Protein 3D9S (pdb70)

Radius of gyration: 27.12 Å; Cα contacts (8 Å, |Δi|>4): 2027; chains: 4; bounding box: 67×68×55 Å

InterPro domains:
  IPR000425 Major intrinsic protein [PF00230] (5-221)
  IPR000425 Major intrinsic protein [PR00783] (12-31)
  IPR000425 Major intrinsic protein [PR00783] (49-73)
  IPR000425 Major intrinsic protein [PR00783] (86-105)
  IPR000425 Major intrinsic protein [PR00783] (134-152)
  IPR000425 Major intrinsic protein [PR00783] (166-188)
  IPR000425 Major intrinsic protein [PR00783] (204-224)
  IPR000425 Major intrinsic protein [TIGR00861] (16-221)
  IPR000425 Major intrinsic protein [cd00333] (12-224)
  IPR022357 Major intrinsic protein, conserved site [PS00221] (67-75)
  IPR023271 Aquaporin-like [G3DSA:1.20.1080.10] (1-245)
  IPR023271 Aquaporin-like [SSF81338] (3-228)
  IPR023276 Aquaporin 5 [PR02017] (1-12)
  IPR023276 Aquaporin 5 [PR02017] (108-123)
  IPR023276 Aquaporin 5 [PR02017] (193-202)
  IPR023276 Aquaporin 5 [PR02017] (252-262)
  IPR034294 Aquaporin transporter [PTHR19139] (3-255)

Foldseek 3Di:
DCVPCVDVLLVQQLQLLLVLLLQLLLFLLVQQFCPVVDGQDQLSSLLRSLVSQLVSCVVCCVSHVSPLFLLQLVLCCLLFPAAPVSSVSSVVSSLNSLLVNLVVNCVVDDPVGPPPSQAWAFDPVADLVRLLLLLLQLLLVLLLLLCQLPPPPDDPDSDRSSNSSSVSSSVSSSVNCNGGNHQLGLSSNNNNCVVVVDDPPSNVSSPNSNNNSNNVNSCCVDVPPPDDPDDDCVSVVSHVVNHDD/DVCQCVDPLLVQLLVLLLQLLLVLLLQQLVQCWCPVVDGQDLLSNLLSNLVSQLVSCVVCCVSHVRPLFLLQLLQCLLLLNAAPVSNVSSVVSNLVSLQVSLVVNCVPDDPVGPPLSLAWAFDPPDDLVRLLQLLLVLLLQLLLLLCQLPDPPDDDDSDRSSNSSSVSSSVSSVVNCNGINHQLGLNSNSRSCVNRVNSDPSSVSSVCSNNNSNNVNSCCVDPNPPDDPQDPVLSVCRHHVNRDD/DAPPDPLLVQQLVLLLQLLLQLLLQLQLLCWQDPVDGRDLLSNLLSNLVSQLVSCVVSCVSHVHPLFLLLLVLCVLLLNAAPVSSVSNNVSSLVSNLNNLVVNCVPDDPVGPPPRLAWAFLVPADLVNLLQLLLQLLQQLLLLSVQLPDPPDPPDSPRSSNSNSVSSSVSSSVNCNGTNHQLGLSSNNNNCVVVVDDDPSSVSNVNSSNNSNNVNSCCPCPVNPHDPQDDVSSVCRHVVNRDD/DCVQCPDVLLVQLLLLLLQLLLQLLLQLLVQQFQDVVDGHDLLSSLLRNLVSQLVSCVVRCVRHVSQLFLLLLVQCLLLLNAAQVSSVSSVVSSQNSLQVNLVVNCVPDDPNGPPLSLAWAFLVVADLVNLLQLLLQLLLVLLLLQCQLPPPVHDPDSDRSSNSNSNSSSVSSSPNCNGINGQLGLNSNNRSCPSRVNDDPSNVSSVNSNNNSSNVNSCCVCPPPNDDDDDVVCSVCRHNVNNDD

Nearest PDB structures (foldseek):
  7stc-assembly1_C  TM=1.001E+00  e=9.402E-33  Homo sapiens
  5c5x-assembly1_A  TM=9.999E-01  e=8.974E-33  Homo sapiens
  3d9s-assembly1_D  TM=9.977E-01  e=2.178E-32  Homo sapiens
  8gcl-assembly1_A  TM=9.830E-01  e=1.676E-24  Homo sapiens
  4nef-assembly1_D  TM=9.475E-01  e=9.726E-23  Homo sapiens

Structure (mmCIF, N/CA/C/O backbone):
data_3D9S
#
_entry.id   3D9S
#
_cell.length_a   90.477
_cell.length_b   90.644
_cell.length_c   184.395
_cell.angle_alpha   90.00
_cell.angle_beta   90.00
_cell.angle_gamma   90.00
#
_symmetry.space_group_name_H-M   'P 21 21 21'
#
loop_
_entity.id
_entity.type
_entity.pdbx_description
1 polymer Aquaporin-5
2 non-polymer O-[(S)-{[(2S)-2-(hexanoyloxy)-3-(tetradecanoyloxy)propyl]oxy}(hydroxy)phosphoryl]-D-serine
3 water water
#
loop_
_atom_site.group_PDB
_atom_site.id
_atom_site.type_symbol
_atom_site.label_atom_id
_atom_site.label_alt_id
_atom_site.label_comp_id
_atom_site.label_asym_id
_atom_site.label_entity_id
_atom_site.label_seq_id
_atom_site.pdbx_PDB_ins_code
_atom_site.Cartn_x
_atom_site.Cartn_y
_atom_site.Cartn_z
_atom_site.occupancy
_atom_site.B_iso_or_equiv
_atom_site.auth_seq_id
_atom_site.auth_comp_id
_atom_site.auth_asym_id
_atom_site.auth_atom_id
_atom_site.pdbx_PDB_model_num
ATOM 1 N N . SER A 1 2 ? -8.880 -20.923 7.115 1.00 79.60 1 SER A N 1
ATOM 2 C CA . SER A 1 2 ? -8.340 -21.408 5.850 1.00 71.04 1 SER A CA 1
ATOM 3 C C . SER A 1 2 ? -7.471 -22.645 6.024 1.00 72.78 1 SER A C 1
ATOM 4 O O . SER A 1 2 ? -6.499 -22.624 6.780 0.75 31.51 1 SER A O 1
ATOM 7 N N . LYS A 1 3 ? -7.807 -23.722 5.306 1.00 80.78 2 LYS A N 1
ATOM 8 C CA . LYS A 1 3 ? -6.954 -24.906 5.269 1.00 82.59 2 LYS A CA 1
ATOM 9 C C . LYS A 1 3 ? -5.668 -24.574 4.515 1.00 76.54 2 LYS A C 1
ATOM 10 O O . LYS A 1 3 ? -4.642 -25.229 4.616 1.00 68.05 2 LYS A O 1
ATOM 16 N N . LYS A 1 4 ? -5.765 -23.513 3.723 1.00 76.11 3 LYS A N 1
ATOM 17 C CA . LYS A 1 4 ? -4.594 -23.028 3.007 1.00 79.93 3 LYS A CA 1
ATOM 18 C C . LYS A 1 4 ? -3.484 -22.766 4.012 1.00 68.05 3 LYS A C 1
ATOM 19 O O . LYS A 1 4 ? -2.341 -23.206 3.847 0.29 64.94 3 LYS A O 1
ATOM 25 N N . GLU A 1 5 ? -3.810 -22.038 5.092 1.00 59.75 4 GLU A N 1
ATOM 26 C CA . GLU A 1 5 ? -2.688 -21.719 5.970 1.00 47.87 4 GLU A CA 1
ATOM 27 C C . GLU A 1 5 ? -2.715 -22.551 7.232 1.00 43.57 4 GLU A C 1
ATOM 28 O O . GLU A 1 5 ? -1.636 -22.839 7.762 1.00 55.19 4 GLU A O 1
ATOM 34 N N . VAL A 1 6 ? -3.882 -22.932 7.751 1.00 42.36 5 VAL A N 1
ATOM 35 C CA . VAL A 1 6 ? -3.787 -23.556 9.077 1.00 51.59 5 VAL A CA 1
ATOM 36 C C . VAL A 1 6 ? -3.076 -24.902 8.984 1.00 60.35 5 VAL A C 1
ATOM 37 O O . VAL A 1 6 ? -2.511 -25.391 9.963 1.00 85.68 5 VAL A O 1
ATOM 41 N N . CYS A 1 7 ? -3.117 -25.468 7.781 1.00 61.36 6 CYS A N 1
ATOM 42 C CA . CYS A 1 7 ? -2.481 -26.767 7.573 1.00 62.24 6 CYS A CA 1
ATOM 43 C C . CYS A 1 7 ? -1.055 -26.599 7.078 1.00 61.65 6 CYS A C 1
ATOM 44 O O . CYS A 1 7 ? -0.365 -27.576 6.773 1.00 72.25 6 CYS A O 1
ATOM 47 N N . SER A 1 8 ? -0.572 -25.356 6.989 1.00 63.50 7 SER A N 1
ATOM 48 C CA . SER A 1 8 ? 0.804 -25.188 6.520 1.00 60.86 7 SER A CA 1
ATOM 49 C C . SER A 1 8 ? 1.769 -25.586 7.645 1.00 55.13 7 SER A C 1
ATOM 50 O O . SER A 1 8 ? 1.357 -25.552 8.810 1.00 42.54 7 SER A O 1
ATOM 53 N N . VAL A 1 9 ? 2.981 -25.927 7.223 1.00 40.67 8 VAL A N 1
ATOM 54 C CA . VAL A 1 9 ? 4.081 -26.259 8.103 1.00 41.24 8 VAL A CA 1
ATOM 55 C C . VAL A 1 9 ? 4.632 -25.007 8.781 1.00 42.68 8 VAL A C 1
ATOM 56 O O . VAL A 1 9 ? 5.245 -25.056 9.842 1.00 67.56 8 VAL A O 1
ATOM 60 N N . ALA A 1 10 ? 4.407 -23.867 8.131 1.00 46.16 9 ALA A N 1
ATOM 61 C CA . ALA A 1 10 ? 4.820 -22.607 8.742 1.00 47.30 9 ALA A CA 1
ATOM 62 C C . ALA A 1 10 ? 3.803 -22.176 9.800 1.00 42.30 9 ALA A C 1
ATOM 63 O O . ALA A 1 10 ? 4.226 -21.826 10.906 1.00 38.79 9 ALA A O 1
ATOM 65 N N . PHE A 1 11 ? 2.511 -22.210 9.500 1.00 32.40 10 PHE A N 1
ATOM 66 C CA . PHE A 1 11 ? 1.477 -21.934 10.491 1.00 32.74 10 PHE A CA 1
ATOM 67 C C . PHE A 1 11 ? 1.731 -22.746 11.755 1.00 37.98 10 PHE A C 1
ATOM 68 O O . PHE A 1 11 ? 1.749 -22.288 12.892 1.00 36.10 10 PHE A O 1
ATOM 76 N N . LEU A 1 12 ? 1.954 -24.028 11.487 1.00 40.02 11 LEU A N 1
ATOM 77 C CA . LEU A 1 12 ? 2.441 -24.958 12.487 1.00 39.50 11 LEU A CA 1
ATOM 78 C C . LEU A 1 12 ? 3.597 -24.355 13.276 1.00 35.90 11 LEU A C 1
ATOM 79 O O . LEU A 1 12 ? 3.544 -24.265 14.492 1.00 29.20 11 LEU A O 1
ATOM 84 N N . LYS A 1 13 ? 4.667 -23.945 12.591 1.00 31.02 12 LYS A N 1
ATOM 85 C CA . LYS A 1 13 ? 5.831 -23.421 13.282 1.00 31.30 12 LYS A CA 1
ATOM 86 C C . LYS A 1 13 ? 5.499 -22.157 14.066 1.00 37.12 12 LYS A C 1
ATOM 87 O O . LYS A 1 13 ? 6.109 -21.825 15.077 1.00 39.41 12 LYS A O 1
ATOM 93 N N . ALA A 1 14 ? 4.517 -21.410 13.576 1.00 36.36 13 ALA A N 1
ATOM 94 C CA . ALA A 1 14 ? 4.269 -20.092 14.132 1.00 28.88 13 ALA A CA 1
ATOM 95 C C . ALA A 1 14 ? 3.391 -20.251 15.360 1.00 32.08 13 ALA A C 1
ATOM 96 O O . ALA A 1 14 ? 3.581 -19.612 16.383 1.00 31.23 13 ALA A O 1
ATOM 98 N N . VAL A 1 15 ? 2.431 -21.151 15.158 1.00 23.16 14 VAL A N 1
ATOM 99 C CA . VAL A 1 15 ? 1.531 -21.397 16.289 1.00 31.04 14 VAL A CA 1
ATOM 100 C C . VAL A 1 15 ? 2.362 -21.891 17.457 1.00 42.75 14 VAL A C 1
ATOM 101 O O . VAL A 1 15 ? 2.154 -21.534 18.620 1.00 31.92 14 VAL A O 1
ATOM 105 N N . PHE A 1 16 ? 3.358 -22.703 17.118 1.00 37.48 15 PHE A N 1
ATOM 106 C CA . PHE A 1 16 ? 4.252 -23.303 18.091 1.00 30.96 15 PHE A CA 1
ATOM 107 C C . PHE A 1 16 ? 5.221 -22.297 18.704 1.00 25.05 15 PHE A C 1
ATOM 108 O O . PHE A 1 16 ? 5.458 -22.356 19.917 1.00 38.11 15 PHE A O 1
ATOM 116 N N . ALA A 1 17 ? 5.808 -21.408 17.915 1.00 25.17 16 ALA A N 1
ATOM 117 C CA . ALA A 1 17 ? 6.703 -20.378 18.451 1.00 30.45 16 ALA A CA 1
ATOM 118 C C . ALA A 1 17 ? 5.975 -19.505 19.474 1.00 33.48 16 ALA A C 1
ATOM 119 O O . ALA A 1 17 ? 6.428 -19.170 20.560 1.00 31.77 16 ALA A O 1
ATOM 121 N N . GLU A 1 18 ? 4.761 -19.105 19.127 1.00 36.79 17 GLU A N 1
ATOM 122 C CA . GLU A 1 18 ? 3.890 -18.332 20.005 1.00 37.90 17 GLU A CA 1
ATOM 123 C C . GLU A 1 18 ? 3.741 -19.014 21.359 1.00 35.66 17 GLU A C 1
ATOM 124 O O . GLU A 1 18 ? 3.692 -18.363 22.400 1.00 29.66 17 GLU A O 1
ATOM 130 N N . PHE A 1 19 ? 3.651 -20.336 21.339 1.00 31.08 18 PHE A N 1
ATOM 131 C CA . PHE A 1 19 ? 3.566 -21.161 22.531 1.00 30.92 18 PHE A CA 1
ATOM 132 C C . PHE A 1 19 ? 4.897 -21.083 23.269 1.00 24.85 18 PHE A C 1
ATOM 133 O O . PHE A 1 19 ? 5.002 -20.921 24.475 1.00 25.59 18 PHE A O 1
ATOM 141 N N . LEU A 1 20 ? 5.965 -21.232 22.486 1.00 24.08 19 LEU A N 1
ATOM 142 C CA . LEU A 1 20 ? 7.281 -21.319 23.114 1.00 17.80 19 LEU A CA 1
ATOM 143 C C . LEU A 1 20 ? 7.644 -19.972 23.710 1.00 25.62 19 LEU A C 1
ATOM 144 O O . LEU A 1 20 ? 8.141 -19.837 24.822 1.00 28.59 19 LEU A O 1
ATOM 149 N N . ALA A 1 21 ? 7.372 -18.913 22.952 1.00 21.47 20 ALA A N 1
ATOM 150 C CA . ALA A 1 21 ? 7.701 -17.569 23.392 1.00 16.98 20 ALA A CA 1
ATOM 151 C C . ALA A 1 21 ? 6.923 -17.172 24.641 1.00 20.47 20 ALA A C 1
ATOM 152 O O . ALA A 1 21 ? 7.521 -16.646 25.582 1.00 20.96 20 ALA A O 1
ATOM 154 N N . THR A 1 22 ? 5.604 -17.395 24.659 1.00 25.61 21 THR A N 1
ATOM 155 C CA . THR A 1 22 ? 4.776 -17.051 25.823 1.00 19.68 21 THR A CA 1
ATOM 156 C C . THR A 1 22 ? 5.280 -17.812 27.047 1.00 17.62 21 THR A C 1
ATOM 157 O O . THR A 1 22 ? 5.480 -17.231 28.111 1.00 21.07 21 THR A O 1
ATOM 161 N N . LEU A 1 23 ? 5.506 -19.114 26.881 1.00 16.79 22 LEU A N 1
ATOM 162 C CA . LEU A 1 23 ? 6.105 -19.945 27.927 1.00 24.79 22 LEU A CA 1
ATOM 163 C C . LEU A 1 23 ? 7.337 -19.284 28.520 1.00 26.17 22 LEU A C 1
ATOM 164 O O . LEU A 1 23 ? 7.475 -19.009 29.709 1.00 26.02 22 LEU A O 1
ATOM 169 N N . ILE A 1 24 ? 8.325 -19.039 27.649 1.00 24.11 23 ILE A N 1
ATOM 170 C CA . ILE A 1 24 ? 9.556 -18.470 28.171 1.00 14.40 23 ILE A CA 1
ATOM 171 C C . ILE A 1 24 ? 9.301 -17.108 28.784 1.00 15.90 23 ILE A C 1
ATOM 172 O O . ILE A 1 24 ? 9.936 -16.778 29.779 1.00 17.39 23 ILE A O 1
ATOM 177 N N . PHE A 1 25 ? 8.384 -16.362 28.161 1.00 17.05 24 PHE A N 1
ATOM 178 C CA . PHE A 1 25 ? 8.151 -15.011 28.687 1.00 21.00 24 PHE A CA 1
ATOM 179 C C . PHE A 1 25 ? 7.501 -15.019 30.070 1.00 37.71 24 PHE A C 1
ATOM 180 O O . PHE A 1 25 ? 7.750 -14.138 30.903 1.00 32.51 24 PHE A O 1
ATOM 188 N N . VAL A 1 26 ? 6.638 -15.994 30.359 1.00 31.10 25 VAL A N 1
ATOM 189 C CA . VAL A 1 26 ? 5.949 -16.062 31.646 1.00 26.15 25 VAL A CA 1
ATOM 190 C C . VAL A 1 26 ? 6.889 -16.599 32.714 1.00 23.37 25 VAL A C 1
ATOM 191 O O . VAL A 1 26 ? 6.933 -16.090 33.837 1.00 26.48 25 VAL A O 1
ATOM 195 N N . PHE A 1 27 ? 7.652 -17.624 32.322 1.00 30.49 26 PHE A N 1
ATOM 196 C CA . PHE A 1 27 ? 8.727 -18.136 33.164 1.00 22.72 26 PHE A CA 1
ATOM 197 C C . PHE A 1 27 ? 9.578 -16.992 33.714 1.00 28.54 26 PHE A C 1
ATOM 198 O O . PHE A 1 27 ? 9.823 -16.884 34.915 1.00 20.73 26 PHE A O 1
ATOM 206 N N . PHE A 1 28 ? 10.043 -16.148 32.788 1.00 29.67 27 PHE A N 1
ATOM 207 C CA . PHE A 1 28 ? 10.956 -15.059 33.131 1.00 28.88 27 PHE A CA 1
ATOM 208 C C . PHE A 1 28 ? 10.260 -13.913 33.858 1.00 24.66 27 PHE A C 1
ATOM 209 O O . PHE A 1 28 ? 10.797 -13.438 34.858 1.00 26.58 27 PHE A O 1
ATOM 217 N N . GLY A 1 29 ? 9.104 -13.426 33.402 1.00 16.84 28 GLY A N 1
ATOM 218 C CA . GLY A 1 29 ? 8.460 -12.307 34.099 1.00 20.70 28 GLY A CA 1
ATOM 219 C C . GLY A 1 29 ? 8.079 -12.714 35.512 1.00 23.90 2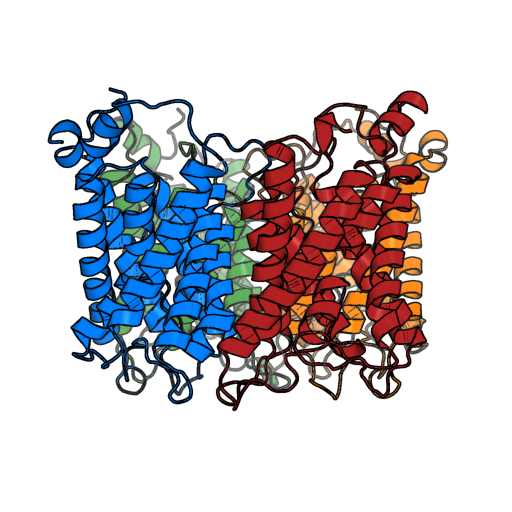8 GLY A C 1
ATOM 220 O O . GLY A 1 29 ? 8.459 -12.054 36.476 1.00 18.72 28 GLY A O 1
ATOM 221 N N . LEU A 1 30 ? 7.320 -13.797 35.627 1.00 24.11 29 LEU A N 1
ATOM 222 C CA . LEU A 1 30 ? 6.970 -14.306 36.956 1.00 28.61 29 LEU A CA 1
ATOM 223 C C . LEU A 1 30 ? 8.220 -14.548 37.778 1.00 19.44 29 LEU A C 1
ATOM 224 O O . LEU A 1 30 ? 8.413 -14.117 38.911 1.00 18.65 29 LEU A O 1
ATOM 229 N N . GLY A 1 31 ? 9.184 -15.266 37.197 1.00 24.40 30 GLY A N 1
ATOM 230 C CA . GLY A 1 31 ? 10.396 -15.582 37.910 1.00 21.92 30 GLY A CA 1
ATOM 231 C C . GLY A 1 31 ? 11.164 -14.424 38.488 1.00 24.95 30 GLY A C 1
ATOM 232 O O . GLY A 1 31 ? 11.770 -14.571 39.560 1.00 27.49 30 GLY A O 1
ATOM 233 N N . SER A 1 32 ? 11.166 -13.297 37.782 1.00 20.44 31 SER A N 1
ATOM 234 C CA . SER A 1 32 ? 11.906 -12.113 38.168 1.00 23.34 31 SER A CA 1
ATOM 235 C C . SER A 1 32 ? 11.258 -11.387 39.351 1.00 13.78 31 SER A C 1
ATOM 236 O O . SER A 1 32 ? 11.969 -10.749 40.125 1.00 19.07 31 SER A O 1
ATOM 239 N N . ALA A 1 33 ? 9.946 -11.484 39.460 1.00 15.92 32 ALA A N 1
ATOM 240 C CA . ALA A 1 33 ? 9.078 -10.742 40.343 1.00 21.12 32 ALA A CA 1
ATOM 241 C C . ALA A 1 33 ? 8.731 -11.468 41.644 1.00 34.38 32 ALA A C 1
ATOM 242 O O . ALA A 1 33 ? 8.099 -10.840 42.500 1.00 24.78 32 ALA A O 1
ATOM 244 N N . LEU A 1 34 ? 9.108 -12.730 41.807 1.00 37.43 33 LEU A N 1
ATOM 245 C CA . LEU A 1 34 ? 8.982 -13.406 43.089 1.00 36.67 33 LEU A CA 1
ATOM 246 C C . LEU A 1 34 ? 9.555 -12.518 44.193 1.00 31.74 33 LEU A C 1
ATOM 247 O O . LEU A 1 34 ? 10.449 -11.714 43.940 1.00 24.36 33 LEU A O 1
ATOM 252 N N . LYS A 1 35 ? 9.046 -12.676 45.412 1.00 37.10 34 LYS A N 1
ATOM 253 C CA . LYS A 1 35 ? 9.633 -11.837 46.474 1.00 47.31 34 LYS A CA 1
ATOM 254 C C . LYS A 1 35 ? 11.108 -12.188 46.658 1.00 48.44 34 LYS A C 1
ATOM 255 O O . LYS A 1 35 ? 11.926 -11.262 46.684 1.00 73.30 34 LYS A O 1
ATOM 261 N N . TRP A 1 36 ? 11.501 -13.453 46.754 1.00 38.74 35 TRP A N 1
ATOM 262 C CA . TRP A 1 36 ? 12.911 -13.788 46.927 1.00 36.86 35 TRP A CA 1
ATOM 263 C C . TRP A 1 36 ? 13.417 -13.083 48.188 1.00 41.57 35 TRP A C 1
ATOM 264 O O . TRP A 1 36 ? 13.629 -11.864 48.153 1.00 38.46 35 TRP A O 1
ATOM 275 N N . PRO A 1 37 ? 13.601 -13.780 49.296 1.00 36.20 36 PRO A N 1
ATOM 276 C CA . PRO A 1 37 ? 13.958 -13.047 50.528 1.00 31.55 36 PRO A CA 1
ATOM 277 C C . PRO A 1 37 ? 15.440 -12.695 50.473 1.00 25.95 36 PRO A C 1
ATOM 278 O O . PRO A 1 37 ? 15.966 -11.774 51.077 1.00 42.92 36 PRO A O 1
ATOM 282 N N . SER A 1 38 ? 16.095 -13.522 49.681 1.00 20.68 37 SER A N 1
ATOM 283 C CA . SER A 1 38 ? 17.513 -13.386 49.380 1.00 29.00 37 SER A CA 1
ATOM 284 C C . SER A 1 38 ? 17.771 -11.943 48.954 1.00 36.67 37 SER A C 1
ATOM 285 O O . SER A 1 38 ? 18.704 -11.289 49.425 1.00 63.76 37 SER A O 1
ATOM 288 N N . ALA A 1 39 ? 16.948 -11.373 48.085 1.00 33.11 38 ALA A N 1
ATOM 289 C CA . ALA A 1 39 ? 17.030 -10.004 47.596 1.00 42.92 38 ALA A CA 1
ATOM 290 C C . ALA A 1 39 ? 15.715 -9.568 46.962 1.00 48.37 38 ALA A C 1
ATOM 291 O O . ALA A 1 39 ? 15.429 -9.919 45.813 1.00 52.95 38 ALA A O 1
ATOM 293 N N . LEU A 1 40 ? 14.869 -8.808 47.664 1.00 45.91 39 LEU A N 1
ATOM 294 C CA . LEU A 1 40 ? 13.599 -8.473 47.029 1.00 39.07 39 LEU A CA 1
ATOM 295 C C . LEU A 1 40 ? 13.834 -7.602 45.786 1.00 29.82 39 LEU A C 1
ATOM 296 O O . LEU A 1 40 ? 14.416 -6.535 45.959 1.00 23.85 39 LEU A O 1
ATOM 301 N N . PRO A 1 41 ? 13.312 -8.166 44.704 1.00 25.23 40 PRO A N 1
ATOM 302 C CA . PRO A 1 41 ? 13.244 -7.484 43.417 1.00 24.69 40 PRO A CA 1
ATOM 303 C C . PRO A 1 41 ? 12.509 -6.152 43.579 1.00 19.44 40 PRO A C 1
ATOM 304 O O . PRO A 1 41 ? 11.391 -6.173 44.104 1.00 28.64 40 PRO A O 1
ATOM 308 N N . THR A 1 42 ? 13.146 -5.089 43.130 1.00 26.40 41 THR A N 1
ATOM 309 C CA . THR A 1 42 ? 12.649 -3.717 43.052 1.00 19.49 41 THR A CA 1
ATOM 310 C C . THR A 1 42 ? 11.781 -3.458 41.838 1.00 16.51 41 THR A C 1
ATOM 311 O O . THR A 1 42 ? 11.659 -4.324 40.955 1.00 32.05 41 THR A O 1
ATOM 315 N N . ILE A 1 43 ? 11.140 -2.287 41.740 1.00 17.86 42 ILE A N 1
ATOM 316 C CA . ILE A 1 43 ? 10.204 -2.053 40.633 1.00 23.46 42 ILE A CA 1
ATOM 317 C C . ILE A 1 43 ? 10.896 -2.037 39.266 1.00 27.94 42 ILE A C 1
ATOM 318 O O . ILE A 1 43 ? 10.444 -2.669 38.302 1.00 17.57 42 ILE A O 1
ATOM 323 N N . LEU A 1 44 ? 12.002 -1.322 39.148 1.00 24.07 43 LEU A N 1
ATOM 324 C CA . LEU A 1 44 ? 12.693 -1.198 37.864 1.00 29.21 43 LEU A CA 1
ATOM 325 C C . LEU A 1 44 ? 13.291 -2.547 37.471 1.00 28.50 43 LEU A C 1
ATOM 326 O O . LEU A 1 44 ? 13.263 -2.917 36.292 1.00 25.25 43 LEU A O 1
ATOM 331 N N . GLN A 1 45 ? 13.804 -3.220 38.494 1.00 24.83 44 GLN A N 1
ATOM 332 C CA . GLN A 1 45 ? 14.335 -4.565 38.313 1.00 20.99 44 GLN A CA 1
ATOM 333 C C . GLN A 1 45 ? 13.342 -5.421 37.527 1.00 33.89 44 GLN A C 1
ATOM 334 O O . GLN A 1 45 ? 13.643 -6.035 36.514 1.00 26.63 44 GLN A O 1
ATOM 340 N N . ILE A 1 46 ? 12.121 -5.427 38.053 1.00 31.06 45 ILE A N 1
ATOM 341 C CA . ILE A 1 46 ? 10.996 -6.112 37.465 1.00 21.84 45 ILE A CA 1
ATOM 342 C C . ILE A 1 46 ? 10.556 -5.482 36.147 1.00 27.84 45 ILE A C 1
ATOM 343 O O . ILE A 1 46 ? 10.284 -6.212 35.182 1.00 19.85 45 ILE A O 1
ATOM 348 N N . ALA A 1 47 ? 10.483 -4.148 36.115 1.00 18.78 46 ALA A N 1
ATOM 349 C CA . ALA A 1 47 ? 10.109 -3.534 34.833 1.00 17.14 46 ALA A CA 1
ATOM 350 C C . ALA A 1 47 ? 11.091 -3.965 33.752 1.00 24.86 46 ALA A C 1
ATOM 351 O O . ALA A 1 47 ? 10.758 -4.336 32.628 1.00 23.29 46 ALA A O 1
ATOM 353 N N . LEU A 1 48 ? 12.380 -3.949 34.118 1.00 22.16 47 LEU A N 1
ATOM 354 C CA . LEU A 1 48 ? 13.304 -4.335 33.058 1.00 18.77 47 LEU A CA 1
ATOM 355 C C . LEU A 1 48 ? 13.166 -5.807 32.719 1.00 22.06 47 LEU A C 1
ATOM 356 O O . LEU A 1 48 ? 13.275 -6.192 31.553 1.00 21.99 47 LEU A O 1
ATOM 361 N N . ALA A 1 49 ? 12.932 -6.677 33.703 1.00 12.54 48 ALA A N 1
ATOM 362 C CA . ALA A 1 49 ? 12.901 -8.099 33.373 1.00 10.20 48 ALA A CA 1
ATOM 363 C C . ALA A 1 49 ? 11.803 -8.425 32.366 1.00 22.30 48 ALA A C 1
ATOM 364 O O . ALA A 1 49 ? 12.098 -9.024 31.330 1.00 41.51 48 ALA A O 1
ATOM 366 N N . PHE A 1 50 ? 10.583 -8.023 32.697 1.00 13.87 49 PHE A N 1
ATOM 367 C CA . PHE A 1 50 ? 9.450 -8.211 31.803 1.00 23.53 49 PHE A CA 1
ATOM 368 C C . PHE A 1 50 ? 9.698 -7.604 30.423 1.00 25.38 49 PHE A C 1
ATOM 369 O O . PHE A 1 50 ? 9.323 -8.158 29.391 1.00 19.59 49 PHE A O 1
ATOM 377 N N . GLY A 1 51 ? 10.359 -6.455 30.368 1.00 25.34 50 GLY A N 1
ATOM 378 C CA . GLY A 1 51 ? 10.654 -5.798 29.114 1.00 24.90 50 GLY A CA 1
ATOM 379 C C . GLY A 1 51 ? 11.710 -6.488 28.277 1.00 31.46 50 GLY A C 1
ATOM 380 O O . GLY A 1 51 ? 11.534 -6.676 27.055 1.00 24.72 50 GLY A O 1
ATOM 381 N N . LEU A 1 52 ? 12.831 -6.860 28.911 1.00 17.08 51 LEU A N 1
ATOM 382 C CA . LEU A 1 52 ? 13.891 -7.480 28.118 1.00 14.06 51 LEU A CA 1
ATOM 383 C C . LEU A 1 52 ? 13.471 -8.864 27.633 1.00 28.23 51 LEU A C 1
ATOM 384 O O . LEU A 1 52 ? 14.095 -9.440 26.741 1.00 19.12 51 LEU A O 1
ATOM 389 N N . ALA A 1 53 ? 12.423 -9.401 28.260 1.00 30.04 52 ALA A N 1
ATOM 390 C CA . ALA A 1 53 ? 11.959 -10.740 27.931 1.00 24.54 52 ALA A CA 1
ATOM 391 C C . ALA A 1 53 ? 11.235 -10.711 26.586 1.00 28.50 52 ALA A C 1
ATOM 392 O O . ALA A 1 53 ? 11.485 -11.597 25.766 1.00 21.50 52 ALA A O 1
ATOM 394 N N . ILE A 1 54 ? 10.400 -9.694 26.451 1.00 28.52 53 ILE A N 1
ATOM 395 C CA . ILE A 1 54 ? 9.617 -9.436 25.247 1.00 30.10 53 ILE A CA 1
ATOM 396 C C . ILE A 1 54 ? 10.552 -8.975 24.136 1.00 23.09 53 ILE A C 1
ATOM 397 O O . ILE A 1 54 ? 10.500 -9.508 23.029 1.00 21.18 53 ILE A O 1
ATOM 402 N N . GLY A 1 55 ? 11.417 -8.010 24.452 1.00 18.36 54 GLY A N 1
ATOM 403 C CA . GLY A 1 55 ? 12.342 -7.528 23.430 1.00 21.19 54 GLY A CA 1
ATOM 404 C C . GLY A 1 55 ? 13.227 -8.649 22.941 1.00 18.60 54 GLY A C 1
ATOM 405 O O . GLY A 1 55 ? 13.646 -8.724 21.796 1.00 22.82 54 GLY A O 1
ATOM 406 N N . THR A 1 56 ? 13.553 -9.583 23.824 1.00 26.00 55 THR A N 1
ATOM 407 C CA . THR A 1 56 ? 14.400 -10.711 23.456 1.00 23.17 55 THR A CA 1
ATOM 408 C C . THR A 1 56 ? 13.650 -11.695 22.562 1.00 28.99 55 THR A C 1
ATOM 409 O O . THR A 1 56 ? 14.096 -12.054 21.474 1.00 42.42 55 THR A O 1
ATOM 413 N N . LEU A 1 57 ? 12.497 -12.131 23.037 1.00 25.34 56 LEU A N 1
ATOM 414 C CA . LEU A 1 57 ? 11.674 -13.123 22.371 1.00 30.16 56 LEU A CA 1
ATOM 415 C C . LEU A 1 57 ? 11.155 -12.575 21.045 1.00 26.56 56 LEU A C 1
ATOM 416 O O . LEU A 1 57 ? 11.007 -13.371 20.122 1.00 18.00 56 LEU A O 1
ATOM 421 N N . ALA A 1 58 ? 10.913 -11.271 21.025 1.00 17.10 57 ALA A N 1
ATOM 422 C CA . ALA A 1 58 ? 10.490 -10.601 19.793 1.00 23.30 57 ALA A CA 1
ATOM 423 C C . ALA A 1 58 ? 11.565 -10.777 18.726 1.00 23.94 57 ALA A C 1
ATOM 424 O O . ALA A 1 58 ? 11.315 -11.246 17.619 1.00 23.52 57 ALA A O 1
ATOM 426 N N . GLN A 1 59 ? 12.783 -10.403 19.105 1.00 24.54 58 GLN A N 1
ATOM 427 C CA . GLN A 1 59 ? 13.961 -10.577 18.266 1.00 20.45 58 GLN A CA 1
ATOM 428 C C . GLN A 1 59 ? 14.071 -12.023 17.784 1.00 30.13 58 GLN A C 1
ATOM 429 O O . GLN A 1 59 ? 14.130 -12.287 16.579 1.00 35.53 58 GLN A O 1
ATOM 435 N N . ALA A 1 60 ? 14.097 -12.951 18.735 1.00 20.51 59 ALA A N 1
ATOM 436 C CA . ALA A 1 60 ? 14.348 -14.351 18.458 1.00 14.80 59 ALA A CA 1
ATOM 437 C C . ALA A 1 60 ? 13.275 -14.984 17.593 1.00 26.59 59 ALA A C 1
ATOM 438 O O . ALA A 1 60 ? 13.597 -15.571 16.562 1.00 40.87 59 ALA A O 1
ATOM 440 N N . LEU A 1 61 ? 12.025 -14.863 18.030 1.00 26.24 60 LEU A N 1
ATOM 441 C CA . LEU A 1 61 ? 10.949 -15.670 17.484 1.00 23.93 60 LEU A CA 1
ATOM 442 C C . LEU A 1 61 ? 9.962 -14.917 16.621 1.00 32.62 60 LEU A C 1
ATOM 443 O O . LEU A 1 61 ? 9.136 -15.551 15.948 1.00 34.58 60 LEU A O 1
ATOM 448 N N . GLY A 1 62 ? 10.003 -13.589 16.584 1.00 30.84 61 GLY A N 1
ATOM 449 C CA . GLY A 1 62 ? 9.155 -12.799 15.717 1.00 29.64 61 GLY A CA 1
ATOM 450 C C . GLY A 1 62 ? 9.174 -13.142 14.246 1.00 36.04 61 GLY A C 1
ATOM 451 O O . GLY A 1 62 ? 8.120 -13.093 13.586 1.00 33.14 61 GLY A O 1
ATOM 452 N N . PRO A 1 63 ? 10.287 -13.465 13.598 1.00 33.15 62 PRO A N 1
ATOM 453 C CA . PRO A 1 63 ? 10.241 -13.837 12.175 1.00 28.54 62 PRO A CA 1
ATOM 454 C C . PRO A 1 63 ? 9.536 -15.158 11.905 1.00 34.13 62 PRO A C 1
ATOM 455 O O . PRO A 1 63 ? 9.142 -15.464 10.775 1.00 36.23 62 PRO A O 1
ATOM 459 N N . VAL A 1 64 ? 9.398 -15.950 12.963 1.00 31.75 63 VAL A N 1
ATOM 460 C CA . VAL A 1 64 ? 8.675 -17.201 12.863 1.00 27.68 63 VAL A CA 1
ATOM 461 C C . VAL A 1 64 ? 7.166 -16.972 12.838 1.00 35.67 63 VAL A C 1
ATOM 462 O O . VAL A 1 64 ? 6.491 -17.581 12.001 1.00 28.82 63 VAL A O 1
ATOM 466 N N . SER A 1 65 ? 6.689 -16.121 13.753 1.00 21.96 64 SER A N 1
ATOM 467 C CA . SER A 1 65 ? 5.260 -15.952 13.967 1.00 25.30 64 SER A CA 1
ATOM 468 C C . SER A 1 65 ? 4.757 -14.527 13.859 1.00 25.93 64 SER A C 1
ATOM 469 O O . SER A 1 65 ? 3.583 -14.275 13.560 1.00 28.88 64 SER A O 1
ATOM 472 N N . GLY A 1 66 ? 5.588 -13.532 14.114 1.00 21.46 65 GLY A N 1
ATOM 473 C CA . GLY A 1 66 ? 5.029 -12.189 14.303 1.00 32.16 65 GLY A CA 1
ATOM 474 C C . GLY A 1 66 ? 5.191 -11.808 15.775 1.00 29.09 65 GLY A C 1
ATOM 475 O O . GLY A 1 66 ? 5.157 -10.646 16.144 1.00 36.43 65 GLY A O 1
ATOM 476 N N . GLY A 1 67 ? 5.390 -12.851 16.573 1.00 22.16 66 GLY A N 1
ATOM 477 C CA . GLY A 1 67 ? 5.812 -12.720 17.940 1.00 16.52 66 GLY A CA 1
ATOM 478 C C . GLY A 1 67 ? 4.866 -11.806 18.686 1.00 21.55 66 GLY A C 1
ATOM 479 O O . GLY A 1 67 ? 5.264 -10.792 19.254 1.00 28.86 66 GLY A O 1
ATOM 480 N N . HIS A 1 68 ? 3.599 -12.206 18.669 1.00 25.49 67 HIS A N 1
ATOM 481 C CA . HIS A 1 68 ? 2.613 -11.413 19.399 1.00 19.95 67 HIS A CA 1
ATOM 482 C C . HIS A 1 68 ? 2.789 -11.635 20.902 1.00 36.34 67 HIS A C 1
ATOM 483 O O . HIS A 1 68 ? 2.809 -10.685 21.694 1.00 30.72 67 HIS A O 1
ATOM 490 N N . ILE A 1 69 ? 2.926 -12.897 21.306 1.00 29.15 68 ILE A N 1
ATOM 491 C CA . ILE A 1 69 ? 3.092 -13.327 22.683 1.00 29.68 68 ILE A CA 1
ATOM 492 C C . ILE A 1 69 ? 2.076 -12.715 23.642 1.00 40.05 68 ILE A C 1
ATOM 493 O O . ILE A 1 69 ? 2.345 -12.624 24.846 1.00 36.58 68 ILE A O 1
ATOM 498 N N . ASN A 1 70 ? 0.919 -12.294 23.149 1.00 31.07 69 ASN A N 1
ATOM 499 C CA . ASN A 1 70 ? -0.067 -11.561 23.936 1.00 26.63 69 ASN A CA 1
ATOM 500 C C . ASN A 1 70 ? -1.425 -11.564 23.234 1.00 32.44 69 ASN A C 1
ATOM 501 O O . ASN A 1 70 ? -1.611 -10.954 22.175 1.00 21.42 69 ASN A O 1
ATOM 506 N N . PRO A 1 71 ? -2.393 -12.276 23.815 1.00 34.70 70 PRO A N 1
ATOM 507 C CA . PRO A 1 71 ? -3.729 -12.386 23.210 1.00 26.22 70 PRO A CA 1
ATOM 508 C C . PRO A 1 71 ? -4.357 -11.029 22.949 1.00 25.41 70 PRO A C 1
ATOM 509 O O . PRO A 1 71 ? -5.131 -10.886 21.998 1.00 26.21 70 PRO A O 1
ATOM 513 N N . ALA A 1 72 ? -4.030 -10.023 23.770 1.00 24.38 71 ALA A N 1
ATOM 514 C CA . ALA A 1 72 ? -4.657 -8.730 23.475 1.00 19.70 71 ALA A CA 1
ATOM 515 C C . ALA A 1 72 ? -4.160 -8.203 22.133 1.00 16.90 71 ALA A C 1
ATOM 516 O O . ALA A 1 72 ? -4.972 -7.674 21.363 1.00 25.12 71 ALA A O 1
ATOM 518 N N . ILE A 1 73 ? -2.861 -8.352 21.853 1.00 20.28 72 ILE A N 1
ATOM 519 C CA . ILE A 1 73 ? -2.343 -7.775 20.595 1.00 32.30 72 ILE A CA 1
ATOM 520 C C . ILE A 1 73 ? -2.694 -8.677 19.415 1.00 36.94 72 ILE A C 1
ATOM 521 O O . ILE A 1 73 ? -2.985 -8.209 18.303 1.00 25.34 72 ILE A O 1
ATOM 526 N N . THR A 1 74 ? -2.725 -9.989 19.643 1.00 23.81 73 THR A N 1
ATOM 527 C CA . THR A 1 74 ? -3.277 -10.863 18.607 1.00 27.07 73 THR A CA 1
ATOM 528 C C . THR A 1 74 ? -4.687 -10.419 18.235 1.00 28.37 73 THR A C 1
ATOM 529 O O . THR A 1 74 ? -4.948 -10.050 17.085 1.00 29.93 73 THR A O 1
ATOM 533 N N . LEU A 1 75 ? -5.625 -10.396 19.176 1.00 24.47 74 LEU A N 1
ATOM 534 C CA . LEU A 1 75 ? -6.980 -9.951 18.830 1.00 26.11 74 LEU A CA 1
ATOM 535 C C . LEU A 1 75 ? -7.053 -8.582 18.185 1.00 29.46 74 LEU A C 1
ATOM 536 O O . LEU A 1 75 ? -7.769 -8.416 17.186 1.00 34.01 74 LEU A O 1
ATOM 541 N N . ALA A 1 76 ? -6.314 -7.600 18.700 1.00 34.66 75 ALA A N 1
ATOM 542 C CA . ALA A 1 76 ? -6.215 -6.310 18.007 1.00 36.29 75 ALA A CA 1
ATOM 543 C C . ALA A 1 76 ? -5.710 -6.500 16.580 1.00 38.48 75 ALA A C 1
ATOM 544 O O . ALA A 1 76 ? -6.205 -5.891 15.635 1.00 28.70 75 ALA A O 1
ATOM 546 N N . LEU A 1 77 ? -4.706 -7.347 16.335 1.00 41.20 76 LEU A N 1
ATOM 547 C CA . LEU A 1 77 ? -4.284 -7.480 14.939 1.00 37.48 76 LEU A CA 1
ATOM 548 C C . LEU A 1 77 ? -5.390 -8.074 14.075 1.00 40.67 76 LEU A C 1
ATOM 549 O O . LEU A 1 77 ? -5.401 -7.854 12.864 1.00 28.53 76 LEU A O 1
ATOM 554 N N . LEU A 1 78 ? -6.278 -8.801 14.742 1.00 30.81 77 LEU A N 1
ATOM 555 C CA . LEU A 1 78 ? -7.430 -9.370 14.058 1.00 34.23 77 LEU A CA 1
ATOM 556 C C . LEU A 1 78 ? -8.379 -8.212 13.773 1.00 35.74 77 LEU A C 1
ATOM 557 O O . LEU A 1 78 ? -8.824 -8.030 12.650 1.00 38.22 77 LEU A O 1
ATOM 562 N N . VAL A 1 79 ? -8.631 -7.451 14.839 1.00 32.51 78 VAL A N 1
ATOM 563 C CA . VAL A 1 79 ? -9.472 -6.270 14.615 1.00 32.77 78 VAL A CA 1
ATOM 564 C C . VAL A 1 79 ? -8.894 -5.384 13.532 1.00 39.06 78 VAL A C 1
ATOM 565 O O . VAL A 1 79 ? -9.555 -5.049 12.532 1.00 37.20 78 VAL A O 1
ATOM 569 N N . GLY A 1 80 ? -7.633 -4.953 13.587 1.00 35.89 79 GLY A N 1
ATOM 570 C CA . GLY A 1 80 ? -7.214 -4.050 12.517 1.00 33.50 79 GLY A CA 1
ATOM 571 C C . GLY A 1 80 ? -6.947 -4.735 11.195 1.00 42.26 79 GLY A C 1
ATOM 572 O O . GLY A 1 80 ? -6.324 -4.128 10.308 1.00 30.73 79 GLY A O 1
ATOM 573 N N . ASN A 1 81 ? -7.359 -5.987 10.996 1.00 47.76 80 ASN A N 1
ATOM 574 C CA . ASN A 1 81 ? -6.964 -6.765 9.815 1.00 44.68 80 ASN A CA 1
ATOM 575 C C . ASN A 1 81 ? -5.443 -6.971 9.808 1.00 61.60 80 ASN A C 1
ATOM 576 O O . ASN A 1 81 ? -4.735 -6.327 10.595 1.00 94.73 80 ASN A O 1
ATOM 581 N N . GLN A 1 82 ? -4.944 -7.848 8.961 1.00 66.34 81 GLN A N 1
ATOM 582 C CA . GLN A 1 82 ? -3.573 -8.234 8.680 1.00 64.72 81 GLN A CA 1
ATOM 583 C C . GLN A 1 82 ? -3.195 -9.577 9.323 1.00 40.28 81 GLN A C 1
ATOM 584 O O . GLN A 1 82 ? -2.031 -9.978 9.227 1.00 30.22 81 GLN A O 1
ATOM 590 N N . ILE A 1 83 ? -4.131 -10.263 9.947 1.00 32.09 82 ILE A N 1
ATOM 591 C CA . ILE A 1 83 ? -4.083 -11.670 10.273 1.00 35.57 82 ILE A CA 1
ATOM 592 C C . ILE A 1 83 ? -5.480 -12.274 10.085 1.00 38.42 82 ILE A C 1
ATOM 593 O O . ILE A 1 83 ? -6.483 -11.562 10.081 1.00 38.26 82 ILE A O 1
ATOM 598 N N . SER A 1 84 ? -5.544 -13.592 9.943 1.00 38.90 83 SER A N 1
ATOM 599 C CA . SER A 1 84 ? -6.845 -14.227 9.795 1.00 41.10 83 SER A CA 1
ATOM 600 C C . SER A 1 84 ? -7.468 -14.606 11.136 1.00 39.80 83 SER A C 1
ATOM 601 O O . SER A 1 84 ? -6.794 -14.708 12.163 1.00 25.18 83 SER A O 1
ATOM 604 N N . LEU A 1 85 ? -8.784 -14.815 11.068 1.00 29.40 84 LEU A N 1
ATOM 605 C CA . LEU A 1 85 ? -9.547 -15.264 12.225 1.00 33.57 84 LEU A CA 1
ATOM 606 C C . LEU A 1 85 ? -8.855 -16.486 12.811 1.00 37.63 84 LEU A C 1
ATOM 607 O O . LEU A 1 85 ? -8.511 -16.539 13.981 1.00 43.02 84 LEU A O 1
ATOM 612 N N . LEU A 1 86 ? -8.656 -17.494 11.961 1.00 34.76 85 LEU A N 1
ATOM 613 C CA . LEU A 1 86 ? -8.094 -18.741 12.472 1.00 36.89 85 LEU A CA 1
ATOM 614 C C . LEU A 1 86 ? -6.695 -18.537 13.042 1.00 33.36 85 LEU A C 1
ATOM 615 O O . LEU A 1 86 ? -6.351 -19.156 14.053 1.00 33.59 85 LEU A O 1
ATOM 620 N N . ARG A 1 87 ? -5.863 -17.706 12.423 1.00 35.47 86 ARG A N 1
ATOM 621 C CA . ARG A 1 87 ? -4.514 -17.537 12.963 1.00 33.43 86 ARG A CA 1
ATOM 622 C C . ARG A 1 87 ? -4.607 -16.996 14.389 1.00 35.58 86 ARG A C 1
ATOM 623 O O . ARG A 1 87 ? -3.836 -17.348 15.271 1.00 38.23 86 ARG A O 1
ATOM 631 N N . ALA A 1 88 ? -5.624 -16.148 14.528 1.00 28.58 87 ALA A N 1
ATOM 632 C CA . ALA A 1 88 ? -5.942 -15.543 15.804 1.00 32.18 87 ALA A CA 1
ATOM 633 C C . ALA A 1 88 ? -6.343 -16.614 16.824 1.00 32.96 87 ALA A C 1
ATOM 634 O O . ALA A 1 88 ? -5.822 -16.567 17.942 1.00 37.78 87 ALA A O 1
ATOM 636 N N . PHE A 1 89 ? -7.218 -17.545 16.460 1.00 32.43 88 PHE A N 1
ATOM 637 C CA . PHE A 1 89 ? -7.687 -18.598 17.357 1.00 35.49 88 PHE A CA 1
ATOM 638 C C . PHE A 1 89 ? -6.550 -19.433 17.937 1.00 31.56 88 PHE A C 1
ATOM 639 O O . PHE A 1 89 ? -6.404 -19.589 19.154 1.00 31.49 88 PHE A O 1
ATOM 647 N N . PHE A 1 90 ? -5.732 -20.006 17.052 1.00 36.20 89 PHE A N 1
ATOM 648 C CA . PHE A 1 90 ? -4.621 -20.820 17.536 1.00 43.49 89 PHE A CA 1
ATOM 649 C C . PHE A 1 90 ? -3.570 -19.965 18.223 1.00 37.01 89 PHE A C 1
ATOM 650 O O . PHE A 1 90 ? -2.896 -20.431 19.137 1.00 46.19 89 PHE A O 1
ATOM 658 N N . TYR A 1 91 ? -3.399 -18.710 17.797 1.00 38.75 90 TYR A N 1
ATOM 659 C CA . TYR A 1 91 ? -2.377 -17.929 18.496 1.00 35.65 90 TYR A CA 1
ATOM 660 C C . TYR A 1 91 ? -2.782 -17.703 19.952 1.00 24.19 90 TYR A C 1
ATOM 661 O O . TYR A 1 91 ? -1.970 -17.918 20.846 1.00 33.60 90 TYR A O 1
ATOM 670 N N . VAL A 1 92 ? -4.016 -17.263 20.149 1.00 24.91 91 VAL A N 1
ATOM 671 C CA . VAL A 1 92 ? -4.516 -17.001 21.487 1.00 25.23 91 VAL A CA 1
ATOM 672 C C . VAL A 1 92 ? -4.599 -18.281 22.301 1.00 37.52 91 VAL A C 1
ATOM 673 O O . VAL A 1 92 ? -4.497 -18.292 23.527 1.00 50.03 91 VAL A O 1
ATOM 677 N N . ALA A 1 93 ? -4.797 -19.391 21.582 1.00 30.00 92 ALA A N 1
ATOM 678 C CA . ALA A 1 93 ? -4.879 -20.666 22.301 1.00 33.71 92 ALA A CA 1
ATOM 679 C C . ALA A 1 93 ? -3.496 -21.076 22.797 1.00 42.53 92 ALA A C 1
ATOM 680 O O . ALA A 1 93 ? -3.337 -21.664 23.865 1.00 37.62 92 ALA A O 1
ATOM 682 N N . ALA A 1 94 ? -2.509 -20.742 21.960 1.00 32.82 93 ALA A N 1
ATOM 683 C CA . ALA A 1 94 ? -1.135 -21.170 22.162 1.00 29.79 93 ALA A CA 1
ATOM 684 C C . ALA A 1 94 ? -0.478 -20.327 23.251 1.00 24.17 93 ALA A C 1
ATOM 685 O O . ALA A 1 94 ? 0.374 -20.869 23.944 1.00 27.29 93 ALA A O 1
ATOM 687 N N . GLN A 1 95 ? -0.911 -19.074 23.302 1.00 20.77 94 GLN A N 1
ATOM 688 C CA . GLN A 1 95 ? -0.418 -18.114 24.296 1.00 26.54 94 GLN A CA 1
ATOM 689 C C . GLN A 1 95 ? -0.897 -18.499 25.693 1.00 22.53 94 GLN A C 1
ATOM 690 O O . GLN A 1 95 ? -0.174 -18.574 26.688 1.00 25.26 94 GLN A O 1
ATOM 696 N N . LEU A 1 96 ? -2.195 -18.796 25.779 1.00 21.98 95 LEU A N 1
ATOM 697 C CA . LEU A 1 96 ? -2.755 -19.247 27.049 1.00 34.25 95 LEU A CA 1
ATOM 698 C C . LEU A 1 96 ? -2.129 -20.569 27.446 1.00 34.90 95 LEU A C 1
ATOM 699 O O . LEU A 1 96 ? -1.815 -20.749 28.627 1.00 30.37 95 LEU A O 1
ATOM 704 N N . VAL A 1 97 ? -1.891 -21.503 26.516 1.00 28.40 96 VAL A N 1
ATOM 705 C CA . VAL A 1 97 ? -1.263 -22.738 26.981 1.00 30.10 96 VAL A CA 1
ATOM 706 C C . VAL A 1 97 ? 0.193 -22.550 27.368 1.00 32.46 96 VAL A C 1
ATOM 707 O O . VAL A 1 97 ? 0.716 -23.191 28.289 1.00 34.06 96 VAL A O 1
ATOM 711 N N . GLY A 1 98 ? 0.907 -21.681 26.656 1.00 24.52 97 GLY A N 1
ATOM 712 C CA . GLY A 1 98 ? 2.326 -21.608 27.051 1.00 24.33 97 GLY A CA 1
ATOM 713 C C . GLY A 1 98 ? 2.417 -20.855 28.367 1.00 17.42 97 GLY A C 1
ATOM 714 O O . GLY A 1 98 ? 3.283 -21.132 29.196 1.00 28.18 97 GLY A O 1
ATOM 715 N N . ALA A 1 99 ? 1.499 -19.898 28.523 1.00 21.89 98 ALA A N 1
ATOM 716 C CA . ALA A 1 99 ? 1.524 -19.125 29.775 1.00 22.16 98 ALA A CA 1
ATOM 717 C C . ALA A 1 99 ? 1.380 -20.079 30.951 1.00 19.78 98 ALA A C 1
ATOM 718 O O . ALA A 1 99 ? 2.139 -20.044 31.922 1.00 21.01 98 ALA A O 1
ATOM 720 N N . ILE A 1 100 ? 0.386 -20.958 30.832 1.00 28.96 99 ILE A N 1
ATOM 721 C CA . ILE A 1 100 ? 0.194 -21.987 31.855 1.00 30.29 99 ILE A CA 1
ATOM 722 C C . ILE A 1 100 ? 1.430 -22.874 31.902 1.00 31.90 99 ILE A C 1
ATOM 723 O O . ILE A 1 100 ? 1.971 -23.212 32.958 1.00 29.47 99 ILE A O 1
ATOM 728 N N . ALA A 1 101 ? 1.892 -23.259 30.700 1.00 23.56 100 ALA A N 1
ATOM 729 C CA . ALA A 1 101 ? 3.090 -24.071 30.620 1.00 23.29 100 ALA A CA 1
ATOM 730 C C . ALA A 1 101 ? 4.260 -23.427 31.362 1.00 27.74 100 ALA A C 1
ATOM 731 O O . ALA A 1 101 ? 4.912 -24.154 32.121 1.00 23.22 100 ALA A O 1
ATOM 733 N N . GLY A 1 102 ? 4.542 -22.145 31.159 1.00 27.93 101 GLY A N 1
ATOM 734 C CA . GLY A 1 102 ? 5.650 -21.449 31.788 1.00 32.08 101 GLY A CA 1
ATOM 735 C C . GLY A 1 102 ? 5.552 -21.177 33.282 1.00 22.93 101 GLY A C 1
ATOM 736 O O . GLY A 1 102 ? 6.536 -21.234 34.032 1.00 13.21 101 GLY A O 1
ATOM 737 N N . ALA A 1 103 ? 4.358 -20.851 33.743 1.00 15.86 102 ALA A N 1
ATOM 738 C CA . ALA A 1 103 ? 4.022 -20.685 35.159 1.00 20.60 102 ALA A CA 1
ATOM 739 C C . ALA A 1 103 ? 4.235 -21.994 35.910 1.00 19.79 102 ALA A C 1
ATOM 740 O O . ALA A 1 103 ? 4.789 -22.004 37.003 1.00 28.29 102 ALA A O 1
ATOM 742 N N . GLY A 1 104 ? 3.822 -23.104 35.300 1.00 20.21 103 GLY A N 1
ATOM 743 C CA . GLY A 1 104 ? 4.033 -24.430 35.860 1.00 15.32 103 GLY A CA 1
ATOM 744 C C . GLY A 1 104 ? 5.493 -24.759 36.024 1.00 23.54 103 GLY A C 1
ATOM 745 O O . GLY A 1 104 ? 5.905 -25.269 37.055 1.00 28.57 103 GLY A O 1
ATOM 746 N N . ILE A 1 105 ? 6.317 -24.484 35.008 1.00 23.97 104 ILE A N 1
ATOM 747 C CA . ILE A 1 105 ? 7.722 -24.845 35.107 1.00 17.07 104 ILE A CA 1
ATOM 748 C C . ILE A 1 105 ? 8.429 -24.012 36.155 1.00 20.53 104 ILE A C 1
ATOM 749 O O . ILE A 1 105 ? 9.365 -24.422 36.849 1.00 29.77 104 ILE A O 1
ATOM 754 N N . LEU A 1 106 ? 7.990 -22.759 36.308 1.00 26.60 105 LEU A N 1
ATOM 755 C CA . LEU A 1 106 ? 8.592 -22.012 37.426 1.00 15.95 105 LEU A CA 1
ATOM 756 C C . LEU A 1 106 ? 8.182 -22.653 38.753 1.00 20.08 105 LEU A C 1
ATOM 757 O O . LEU A 1 106 ? 9.049 -22.803 39.618 1.00 31.68 105 LEU A O 1
ATOM 762 N N . TYR A 1 107 ? 6.913 -23.018 38.899 1.00 29.59 106 TYR A N 1
ATOM 763 C CA . TYR A 1 107 ? 6.410 -23.597 40.148 1.00 28.27 106 TYR A CA 1
ATOM 764 C C . TYR A 1 107 ? 7.296 -24.778 40.538 1.00 30.41 106 TYR A C 1
ATOM 765 O O . TYR A 1 107 ? 7.792 -24.897 41.655 1.00 30.27 106 TYR A O 1
ATOM 774 N N . GLY A 1 108 ? 7.458 -25.642 39.534 1.00 26.02 107 GLY A N 1
ATOM 775 C CA . GLY A 1 108 ? 8.321 -26.797 39.644 1.00 27.73 107 GLY A CA 1
ATOM 776 C C . GLY A 1 108 ? 9.721 -26.441 40.096 1.00 41.08 107 GLY A C 1
ATOM 777 O O . GLY A 1 108 ? 10.414 -27.205 40.769 1.00 57.34 107 GLY A O 1
ATOM 778 N N . VAL A 1 109 ? 10.179 -25.247 39.726 1.00 35.30 108 VAL A N 1
ATOM 779 C CA . VAL A 1 109 ? 11.607 -24.937 39.880 1.00 25.87 108 VAL A CA 1
ATOM 780 C C . VAL A 1 109 ? 11.841 -24.012 41.051 1.00 23.51 108 VAL A C 1
ATOM 781 O O . VAL A 1 109 ? 12.869 -24.083 41.736 1.00 28.15 108 VAL A O 1
ATOM 785 N N . ALA A 1 110 ? 10.888 -23.137 41.359 1.00 17.01 109 ALA A N 1
ATOM 786 C CA . ALA A 1 110 ? 11.015 -22.153 42.420 1.00 26.13 109 ALA A CA 1
ATOM 787 C C . ALA A 1 110 ? 11.055 -22.749 43.827 1.00 30.27 109 ALA A C 1
ATOM 788 O O . ALA A 1 110 ? 10.200 -23.558 44.202 1.00 37.67 109 ALA A O 1
ATOM 790 N N . PRO A 1 111 ? 12.037 -22.340 44.617 1.00 27.27 110 PRO A N 1
ATOM 791 C CA . PRO A 1 111 ? 12.098 -22.723 46.030 1.00 41.92 110 PRO A CA 1
ATOM 792 C C . PRO A 1 111 ? 10.943 -22.143 46.859 1.00 46.79 110 PRO A C 1
ATOM 793 O O . PRO A 1 111 ? 10.447 -21.035 46.650 1.00 32.41 110 PRO A O 1
ATOM 797 N N . LEU A 1 112 ? 10.535 -22.961 47.830 1.00 33.86 111 LEU A N 1
ATOM 798 C CA . LEU A 1 112 ? 9.416 -22.703 48.718 1.00 36.96 111 LEU A CA 1
ATOM 799 C C . LEU A 1 112 ? 9.418 -21.276 49.239 1.00 22.97 111 LEU A C 1
ATOM 800 O O . LEU A 1 112 ? 8.425 -20.554 49.188 1.00 24.29 111 LEU A O 1
ATOM 805 N N . ASN A 1 113 ? 10.553 -20.833 49.757 1.00 18.67 112 ASN A N 1
ATOM 806 C CA . ASN A 1 113 ? 10.551 -19.538 50.437 1.00 25.27 112 ASN A CA 1
ATOM 807 C C . ASN A 1 113 ? 10.410 -18.354 49.494 1.00 34.08 112 ASN A C 1
ATOM 808 O O . ASN A 1 113 ? 10.403 -17.186 49.906 1.00 25.18 112 ASN A O 1
ATOM 813 N N . ALA A 1 114 ? 10.274 -18.606 48.192 1.00 29.52 113 ALA A N 1
ATOM 814 C CA . ALA A 1 114 ? 10.162 -17.510 47.238 1.00 21.83 113 ALA A CA 1
ATOM 815 C C . ALA A 1 114 ? 8.967 -17.679 46.312 1.00 37.35 113 ALA A C 1
ATOM 816 O O . ALA A 1 114 ? 8.483 -16.710 45.723 1.00 43.56 113 ALA A O 1
ATOM 818 N N . ARG A 1 115 ? 8.492 -18.911 46.172 1.00 38.30 114 ARG A N 1
ATOM 819 C CA . ARG A 1 115 ? 7.358 -19.253 45.326 1.00 38.50 114 ARG A CA 1
ATOM 820 C C . ARG A 1 115 ? 6.160 -18.338 45.552 1.00 36.80 114 ARG A C 1
ATOM 821 O O . ARG A 1 115 ? 5.632 -17.702 44.634 1.00 26.51 114 ARG A O 1
ATOM 829 N N . GLY A 1 116 ? 5.688 -18.271 46.801 1.00 33.96 115 GLY A N 1
ATOM 830 C CA . GLY A 1 116 ? 4.475 -17.496 47.098 1.00 25.85 115 GLY A CA 1
ATOM 831 C C . GLY A 1 116 ? 3.307 -18.219 46.443 1.00 37.28 115 GLY A C 1
ATOM 832 O O . GLY A 1 116 ? 3.216 -19.447 46.680 1.00 58.95 115 GLY A O 1
ATOM 833 N N . ASN A 1 117 ? 2.453 -17.652 45.674 1.00 42.51 116 ASN A N 1
ATOM 834 C CA . ASN A 1 117 ? 2.011 -16.495 44.976 1.00 51.27 116 ASN A CA 1
ATOM 835 C C . ASN A 1 117 ? 2.277 -16.635 43.467 1.00 36.76 116 ASN A C 1
ATOM 836 O O . ASN A 1 117 ? 1.393 -16.399 42.636 1.00 26.60 116 ASN A O 1
ATOM 841 N N . LEU A 1 118 ? 3.502 -17.011 43.120 1.00 28.21 117 LEU A N 1
ATOM 842 C CA . LEU A 1 118 ? 3.900 -17.101 41.710 1.00 27.53 117 LEU A CA 1
ATOM 843 C C . LEU A 1 118 ? 3.609 -15.839 40.911 1.00 22.53 117 LEU A C 1
ATOM 844 O O . LEU A 1 118 ? 3.409 -15.866 39.690 1.00 25.54 117 LEU A O 1
ATOM 849 N N . ALA A 1 119 ? 3.596 -14.673 41.545 1.00 22.76 118 ALA A N 1
ATOM 850 C CA . ALA A 1 119 ? 3.528 -13.385 40.854 1.00 24.38 118 ALA A CA 1
ATOM 851 C C . ALA A 1 119 ? 2.263 -13.193 40.032 1.00 24.39 118 ALA A C 1
ATOM 852 O O . ALA A 1 119 ? 2.220 -12.605 38.956 1.00 24.07 118 ALA A O 1
ATOM 854 N N . VAL A 1 120 ? 1.142 -13.649 40.574 1.00 26.22 119 VAL A N 1
ATOM 855 C CA . VAL A 1 120 ? -0.166 -13.327 40.017 1.00 27.79 119 VAL A CA 1
ATOM 856 C C . VAL A 1 120 ? -0.418 -11.833 39.941 1.00 24.05 119 VAL A C 1
ATOM 857 O O . VAL A 1 120 ? 0.102 -11.005 40.700 1.00 26.62 119 VAL A O 1
ATOM 861 N N . ASN A 1 121 ? -1.251 -11.376 39.007 1.00 22.27 120 ASN A N 1
ATOM 862 C CA . ASN A 1 121 ? -1.692 -9.988 39.059 1.00 25.63 120 ASN A CA 1
ATOM 863 C C . ASN A 1 121 ? -2.672 -9.784 40.212 1.00 33.99 120 ASN A C 1
ATOM 864 O O . ASN A 1 121 ? -3.340 -10.755 40.594 1.00 40.26 120 ASN A O 1
ATOM 869 N N . ALA A 1 122 ? -2.788 -8.589 40.768 1.00 25.58 121 ALA A N 1
ATOM 870 C CA . ALA A 1 122 ? -3.641 -8.346 41.937 1.00 31.90 121 ALA A CA 1
ATOM 871 C C . ALA A 1 122 ? -3.855 -6.851 42.119 1.00 25.72 121 ALA A C 1
ATOM 872 O O . ALA A 1 122 ? -2.875 -6.112 42.174 1.00 43.41 121 ALA A O 1
ATOM 874 N N . LEU A 1 123 ? -5.088 -6.386 42.200 1.00 28.85 122 LEU A N 1
ATOM 875 C CA . LEU A 1 123 ? -5.359 -4.972 42.396 1.00 33.50 122 LEU A CA 1
ATOM 876 C C . LEU A 1 123 ? -4.702 -4.392 43.644 1.00 33.18 122 LEU A C 1
ATOM 877 O O . LEU A 1 123 ? -4.617 -5.029 44.682 1.00 33.21 122 LEU A O 1
ATOM 882 N N . ASN A 1 124 ? -4.248 -3.147 43.527 1.00 46.05 123 ASN A N 1
ATOM 883 C CA . ASN A 1 124 ? -3.909 -2.358 44.696 1.00 46.08 123 ASN A CA 1
ATOM 884 C C . ASN A 1 124 ? -5.145 -2.305 45.588 1.00 48.82 123 ASN A C 1
ATOM 885 O O . ASN A 1 124 ? -6.253 -2.042 45.089 1.00 31.67 123 ASN A O 1
ATOM 890 N N . ASN A 1 125 ? -5.011 -2.546 46.901 1.00 45.73 124 ASN A N 1
ATOM 891 C CA . ASN A 1 125 ? -6.294 -2.515 47.617 1.00 56.83 124 ASN A CA 1
ATOM 892 C C . ASN A 1 125 ? -6.860 -1.099 47.650 1.00 57.47 124 ASN A C 1
ATOM 893 O O . ASN A 1 125 ? -8.057 -0.912 47.898 1.00 35.66 124 ASN A O 1
ATOM 898 N N . ASN A 1 126 ? -6.036 -0.089 47.390 1.00 60.45 125 ASN A N 1
ATOM 899 C CA . ASN A 1 126 ? -6.509 1.292 47.347 1.00 57.54 125 ASN A CA 1
ATOM 900 C C . ASN A 1 126 ? -7.025 1.651 45.959 1.00 45.25 125 ASN A C 1
ATOM 901 O O . ASN A 1 126 ? -7.402 2.792 45.712 1.00 34.19 125 ASN A O 1
ATOM 906 N N . THR A 1 127 ? -7.034 0.677 45.062 1.00 47.88 126 THR A N 1
ATOM 907 C CA . THR A 1 127 ? -7.371 0.868 43.663 1.00 43.29 126 THR A CA 1
ATOM 908 C C . THR A 1 127 ? -8.697 0.182 43.316 1.00 39.04 126 THR A C 1
ATOM 909 O O . THR A 1 127 ? -8.878 -0.979 43.667 1.00 35.06 126 THR A O 1
ATOM 913 N N . THR A 1 128 ? -9.533 0.924 42.642 1.00 35.13 127 THR A N 1
ATOM 914 C CA . THR A 1 128 ? -10.849 0.616 42.121 1.00 37.92 127 THR A CA 1
ATOM 915 C C . THR A 1 128 ? -10.743 -0.202 40.843 1.00 45.37 127 THR A C 1
ATOM 916 O O . THR A 1 128 ? -9.933 0.080 39.953 1.00 51.42 127 THR A O 1
ATOM 920 N N . GLN A 1 129 ? -11.544 -1.265 40.727 1.00 38.86 128 GLN A N 1
ATOM 921 C CA . GLN A 1 129 ? -11.486 -2.141 39.561 1.00 38.86 128 GLN A CA 1
ATOM 922 C C . GLN A 1 129 ? -11.654 -1.353 38.275 1.00 36.71 128 GLN A C 1
ATOM 923 O O . GLN A 1 129 ? -11.144 -1.673 37.213 1.00 46.43 128 GLN A O 1
ATOM 929 N N . GLY A 1 130 ? -12.417 -0.261 38.357 1.00 38.71 129 GLY A N 1
ATOM 930 C CA . GLY A 1 130 ? -12.606 0.544 37.153 1.00 37.34 129 GLY A CA 1
ATOM 931 C C . GLY A 1 130 ? -11.327 1.318 36.865 1.00 37.66 129 GLY A C 1
ATOM 932 O O . GLY A 1 130 ? -10.820 1.309 35.751 1.00 30.73 129 GLY A O 1
ATOM 933 N N . GLN A 1 131 ? -10.850 1.962 37.925 1.00 39.20 130 GLN A N 1
ATOM 934 C CA . GLN A 1 131 ? -9.596 2.682 37.938 1.00 38.81 130 GLN A CA 1
ATOM 935 C C . GLN A 1 131 ? -8.490 1.807 37.344 1.00 45.20 130 GLN A C 1
ATOM 936 O O . GLN A 1 131 ? -7.725 2.232 36.482 1.00 26.49 130 GLN A O 1
ATOM 942 N N . ALA A 1 132 ? -8.416 0.567 37.831 1.00 50.70 131 ALA A N 1
ATOM 943 C CA . ALA A 1 132 ? -7.346 -0.336 37.401 1.00 47.56 131 ALA A CA 1
ATOM 944 C C . ALA A 1 132 ? -7.497 -0.689 35.926 1.00 34.68 131 ALA A C 1
ATOM 945 O O . ALA A 1 132 ? -6.532 -0.904 35.193 1.00 37.12 131 ALA A O 1
ATOM 947 N N . MET A 1 133 ? -8.751 -0.735 35.494 1.00 35.20 132 MET A N 1
ATOM 948 C CA . MET A 1 133 ? -9.066 -1.097 34.114 1.00 41.30 132 MET A CA 1
ATOM 949 C C . MET A 1 133 ? -8.656 0.003 33.146 1.00 46.06 132 MET A C 1
ATOM 950 O O . MET A 1 133 ? -8.028 -0.224 32.105 1.00 37.76 132 MET A O 1
ATOM 955 N N . VAL A 1 134 ? -8.992 1.246 33.489 1.00 35.83 133 VAL A N 1
ATOM 956 C CA . VAL A 1 134 ? -8.583 2.381 32.672 1.00 29.60 133 VAL A CA 1
ATOM 957 C C . VAL A 1 134 ? -7.068 2.388 32.494 1.00 35.01 133 VAL A C 1
ATOM 958 O O . VAL A 1 134 ? -6.570 2.630 31.393 1.00 30.04 133 VAL A O 1
ATOM 962 N N . VAL A 1 135 ? -6.379 2.133 33.604 1.00 25.07 134 VAL A N 1
ATOM 963 C CA . VAL A 1 135 ? -4.918 2.116 33.637 1.00 23.59 134 VAL A CA 1
ATOM 964 C C . VAL A 1 135 ? -4.411 1.030 32.696 1.00 26.96 134 VAL A C 1
ATOM 965 O O . VAL A 1 135 ? -3.594 1.300 31.825 1.00 23.55 134 VAL A O 1
ATOM 969 N N . GLU A 1 136 ? -4.908 -0.197 32.874 1.00 30.40 135 GLU A N 1
ATOM 970 C CA . GLU A 1 136 ? -4.502 -1.304 32.006 1.00 31.33 135 GLU A CA 1
ATOM 971 C C . GLU A 1 136 ? -4.838 -1.004 30.543 1.00 38.24 135 GLU A C 1
ATOM 972 O O . GLU A 1 136 ? -4.083 -1.306 29.622 1.00 27.88 135 GLU A O 1
ATOM 978 N N . LEU A 1 137 ? -5.997 -0.393 30.327 1.00 37.02 136 LEU A N 1
ATOM 979 C CA . LEU A 1 137 ? -6.384 0.055 28.993 1.00 32.29 136 LEU A CA 1
ATOM 980 C C . LEU A 1 137 ? -5.276 0.882 28.360 1.00 27.09 136 LEU A C 1
ATOM 981 O O . LEU A 1 137 ? -4.747 0.629 27.282 1.00 33.57 136 LEU A O 1
ATOM 986 N N . ILE A 1 138 ? -4.926 1.933 29.097 1.00 20.32 137 ILE A N 1
ATOM 987 C CA . ILE A 1 138 ? -3.932 2.887 28.637 1.00 18.51 137 ILE A CA 1
ATOM 988 C C . ILE A 1 138 ? -2.556 2.267 28.505 1.00 24.29 137 ILE A C 1
ATOM 989 O O . ILE A 1 138 ? -1.782 2.639 27.623 1.00 21.39 137 ILE A O 1
ATOM 994 N N . LEU A 1 139 ? -2.205 1.310 29.367 1.00 17.23 138 LEU A N 1
ATOM 995 C CA . LEU A 1 139 ? -0.886 0.703 29.340 1.00 20.86 138 LEU A CA 1
ATOM 996 C C . LEU A 1 139 ? -0.700 -0.144 28.081 1.00 21.16 138 LEU A C 1
ATOM 997 O O . LEU A 1 139 ? 0.350 -0.241 27.455 1.00 18.88 138 LEU A O 1
ATOM 1002 N N . THR A 1 140 ? -1.772 -0.837 27.697 1.00 19.29 139 THR A N 1
ATOM 1003 C CA . THR A 1 140 ? -1.599 -1.777 26.575 1.00 22.55 139 THR A CA 1
ATOM 1004 C C . THR A 1 140 ? -1.743 -1.001 25.277 1.00 19.10 139 THR A C 1
ATOM 1005 O O . THR A 1 140 ? -1.112 -1.313 24.265 1.00 38.33 139 THR A O 1
ATOM 1009 N N . PHE A 1 141 ? -2.558 0.052 25.333 1.00 26.03 140 PHE A N 1
ATOM 1010 C CA . PHE A 1 141 ? -2.758 1.002 24.243 1.00 23.16 140 PHE A CA 1
ATOM 1011 C C . PHE A 1 141 ? -1.420 1.557 23.786 1.00 20.47 140 PHE A C 1
ATOM 1012 O O . PHE A 1 141 ? -1.067 1.574 22.605 1.00 22.19 140 PHE A O 1
ATOM 1020 N N . GLN A 1 142 ? -0.626 2.092 24.727 1.00 17.64 141 GLN A N 1
ATOM 1021 C CA . GLN A 1 142 ? 0.655 2.606 24.204 1.00 25.77 141 GLN A CA 1
ATOM 1022 C C . GLN A 1 142 ? 1.529 1.488 23.637 1.00 31.54 141 GLN A C 1
ATOM 1023 O O . GLN A 1 142 ? 2.311 1.673 22.693 1.00 26.59 141 GLN A O 1
ATOM 1029 N N . LEU A 1 143 ? 1.426 0.291 24.225 1.00 31.42 142 LEU A N 1
ATOM 1030 C CA . LEU A 1 143 ? 2.303 -0.789 23.785 1.00 28.42 142 LEU A CA 1
ATOM 1031 C C . LEU A 1 143 ? 1.868 -1.238 22.387 1.00 18.82 142 LEU A C 1
ATOM 1032 O O . LEU A 1 143 ? 2.730 -1.380 21.520 1.00 19.54 142 LEU A O 1
ATOM 1037 N N . ALA A 1 144 ? 0.568 -1.429 22.224 1.00 18.71 143 ALA A N 1
ATOM 1038 C CA . ALA A 1 144 ? 0.020 -1.860 20.938 1.00 22.59 143 ALA A CA 1
ATOM 1039 C C . ALA A 1 144 ? 0.277 -0.843 19.835 1.00 19.91 143 ALA A C 1
ATOM 1040 O O . ALA A 1 144 ? 0.545 -1.235 18.705 1.00 23.53 143 ALA A O 1
ATOM 1042 N N . LEU A 1 145 ? 0.183 0.446 20.163 1.00 14.28 144 LEU A N 1
ATOM 1043 C CA . LEU A 1 145 ? 0.488 1.504 19.200 1.00 22.58 144 LEU A CA 1
ATOM 1044 C C . LEU A 1 145 ? 1.925 1.442 18.702 1.00 33.44 144 LEU A C 1
ATOM 1045 O O . LEU A 1 145 ? 2.252 1.539 17.522 1.00 29.65 144 LEU A O 1
ATOM 1050 N N . CYS A 1 146 ? 2.849 1.255 19.636 1.00 32.79 145 CYS A N 1
ATOM 1051 C CA . CYS A 1 146 ? 4.274 1.179 19.325 1.00 22.10 145 CYS A CA 1
ATOM 1052 C C . CYS A 1 146 ? 4.619 -0.063 18.529 1.00 22.56 145 CYS A C 1
ATOM 1053 O O . CYS A 1 146 ? 5.531 -0.105 17.700 1.00 23.82 145 CYS A O 1
ATOM 1056 N N . ILE A 1 147 ? 3.872 -1.139 18.789 1.00 19.28 146 ILE A N 1
ATOM 1057 C CA . ILE A 1 147 ? 4.087 -2.376 18.069 1.00 17.38 146 ILE A CA 1
ATOM 1058 C C . ILE A 1 147 ? 3.684 -2.193 16.614 1.00 26.07 146 ILE A C 1
ATOM 1059 O O . ILE A 1 147 ? 4.337 -2.584 15.657 1.00 19.58 146 ILE A O 1
ATOM 1064 N N . PHE A 1 148 ? 2.516 -1.560 16.461 1.00 29.53 147 PHE A N 1
ATOM 1065 C CA . PHE A 1 148 ? 2.048 -1.443 15.083 1.00 30.07 147 PHE A CA 1
ATOM 1066 C C . PHE A 1 148 ? 2.997 -0.526 14.317 1.00 34.19 147 PHE A C 1
ATOM 1067 O O . PHE A 1 148 ? 3.333 -0.823 13.168 1.00 40.57 147 PHE A O 1
ATOM 1075 N N . ALA A 1 149 ? 3.435 0.565 14.942 1.00 26.85 148 ALA A N 1
ATOM 1076 C CA . ALA A 1 149 ? 4.279 1.562 14.289 1.00 23.08 148 ALA A CA 1
ATOM 1077 C C . ALA A 1 149 ? 5.633 0.984 13.888 1.00 36.51 148 ALA A C 1
ATOM 1078 O O . ALA A 1 149 ? 6.208 1.379 12.870 1.00 25.38 148 ALA A O 1
ATOM 1080 N N . SER A 1 150 ? 6.132 0.047 14.681 1.00 40.83 149 SER A N 1
ATOM 1081 C CA . SER A 1 150 ? 7.438 -0.569 14.524 1.00 30.59 149 SER A CA 1
ATOM 1082 C C . SER A 1 150 ? 7.455 -1.753 13.568 1.00 29.66 149 SER A C 1
ATOM 1083 O O . SER A 1 150 ? 8.501 -2.311 13.259 1.00 24.81 149 SER A O 1
ATOM 1086 N N . THR A 1 151 ? 6.301 -2.190 13.089 1.00 28.95 150 THR A N 1
ATOM 1087 C CA . THR A 1 151 ? 6.226 -3.391 12.267 1.00 26.47 150 THR A CA 1
ATOM 1088 C C . THR A 1 151 ? 5.482 -3.139 10.953 1.00 27.73 150 THR A C 1
ATOM 1089 O O . THR A 1 151 ? 5.270 -4.067 10.167 1.00 27.03 150 THR A O 1
ATOM 1093 N N . ASP A 1 152 ? 5.102 -1.879 10.761 1.00 25.09 151 ASP A N 1
ATOM 1094 C CA . ASP A 1 152 ? 4.449 -1.433 9.557 1.00 21.77 151 ASP A CA 1
ATOM 1095 C C . ASP A 1 152 ? 5.469 -1.498 8.415 1.00 34.94 151 ASP A C 1
ATOM 1096 O O . ASP A 1 152 ? 6.511 -0.860 8.555 1.00 22.46 151 ASP A O 1
ATOM 1101 N N . SER A 1 153 ? 5.146 -2.242 7.369 1.00 24.49 152 SER A N 1
ATOM 1102 C CA . SER A 1 153 ? 6.049 -2.321 6.226 1.00 34.00 152 SER A CA 1
ATOM 1103 C C . SER A 1 153 ? 6.143 -0.999 5.480 1.00 36.20 152 SER A C 1
ATOM 1104 O O . SER A 1 153 ? 7.087 -0.745 4.723 1.00 58.37 152 SER A O 1
ATOM 1107 N N . ARG A 1 154 ? 5.137 -0.144 5.667 1.00 25.79 153 ARG A N 1
ATOM 1108 C CA . ARG A 1 154 ? 5.156 1.103 4.905 1.00 34.49 153 ARG A CA 1
ATOM 1109 C C . ARG A 1 154 ? 5.969 2.175 5.609 1.00 39.83 153 ARG A C 1
ATOM 1110 O O . ARG A 1 154 ? 6.158 3.282 5.098 1.00 50.26 153 ARG A O 1
ATOM 1118 N N . ARG A 1 155 ? 6.459 1.867 6.811 1.00 37.74 154 ARG A N 1
ATOM 1119 C CA . ARG A 1 155 ? 7.192 2.934 7.496 1.00 36.54 154 ARG A CA 1
ATOM 1120 C C . ARG A 1 155 ? 8.487 3.284 6.760 1.00 22.94 154 ARG A C 1
ATOM 1121 O O . ARG A 1 155 ? 9.264 2.399 6.405 1.00 33.34 154 ARG A O 1
ATOM 1129 N N . THR A 1 156 ? 8.695 4.577 6.553 1.00 27.78 155 THR A N 1
ATOM 1130 C CA . THR A 1 156 ? 9.784 5.261 5.895 1.00 39.93 155 THR A CA 1
ATOM 1131 C C . THR A 1 156 ? 10.900 5.729 6.815 1.00 39.26 155 THR A C 1
ATOM 1132 O O . THR A 1 156 ? 12.089 5.527 6.583 1.00 33.32 155 THR A O 1
ATOM 1136 N N . SER A 1 157 ? 10.548 6.430 7.900 1.00 41.25 156 SER A N 1
ATOM 1137 C CA . SER A 1 157 ? 11.596 6.865 8.823 1.00 31.14 156 SER A CA 1
ATOM 1138 C C . SER A 1 157 ? 12.210 5.659 9.526 1.00 29.52 156 SER A C 1
ATOM 1139 O O . SER A 1 157 ? 11.613 4.602 9.743 1.00 20.82 156 SER A O 1
ATOM 1142 N N . PRO A 1 158 ? 13.468 5.831 9.910 1.00 24.87 157 PRO A N 1
ATOM 1143 C CA . PRO A 1 158 ? 14.222 4.763 10.570 1.00 20.73 157 PRO A CA 1
ATOM 1144 C C . PRO A 1 158 ? 13.489 4.161 11.767 1.00 20.83 157 PRO A C 1
ATOM 1145 O O . PRO A 1 158 ? 13.064 4.879 12.676 1.00 33.80 157 PRO A O 1
ATOM 1149 N N . VAL A 1 159 ? 13.315 2.840 11.793 1.00 14.72 158 VAL A N 1
ATOM 1150 C CA . VAL A 1 159 ? 12.590 2.141 12.849 1.00 18.03 158 VAL A CA 1
ATOM 1151 C C . VAL A 1 159 ? 13.440 1.821 14.076 1.00 19.59 158 VAL A C 1
ATOM 1152 O O . VAL A 1 159 ? 12.929 1.488 15.147 1.00 32.46 158 VAL A O 1
ATOM 1156 N N . GLY A 1 160 ? 14.751 1.922 13.918 1.00 19.18 159 GLY A N 1
ATOM 1157 C CA . GLY A 1 160 ? 15.724 1.553 14.932 1.00 27.50 159 GLY A CA 1
ATOM 1158 C C . GLY A 1 160 ? 15.625 0.066 15.220 1.00 31.78 159 GLY A C 1
ATOM 1159 O O . GLY A 1 160 ? 15.763 -0.758 14.311 1.00 26.05 159 GLY A O 1
ATOM 1160 N N . SER A 1 161 ? 15.370 -0.269 16.485 1.00 27.44 160 SER A N 1
ATOM 1161 C CA . SER A 1 161 ? 15.196 -1.683 16.827 1.00 18.64 160 SER A CA 1
ATOM 1162 C C . SER A 1 161 ? 13.718 -1.862 17.141 1.00 24.24 160 SER A C 1
ATOM 1163 O O . SER A 1 161 ? 13.267 -1.333 18.163 1.00 30.69 160 SER A O 1
ATOM 1166 N N . PRO A 1 162 ? 12.925 -2.529 16.317 1.00 17.80 161 PRO A N 1
ATOM 1167 C CA . PRO A 1 162 ? 11.524 -2.692 16.710 1.00 17.47 161 PRO A CA 1
ATOM 1168 C C . PRO A 1 162 ? 11.492 -3.561 17.972 1.00 22.27 161 PRO A C 1
ATOM 1169 O O . PRO A 1 162 ? 10.658 -3.332 18.832 1.00 19.97 161 PRO A O 1
ATOM 1173 N N . ALA A 1 163 ? 12.387 -4.538 18.079 1.00 20.67 162 ALA A N 1
ATOM 1174 C CA . ALA A 1 163 ? 12.335 -5.453 19.215 1.00 24.27 162 ALA A CA 1
ATOM 1175 C C . ALA A 1 163 ? 12.637 -4.753 20.537 1.00 22.78 162 ALA A C 1
ATOM 1176 O O . ALA A 1 163 ? 12.025 -5.036 21.573 1.00 22.66 162 ALA A O 1
ATOM 1178 N N . LEU A 1 164 ? 13.593 -3.834 20.524 1.00 21.86 163 LEU A N 1
ATOM 1179 C CA . LEU A 1 164 ? 14.037 -3.214 21.780 1.00 20.77 163 LEU A CA 1
ATOM 1180 C C . LEU A 1 164 ? 13.112 -2.069 22.170 1.00 29.27 163 LEU A C 1
ATOM 1181 O O . LEU A 1 164 ? 12.934 -1.821 23.365 1.00 30.82 163 LEU A O 1
ATOM 1186 N N . SER A 1 165 ? 12.508 -1.399 21.189 1.00 24.54 164 SER A N 1
ATOM 1187 C CA . SER A 1 165 ? 11.445 -0.437 21.424 1.00 28.52 164 SER A CA 1
ATOM 1188 C C . SER A 1 165 ? 10.221 -1.119 22.051 1.00 32.55 164 SER A C 1
ATOM 1189 O O . SER A 1 165 ? 9.720 -0.657 23.075 1.00 26.26 164 SER A O 1
ATOM 1192 N N . ILE A 1 166 ? 9.771 -2.182 21.377 1.00 27.05 165 ILE A N 1
ATOM 1193 C CA . ILE A 1 166 ? 8.624 -2.936 21.878 1.00 30.88 165 ILE A CA 1
ATOM 1194 C C . ILE A 1 166 ? 8.934 -3.370 23.320 1.00 21.44 165 ILE A C 1
ATOM 1195 O O . ILE A 1 166 ? 8.090 -3.234 24.199 1.00 19.17 165 ILE A O 1
ATOM 1200 N N . GLY A 1 167 ? 10.149 -3.876 23.508 1.00 22.19 166 GLY A N 1
ATOM 1201 C CA . GLY A 1 167 ? 10.599 -4.379 24.792 1.00 21.55 166 GLY A CA 1
ATOM 1202 C C . GLY A 1 167 ? 10.554 -3.286 25.840 1.00 20.37 166 GLY A C 1
ATOM 1203 O O . GLY A 1 167 ? 10.013 -3.442 26.925 1.00 21.09 166 GLY A O 1
ATOM 1204 N N . LEU A 1 168 ? 11.129 -2.137 25.507 1.00 18.65 167 LEU A N 1
ATOM 1205 C CA . LEU A 1 168 ? 11.216 -1.014 26.440 1.00 17.72 167 LEU A CA 1
ATOM 1206 C C . LEU A 1 168 ? 9.862 -0.380 26.709 1.00 22.36 167 LEU A C 1
ATOM 1207 O O . LEU A 1 168 ? 9.616 0.239 27.750 1.00 17.46 167 LEU A O 1
ATOM 1212 N N . SER A 1 169 ? 8.952 -0.570 25.765 1.00 23.05 168 SER A N 1
ATOM 1213 C CA . SER A 1 169 ? 7.557 -0.195 25.909 1.00 17.40 168 SER A CA 1
ATOM 1214 C C . SER A 1 169 ? 6.855 -1.035 26.968 1.00 21.45 168 SER A C 1
ATOM 1215 O O . SER A 1 169 ? 6.070 -0.555 27.791 1.00 27.71 168 SER A O 1
ATOM 1218 N N . VAL A 1 170 ? 7.133 -2.348 26.983 1.00 16.11 169 VAL A N 1
ATOM 1219 C CA . VAL A 1 170 ? 6.473 -3.083 28.067 1.00 19.02 169 VAL A CA 1
ATOM 1220 C C . VAL A 1 170 ? 7.095 -2.667 29.406 1.00 25.90 169 VAL A C 1
ATOM 1221 O O . VAL A 1 170 ? 6.363 -2.666 30.401 1.00 17.88 169 VAL A O 1
ATOM 1225 N N . THR A 1 171 ? 8.380 -2.344 29.411 1.00 14.86 170 THR A N 1
ATOM 1226 C CA . THR A 1 171 ? 9.115 -1.897 30.584 1.00 22.96 170 THR A CA 1
ATOM 1227 C C . THR A 1 171 ? 8.508 -0.584 31.099 1.00 28.13 170 THR A C 1
ATOM 1228 O O . THR A 1 171 ? 8.287 -0.496 32.308 1.00 32.11 170 THR A O 1
ATOM 1232 N N . LEU A 1 172 ? 8.247 0.344 30.188 1.00 19.85 171 LEU A N 1
ATOM 1233 C CA . LEU A 1 172 ? 7.527 1.581 30.424 1.00 14.77 171 LEU A CA 1
ATOM 1234 C C . LEU A 1 172 ? 6.189 1.318 31.109 1.00 23.50 171 LEU A C 1
ATOM 1235 O O . LEU A 1 172 ? 5.759 1.893 32.098 1.00 18.31 171 LEU A O 1
ATOM 1240 N N . GLY A 1 173 ? 5.415 0.383 30.554 1.00 21.36 172 GLY A N 1
ATOM 1241 C CA . GLY A 1 173 ? 4.101 0.187 31.123 1.00 21.05 172 GLY A CA 1
ATOM 1242 C C . GLY A 1 173 ? 4.143 -0.435 32.507 1.00 24.50 172 GLY A C 1
ATOM 1243 O O . GLY A 1 173 ? 3.135 -0.330 33.214 1.00 23.86 172 GLY A O 1
ATOM 1244 N N . HIS A 1 174 ? 5.254 -1.054 32.887 1.00 17.64 173 HIS A N 1
ATOM 1245 C CA . HIS A 1 174 ? 5.385 -1.708 34.182 1.00 14.87 173 HIS A CA 1
ATOM 1246 C C . HIS A 1 174 ? 5.735 -0.686 35.265 1.00 27.35 173 HIS A C 1
ATOM 1247 O O . HIS A 1 174 ? 5.413 -0.923 36.431 1.00 26.93 173 HIS A O 1
ATOM 1254 N N . LEU A 1 175 ? 6.387 0.405 34.872 1.00 23.36 174 LEU A N 1
ATOM 1255 C CA . LEU A 1 175 ? 6.886 1.378 35.836 1.00 22.51 174 LEU A CA 1
ATOM 1256 C C . LEU A 1 175 ? 5.723 2.207 36.382 1.00 19.33 174 LEU A C 1
ATOM 1257 O O . LEU A 1 175 ? 5.896 2.890 37.394 1.00 18.41 174 LEU A O 1
ATOM 1262 N N . VAL A 1 176 ? 4.570 2.114 35.719 1.00 19.68 175 VAL A N 1
ATOM 1263 C CA . VAL A 1 176 ? 3.374 2.746 36.271 1.00 21.44 175 VAL A CA 1
ATOM 1264 C C . VAL A 1 176 ? 2.381 1.667 36.715 1.00 26.52 175 VAL A C 1
ATOM 1265 O O . VAL A 1 176 ? 1.871 1.743 37.837 1.00 20.13 175 VAL A O 1
ATOM 1269 N N . GLY A 1 177 ? 2.130 0.695 35.858 1.00 22.18 176 GLY A N 1
ATOM 1270 C CA . GLY A 1 177 ? 1.175 -0.382 36.002 1.00 9.66 176 GLY A CA 1
ATOM 1271 C C . GLY A 1 177 ? 1.391 -1.253 37.209 1.00 19.46 176 GLY A C 1
ATOM 1272 O O . GLY A 1 177 ? 0.439 -1.741 37.819 1.00 21.65 176 GLY A O 1
ATOM 1273 N N . ILE A 1 178 ? 2.648 -1.486 37.595 1.00 22.44 177 ILE A N 1
ATOM 1274 C CA . ILE A 1 178 ? 2.837 -2.362 38.753 1.00 24.13 177 ILE A CA 1
ATOM 1275 C C . ILE A 1 178 ? 2.168 -1.831 40.017 1.00 37.04 177 ILE A C 1
ATOM 1276 O O . ILE A 1 178 ? 1.486 -2.614 40.696 1.00 31.07 177 ILE A O 1
ATOM 1281 N N . TYR A 1 179 ? 2.291 -0.562 40.364 1.00 33.63 178 TYR A N 1
ATOM 1282 C CA . TYR A 1 179 ? 1.643 0.077 41.491 1.00 17.44 178 TYR A CA 1
ATOM 1283 C C . TYR A 1 179 ? 0.124 -0.011 41.498 1.00 24.69 178 TYR A C 1
ATOM 1284 O O . TYR A 1 179 ? -0.478 0.309 42.524 1.00 26.15 178 TYR A O 1
ATOM 1293 N N . PHE A 1 180 ? -0.481 -0.378 40.377 1.00 24.57 179 PHE A N 1
ATOM 1294 C CA . PHE A 1 180 ? -1.911 -0.330 40.164 1.00 25.19 179 PHE A CA 1
ATOM 1295 C C . PHE A 1 180 ? -2.508 -1.736 40.159 1.00 37.83 179 PHE A C 1
ATOM 1296 O O . PHE A 1 180 ? -3.339 -2.090 41.000 1.00 43.37 179 PHE A O 1
ATOM 1304 N N . THR A 1 181 ? -2.071 -2.539 39.189 1.00 36.90 180 THR A N 1
ATOM 1305 C CA . THR A 1 181 ? -2.546 -3.918 39.107 1.00 29.60 180 THR A CA 1
ATOM 1306 C C . THR A 1 181 ? -1.408 -4.923 39.195 1.00 36.91 180 THR A C 1
ATOM 1307 O O . THR A 1 181 ? -1.611 -6.129 39.032 1.00 44.70 180 THR A O 1
ATOM 1311 N N . GLY A 1 182 ? -0.179 -4.459 39.434 1.00 36.87 181 GLY A N 1
ATOM 1312 C CA . GLY A 1 182 ? 0.964 -5.356 39.367 1.00 27.76 181 GLY A CA 1
ATOM 1313 C C . GLY A 1 182 ? 1.386 -5.524 37.899 1.00 36.25 181 GLY A C 1
ATOM 1314 O O . GLY A 1 182 ? 2.340 -6.266 37.673 1.00 32.06 181 GLY A O 1
ATOM 1315 N N . CYS A 1 183 ? 0.700 -4.857 36.993 1.00 34.11 182 CYS A N 1
ATOM 1316 C CA . CYS A 1 183 ? 0.868 -4.708 35.563 1.00 21.54 182 CYS A CA 1
ATOM 1317 C C . CYS A 1 183 ? 0.598 -6.002 34.804 1.00 15.53 182 CYS A C 1
ATOM 1318 O O . CYS A 1 183 ? 1.342 -6.972 34.786 1.00 22.31 182 CYS A O 1
ATOM 1321 N N . SER A 1 184 ? -0.530 -6.028 34.134 1.00 21.76 183 SER A N 1
ATOM 1322 C CA . SER A 1 184 ? -0.927 -7.104 33.242 1.00 34.40 183 SER A CA 1
ATOM 1323 C C . SER A 1 184 ? -0.458 -6.820 31.815 1.00 22.28 183 SER A C 1
ATOM 1324 O O . SER A 1 184 ? 0.622 -7.231 31.389 1.00 24.97 183 SER A O 1
ATOM 1327 N N . MET A 1 185 ? -1.272 -6.086 31.072 1.00 23.24 184 MET A N 1
ATOM 1328 C CA . MET A 1 185 ? -1.016 -5.702 29.690 1.00 35.25 184 MET A CA 1
ATOM 1329 C C . MET A 1 185 ? -1.066 -6.919 28.757 1.00 31.48 184 MET A C 1
ATOM 1330 O O . MET A 1 185 ? -0.671 -6.791 27.601 1.00 26.78 184 MET A O 1
ATOM 1335 N N . ASN A 1 186 ? -1.534 -8.031 29.297 1.00 28.94 185 ASN A N 1
ATOM 1336 C CA . ASN A 1 186 ? -1.453 -9.341 28.657 1.00 24.36 185 ASN A CA 1
ATOM 1337 C C . ASN A 1 186 ? -2.300 -10.373 29.388 1.00 20.47 185 ASN A C 1
ATOM 1338 O O . ASN A 1 186 ? -1.858 -10.928 30.387 1.00 22.15 185 ASN A O 1
ATOM 1343 N N . PRO A 1 187 ? -3.501 -10.656 28.913 1.00 24.47 186 PRO A N 1
ATOM 1344 C CA . PRO A 1 187 ? -4.382 -11.670 29.511 1.00 23.84 186 PRO A CA 1
ATOM 1345 C C . PRO A 1 187 ? -3.681 -12.979 29.852 1.00 27.86 186 PRO A C 1
ATOM 1346 O O . PRO A 1 187 ? -3.934 -13.546 30.919 1.00 25.35 186 PRO A O 1
ATOM 1350 N N . ALA A 1 188 ? -2.805 -13.442 28.966 1.00 29.37 187 ALA A N 1
ATOM 1351 C CA . ALA A 1 188 ? -2.007 -14.648 29.080 1.00 19.58 187 ALA A CA 1
ATOM 1352 C C . ALA A 1 188 ? -1.012 -14.604 30.232 1.00 24.26 187 ALA A C 1
ATOM 1353 O O . ALA A 1 188 ? -0.800 -15.603 30.934 1.00 33.37 187 ALA A O 1
ATOM 1355 N N . ARG A 1 189 ? -0.370 -13.467 30.482 1.00 35.21 188 ARG A N 1
ATOM 1356 C CA . ARG A 1 189 ? 0.495 -13.375 31.667 1.00 33.04 188 ARG A CA 1
ATOM 1357 C C . ARG A 1 189 ? -0.330 -13.482 32.944 1.00 32.65 188 ARG A C 1
ATOM 1358 O O . ARG A 1 189 ? 0.023 -14.049 33.981 1.00 22.52 188 ARG A O 1
ATOM 1366 N N . SER A 1 190 ? -1.537 -12.911 32.903 1.00 35.66 189 SER A N 1
ATOM 1367 C CA . SER A 1 190 ? -2.360 -12.951 34.115 1.00 35.36 189 SER A CA 1
ATOM 1368 C C . SER A 1 190 ? -2.993 -14.323 34.309 1.00 35.83 189 SER A C 1
ATOM 1369 O O . SER A 1 190 ? -3.203 -14.747 35.443 1.00 24.85 189 SER A O 1
ATOM 1372 N N . PHE A 1 191 ? -3.272 -14.990 33.199 1.00 26.46 190 PHE A N 1
ATOM 1373 C CA . PHE A 1 191 ? -3.995 -16.240 33.145 1.00 22.62 190 PHE A CA 1
ATOM 1374 C C . PHE A 1 191 ? -3.178 -17.451 33.552 1.00 24.84 190 PHE A C 1
ATOM 1375 O O . PHE A 1 191 ? -3.718 -18.296 34.278 1.00 36.32 190 PHE A O 1
ATOM 1383 N N . GLY A 1 192 ? -1.940 -17.520 33.089 1.00 28.41 191 GLY A N 1
ATOM 1384 C CA . GLY A 1 192 ? -0.943 -18.521 33.395 1.00 21.96 191 GLY A CA 1
ATOM 1385 C C . GLY A 1 192 ? -0.777 -18.820 34.877 1.00 31.02 191 GLY A C 1
ATOM 1386 O O . GLY A 1 192 ? -1.123 -19.923 35.333 1.00 37.42 191 GLY A O 1
ATOM 1387 N N . PRO A 1 193 ? -0.285 -17.883 35.683 1.00 23.04 192 PRO A N 1
ATOM 1388 C CA . PRO A 1 193 ? -0.111 -18.081 37.124 1.00 28.36 192 PRO A CA 1
ATOM 1389 C C . PRO A 1 193 ? -1.421 -18.437 37.841 1.00 33.54 192 PRO A C 1
ATOM 1390 O O . PRO A 1 193 ? -1.454 -19.257 38.758 1.00 28.20 192 PRO A O 1
ATOM 1394 N N . ALA A 1 194 ? -2.508 -17.801 37.417 1.00 29.64 193 ALA A N 1
ATOM 1395 C CA . ALA A 1 194 ? -3.838 -18.018 37.958 1.00 27.98 193 ALA A CA 1
ATOM 1396 C C . ALA A 1 194 ? -4.263 -19.479 37.882 1.00 36.22 193 ALA A C 1
ATOM 1397 O O . ALA A 1 194 ? -4.720 -20.078 38.854 1.00 36.37 193 ALA A O 1
ATOM 1399 N N . VAL A 1 195 ? -4.103 -20.014 36.676 1.00 32.26 194 VAL A N 1
ATOM 1400 C CA . VAL A 1 195 ? -4.449 -21.411 36.435 1.00 32.38 194 VAL A CA 1
ATOM 1401 C C . VAL A 1 195 ? -3.635 -22.289 37.379 1.00 39.17 194 VAL A C 1
ATOM 1402 O O . VAL A 1 195 ? -4.168 -23.145 38.079 1.00 35.85 194 VAL A O 1
ATOM 1406 N N . VAL A 1 196 ? -2.327 -22.020 37.363 1.00 38.09 195 VAL A N 1
ATOM 1407 C CA . VAL A 1 196 ? -1.429 -22.813 38.198 1.00 30.91 195 VAL A CA 1
ATOM 1408 C C . VAL A 1 196 ? -1.716 -22.577 39.664 1.00 37.35 195 VAL A C 1
ATOM 1409 O O . VAL A 1 196 ? -1.579 -23.507 40.468 1.00 30.98 195 VAL A O 1
ATOM 1413 N N . MET A 1 197 ? -2.126 -21.380 40.102 1.00 43.41 196 MET A N 1
ATOM 1414 C CA . MET A 1 197 ? -2.318 -21.291 41.558 1.00 42.33 196 MET A CA 1
ATOM 1415 C C . MET A 1 197 ? -3.772 -21.392 41.993 1.00 44.96 196 MET A C 1
ATOM 1416 O O . MET A 1 197 ? -4.042 -21.348 43.192 1.00 46.55 196 MET A O 1
ATOM 1421 N N . ASN A 1 198 ? -4.706 -21.505 41.057 1.00 49.68 197 ASN A N 1
ATOM 1422 C CA . ASN A 1 198 ? -6.114 -21.476 41.433 1.00 51.20 197 ASN A CA 1
ATOM 1423 C C . ASN A 1 198 ? -6.411 -20.210 42.235 1.00 46.04 197 ASN A C 1
ATOM 1424 O O . ASN A 1 198 ? -6.953 -20.280 43.335 1.00 42.68 197 ASN A O 1
ATOM 1429 N N . ARG A 1 199 ? -6.028 -19.089 41.647 1.00 36.36 198 ARG A N 1
ATOM 1430 C CA . ARG A 1 199 ? -6.331 -17.769 42.153 1.00 28.72 198 ARG A CA 1
ATOM 1431 C C . ARG A 1 199 ? -6.984 -16.937 41.054 1.00 26.37 198 ARG A C 1
ATOM 1432 O O . ARG A 1 199 ? -6.319 -16.381 40.193 1.00 42.73 198 ARG A O 1
ATOM 1440 N N . PHE A 1 200 ? -8.302 -16.852 41.094 1.00 33.55 199 PHE A N 1
ATOM 1441 C CA . PHE A 1 200 ? -8.993 -15.896 40.239 1.00 38.73 199 PHE A CA 1
ATOM 1442 C C . PHE A 1 200 ? -9.656 -14.846 41.127 1.00 44.74 199 PHE A C 1
ATOM 1443 O O . PHE A 1 200 ? -10.837 -14.934 41.451 1.00 71.91 199 PHE A O 1
ATOM 1451 N N . SER A 1 201 ? -8.842 -13.879 41.512 1.00 47.65 200 SER A N 1
ATOM 1452 C CA . SER A 1 201 ? -9.268 -12.661 42.186 1.00 57.72 200 SER A CA 1
ATOM 1453 C C . SER A 1 201 ? -10.576 -12.152 41.592 1.00 64.19 200 SER A C 1
ATOM 1454 O O . SER A 1 201 ? -10.793 -12.240 40.375 1.00 97.89 200 SER A O 1
ATOM 1457 N N . PRO A 1 202 ? -11.462 -11.617 42.418 1.00 59.43 201 PRO A N 1
ATOM 1458 C CA . PRO A 1 202 ? -12.713 -11.041 41.905 1.00 54.49 201 PRO A CA 1
ATOM 1459 C C . PRO A 1 202 ? -12.529 -10.077 40.729 1.00 45.87 201 PRO A C 1
ATOM 1460 O O . PRO A 1 202 ? -13.462 -9.901 39.939 1.00 36.28 201 PRO A O 1
ATOM 1464 N N . ALA A 1 203 ? -11.371 -9.445 40.582 1.00 34.90 202 ALA A N 1
ATOM 1465 C CA . ALA A 1 203 ? -11.092 -8.467 39.551 1.00 33.19 202 ALA A CA 1
ATOM 1466 C C . ALA A 1 203 ? -10.327 -9.047 38.364 1.00 30.76 202 ALA A C 1
ATOM 1467 O O . ALA A 1 203 ? -9.805 -8.280 37.554 1.00 31.89 202 ALA A O 1
ATOM 1469 N N . HIS A 1 204 ? -10.279 -10.366 38.269 1.00 30.96 203 HIS A N 1
ATOM 1470 C CA . HIS A 1 204 ? -9.621 -11.007 37.134 1.00 37.83 203 HIS A CA 1
ATOM 1471 C C . HIS A 1 204 ? -10.020 -10.428 35.786 1.00 36.76 203 HIS A C 1
ATOM 1472 O O . HIS A 1 204 ? -9.185 -10.255 34.891 1.00 35.75 203 HIS A O 1
ATOM 1479 N N . TRP A 1 205 ? -11.296 -10.098 35.629 1.00 34.60 204 TRP A N 1
ATOM 1480 C CA . TRP A 1 205 ? -11.824 -9.585 34.375 1.00 39.16 204 TRP A CA 1
ATOM 1481 C C . TRP A 1 205 ? -11.004 -8.401 33.851 1.00 43.42 204 TRP A C 1
ATOM 1482 O O . TRP A 1 205 ? -10.942 -8.213 32.632 1.00 32.51 204 TRP A O 1
ATOM 1493 N N . VAL A 1 206 ? -10.438 -7.641 34.790 1.00 34.61 205 VAL A N 1
ATOM 1494 C CA . VAL A 1 206 ? -9.717 -6.425 34.470 1.00 35.06 205 VAL A CA 1
ATOM 1495 C C . VAL A 1 206 ? -8.542 -6.797 33.567 1.00 40.52 205 VAL A C 1
ATOM 1496 O O . VAL A 1 206 ? -8.304 -6.173 32.533 1.00 66.72 205 VAL A O 1
ATOM 1500 N N . PHE A 1 207 ? -7.831 -7.834 33.998 1.00 33.76 206 PHE A N 1
ATOM 1501 C CA . PHE A 1 207 ? -6.593 -8.209 33.325 1.00 27.96 206 PHE A CA 1
ATOM 1502 C C . PHE A 1 207 ? -6.845 -8.673 31.902 1.00 28.24 206 PHE A C 1
ATOM 1503 O O . PHE A 1 207 ? -5.906 -8.757 31.107 1.00 51.39 206 PHE A O 1
ATOM 1511 N N . TRP A 1 208 ? -8.093 -8.963 31.548 1.00 33.66 207 TRP A N 1
ATOM 1512 C CA . TRP A 1 208 ? -8.389 -9.305 30.153 1.00 35.54 207 TRP A CA 1
ATOM 1513 C C . TRP A 1 208 ? -8.940 -8.115 29.369 1.00 23.91 207 TRP A C 1
ATOM 1514 O O . TRP A 1 208 ? -8.365 -7.682 28.370 1.00 32.37 207 TRP A O 1
ATOM 1525 N N . VAL A 1 209 ? -10.058 -7.578 29.813 1.00 23.43 208 VAL A N 1
ATOM 1526 C CA . VAL A 1 209 ? -10.828 -6.536 29.171 1.00 28.55 208 VAL A CA 1
ATOM 1527 C C . VAL A 1 209 ? -10.064 -5.226 29.059 1.00 17.63 208 VAL A C 1
ATOM 1528 O O . VAL A 1 209 ? -10.113 -4.560 28.030 1.00 37.55 208 VAL A O 1
ATOM 1532 N N . GLY A 1 210 ? -9.359 -4.839 30.112 1.00 22.31 209 GLY A N 1
ATOM 1533 C CA . GLY A 1 210 ? -8.555 -3.623 30.040 1.00 21.84 209 GLY A CA 1
ATOM 1534 C C . GLY A 1 210 ? -7.525 -3.763 28.932 1.00 26.70 209 GLY A C 1
ATOM 1535 O O . GLY A 1 210 ? -7.521 -3.001 27.953 1.00 33.33 209 GLY A O 1
ATOM 1536 N N . PRO A 1 211 ? -6.642 -4.744 29.065 1.00 29.97 210 PRO A N 1
ATOM 1537 C CA . PRO A 1 211 ? -5.651 -4.997 28.009 1.00 35.66 210 PRO A CA 1
ATOM 1538 C C . PRO A 1 211 ? -6.276 -5.181 26.636 1.00 35.12 210 PRO A C 1
ATOM 1539 O O . PRO A 1 211 ? -5.822 -4.598 25.639 1.00 27.96 210 PRO A O 1
ATOM 1543 N N . ILE A 1 212 ? -7.339 -5.978 26.493 1.00 27.53 211 ILE A N 1
ATOM 1544 C CA . ILE A 1 212 ? -7.869 -6.163 25.138 1.00 29.61 211 ILE A CA 1
ATOM 1545 C C . ILE A 1 212 ? -8.537 -4.919 24.581 1.00 40.01 211 ILE A C 1
ATOM 1546 O O . ILE A 1 212 ? -8.501 -4.659 23.368 1.00 31.08 211 ILE A O 1
ATOM 1551 N N . VAL A 1 213 ? -9.166 -4.108 25.439 1.00 35.20 212 VAL A N 1
ATOM 1552 C CA . VAL A 1 213 ? -9.793 -2.906 24.889 1.00 36.70 212 VAL A CA 1
ATOM 1553 C C . VAL A 1 213 ? -8.744 -1.961 24.304 1.00 28.83 212 VAL A C 1
ATOM 1554 O O . VAL A 1 213 ? -8.797 -1.611 23.124 1.00 35.05 212 VAL A O 1
ATOM 1558 N N . GLY A 1 214 ? -7.811 -1.559 25.153 1.00 29.19 213 GLY A N 1
ATOM 1559 C CA . GLY A 1 214 ? -6.730 -0.629 24.882 1.00 29.18 213 GLY A CA 1
ATOM 1560 C C . GLY A 1 214 ? -5.991 -0.953 23.595 1.00 25.04 213 GLY A C 1
ATOM 1561 O O . GLY A 1 214 ? -5.592 -0.024 22.884 1.00 36.47 213 GLY A O 1
ATOM 1562 N N . ALA A 1 215 ? -5.848 -2.244 23.346 1.00 25.91 214 ALA A N 1
ATOM 1563 C CA . ALA A 1 215 ? -5.194 -2.849 22.198 1.00 42.01 214 ALA A CA 1
ATOM 1564 C C . ALA A 1 215 ? -5.988 -2.636 20.906 1.00 45.78 214 ALA A C 1
ATOM 1565 O O . ALA A 1 215 ? -5.522 -1.987 19.974 1.00 26.09 214 ALA A O 1
ATOM 1567 N N . VAL A 1 216 ? -7.195 -3.180 20.878 1.00 44.67 215 VAL A N 1
ATOM 1568 C CA . VAL A 1 216 ? -8.183 -2.974 19.831 1.00 31.43 215 VAL A CA 1
ATOM 1569 C C . VAL A 1 216 ? -8.353 -1.498 19.516 1.0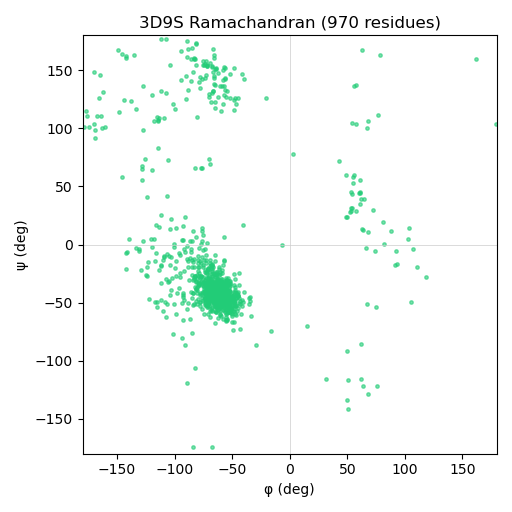0 27.52 215 VAL A C 1
ATOM 1570 O O . VAL A 1 216 ? -8.410 -1.028 18.378 1.00 26.21 215 VAL A O 1
ATOM 1574 N N . LEU A 1 217 ? -8.427 -0.714 20.595 1.00 32.34 216 LEU A N 1
ATOM 1575 C CA . LEU A 1 217 ? -8.520 0.731 20.427 1.00 27.49 216 LEU A CA 1
ATOM 1576 C C . LEU A 1 217 ? -7.303 1.266 19.694 1.00 27.59 216 LEU A C 1
ATOM 1577 O O . LEU A 1 217 ? -7.417 2.123 18.816 1.00 37.30 216 LEU A O 1
ATOM 1582 N N . ALA A 1 218 ? -6.118 0.761 20.052 1.00 28.60 217 ALA A N 1
ATOM 1583 C CA . ALA A 1 218 ? -4.920 1.256 19.370 1.00 26.99 217 ALA A CA 1
ATOM 1584 C C . ALA A 1 218 ? -4.875 0.823 17.905 1.00 37.81 217 ALA A C 1
ATOM 1585 O O . ALA A 1 218 ? -4.423 1.566 17.033 1.00 38.80 217 ALA A O 1
ATOM 1587 N N . ALA A 1 219 ? -5.336 -0.402 17.660 1.00 35.93 218 ALA A N 1
ATOM 1588 C CA . ALA A 1 219 ? -5.435 -0.976 16.332 1.00 38.06 218 ALA A CA 1
ATOM 1589 C C . ALA A 1 219 ? -6.491 -0.226 15.532 1.00 37.03 218 ALA A C 1
ATOM 1590 O O . ALA A 1 219 ? -6.252 0.039 14.357 1.00 29.81 218 ALA A O 1
ATOM 1592 N N . ILE A 1 220 ? -7.640 0.136 16.123 1.00 26.90 219 ILE A N 1
ATOM 1593 C CA . ILE A 1 220 ? -8.565 0.875 15.263 1.00 25.86 219 ILE A CA 1
ATOM 1594 C C . ILE A 1 220 ? -7.956 2.202 14.825 1.00 26.97 219 ILE A C 1
ATOM 1595 O O . ILE A 1 220 ? -7.923 2.487 13.632 1.00 41.81 219 ILE A O 1
ATOM 1600 N N . LEU A 1 221 ? -7.489 2.988 15.793 1.00 26.65 220 LEU A N 1
ATOM 1601 C CA . LEU A 1 221 ? -6.909 4.279 15.458 1.00 25.07 220 LEU A CA 1
ATOM 1602 C C . LEU A 1 221 ? -5.818 4.155 14.391 1.00 29.63 220 LEU A C 1
ATOM 1603 O O . LEU A 1 221 ? -5.866 4.810 13.346 1.00 41.06 220 LEU A O 1
ATOM 1608 N N . TYR A 1 222 ? -4.828 3.309 14.612 1.00 24.54 221 TYR A N 1
ATOM 1609 C CA . TYR A 1 222 ? -3.655 3.195 13.789 1.00 22.11 221 TYR A CA 1
ATOM 1610 C C . TYR A 1 222 ? -3.980 2.758 12.364 1.00 31.20 221 TYR A C 1
ATOM 1611 O O . TYR A 1 222 ? -3.435 3.297 11.403 1.00 23.00 221 TYR A O 1
ATOM 1620 N N . PHE A 1 223 ? -4.802 1.723 12.279 1.00 32.99 222 PHE A N 1
ATOM 1621 C CA . PHE A 1 223 ? -5.010 1.055 11.000 1.00 43.04 222 PHE A CA 1
ATOM 1622 C C . PHE A 1 223 ? -6.057 1.780 10.165 1.00 35.86 222 PHE A C 1
ATOM 1623 O O . PHE A 1 223 ? -5.811 2.100 9.005 1.00 41.44 222 PHE A O 1
ATOM 1631 N N . TYR A 1 224 ? -7.182 2.022 10.816 1.00 37.41 223 TYR A N 1
ATOM 1632 C CA . TYR A 1 224 ? -8.373 2.591 10.213 1.00 34.95 223 TYR A CA 1
ATOM 1633 C C . TYR A 1 224 ? -8.430 4.104 10.212 1.00 46.46 223 TYR A C 1
ATOM 1634 O O . TYR A 1 224 ? -9.188 4.692 9.432 1.00 55.90 223 TYR A O 1
ATOM 1643 N N . LEU A 1 225 ? -7.666 4.807 11.050 1.00 51.75 224 LEU A N 1
ATOM 1644 C CA . LEU A 1 225 ? -7.747 6.269 11.019 1.00 41.88 224 LEU A CA 1
ATOM 1645 C C . LEU A 1 225 ? -6.438 6.908 10.572 1.00 40.59 224 LEU A C 1
ATOM 1646 O O . LEU A 1 225 ? -6.450 7.713 9.638 1.00 54.48 224 LEU A O 1
ATOM 1651 N N . LEU A 1 226 ? -5.337 6.563 11.232 1.00 39.03 225 LEU A N 1
ATOM 1652 C CA . LEU A 1 226 ? -4.027 7.145 10.938 1.00 33.84 225 LEU A CA 1
ATOM 1653 C C . LEU A 1 226 ? -3.446 6.593 9.636 1.00 37.17 225 LEU A C 1
ATOM 1654 O O . LEU A 1 226 ? -3.147 7.328 8.687 1.00 37.15 225 LEU A O 1
ATOM 1659 N N . PHE A 1 227 ? -3.258 5.273 9.581 1.00 29.63 226 PHE A N 1
ATOM 1660 C CA . PHE A 1 227 ? -2.523 4.693 8.457 1.00 37.29 226 PHE A CA 1
ATOM 1661 C C . PHE A 1 227 ? -3.340 3.607 7.781 1.00 39.43 226 PHE A C 1
ATOM 1662 O O . PHE A 1 227 ? -3.109 2.406 7.873 1.00 41.45 226 PHE A O 1
ATOM 1670 N N . PRO A 1 228 ? -4.339 4.097 7.060 1.00 40.10 227 PRO A N 1
ATOM 1671 C CA . PRO A 1 228 ? -5.306 3.198 6.436 1.00 43.49 227 PRO A CA 1
ATOM 1672 C C . PRO A 1 228 ? -4.671 2.607 5.181 1.00 45.39 227 PRO A C 1
ATOM 1673 O O . PRO A 1 228 ? -3.900 3.278 4.496 1.00 37.83 227 PRO A O 1
ATOM 1677 N N . ASN A 1 229 ? -4.978 1.348 4.894 1.00 60.53 228 ASN A N 1
ATOM 1678 C CA . ASN A 1 229 ? -4.415 0.693 3.712 1.00 75.16 228 ASN A CA 1
ATOM 1679 C C . ASN A 1 229 ? -5.374 0.820 2.535 1.00 76.54 228 ASN A C 1
ATOM 1680 O O . ASN A 1 229 ? -6.592 0.749 2.698 1.00 56.56 228 ASN A O 1
ATOM 1685 N N . SER A 1 230 ? -4.821 1.026 1.345 1.00 81.59 229 SER A N 1
ATOM 1686 C CA . SER A 1 230 ? -5.662 1.269 0.174 1.00 87.68 229 SER A CA 1
ATOM 1687 C C . SER A 1 230 ? -6.700 0.177 -0.015 1.00 85.90 229 SER A C 1
ATOM 1688 O O . SER A 1 230 ? -7.782 0.391 -0.563 1.00 108.32 229 SER A O 1
ATOM 1691 N N . LEU A 1 231 ? -6.400 -1.048 0.427 1.00 75.39 230 LEU A N 1
ATOM 1692 C CA . LEU A 1 231 ? -7.290 -2.118 -0.003 1.00 72.04 230 LEU A CA 1
ATOM 1693 C C . LEU A 1 231 ? -7.662 -3.146 1.044 1.00 63.13 230 LEU A C 1
ATOM 1694 O O . LEU A 1 231 ? -6.814 -3.812 1.653 1.00 60.16 230 LEU A O 1
ATOM 1699 N N . SER A 1 232 ? -8.939 -3.332 1.278 1.00 61.44 231 SER A N 1
ATOM 1700 C CA . SER A 1 232 ? -10.168 -2.866 0.697 1.00 67.78 231 SER A CA 1
ATOM 1701 C C . SER A 1 232 ? -10.301 -3.189 -0.792 1.00 77.80 231 SER A C 1
ATOM 1702 O O . SER A 1 232 ? -9.377 -3.053 -1.593 1.00 73.55 231 SER A O 1
ATOM 1705 N N . LEU A 1 233 ? -11.502 -3.629 -1.182 1.00 83.02 232 LEU A N 1
ATOM 1706 C CA . LEU A 1 233 ? -12.565 -3.843 -0.191 1.00 78.01 232 LEU A CA 1
ATOM 1707 C C . LEU A 1 233 ? -12.435 -5.278 0.301 1.00 73.84 232 LEU A C 1
ATOM 1708 O O . LEU A 1 233 ? -11.347 -5.581 0.816 1.00 47.52 232 LEU A O 1
ATOM 1713 N N . SER A 1 234 ? -13.414 -6.130 0.131 1.00 78.97 233 SER A N 1
ATOM 1714 C CA . SER A 1 234 ? -13.510 -7.536 0.461 1.00 85.36 233 SER A CA 1
ATOM 1715 C C . SER A 1 234 ? -12.302 -8.424 0.212 1.00 78.59 233 SER A C 1
ATOM 1716 O O . SER A 1 234 ? -12.439 -9.656 0.192 1.00 42.87 233 SER A O 1
ATOM 1719 N N . GLU A 1 235 ? -11.095 -7.929 0.016 1.00 84.44 234 GLU A N 1
ATOM 1720 C CA . GLU A 1 235 ? -9.871 -8.704 0.137 1.00 79.29 234 GLU A CA 1
ATOM 1721 C C . GLU A 1 235 ? -9.437 -8.599 1.610 1.00 66.32 234 GLU A C 1
ATOM 1722 O O . GLU A 1 235 ? -8.451 -9.182 2.038 1.00 66.74 234 GLU A O 1
ATOM 1728 N N . ARG A 1 236 ? -10.256 -7.831 2.316 1.00 52.35 235 ARG A N 1
ATOM 1729 C CA . ARG A 1 236 ? -10.299 -7.779 3.766 1.00 49.11 235 ARG A CA 1
ATOM 1730 C C . ARG A 1 236 ? -10.969 -9.049 4.269 1.00 41.18 235 ARG A C 1
ATOM 1731 O O . ARG A 1 236 ? -10.540 -9.688 5.221 1.00 38.39 235 ARG A O 1
ATOM 1739 N N . VAL A 1 237 ? -12.048 -9.488 3.608 1.00 42.68 236 VAL A N 1
ATOM 1740 C CA . VAL A 1 237 ? -12.617 -10.752 4.091 1.00 42.83 236 VAL A CA 1
ATOM 1741 C C . VAL A 1 237 ? -11.710 -11.928 3.737 1.00 32.40 236 VAL A C 1
ATOM 1742 O O . VAL A 1 237 ? -11.750 -12.942 4.441 1.00 42.83 236 VAL A O 1
ATOM 1746 N N . ALA A 1 238 ? -10.891 -11.794 2.704 1.00 29.32 237 ALA A N 1
ATOM 1747 C CA . ALA A 1 238 ? -9.848 -12.763 2.358 1.00 45.68 237 ALA A CA 1
ATOM 1748 C C . ALA A 1 238 ? -8.667 -12.770 3.335 1.00 44.64 237 ALA A C 1
ATOM 1749 O O . ALA A 1 238 ? -7.910 -13.745 3.432 1.00 25.20 237 ALA A O 1
ATOM 1751 N N . ILE A 1 239 ? -8.509 -11.677 4.066 1.00 48.68 238 ILE A N 1
ATOM 1752 C CA . ILE A 1 239 ? -7.638 -11.540 5.214 1.00 44.39 238 ILE A CA 1
ATOM 1753 C C . ILE A 1 239 ? -8.173 -12.387 6.380 1.00 34.62 238 ILE A C 1
ATOM 1754 O O . ILE A 1 239 ? -7.460 -13.241 6.896 1.00 35.96 238 ILE A O 1
ATOM 1759 N N . ILE A 1 240 ? -9.422 -12.093 6.728 1.00 24.88 239 ILE A N 1
ATOM 1760 C CA . ILE A 1 240 ? -10.218 -12.796 7.718 1.00 32.39 239 ILE A CA 1
ATOM 1761 C C . ILE A 1 240 ? -10.228 -14.299 7.445 1.00 42.03 239 ILE A C 1
ATOM 1762 O O . ILE A 1 240 ? -9.896 -15.095 8.325 1.00 33.16 239 ILE A O 1
ATOM 1767 N N . LYS A 1 241 ? -10.609 -14.625 6.211 1.00 38.50 240 LYS A N 1
ATOM 1768 C CA . LYS A 1 241 ? -10.705 -16.000 5.742 1.00 38.43 240 LYS A CA 1
ATOM 1769 C C . LYS A 1 241 ? -9.342 -16.640 5.558 1.00 34.45 240 LYS A C 1
ATOM 1770 O O . LYS A 1 241 ? -9.239 -17.866 5.528 1.00 40.67 240 LYS A O 1
ATOM 1776 N N . GLY A 1 242 ? -8.280 -15.855 5.432 1.00 40.29 241 GLY A N 1
ATOM 1777 C CA . GLY A 1 242 ? -6.945 -16.429 5.358 1.00 43.62 241 GLY A CA 1
ATOM 1778 C C . GLY A 1 242 ? -6.505 -16.800 3.961 1.00 51.94 241 GLY A C 1
ATOM 1779 O O . GLY A 1 242 ? -5.499 -17.471 3.731 1.00 45.95 241 GLY A O 1
ATOM 1780 N N . THR A 1 243 ? -7.259 -16.361 2.953 1.00 54.02 242 THR A N 1
ATOM 1781 C CA . THR A 1 243 ? -6.938 -16.760 1.591 1.00 49.13 242 THR A CA 1
ATOM 1782 C C . THR A 1 243 ? -6.267 -15.653 0.803 1.00 55.98 242 THR A C 1
ATOM 1783 O O . THR A 1 243 ? -6.191 -15.783 -0.420 1.00 44.25 242 THR A O 1
ATOM 1787 N N . TYR A 1 244 ? -5.808 -14.590 1.452 1.00 64.28 243 TYR A N 1
ATOM 1788 C CA . TYR A 1 244 ? -5.316 -13.419 0.729 1.00 71.13 243 TYR A CA 1
ATOM 1789 C C . TYR A 1 244 ? -3.853 -13.538 0.283 1.00 76.96 243 TYR A C 1
ATOM 1790 O O . TYR A 1 244 ? -3.050 -14.181 0.964 1.00 57.72 243 TYR A O 1
ATOM 1799 N N . GLU A 1 245 ? -3.577 -12.907 -0.850 1.00 78.32 244 GLU A N 1
ATOM 1800 C CA . GLU A 1 245 ? -2.357 -12.691 -1.590 1.00 75.13 244 GLU A CA 1
ATOM 1801 C C . GLU A 1 245 ? -1.630 -13.993 -1.939 1.00 84.98 244 GLU A C 1
ATOM 1802 O O . GLU A 1 245 ? -0.478 -14.149 -1.529 1.00 95.32 244 GLU A O 1
ATOM 1808 N N . PRO A 1 246 ? -2.265 -14.899 -2.673 1.00 92.42 245 PRO A N 1
ATOM 1809 C CA . PRO A 1 246 ? -1.664 -16.203 -2.995 1.00 92.80 245 PRO A CA 1
ATOM 1810 C C . PRO A 1 246 ? -0.665 -16.118 -4.137 1.00 94.84 245 PRO A C 1
ATOM 1811 O O . PRO A 1 246 ? -0.920 -16.654 -5.250 0.11 94.38 245 PRO A O 1
ATOM 1815 N N . SER B 1 2 ? 48.375 21.465 9.044 1.00 56.50 1 SER B N 1
ATOM 1816 C CA . SER B 1 2 ? 48.021 21.855 7.688 1.00 68.76 1 SER B CA 1
ATOM 1817 C C . SER B 1 2 ? 47.287 23.195 7.684 1.00 75.53 1 SER B C 1
ATOM 1818 O O . SER B 1 2 ? 46.208 23.308 8.266 1.00 84.78 1 SER B O 1
ATOM 1821 N N . LYS B 1 3 ? 47.883 24.184 7.027 1.00 75.36 2 LYS B N 1
ATOM 1822 C CA . LYS B 1 3 ? 47.273 25.498 6.895 1.00 75.10 2 LYS B CA 1
ATOM 1823 C C . LYS B 1 3 ? 45.842 25.374 6.414 1.00 69.64 2 LYS B C 1
ATOM 1824 O O . LYS B 1 3 ? 44.857 25.866 6.957 1.00 52.21 2 LYS B O 1
ATOM 1830 N N . LYS B 1 4 ? 45.644 24.668 5.299 1.00 75.52 3 LYS B N 1
ATOM 1831 C CA . LYS B 1 4 ? 44.260 24.680 4.797 1.00 79.59 3 LYS B CA 1
ATOM 1832 C C . LYS B 1 4 ? 43.344 23.871 5.702 1.00 66.04 3 LYS B C 1
ATOM 1833 O O . LYS B 1 4 ? 42.128 24.064 5.690 1.00 45.68 3 LYS B O 1
ATOM 1839 N N . GLU B 1 5 ? 43.907 22.968 6.497 1.00 55.62 4 GLU B N 1
ATOM 1840 C CA . GLU B 1 5 ? 43.120 22.100 7.362 1.00 53.24 4 GLU B CA 1
ATOM 1841 C C . GLU B 1 5 ? 42.631 22.799 8.625 1.00 45.28 4 GLU B C 1
ATOM 1842 O O . GLU B 1 5 ? 41.458 22.742 8.992 1.00 38.97 4 GLU B O 1
ATOM 1848 N N . VAL B 1 6 ? 43.560 23.455 9.296 1.00 39.89 5 VAL B N 1
ATOM 1849 C CA . VAL B 1 6 ? 43.359 24.038 10.609 1.00 42.34 5 VAL B CA 1
ATOM 1850 C C . VAL B 1 6 ? 42.573 25.340 10.551 1.00 59.32 5 VAL B C 1
ATOM 1851 O O . VAL B 1 6 ? 41.894 25.728 11.504 1.00 43.32 5 VAL B O 1
ATOM 1855 N N . CYS B 1 7 ? 42.715 25.990 9.398 1.00 63.64 6 CYS B N 1
ATOM 1856 C CA . CYS B 1 7 ? 42.107 27.299 9.181 1.00 70.76 6 CYS B CA 1
ATOM 1857 C C . CYS B 1 7 ? 40.695 27.163 8.634 1.00 73.45 6 CYS B C 1
ATOM 1858 O O . CYS B 1 7 ? 39.908 28.112 8.629 1.00 91.87 6 CYS B O 1
ATOM 1861 N N . SER B 1 8 ? 40.347 25.963 8.177 1.00 67.63 7 SER B N 1
ATOM 1862 C CA . SER B 1 8 ? 39.031 25.687 7.616 1.00 61.49 7 SER B CA 1
ATOM 1863 C C . SER B 1 8 ? 37.906 25.834 8.638 1.00 54.68 7 SER B C 1
ATOM 1864 O O . SER B 1 8 ? 38.004 25.664 9.852 1.00 38.71 7 SER B O 1
ATOM 1867 N N . VAL B 1 9 ? 36.754 26.183 8.076 1.00 49.40 8 VAL B N 1
ATOM 1868 C CA . VAL B 1 9 ? 35.561 26.486 8.860 1.00 38.59 8 VAL B CA 1
ATOM 1869 C C . VAL B 1 9 ? 35.074 25.228 9.556 1.00 37.64 8 VAL B C 1
ATOM 1870 O O . VAL B 1 9 ? 34.602 25.260 10.695 1.00 37.74 8 VAL B O 1
ATOM 1874 N N . ALA B 1 10 ? 35.210 24.093 8.870 1.00 28.52 9 ALA B N 1
ATOM 1875 C CA . ALA B 1 10 ? 34.739 22.831 9.436 1.00 34.63 9 ALA B CA 1
ATOM 1876 C C . ALA B 1 10 ? 35.517 22.448 10.690 1.00 36.52 9 ALA B C 1
ATOM 1877 O O . ALA B 1 10 ? 34.925 21.987 11.669 1.00 41.20 9 ALA B O 1
ATOM 1879 N N . PHE B 1 11 ? 36.827 22.644 10.637 1.00 36.93 10 PHE B N 1
ATOM 1880 C CA . PHE B 1 11 ? 37.732 22.427 11.759 1.00 31.39 10 PHE B CA 1
ATOM 1881 C C . PHE B 1 11 ? 37.337 23.343 12.902 1.00 22.54 10 PHE B C 1
ATOM 1882 O O . PHE B 1 11 ? 37.276 22.970 14.065 1.00 42.14 10 PHE B O 1
ATOM 1890 N N . LEU B 1 12 ? 37.062 24.603 12.549 1.00 21.00 11 LEU B N 1
ATOM 1891 C CA . LEU B 1 12 ? 36.720 25.517 13.636 1.00 29.07 11 LEU B CA 1
ATOM 1892 C C . LEU B 1 12 ? 35.425 25.053 14.301 1.00 41.54 11 LEU B C 1
ATOM 1893 O O . LEU B 1 12 ? 35.185 25.304 15.484 1.00 41.70 11 LEU B O 1
ATOM 1898 N N . LYS B 1 13 ? 34.587 24.350 13.542 1.00 39.91 12 LYS B N 1
ATOM 1899 C CA . LYS B 1 13 ? 33.380 23.771 14.120 1.00 42.50 12 LYS B CA 1
ATOM 1900 C C . LYS B 1 13 ? 33.745 22.572 14.997 1.00 43.14 12 LYS B C 1
ATOM 1901 O O . LYS B 1 13 ? 33.350 22.515 16.160 1.00 48.18 12 LYS B O 1
ATOM 1907 N N . ALA B 1 14 ? 34.504 21.657 14.407 1.00 28.52 13 ALA B N 1
ATOM 1908 C CA . ALA B 1 14 ? 34.969 20.468 15.105 1.00 31.92 13 ALA B CA 1
ATOM 1909 C C . ALA B 1 14 ? 35.565 20.826 16.464 1.00 40.71 13 ALA B C 1
ATOM 1910 O O . ALA B 1 14 ? 35.224 20.254 17.507 1.00 28.72 13 ALA B O 1
ATOM 1912 N N . VAL B 1 15 ? 36.486 21.792 16.483 1.00 33.04 14 VAL B N 1
ATOM 1913 C CA . VAL B 1 15 ? 37.057 22.172 17.782 1.00 38.68 14 VAL B CA 1
ATOM 1914 C C . VAL B 1 15 ? 35.984 22.767 18.686 1.00 33.98 14 VAL B C 1
ATOM 1915 O O . VAL B 1 15 ? 36.006 22.593 19.908 1.00 29.26 14 VAL B O 1
ATOM 1919 N N . PHE B 1 16 ? 35.005 23.483 18.122 1.00 30.69 15 PHE B N 1
ATOM 1920 C CA . PHE B 1 16 ? 33.956 24.010 18.989 1.00 40.81 15 PHE B CA 1
ATOM 1921 C C . PHE B 1 16 ? 33.145 22.881 19.641 1.00 33.54 15 PHE B C 1
ATOM 1922 O O . PHE B 1 16 ? 32.901 22.921 20.845 1.00 27.57 15 PHE B O 1
ATOM 1930 N N . ALA B 1 17 ? 32.749 21.927 18.813 1.00 24.86 16 ALA B N 1
ATOM 1931 C CA . ALA B 1 17 ? 32.012 20.742 19.221 1.00 31.40 16 ALA B CA 1
ATOM 1932 C C . ALA B 1 17 ? 32.798 19.908 20.234 1.00 31.63 16 ALA B C 1
ATOM 1933 O O . ALA B 1 17 ? 32.212 19.428 21.214 1.00 30.92 16 ALA B O 1
ATOM 1935 N N . GLU B 1 18 ? 34.104 19.709 20.042 1.00 26.76 17 GLU B N 1
ATOM 1936 C CA . GLU B 1 18 ? 34.844 18.908 21.023 1.00 28.55 17 GLU B CA 1
ATOM 1937 C C . GLU B 1 18 ? 34.875 19.650 22.351 1.00 30.24 17 GLU B C 1
ATOM 1938 O O . GLU B 1 18 ? 34.974 19.062 23.421 1.00 40.20 17 GLU B O 1
ATOM 1944 N N . PHE B 1 19 ? 34.755 20.972 22.271 1.00 40.79 18 PHE B N 1
ATOM 1945 C CA . PHE B 1 19 ? 34.709 21.795 23.480 1.00 42.24 18 PHE B CA 1
ATOM 1946 C C . PHE B 1 19 ? 33.324 21.728 24.117 1.00 36.71 18 PHE B C 1
ATOM 1947 O O . PHE B 1 19 ? 33.189 21.498 25.312 1.00 28.95 18 PHE B O 1
ATOM 1955 N N . LEU B 1 20 ? 32.308 21.937 23.285 1.00 24.62 19 LEU B N 1
ATOM 1956 C CA . LEU B 1 20 ? 30.930 21.979 23.732 1.00 25.48 19 LEU B CA 1
ATOM 1957 C C . LEU B 1 20 ? 30.504 20.702 24.441 1.00 36.70 19 LEU B C 1
ATOM 1958 O O . LEU B 1 20 ? 29.877 20.701 25.500 1.00 29.38 19 LEU B O 1
ATOM 1963 N N . ALA B 1 21 ? 30.873 19.595 23.802 1.00 39.32 20 ALA B N 1
ATOM 1964 C CA . ALA B 1 21 ? 30.499 18.279 24.310 1.00 47.16 20 ALA B CA 1
ATOM 1965 C C . ALA B 1 21 ? 31.109 18.020 25.690 1.00 41.61 20 ALA B C 1
ATOM 1966 O O . ALA B 1 21 ? 30.353 17.862 26.659 1.00 43.93 20 ALA B O 1
ATOM 1968 N N . THR B 1 22 ? 32.435 17.981 25.760 1.00 29.69 21 THR B N 1
ATOM 1969 C CA . THR B 1 22 ? 33.167 17.664 26.982 1.00 27.73 21 THR B CA 1
ATOM 1970 C C . THR B 1 22 ? 32.627 18.500 28.153 1.00 26.71 21 THR B C 1
ATOM 1971 O O . THR B 1 22 ? 32.441 17.992 29.261 1.00 31.19 21 THR B O 1
ATOM 1975 N N . LEU B 1 23 ? 32.367 19.777 27.904 1.00 33.02 22 LEU B N 1
ATOM 1976 C CA . LEU B 1 23 ? 31.724 20.655 28.894 1.00 38.77 22 LEU B CA 1
ATOM 1977 C C . LEU B 1 23 ? 30.394 20.044 29.322 1.00 32.60 22 LEU B C 1
ATOM 1978 O O . LEU B 1 23 ? 3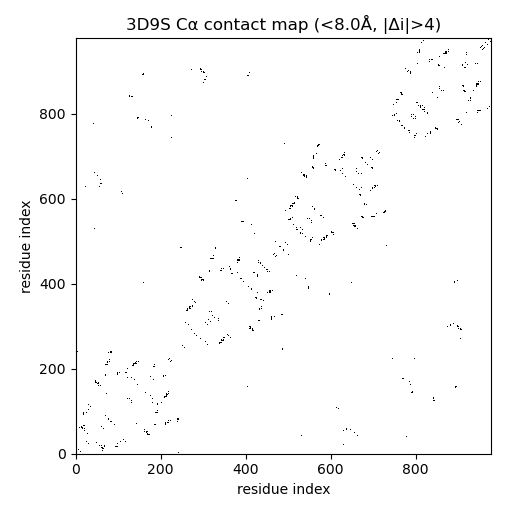0.014 20.089 30.488 1.00 28.87 22 LEU B O 1
ATOM 1983 N N . ILE B 1 24 ? 29.630 19.542 28.355 1.00 31.39 23 ILE B N 1
ATOM 1984 C CA . ILE B 1 24 ? 28.243 19.232 28.696 1.00 25.53 23 ILE B CA 1
ATOM 1985 C C . ILE B 1 24 ? 28.266 17.918 29.466 1.00 26.98 23 ILE B C 1
ATOM 1986 O O . ILE B 1 24 ? 27.586 17.840 30.494 1.00 24.53 23 ILE B O 1
ATOM 1991 N N . PHE B 1 25 ? 29.070 17.016 28.929 1.00 24.90 24 PHE B N 1
ATOM 1992 C CA . PHE B 1 25 ? 29.439 15.728 29.491 1.00 33.87 24 PHE B CA 1
ATOM 1993 C C . PHE B 1 25 ? 30.014 15.817 30.906 1.00 40.52 24 PHE B C 1
ATOM 1994 O O . PHE B 1 25 ? 29.789 14.936 31.741 1.00 32.18 24 PHE B O 1
ATOM 2002 N N . VAL B 1 26 ? 30.776 16.868 31.205 1.00 42.10 25 VAL B N 1
ATOM 2003 C CA . VAL B 1 26 ? 31.344 16.948 32.562 1.00 39.13 25 VAL B CA 1
ATOM 2004 C C . VAL B 1 26 ? 30.262 17.486 33.492 1.00 30.74 25 VAL B C 1
ATOM 2005 O O . VAL B 1 26 ? 30.112 17.060 34.638 1.00 44.13 25 VAL B O 1
ATOM 2009 N N . PHE B 1 27 ? 29.455 18.408 32.989 1.00 28.68 26 PHE B N 1
ATOM 2010 C CA . PHE B 1 27 ? 28.302 18.915 33.692 1.00 33.52 26 PHE B CA 1
ATOM 2011 C C . PHE B 1 27 ? 27.352 17.826 34.187 1.00 41.96 26 PHE B C 1
ATOM 2012 O O . PHE B 1 27 ? 26.974 17.816 35.358 1.00 38.58 26 PHE B O 1
ATOM 2020 N N . PHE B 1 28 ? 26.935 16.987 33.240 1.00 39.52 27 PHE B N 1
ATOM 2021 C CA . PHE B 1 28 ? 26.022 15.902 33.576 1.00 27.95 27 PHE B CA 1
ATOM 2022 C C . PHE B 1 28 ? 26.734 14.840 34.411 1.00 22.53 27 PHE B C 1
ATOM 2023 O O . PHE B 1 28 ? 26.154 14.246 35.318 1.00 31.20 27 PHE B O 1
ATOM 2031 N N . GLY B 1 29 ? 27.991 14.613 34.058 1.00 26.27 28 GLY B N 1
ATOM 2032 C CA . GLY B 1 29 ? 28.801 13.596 34.683 1.00 23.74 28 GLY B CA 1
ATOM 2033 C C . GLY B 1 29 ? 28.944 13.868 36.168 1.00 30.56 28 GLY B C 1
ATOM 2034 O O . GLY B 1 29 ? 28.564 13.060 37.017 1.00 27.95 28 GLY B O 1
ATOM 2035 N N . LEU B 1 30 ? 29.519 15.017 36.487 1.00 23.01 29 LEU B N 1
ATOM 2036 C CA . LEU B 1 30 ? 29.752 15.314 37.897 1.00 26.39 29 LEU B CA 1
ATOM 2037 C C . LEU B 1 30 ? 28.427 15.512 38.617 1.00 35.07 29 LEU B C 1
ATOM 2038 O O . LEU B 1 30 ? 28.219 15.017 39.726 1.00 39.03 29 LEU B O 1
ATOM 2043 N N . GLY B 1 31 ? 27.545 16.247 37.944 1.00 28.23 30 GLY B N 1
ATOM 2044 C CA . GLY B 1 31 ? 26.250 16.635 38.463 1.00 22.16 30 GLY B CA 1
ATOM 2045 C C . GLY B 1 31 ? 25.415 15.456 38.914 1.00 31.03 30 GLY B C 1
ATOM 2046 O O . GLY B 1 31 ? 24.712 15.548 39.923 1.00 31.33 30 GLY B O 1
ATOM 2047 N N . SER B 1 32 ? 25.467 14.339 38.188 1.00 23.47 31 SER B N 1
ATOM 2048 C CA . SER B 1 32 ? 24.683 13.173 38.568 1.00 25.48 31 SER B CA 1
ATOM 2049 C C . SER B 1 32 ? 25.313 12.353 39.696 1.00 34.53 31 SER B C 1
ATOM 2050 O O . SER B 1 32 ? 24.640 11.455 40.205 1.00 25.61 31 SER B O 1
ATOM 2053 N N . ALA B 1 33 ? 26.550 12.670 40.035 1.00 32.34 32 ALA B N 1
ATOM 2054 C CA . ALA B 1 33 ? 27.427 11.981 40.960 1.00 28.95 32 ALA B CA 1
ATOM 2055 C C . ALA B 1 33 ? 27.543 12.665 42.321 1.00 40.87 32 ALA B C 1
ATOM 2056 O O . ALA B 1 33 ? 28.102 12.086 43.260 1.00 39.28 32 ALA B O 1
ATOM 2058 N N . LEU B 1 34 ? 27.013 13.882 42.396 1.00 39.51 33 LEU B N 1
ATOM 2059 C CA . LEU B 1 34 ? 27.016 14.690 43.609 1.00 34.17 33 LEU B CA 1
ATOM 2060 C C . LEU B 1 34 ? 26.271 13.995 44.734 1.00 33.81 33 LEU B C 1
ATOM 2061 O O . LEU B 1 34 ? 25.194 13.443 44.523 1.00 31.85 33 LEU B O 1
ATOM 2066 N N . LYS B 1 35 ? 26.854 14.030 45.931 1.00 23.86 34 LYS B N 1
ATOM 2067 C CA . LYS B 1 35 ? 26.173 13.438 47.075 1.00 29.18 34 LYS B CA 1
ATOM 2068 C C . LYS B 1 35 ? 24.949 14.268 47.432 1.00 30.62 34 LYS B C 1
ATOM 2069 O O . LYS B 1 35 ? 24.932 14.919 48.475 1.00 56.57 34 LYS B O 1
ATOM 2075 N N . TRP B 1 36 ? 23.936 14.250 46.584 1.00 28.02 35 TRP B N 1
ATOM 2076 C CA . TRP B 1 36 ? 22.663 14.895 46.855 1.00 26.92 35 TRP B CA 1
ATOM 2077 C C . TRP B 1 36 ? 22.045 14.287 48.111 1.00 39.45 35 TRP B C 1
ATOM 2078 O O . TRP B 1 36 ? 21.699 13.102 48.094 1.00 39.58 35 TRP B O 1
ATOM 2089 N N . PRO B 1 37 ? 21.931 15.115 49.145 1.00 37.75 36 PRO B N 1
ATOM 2090 C CA . PRO B 1 37 ? 21.512 14.641 50.472 1.00 38.45 36 PRO B CA 1
ATOM 2091 C C . PRO B 1 37 ? 20.080 14.117 50.359 1.00 40.05 36 PRO B C 1
ATOM 2092 O O . PRO B 1 37 ? 19.605 13.180 50.980 1.00 33.85 36 PRO B O 1
ATOM 2096 N N . SER B 1 38 ? 19.407 14.825 49.470 1.00 40.15 37 SER B N 1
ATOM 2097 C CA . SER B 1 38 ? 18.063 14.580 48.978 1.00 52.72 37 SER B CA 1
ATOM 2098 C C . SER B 1 38 ? 17.855 13.115 48.630 1.00 54.24 37 SER B C 1
ATOM 2099 O O . SER B 1 38 ? 16.846 12.461 48.918 1.00 42.40 37 SER B O 1
ATOM 2102 N N . ALA B 1 39 ? 18.839 12.498 47.986 1.00 48.52 38 ALA B N 1
ATOM 2103 C CA . ALA B 1 39 ? 18.815 11.105 47.586 1.00 46.58 38 ALA B CA 1
ATOM 2104 C C . ALA B 1 39 ? 20.188 10.765 47.015 1.00 38.50 38 ALA B C 1
ATOM 2105 O O . ALA B 1 39 ? 20.459 11.130 45.868 1.00 48.05 38 ALA B O 1
ATOM 2107 N N . LEU B 1 40 ? 21.021 10.110 47.802 1.00 27.77 39 LEU B N 1
ATOM 2108 C CA . LEU B 1 40 ? 22.351 9.831 47.260 1.00 39.97 39 LEU B CA 1
ATOM 2109 C C . LEU B 1 40 ? 22.319 9.045 45.959 1.00 35.79 39 LEU B C 1
ATOM 2110 O O . LEU B 1 40 ? 21.682 7.998 45.857 1.00 37.24 39 LEU B O 1
ATOM 2115 N N . PRO B 1 41 ? 23.007 9.517 44.928 1.00 26.95 40 PRO B N 1
ATOM 2116 C CA . PRO B 1 41 ? 23.078 8.727 43.692 1.00 30.52 40 PRO B CA 1
ATOM 2117 C C . PRO B 1 41 ? 23.594 7.317 43.941 1.00 31.97 40 PRO B C 1
ATOM 2118 O O . PRO B 1 41 ? 24.598 7.074 44.619 1.00 33.01 40 PRO B O 1
ATOM 2122 N N . THR B 1 42 ? 22.914 6.295 43.398 1.00 30.38 41 THR B N 1
ATOM 2123 C CA . THR B 1 42 ? 23.512 4.970 43.575 1.00 27.16 41 THR B CA 1
ATOM 2124 C C . THR B 1 42 ? 24.556 4.755 42.478 1.00 35.32 41 THR B C 1
ATOM 2125 O O . THR B 1 42 ? 24.854 5.661 41.695 1.00 30.46 41 THR B O 1
ATOM 2129 N N . ILE B 1 43 ? 25.096 3.536 42.441 1.00 22.97 42 ILE B N 1
ATOM 2130 C CA . ILE B 1 43 ? 26.156 3.328 41.437 1.00 31.36 42 ILE B CA 1
ATOM 2131 C C . ILE B 1 43 ? 25.579 3.120 40.045 1.00 29.14 42 ILE B C 1
ATOM 2132 O O . ILE B 1 43 ? 26.204 3.544 39.053 1.00 26.46 42 ILE B O 1
ATOM 2137 N N . LEU B 1 44 ? 24.416 2.495 39.899 1.00 21.55 43 LEU B N 1
ATOM 2138 C CA . LEU B 1 44 ? 23.872 2.278 38.548 1.00 26.60 43 LEU B CA 1
ATOM 2139 C C . LEU B 1 44 ? 23.404 3.626 38.003 1.00 24.90 43 LEU B C 1
ATOM 2140 O O . LEU B 1 44 ? 23.481 3.918 36.811 1.00 19.71 43 LEU B O 1
ATOM 2145 N N . GLN B 1 45 ? 22.943 4.427 38.951 1.00 19.12 44 GLN B N 1
ATOM 2146 C CA . GLN B 1 45 ? 22.453 5.780 38.716 1.00 31.39 44 GLN B CA 1
ATOM 2147 C C . GLN B 1 45 ? 23.501 6.640 38.022 1.00 32.29 44 GLN B C 1
ATOM 2148 O O . GLN B 1 45 ? 23.361 7.309 37.002 1.00 21.93 44 GLN B O 1
ATOM 2154 N N . ILE B 1 46 ? 24.675 6.610 38.638 1.00 25.37 45 ILE B N 1
ATOM 2155 C CA . ILE B 1 46 ? 25.797 7.397 38.172 1.00 23.15 45 ILE B CA 1
ATOM 2156 C C . ILE B 1 46 ? 26.349 6.840 36.877 1.00 30.15 45 ILE B C 1
ATOM 2157 O O . ILE B 1 46 ? 26.627 7.573 35.925 1.00 28.48 45 ILE B O 1
ATOM 2162 N N . ALA B 1 47 ? 26.502 5.508 36.857 1.00 21.51 46 ALA B N 1
ATOM 2163 C CA . ALA B 1 47 ? 27.049 4.925 35.630 1.00 29.14 46 ALA B CA 1
ATOM 2164 C C . ALA B 1 47 ? 26.127 5.247 34.450 1.00 42.80 46 ALA B C 1
ATOM 2165 O O . ALA B 1 47 ? 26.627 5.675 33.401 1.00 46.95 46 ALA B O 1
ATOM 2167 N N . LEU B 1 48 ? 24.814 5.070 34.581 1.00 30.66 47 LEU B N 1
ATOM 2168 C CA . LEU B 1 48 ? 23.909 5.326 33.462 1.00 20.83 47 LEU B CA 1
ATOM 2169 C C . LEU B 1 48 ? 23.976 6.787 33.039 1.00 25.37 47 LEU B C 1
ATOM 2170 O O . LEU B 1 48 ? 23.854 7.139 31.863 1.00 29.66 47 LEU B O 1
ATOM 2175 N N . ALA B 1 49 ? 24.156 7.684 34.014 1.00 23.65 48 ALA B N 1
ATOM 2176 C CA . ALA B 1 49 ? 24.218 9.101 33.649 1.00 27.61 48 ALA B CA 1
ATOM 2177 C C . ALA B 1 49 ? 25.488 9.366 32.857 1.00 29.47 48 ALA B C 1
ATOM 2178 O O . ALA B 1 49 ? 25.555 10.151 31.910 1.00 31.46 48 ALA B O 1
ATOM 2180 N N . PHE B 1 50 ? 26.584 8.706 33.240 1.00 23.39 49 PHE B N 1
ATOM 2181 C CA . PHE B 1 50 ? 27.782 9.020 32.464 1.00 23.75 49 PHE B CA 1
ATOM 2182 C C . PHE B 1 50 ? 27.708 8.472 31.043 1.00 26.48 49 PHE B C 1
ATOM 2183 O O . PHE B 1 50 ? 28.105 9.171 30.108 1.00 28.40 49 PHE B O 1
ATOM 2191 N N . GLY B 1 51 ? 27.236 7.244 30.902 1.00 21.03 50 GLY B N 1
ATOM 2192 C CA . GLY B 1 51 ? 27.080 6.532 29.651 1.00 19.71 50 GLY B CA 1
ATOM 2193 C C . GLY B 1 51 ? 26.125 7.240 28.705 1.00 19.58 50 GLY B C 1
ATOM 2194 O O . GLY B 1 51 ? 26.418 7.399 27.517 1.00 23.01 50 GLY B O 1
ATOM 2195 N N . LEU B 1 52 ? 24.970 7.673 29.214 1.00 17.99 51 LEU B N 1
ATOM 2196 C CA . LEU B 1 52 ? 23.982 8.294 28.336 1.00 17.52 51 LEU B CA 1
ATOM 2197 C C . LEU B 1 52 ? 24.344 9.713 27.918 1.00 22.51 51 LEU B C 1
ATOM 2198 O O . LEU B 1 52 ? 23.818 10.257 26.943 1.00 18.26 51 LEU B O 1
ATOM 2203 N N . ALA B 1 53 ? 25.237 10.355 28.646 1.00 22.47 52 ALA B N 1
ATOM 2204 C CA . ALA B 1 53 ? 25.769 11.666 28.299 1.00 25.03 52 ALA B CA 1
ATOM 2205 C C . ALA B 1 53 ? 26.659 11.543 27.067 1.00 24.43 52 ALA B C 1
ATOM 2206 O O . ALA B 1 53 ? 26.539 12.284 26.097 1.00 31.04 52 ALA B O 1
ATOM 2208 N N . ILE B 1 54 ? 27.569 10.570 27.105 1.00 21.43 53 ILE B N 1
ATOM 2209 C CA . ILE B 1 54 ? 28.452 10.337 25.962 1.00 26.74 53 ILE B CA 1
ATOM 2210 C C . ILE B 1 54 ? 27.653 9.813 24.775 1.00 34.59 53 ILE B C 1
ATOM 2211 O O . ILE B 1 54 ? 27.807 10.276 23.651 1.00 33.66 53 ILE B O 1
ATOM 2216 N N . GLY B 1 55 ? 26.782 8.834 25.035 1.00 37.82 54 GLY B N 1
ATOM 2217 C CA . GLY B 1 55 ? 25.919 8.337 23.973 1.00 24.31 54 GLY B CA 1
ATOM 2218 C C . GLY B 1 55 ? 25.147 9.493 23.352 1.00 22.78 54 GLY B C 1
ATOM 2219 O O . GLY B 1 55 ? 25.109 9.643 22.137 1.00 27.53 54 GLY B O 1
ATOM 2220 N N . THR B 1 56 ? 24.539 10.325 24.195 1.00 21.49 55 THR B N 1
ATOM 2221 C CA . THR B 1 56 ? 23.721 11.422 23.697 1.00 25.71 55 THR B CA 1
ATOM 2222 C C . THR B 1 56 ? 24.604 12.330 22.840 1.00 33.72 55 THR B C 1
ATOM 2223 O O . THR B 1 56 ? 24.290 12.672 21.699 1.00 31.69 55 THR B O 1
ATOM 2227 N N . LEU B 1 57 ? 25.728 12.677 23.450 1.00 30.85 56 LEU B N 1
ATOM 2228 C CA . LEU B 1 57 ? 26.677 13.626 22.885 1.00 23.88 56 LEU B CA 1
ATOM 2229 C C . LEU B 1 57 ? 27.245 13.139 21.556 1.00 33.10 56 LEU B C 1
ATOM 2230 O O . LEU B 1 57 ? 27.457 13.892 20.597 1.00 18.68 56 LEU B O 1
ATOM 2235 N N . ALA B 1 58 ? 27.473 11.826 21.526 1.00 31.13 57 ALA B N 1
ATOM 2236 C CA . ALA B 1 58 ? 27.991 11.163 20.339 1.00 34.10 57 ALA B CA 1
ATOM 2237 C C . ALA B 1 58 ? 26.978 11.275 19.197 1.00 37.25 57 ALA B C 1
ATOM 2238 O O . ALA B 1 58 ? 27.414 11.610 18.093 1.00 27.97 57 ALA B O 1
ATOM 2240 N N . GLN B 1 59 ? 25.702 11.024 19.477 1.00 31.92 58 GLN B N 1
ATOM 2241 C CA . GLN B 1 59 ? 24.638 11.177 18.501 1.00 42.74 58 GLN B CA 1
ATOM 2242 C C . GLN B 1 59 ? 24.601 12.626 17.975 1.00 33.63 58 GLN B C 1
ATOM 2243 O O . GLN B 1 59 ? 24.553 12.796 16.766 1.00 30.57 58 GLN B O 1
ATOM 2249 N N . ALA B 1 60 ? 24.606 13.555 18.921 1.00 27.57 59 ALA B N 1
ATOM 2250 C CA . ALA B 1 60 ? 24.393 14.975 18.681 1.00 29.25 59 ALA B CA 1
ATOM 2251 C C . ALA B 1 60 ? 25.588 15.658 18.041 1.00 32.95 59 ALA B C 1
ATOM 2252 O O . ALA B 1 60 ? 25.401 16.534 17.191 1.00 25.88 59 ALA B O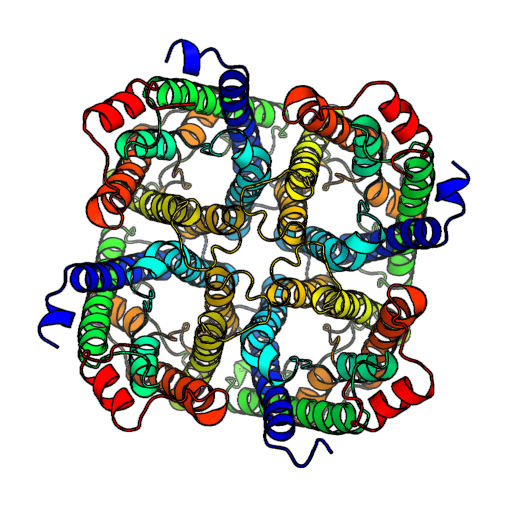 1
ATOM 2254 N N . LEU B 1 61 ? 26.854 15.355 18.368 1.00 23.87 60 LEU B N 1
ATOM 2255 C CA . LEU B 1 61 ? 27.864 16.272 17.816 1.00 20.25 60 LEU B CA 1
ATOM 2256 C C . LEU B 1 61 ? 28.964 15.474 17.150 1.00 24.99 60 LEU B C 1
ATOM 2257 O O . LEU B 1 61 ? 29.883 16.004 16.547 1.00 25.34 60 LEU B O 1
ATOM 2262 N N . GLY B 1 62 ? 28.808 14.160 17.281 1.00 22.83 61 GLY B N 1
ATOM 2263 C CA . GLY B 1 62 ? 29.664 13.272 16.525 1.00 29.14 61 GLY B CA 1
ATOM 2264 C C . GLY B 1 62 ? 29.722 13.640 15.059 1.00 35.97 61 GLY B C 1
ATOM 2265 O O . GLY B 1 62 ? 30.817 13.644 14.474 1.00 31.02 61 GLY B O 1
ATOM 2266 N N . PRO B 1 63 ? 28.633 13.947 14.370 1.00 34.05 62 PRO B N 1
ATOM 2267 C CA . PRO B 1 63 ? 28.797 14.239 12.931 1.00 33.44 62 PRO B CA 1
ATOM 2268 C C . PRO B 1 63 ? 29.536 15.553 12.713 1.00 35.66 62 PRO B C 1
ATOM 2269 O O . PRO B 1 63 ? 29.998 15.873 11.611 1.00 29.20 62 PRO B O 1
ATOM 2273 N N . VAL B 1 64 ? 29.676 16.349 13.772 1.00 32.01 63 VAL B N 1
ATOM 2274 C CA . VAL B 1 64 ? 30.426 17.591 13.624 1.00 26.15 63 VAL B CA 1
ATOM 2275 C C . VAL B 1 64 ? 31.916 17.317 13.788 1.00 31.93 63 VAL B C 1
ATOM 2276 O O . VAL B 1 64 ? 32.725 17.694 12.934 1.00 40.48 63 VAL B O 1
ATOM 2280 N N . SER B 1 65 ? 32.355 16.657 14.853 1.00 32.68 64 SER B N 1
ATOM 2281 C CA . SER B 1 65 ? 33.785 16.464 15.071 1.00 34.98 64 SER B CA 1
ATOM 2282 C C . SER B 1 65 ? 34.286 15.034 15.138 1.00 36.62 64 SER B C 1
ATOM 2283 O O . SER B 1 65 ? 35.491 14.785 15.300 1.00 40.60 64 SER B O 1
ATOM 2286 N N . GLY B 1 66 ? 33.421 14.029 15.046 1.00 33.04 65 GLY B N 1
ATOM 2287 C CA . GLY B 1 66 ? 33.894 12.673 15.337 1.00 30.94 65 GLY B CA 1
ATOM 2288 C C . GLY B 1 66 ? 33.611 12.397 16.820 1.00 33.93 65 GLY B C 1
ATOM 2289 O O . GLY B 1 66 ? 33.625 11.240 17.243 1.00 24.00 65 GLY B O 1
ATOM 2290 N N . GLY B 1 67 ? 33.362 13.482 17.549 1.00 32.19 66 GLY B N 1
ATOM 2291 C CA . GLY B 1 67 ? 32.980 13.499 18.942 1.00 34.90 66 GLY B CA 1
ATOM 2292 C C . GLY B 1 67 ? 33.828 12.668 19.874 1.00 33.32 66 GLY B C 1
ATOM 2293 O O . GLY B 1 67 ? 33.382 11.746 20.568 1.00 36.41 66 GLY B O 1
ATOM 2294 N N . HIS B 1 68 ? 35.116 13.005 19.905 1.00 27.07 67 HIS B N 1
ATOM 2295 C CA . HIS B 1 68 ? 36.037 12.303 20.786 1.00 24.85 67 HIS B CA 1
ATOM 2296 C C . HIS B 1 68 ? 35.603 12.471 22.235 1.00 35.32 67 HIS B C 1
ATOM 2297 O O . HIS B 1 68 ? 35.365 11.506 22.959 1.00 26.17 67 HIS B O 1
ATOM 2304 N N . ILE B 1 69 ? 35.507 13.737 22.647 1.00 28.90 68 ILE B N 1
ATOM 2305 C CA . ILE B 1 69 ? 35.144 14.036 24.023 1.00 30.83 68 ILE B CA 1
ATOM 2306 C C . ILE B 1 69 ? 36.054 13.293 25.000 1.00 41.64 68 ILE B C 1
ATOM 2307 O O . ILE B 1 69 ? 35.627 12.931 26.102 1.00 44.12 68 ILE B O 1
ATOM 2312 N N . ASN B 1 70 ? 37.312 13.065 24.621 1.00 35.88 69 ASN B N 1
ATOM 2313 C CA . ASN B 1 70 ? 38.220 12.366 25.537 1.00 36.64 69 ASN B CA 1
ATOM 2314 C C . ASN B 1 70 ? 39.620 12.272 24.937 1.00 36.23 69 ASN B C 1
ATOM 2315 O O . ASN B 1 70 ? 39.867 11.638 23.917 1.00 28.62 69 ASN B O 1
ATOM 2320 N N . PRO B 1 71 ? 40.550 12.952 25.606 1.00 42.76 70 PRO B N 1
ATOM 2321 C CA . PRO B 1 71 ? 41.971 12.964 25.253 1.00 39.79 70 PRO B CA 1
ATOM 2322 C C . PRO B 1 71 ? 42.554 11.603 24.891 1.00 41.44 70 PRO B C 1
ATOM 2323 O O . PRO B 1 71 ? 43.193 11.456 23.843 1.00 42.42 70 PRO B O 1
ATOM 2327 N N . ALA B 1 72 ? 42.335 10.628 25.763 1.00 36.59 71 ALA B N 1
ATOM 2328 C CA . ALA B 1 72 ? 42.858 9.278 25.581 1.00 34.78 71 ALA B CA 1
ATOM 2329 C C . ALA B 1 72 ? 42.563 8.752 24.178 1.00 34.35 71 ALA B C 1
ATOM 2330 O O . ALA B 1 72 ? 43.426 8.191 23.504 1.00 59.06 71 ALA B O 1
ATOM 2332 N N . ILE B 1 73 ? 41.320 8.952 23.762 1.00 40.93 72 ILE B N 1
ATOM 2333 C CA . ILE B 1 73 ? 40.795 8.443 22.502 1.00 44.59 72 ILE B CA 1
ATOM 2334 C C . ILE B 1 73 ? 41.315 9.270 21.335 1.00 46.78 72 ILE B C 1
ATOM 2335 O O . ILE B 1 73 ? 41.680 8.741 20.289 1.00 45.04 72 ILE B O 1
ATOM 2340 N N . THR B 1 74 ? 41.350 10.586 21.535 1.00 48.04 73 THR B N 1
ATOM 2341 C CA . THR B 1 74 ? 41.889 11.441 20.479 1.00 43.73 73 THR B CA 1
ATOM 2342 C C . THR B 1 74 ? 43.328 10.998 20.236 1.00 41.83 73 THR B C 1
ATOM 2343 O O . THR B 1 74 ? 43.719 10.676 19.117 1.00 41.88 73 THR B O 1
ATOM 2347 N N . LEU B 1 75 ? 44.078 10.977 21.333 1.00 28.63 74 LEU B N 1
ATOM 2348 C CA . LEU B 1 75 ? 45.480 10.592 21.282 1.00 30.67 74 LEU B CA 1
ATOM 2349 C C . LEU B 1 75 ? 45.623 9.246 20.575 1.00 41.52 74 LEU B C 1
ATOM 2350 O O . LEU B 1 75 ? 46.532 9.006 19.778 1.00 55.98 74 LEU B O 1
ATOM 2355 N N . ALA B 1 76 ? 44.682 8.354 20.887 1.00 31.77 75 ALA B N 1
ATOM 2356 C CA . ALA B 1 76 ? 44.768 7.008 20.337 1.00 29.75 75 ALA B CA 1
ATOM 2357 C C . ALA B 1 76 ? 44.408 6.981 18.860 1.00 31.93 75 ALA B C 1
ATOM 2358 O O . ALA B 1 76 ? 44.918 6.151 18.096 1.00 28.31 75 ALA B O 1
ATOM 2360 N N . LEU B 1 77 ? 43.519 7.886 18.435 1.00 33.15 76 LEU B N 1
ATOM 2361 C CA . LEU B 1 77 ? 43.220 7.896 17.000 1.00 39.95 76 LEU B CA 1
ATOM 2362 C C . LEU B 1 77 ? 44.386 8.447 16.183 1.00 30.53 76 LEU B C 1
ATOM 2363 O O . LEU B 1 77 ? 44.486 8.146 15.006 1.00 40.06 76 LEU B O 1
ATOM 2368 N N . LEU B 1 78 ? 45.228 9.234 16.829 1.00 37.16 77 LEU B N 1
ATOM 2369 C CA . LEU B 1 78 ? 46.445 9.807 16.274 1.00 36.73 77 LEU B CA 1
ATOM 2370 C C . LEU B 1 78 ? 47.433 8.693 15.939 1.00 33.48 77 LEU B C 1
ATOM 2371 O O . LEU B 1 78 ? 47.721 8.413 14.788 1.00 31.08 77 LEU B O 1
ATOM 2376 N N . VAL B 1 79 ? 47.893 8.088 17.019 1.00 43.87 78 VAL B N 1
ATOM 2377 C CA . VAL B 1 79 ? 48.730 6.902 17.028 1.00 48.13 78 VAL B CA 1
ATOM 2378 C C . VAL B 1 79 ? 48.214 5.853 16.058 1.00 39.04 78 VAL B C 1
ATOM 2379 O O . VAL B 1 79 ? 48.972 5.211 15.336 1.00 29.35 78 VAL B O 1
ATOM 2383 N N . GLY B 1 80 ? 46.896 5.669 16.001 1.00 34.23 79 GLY B N 1
ATOM 2384 C CA . GLY B 1 80 ? 46.354 4.739 15.022 1.00 30.43 79 GLY B CA 1
ATOM 2385 C C . GLY B 1 80 ? 46.355 5.306 13.614 1.00 40.67 79 GLY B C 1
ATOM 2386 O O . GLY B 1 80 ? 45.798 4.705 12.688 1.00 36.98 79 GLY B O 1
ATOM 2387 N N . ASN B 1 81 ? 46.976 6.469 13.406 1.00 38.47 80 ASN B N 1
ATOM 2388 C CA . ASN B 1 81 ? 47.050 7.052 12.081 1.00 40.12 80 ASN B CA 1
ATOM 2389 C C . ASN B 1 81 ? 45.658 7.349 11.537 1.00 45.13 80 ASN B C 1
ATOM 2390 O O . ASN B 1 81 ? 45.391 7.218 10.339 1.00 49.73 80 ASN B O 1
ATOM 2395 N N . GLN B 1 82 ? 44.777 7.740 12.453 1.00 32.61 81 GLN B N 1
ATOM 2396 C CA . GLN B 1 82 ? 43.420 8.055 12.055 1.00 23.94 81 GLN B CA 1
ATOM 2397 C C . GLN B 1 82 ? 43.210 9.553 11.913 1.00 24.23 81 GLN B C 1
ATOM 2398 O O . GLN B 1 82 ? 42.242 9.926 11.252 1.00 35.55 81 GLN B O 1
ATOM 2404 N N . ILE B 1 83 ? 44.058 10.368 12.529 1.00 31.80 82 ILE B N 1
ATOM 2405 C CA . ILE B 1 83 ? 43.871 11.816 12.465 1.00 39.54 82 ILE B CA 1
ATOM 2406 C C . ILE B 1 83 ? 45.217 12.545 12.440 1.00 39.66 82 ILE B C 1
ATOM 2407 O O . ILE B 1 83 ? 46.248 11.975 12.778 1.00 43.53 82 ILE B O 1
ATOM 2412 N N . SER B 1 84 ? 45.143 13.806 12.052 1.00 42.11 83 SER B N 1
ATOM 2413 C CA . SER B 1 84 ? 46.264 14.718 11.974 1.00 37.09 83 SER B CA 1
ATOM 2414 C C . SER B 1 84 ? 46.732 15.167 13.355 1.00 34.75 83 SER B C 1
ATOM 2415 O O . SER B 1 84 ? 45.923 15.379 14.250 1.00 43.37 83 SER B O 1
ATOM 2418 N N . LEU B 1 85 ? 48.037 15.331 13.510 1.00 29.07 84 LEU B N 1
ATOM 2419 C CA . LEU B 1 85 ? 48.615 15.868 14.733 1.00 38.27 84 LEU B CA 1
ATOM 2420 C C . LEU B 1 85 ? 47.956 17.176 15.122 1.00 41.71 84 LEU B C 1
ATOM 2421 O O . LEU B 1 85 ? 47.808 17.495 16.305 1.00 42.23 84 LEU B O 1
ATOM 2426 N N . LEU B 1 86 ? 47.542 17.995 14.147 1.00 46.02 85 LEU B N 1
ATOM 2427 C CA . LEU B 1 86 ? 47.000 19.283 14.600 1.00 52.13 85 LEU B CA 1
ATOM 2428 C C . LEU B 1 86 ? 45.533 19.187 14.975 1.00 52.97 85 LEU B C 1
ATOM 2429 O O . LEU B 1 86 ? 44.995 20.035 15.689 1.00 64.63 85 LEU B O 1
ATOM 2434 N N . ARG B 1 87 ? 44.842 18.149 14.504 1.00 49.44 86 ARG B N 1
ATOM 2435 C CA . ARG B 1 87 ? 43.468 18.025 15.001 1.00 43.58 86 ARG B CA 1
ATOM 2436 C C . ARG B 1 87 ? 43.488 17.455 16.427 1.00 34.63 86 ARG B C 1
ATOM 2437 O O . ARG B 1 87 ? 42.586 17.769 17.202 1.00 46.36 86 ARG B O 1
ATOM 2445 N N . ALA B 1 88 ? 44.503 16.685 16.737 1.00 21.38 87 ALA B N 1
ATOM 2446 C CA . ALA B 1 88 ? 44.852 16.036 17.975 1.00 34.23 87 ALA B CA 1
ATOM 2447 C C . ALA B 1 88 ? 45.224 16.984 19.113 1.00 48.57 87 ALA B C 1
ATOM 2448 O O . ALA B 1 88 ? 44.827 16.752 20.265 1.00 35.73 87 ALA B O 1
ATOM 2450 N N . PHE B 1 89 ? 45.989 18.028 18.815 1.00 52.63 88 PHE B N 1
ATOM 2451 C CA . PHE B 1 89 ? 46.408 19.024 19.806 1.00 45.03 88 PHE B CA 1
ATOM 2452 C C . PHE B 1 89 ? 45.246 19.960 20.136 1.00 39.00 88 PHE B C 1
ATOM 2453 O O . PHE B 1 89 ? 44.950 20.244 21.295 1.00 35.11 88 PHE B O 1
ATOM 2461 N N . PHE B 1 90 ? 44.608 20.431 19.060 1.00 39.14 89 PHE B N 1
ATOM 2462 C CA . PHE B 1 90 ? 43.414 21.257 19.185 1.00 33.89 89 PHE B CA 1
ATOM 2463 C C . PHE B 1 90 ? 42.324 20.471 19.904 1.00 41.82 89 PHE B C 1
ATOM 2464 O O . PHE B 1 90 ? 41.796 20.967 20.904 1.00 47.12 89 PHE B O 1
ATOM 2472 N N . TYR B 1 91 ? 41.995 19.270 19.437 1.00 45.62 90 TYR B N 1
ATOM 2473 C CA . TYR B 1 91 ? 40.977 18.467 20.118 1.00 38.54 90 TYR B CA 1
ATOM 2474 C C . TYR B 1 91 ? 41.285 18.309 21.602 1.00 34.75 90 TYR B C 1
ATOM 2475 O O . TYR B 1 91 ? 40.427 18.522 22.468 1.00 28.91 90 TYR B O 1
ATOM 2484 N N . VAL B 1 92 ? 42.524 17.940 21.925 1.00 35.26 91 VAL B N 1
ATOM 2485 C CA . VAL B 1 92 ? 42.817 17.783 23.355 1.00 42.32 91 VAL B CA 1
ATOM 2486 C C . VAL B 1 92 ? 42.623 19.098 24.106 1.00 51.22 91 VAL B C 1
ATOM 2487 O O . VAL B 1 92 ? 41.918 19.144 25.127 1.00 43.78 91 VAL B O 1
ATOM 2491 N N . ALA B 1 93 ? 43.232 20.178 23.612 1.00 44.49 92 ALA B N 1
ATOM 2492 C CA . ALA B 1 93 ? 43.090 21.471 24.287 1.00 32.48 92 ALA B CA 1
ATOM 2493 C C . ALA B 1 93 ? 41.627 21.850 24.478 1.00 22.22 92 ALA B C 1
ATOM 2494 O O . ALA B 1 93 ? 41.218 22.239 25.576 1.00 40.07 92 ALA B O 1
ATOM 2496 N N . ALA B 1 94 ? 40.810 21.747 23.434 1.00 25.30 93 ALA B N 1
ATOM 2497 C CA . ALA B 1 94 ? 39.410 22.138 23.535 1.00 26.93 93 ALA B CA 1
ATOM 2498 C C . ALA B 1 94 ? 38.676 21.327 24.601 1.00 32.65 93 ALA B C 1
ATOM 2499 O O . ALA B 1 94 ? 37.736 21.819 25.201 1.00 40.29 93 ALA B O 1
ATOM 2501 N N . GLN B 1 95 ? 39.122 20.091 24.764 1.00 38.34 94 GLN B N 1
ATOM 2502 C CA . GLN B 1 95 ? 38.499 19.131 25.656 1.00 35.91 94 GLN B CA 1
ATOM 2503 C C . GLN B 1 95 ? 38.786 19.517 27.101 1.00 31.07 94 GLN B C 1
ATOM 2504 O O . GLN B 1 95 ? 37.865 19.623 27.904 1.00 32.05 94 GLN B O 1
ATOM 2510 N N . LEU B 1 96 ? 40.076 19.712 27.358 1.00 28.52 95 LEU B N 1
ATOM 2511 C CA . LEU B 1 96 ? 40.495 20.101 28.708 1.00 34.32 95 LEU B CA 1
ATOM 2512 C C . LEU B 1 96 ? 39.819 21.390 29.159 1.00 29.45 95 LEU B C 1
ATOM 2513 O O . LEU B 1 96 ? 39.414 21.582 30.312 1.00 45.02 95 LEU B O 1
ATOM 2518 N N . VAL B 1 97 ? 39.643 22.349 28.261 1.00 24.64 96 VAL B N 1
ATOM 2519 C CA . VAL B 1 97 ? 39.005 23.614 28.608 1.00 30.95 96 VAL B CA 1
ATOM 2520 C C . VAL B 1 97 ? 37.501 23.468 28.805 1.00 47.03 96 VAL B C 1
ATOM 2521 O O . VAL B 1 97 ? 36.892 24.049 29.709 1.00 39.77 96 VAL B O 1
ATOM 2525 N N . GLY B 1 98 ? 36.920 22.660 27.908 1.00 40.39 97 GLY B N 1
ATOM 2526 C CA . GLY B 1 98 ? 35.511 22.311 28.019 1.00 36.89 97 GLY B CA 1
ATOM 2527 C C . GLY B 1 98 ? 35.237 21.684 29.382 1.00 31.18 97 GLY B C 1
ATOM 2528 O O . GLY B 1 98 ? 34.314 22.094 30.089 1.00 30.35 97 GLY B O 1
ATOM 2529 N N . ALA B 1 99 ? 36.054 20.684 29.734 1.00 32.93 98 ALA B N 1
ATOM 2530 C CA . ALA B 1 99 ? 35.848 20.019 31.021 1.00 32.60 98 ALA B CA 1
ATOM 2531 C C . ALA B 1 99 ? 35.896 21.055 32.146 1.00 40.06 98 ALA B C 1
ATOM 2532 O O . ALA B 1 99 ? 35.031 20.983 33.018 1.00 31.85 98 ALA B O 1
ATOM 2534 N N . ILE B 1 100 ? 36.838 21.987 32.095 1.00 49.46 99 ILE B N 1
ATOM 2535 C CA . ILE B 1 100 ? 36.958 23.049 33.083 1.00 46.16 99 ILE B CA 1
ATOM 2536 C C . ILE B 1 100 ? 35.691 23.901 33.149 1.00 43.72 99 ILE B C 1
ATOM 2537 O O . ILE B 1 100 ? 35.199 24.212 34.240 1.00 30.47 99 ILE B O 1
ATOM 2542 N N . ALA B 1 101 ? 35.151 24.284 31.991 1.00 36.78 100 ALA B N 1
ATOM 2543 C CA . ALA B 1 101 ? 33.929 25.092 32.006 1.00 39.59 100 ALA B CA 1
ATOM 2544 C C . ALA B 1 101 ? 32.727 24.307 32.520 1.00 40.35 100 ALA B C 1
ATOM 2545 O O . ALA B 1 101 ? 31.824 24.850 33.161 1.00 34.11 100 ALA B O 1
ATOM 2547 N N . GLY B 1 102 ? 32.729 23.009 32.215 1.00 34.73 101 GLY B N 1
ATOM 2548 C CA . GLY B 1 102 ? 31.655 22.148 32.664 1.00 36.49 101 GLY B CA 1
ATOM 2549 C C . GLY B 1 102 ? 31.642 22.049 34.181 1.00 31.78 101 GLY B C 1
ATOM 2550 O O . GLY B 1 102 ? 30.595 22.258 34.794 1.00 29.32 101 GLY B O 1
ATOM 2551 N N . ALA B 1 103 ? 32.783 21.734 34.777 1.00 34.25 102 ALA B N 1
ATOM 2552 C CA . ALA B 1 103 ? 32.945 21.720 36.229 1.00 33.12 102 ALA B CA 1
ATOM 2553 C C . ALA B 1 103 ? 32.619 23.097 36.808 1.00 27.91 102 ALA B C 1
ATOM 2554 O O . ALA B 1 103 ? 32.046 23.165 37.890 1.00 41.62 102 ALA B O 1
ATOM 2556 N N . GLY B 1 104 ? 32.980 24.130 36.060 1.00 29.88 103 GLY B N 1
ATOM 2557 C CA . GLY B 1 104 ? 32.732 25.525 36.335 1.00 27.24 103 GLY B CA 1
ATOM 2558 C C . GLY B 1 104 ? 31.278 25.916 36.418 1.00 34.14 103 GLY B C 1
ATOM 2559 O O . GLY B 1 104 ? 30.825 26.488 37.423 1.00 32.37 103 GLY B O 1
ATOM 2560 N N . ILE B 1 105 ? 30.497 25.624 35.373 1.00 27.73 104 ILE B N 1
ATOM 2561 C CA . ILE B 1 105 ? 29.059 25.883 35.471 1.00 21.65 104 ILE B CA 1
ATOM 2562 C C . ILE B 1 105 ? 28.409 25.098 36.609 1.00 25.49 104 ILE B C 1
ATOM 2563 O O . ILE B 1 105 ? 27.616 25.657 37.375 1.00 25.57 104 ILE B O 1
ATOM 2568 N N . LEU B 1 106 ? 28.724 23.814 36.784 1.00 39.02 105 LEU B N 1
ATOM 2569 C CA . LEU B 1 106 ? 28.143 23.023 37.872 1.00 35.18 105 LEU B CA 1
ATOM 2570 C C . LEU B 1 106 ? 28.468 23.636 39.236 1.00 25.43 105 LEU B C 1
ATOM 2571 O O . LEU B 1 106 ? 27.530 23.833 40.005 1.00 31.57 105 LEU B O 1
ATOM 2576 N N . TYR B 1 107 ? 29.734 23.903 39.490 1.00 32.66 106 TYR B N 1
ATOM 2577 C CA . TYR B 1 107 ? 30.201 24.558 40.702 1.00 36.50 106 TYR B CA 1
ATOM 2578 C C . TYR B 1 107 ? 29.299 25.733 41.051 1.00 39.88 106 TYR B C 1
ATOM 2579 O O . TYR B 1 107 ? 28.861 25.940 42.176 1.00 37.13 106 TYR B O 1
ATOM 2588 N N . GLY B 1 108 ? 29.042 26.558 40.039 1.00 45.38 107 GLY B N 1
ATOM 2589 C CA . GLY B 1 108 ? 28.252 27.757 40.278 1.00 53.59 107 GLY B CA 1
ATOM 2590 C C . GLY B 1 108 ? 26.770 27.463 40.333 1.00 57.42 107 GLY B C 1
ATOM 2591 O O . GLY B 1 108 ? 25.974 28.299 40.759 1.00 42.96 107 GLY B O 1
ATOM 2592 N N . VAL B 1 109 ? 26.388 26.261 39.902 1.00 53.89 108 VAL B N 1
ATOM 2593 C CA . VAL B 1 109 ? 24.966 25.920 39.930 1.00 36.27 108 VAL B CA 1
ATOM 2594 C C . VAL B 1 109 ? 24.627 24.990 41.068 1.00 29.67 108 VAL B C 1
ATOM 2595 O O . VAL B 1 109 ? 23.485 24.785 41.497 1.00 43.89 108 VAL B O 1
ATOM 2599 N N . ALA B 1 110 ? 25.609 24.312 41.666 1.00 18.98 109 ALA B N 1
ATOM 2600 C CA . ALA B 1 110 ? 25.082 23.318 42.622 1.00 30.21 109 ALA B CA 1
ATOM 2601 C C . ALA B 1 110 ? 24.939 23.917 44.013 1.00 48.36 109 ALA B C 1
ATOM 2602 O O . ALA B 1 110 ? 25.756 24.753 44.414 1.00 65.41 109 ALA B O 1
ATOM 2604 N N . PRO B 1 111 ? 23.913 23.503 44.753 1.00 47.86 110 PRO B N 1
ATOM 2605 C CA . PRO B 1 111 ? 23.743 24.029 46.121 1.00 44.86 110 PRO B CA 1
ATOM 2606 C C . PRO B 1 111 ? 24.948 23.637 46.972 1.00 47.35 110 PRO B C 1
ATOM 2607 O O . PRO B 1 111 ? 25.578 22.593 46.780 1.00 29.01 110 PRO B O 1
ATOM 2611 N N . LEU B 1 112 ? 25.288 24.507 47.921 1.00 45.05 111 LEU B N 1
ATOM 2612 C CA . LEU B 1 112 ? 26.469 24.256 48.740 1.00 40.62 111 LEU B CA 1
ATOM 2613 C C . LEU B 1 112 ? 26.391 22.909 49.436 1.00 37.47 111 LEU B C 1
ATOM 2614 O O . LEU B 1 112 ? 27.374 22.198 49.658 1.00 45.87 111 LEU B O 1
ATOM 2619 N N . ASN B 1 113 ? 25.160 22.539 49.798 1.00 38.40 112 ASN B N 1
ATOM 2620 C CA . ASN B 1 113 ? 25.009 21.249 50.465 1.00 52.50 112 ASN B CA 1
ATOM 2621 C C . ASN B 1 113 ? 25.412 20.110 49.540 1.00 60.95 112 ASN B C 1
ATOM 2622 O O . ASN B 1 113 ? 25.812 19.047 50.025 1.00 59.68 112 ASN B O 1
ATOM 2627 N N . ALA B 1 114 ? 25.319 20.347 48.228 1.00 50.22 113 ALA B N 1
ATOM 2628 C CA . ALA B 1 114 ? 25.561 19.287 47.258 1.00 40.25 113 ALA B CA 1
ATOM 2629 C C . ALA B 1 114 ? 26.990 19.285 46.717 1.00 36.85 113 ALA B C 1
ATOM 2630 O O . ALA B 1 114 ? 27.527 18.198 46.488 1.00 39.53 113 ALA B O 1
ATOM 2632 N N . ARG B 1 115 ? 27.518 20.475 46.527 1.00 32.89 114 ARG B N 1
ATOM 2633 C CA . ARG B 1 115 ? 28.826 20.757 45.965 1.00 43.36 114 ARG B CA 1
ATOM 2634 C C . ARG B 1 115 ? 29.872 19.701 46.317 1.00 42.39 114 ARG B C 1
ATOM 2635 O O . ARG B 1 115 ? 30.421 19.046 45.421 1.00 32.34 114 ARG B O 1
ATOM 2643 N N . GLY B 1 116 ? 30.129 19.549 47.617 1.00 24.76 115 GLY B N 1
ATOM 2644 C CA . GLY B 1 116 ? 31.135 18.609 48.097 1.00 18.73 115 GLY B CA 1
ATOM 2645 C C . GLY B 1 116 ? 32.438 18.832 47.343 1.00 31.10 115 GLY B C 1
ATOM 2646 O O . GLY B 1 116 ? 32.753 19.988 47.036 1.00 53.01 115 GLY B O 1
ATOM 2647 N N . ASN B 1 117 ? 33.174 17.777 47.006 1.00 36.71 116 ASN B N 1
ATOM 2648 C CA . ASN B 1 117 ? 34.425 17.992 46.263 1.00 43.08 116 ASN B CA 1
ATOM 2649 C C . ASN B 1 117 ? 34.197 17.938 44.753 1.00 36.55 116 ASN B C 1
ATOM 2650 O O . ASN B 1 117 ? 35.107 17.704 43.964 1.00 27.63 116 ASN B O 1
ATOM 2655 N N . LEU B 1 118 ? 32.951 18.201 44.380 1.00 36.11 117 LEU B N 1
ATOM 2656 C CA . LEU B 1 118 ? 32.494 18.348 43.014 1.00 36.04 117 LEU B CA 1
ATOM 2657 C C . LEU B 1 118 ? 32.853 17.140 42.143 1.00 43.36 117 LEU B C 1
ATOM 2658 O O . LEU B 1 118 ? 33.285 17.271 40.995 1.00 44.55 117 LEU B O 1
ATOM 2663 N N . ALA B 1 119 ? 32.645 15.973 42.729 1.00 37.42 118 ALA B N 1
ATOM 2664 C CA . ALA B 1 119 ? 32.804 14.678 42.110 1.00 39.14 118 ALA B CA 1
ATOM 2665 C C . ALA B 1 119 ? 34.173 14.487 41.476 1.00 38.45 118 ALA B C 1
ATOM 2666 O O . ALA B 1 119 ? 34.285 13.976 40.360 1.00 44.13 118 ALA B O 1
ATOM 2668 N N . VAL B 1 120 ? 35.240 14.857 42.179 1.00 31.25 119 VAL B N 1
ATOM 2669 C CA . VAL B 1 120 ? 36.560 14.532 41.629 1.00 22.25 119 VAL B CA 1
ATOM 2670 C C . VAL B 1 120 ? 36.823 13.037 41.723 1.00 29.50 119 VAL B C 1
ATOM 2671 O O . VAL B 1 120 ? 36.303 12.308 42.575 1.00 27.01 119 VAL B O 1
ATOM 2675 N N . ASN B 1 121 ? 37.668 12.558 40.807 1.00 21.99 120 ASN B N 1
ATOM 2676 C CA . ASN B 1 121 ? 38.030 11.146 40.906 1.00 36.13 120 ASN B CA 1
ATOM 2677 C C . ASN B 1 121 ? 38.843 10.965 42.182 1.00 50.82 120 ASN B C 1
ATOM 2678 O O . ASN B 1 121 ? 39.255 11.946 42.804 1.00 38.86 120 ASN B O 1
ATOM 2683 N N . ALA B 1 122 ? 39.050 9.707 42.561 1.00 51.19 121 ALA B N 1
ATOM 2684 C CA . ALA B 1 122 ? 39.608 9.454 43.880 1.00 54.80 121 ALA B CA 1
ATOM 2685 C C . ALA B 1 122 ? 39.746 7.958 44.151 1.00 57.63 121 ALA B C 1
ATOM 2686 O O . ALA B 1 122 ? 38.762 7.269 44.440 1.00 39.87 121 ALA B O 1
ATOM 2688 N N . LEU B 1 123 ? 41.000 7.525 44.046 1.00 55.91 122 LEU B N 1
ATOM 2689 C CA . LEU B 1 123 ? 41.336 6.145 44.331 1.00 63.94 122 LEU B CA 1
ATOM 2690 C C . LEU B 1 123 ? 40.914 5.779 45.758 1.00 57.61 122 LEU B C 1
ATOM 2691 O O . LEU B 1 123 ? 41.106 6.511 46.726 1.00 43.40 122 LEU B O 1
ATOM 2696 N N . ASN B 1 124 ? 40.324 4.594 45.808 1.00 49.39 123 ASN B N 1
ATOM 2697 C CA . ASN B 1 124 ? 39.910 3.968 47.049 1.00 44.61 123 ASN B CA 1
ATOM 2698 C C . ASN B 1 124 ? 41.157 3.661 47.872 1.00 47.55 123 ASN B C 1
ATOM 2699 O O . ASN B 1 124 ? 42.174 3.206 47.353 1.00 39.41 123 ASN B O 1
ATOM 2704 N N . ASN B 1 125 ? 41.045 3.945 49.163 1.00 46.83 124 ASN B N 1
ATOM 2705 C CA . ASN B 1 125 ? 42.148 3.749 50.087 1.00 49.29 124 ASN B CA 1
ATOM 2706 C C . ASN B 1 125 ? 42.673 2.320 50.059 1.00 60.29 124 ASN B C 1
ATOM 2707 O O . ASN B 1 125 ? 43.852 2.084 50.336 1.00 76.39 124 ASN B O 1
ATOM 2712 N N . ASN B 1 126 ? 41.784 1.394 49.730 1.00 68.82 125 ASN B N 1
ATOM 2713 C CA . ASN B 1 126 ? 42.010 -0.037 49.675 1.00 72.22 125 ASN B CA 1
ATOM 2714 C C . ASN B 1 126 ? 42.800 -0.455 48.443 1.00 69.48 125 ASN B C 1
ATOM 2715 O O . ASN B 1 126 ? 43.139 -1.632 48.297 1.00 48.33 125 ASN B O 1
ATOM 2720 N N . THR B 1 127 ? 43.084 0.502 47.551 1.00 72.83 126 THR B N 1
ATOM 2721 C CA . THR B 1 127 ? 43.724 0.081 46.309 1.00 64.33 126 THR B CA 1
ATOM 2722 C C . THR B 1 127 ? 45.002 0.795 45.924 1.00 48.82 126 THR B C 1
ATOM 2723 O O . THR B 1 127 ? 45.217 2.001 45.978 1.00 44.88 126 THR B O 1
ATOM 2727 N N . THR B 1 128 ? 45.943 -0.042 45.477 1.00 41.67 127 THR B N 1
ATOM 2728 C CA . THR B 1 128 ? 47.218 0.542 45.069 1.00 55.31 127 THR B CA 1
ATOM 2729 C C . THR B 1 128 ? 47.014 1.388 43.817 1.00 58.42 127 THR B C 1
ATOM 2730 O O . THR B 1 128 ? 46.091 1.164 43.032 1.00 58.77 127 THR B O 1
ATOM 2734 N N . GLN B 1 129 ? 47.894 2.374 43.657 1.00 50.61 128 GLN B N 1
ATOM 2735 C CA . GLN B 1 129 ? 47.870 3.171 42.434 1.00 49.61 128 GLN B CA 1
ATOM 2736 C C . GLN B 1 129 ? 47.964 2.216 41.242 1.00 51.67 128 GLN B C 1
ATOM 2737 O O . GLN B 1 129 ? 46.990 2.118 40.488 1.00 48.37 128 GLN B O 1
ATOM 2743 N N . GLY B 1 130 ? 49.102 1.542 41.156 1.00 40.85 129 GLY B N 1
ATOM 2744 C CA . GLY B 1 130 ? 49.346 0.447 40.244 1.00 46.08 129 GLY B CA 1
ATOM 2745 C C . GLY B 1 130 ? 48.103 -0.400 40.042 1.00 49.14 129 GLY B C 1
ATOM 2746 O O . GLY B 1 130 ? 47.718 -0.732 38.921 1.00 64.43 129 GLY B O 1
ATOM 2747 N N . GLN B 1 131 ? 47.439 -0.732 41.146 1.00 49.52 130 GLN B N 1
ATOM 2748 C CA . GLN B 1 131 ? 46.127 -1.365 41.072 1.00 47.80 130 GLN B CA 1
ATOM 2749 C C . GLN B 1 131 ? 45.183 -0.500 40.235 1.00 42.45 130 GLN B C 1
ATOM 2750 O O . GLN B 1 131 ? 44.726 -0.952 39.188 1.00 42.67 130 GLN B O 1
ATOM 2756 N N . ALA B 1 132 ? 44.933 0.715 40.704 1.00 29.56 131 ALA B N 1
ATOM 2757 C CA . ALA B 1 132 ? 44.168 1.693 39.960 1.00 29.23 131 ALA B CA 1
ATOM 2758 C C . ALA B 1 132 ? 44.604 1.757 38.497 1.00 48.93 131 ALA B C 1
ATOM 2759 O O . ALA B 1 132 ? 43.793 1.610 37.574 1.00 45.15 131 ALA B O 1
ATOM 2761 N N . MET B 1 133 ? 45.892 1.981 38.251 1.00 56.38 132 MET B N 1
ATOM 2762 C CA . MET B 1 133 ? 46.420 2.102 36.896 1.00 49.48 132 MET B CA 1
ATOM 2763 C C . MET B 1 133 ? 45.999 0.969 35.978 1.00 46.00 132 MET B C 1
ATOM 2764 O O . MET B 1 133 ? 45.603 1.178 34.827 1.00 44.55 132 MET B O 1
ATOM 2769 N N . VAL B 1 134 ? 46.062 -0.275 36.453 1.00 45.88 133 VAL B N 1
ATOM 2770 C CA . VAL B 1 134 ? 45.651 -1.386 35.598 1.00 43.94 133 VAL B CA 1
ATOM 2771 C C . VAL B 1 134 ? 44.160 -1.495 35.327 1.00 41.24 133 VAL B C 1
ATOM 2772 O O . VAL B 1 134 ? 43.797 -2.015 34.261 1.00 40.33 133 VAL B O 1
ATOM 2776 N N . VAL B 1 135 ? 43.272 -1.052 36.218 1.00 41.46 134 VAL B N 1
ATOM 2777 C CA . VAL B 1 135 ? 41.849 -1.143 35.895 1.00 48.48 134 VAL B CA 1
ATOM 2778 C C . VAL B 1 135 ? 41.427 -0.012 34.947 1.00 36.10 134 VAL B C 1
ATOM 2779 O O . VAL B 1 135 ? 40.560 -0.270 34.117 1.00 32.12 134 VAL B O 1
ATOM 2783 N N . GLU B 1 136 ? 42.000 1.175 35.075 1.00 38.83 135 GLU B N 1
ATOM 2784 C CA . GLU B 1 136 ? 41.695 2.281 34.171 1.00 38.73 135 GLU B CA 1
ATOM 2785 C C . GLU B 1 136 ? 42.282 2.000 32.788 1.00 36.72 135 GLU B C 1
ATOM 2786 O O . GLU B 1 136 ? 41.742 2.498 31.801 1.00 38.99 135 GLU B O 1
ATOM 2792 N N . LEU B 1 137 ? 43.347 1.206 32.771 1.00 30.88 136 LEU B N 1
ATOM 2793 C CA . LEU B 1 137 ? 43.892 0.644 31.548 1.00 31.62 136 LEU B CA 1
ATOM 2794 C C . LEU B 1 137 ? 42.847 -0.244 30.877 1.00 41.59 136 LEU B C 1
ATOM 2795 O O . LEU B 1 137 ? 42.594 -0.145 29.674 1.00 38.67 136 LEU B O 1
ATOM 2800 N N . ILE B 1 138 ? 42.242 -1.146 31.651 1.00 40.10 137 ILE B N 1
ATOM 2801 C CA . ILE B 1 138 ? 41.296 -2.097 31.082 1.00 35.03 137 ILE B CA 1
ATOM 2802 C C . ILE B 1 138 ? 40.035 -1.373 30.610 1.00 35.65 137 ILE B C 1
ATOM 2803 O O . ILE B 1 138 ? 39.530 -1.571 29.509 1.00 41.25 137 ILE B O 1
ATOM 2808 N N . LEU B 1 139 ? 39.569 -0.541 31.536 1.00 25.39 138 LEU B N 1
ATOM 2809 C CA . LEU B 1 139 ? 38.348 0.216 31.383 1.00 30.37 138 LEU B CA 1
ATOM 2810 C C . LEU B 1 139 ? 38.332 1.062 30.113 1.00 37.68 138 LEU B C 1
ATOM 2811 O O . LEU B 1 139 ? 37.267 1.275 29.514 1.00 34.46 138 LEU B O 1
ATOM 2816 N N . THR B 1 140 ? 39.497 1.573 29.707 1.00 21.97 139 THR B N 1
ATOM 2817 C CA . THR B 1 140 ? 39.456 2.474 28.545 1.00 29.75 139 THR B CA 1
ATOM 2818 C C . THR B 1 140 ? 39.853 1.705 27.289 1.00 22.30 139 THR B C 1
ATOM 2819 O O . THR B 1 140 ? 39.603 2.149 26.174 1.00 30.30 139 THR B O 1
ATOM 2823 N N . PHE B 1 141 ? 40.422 0.532 27.513 1.00 25.23 140 PHE B N 1
ATOM 2824 C CA . PHE B 1 141 ? 40.752 -0.427 26.471 1.00 28.61 140 PHE B CA 1
ATOM 2825 C C . PHE B 1 141 ? 39.488 -0.928 25.782 1.00 32.51 140 PHE B C 1
ATOM 2826 O O . PHE B 1 141 ? 39.381 -0.858 24.554 1.00 34.81 140 PHE B O 1
ATOM 2834 N N . GLN B 1 142 ? 38.545 -1.428 26.586 1.00 28.64 141 GLN B N 1
ATOM 2835 C CA . GLN B 1 142 ? 37.290 -1.892 25.989 1.00 28.17 141 GLN B CA 1
ATOM 2836 C C . GLN B 1 142 ? 36.490 -0.735 25.405 1.00 18.94 141 GLN B C 1
ATOM 2837 O O . GLN B 1 142 ? 35.780 -0.890 24.423 1.00 24.62 141 GLN B O 1
ATOM 2843 N N . LEU B 1 143 ? 36.528 0.446 26.033 1.00 17.46 142 LEU B N 1
ATOM 2844 C CA . LEU B 1 143 ? 35.846 1.576 25.388 1.00 21.37 142 LEU B CA 1
ATOM 2845 C C . LEU B 1 143 ? 36.464 1.864 24.020 1.00 28.93 142 LEU B C 1
ATOM 2846 O O . LEU B 1 143 ? 35.787 1.938 22.995 1.00 25.43 142 LEU B O 1
ATOM 2851 N N . ALA B 1 144 ? 37.785 2.028 23.966 1.00 28.59 143 ALA B N 1
ATOM 2852 C CA . ALA B 1 144 ? 38.486 2.271 22.720 1.00 19.42 143 ALA B CA 1
ATOM 2853 C C . ALA B 1 144 ? 38.143 1.241 21.655 1.00 22.10 143 ALA B C 1
ATOM 2854 O O . ALA B 1 144 ? 37.707 1.608 20.559 1.00 37.39 143 ALA B O 1
ATOM 2856 N N . LEU B 1 145 ? 38.320 -0.033 21.962 1.00 23.74 144 LEU B N 1
ATOM 2857 C CA . LEU B 1 145 ? 37.975 -1.098 21.025 1.00 28.05 144 LEU B CA 1
ATOM 2858 C C . LEU B 1 145 ? 36.555 -0.944 20.488 1.00 27.83 144 LEU B C 1
ATOM 2859 O O . LEU B 1 145 ? 36.294 -1.007 19.283 1.00 41.41 144 LEU B O 1
ATOM 2864 N N . CYS B 1 146 ? 35.585 -0.738 21.377 1.00 23.68 145 CYS B N 1
ATOM 2865 C CA . CYS B 1 146 ? 34.197 -0.648 20.947 1.00 23.56 145 CYS B CA 1
ATOM 2866 C C . CYS B 1 146 ? 33.982 0.520 19.986 1.00 26.72 145 CYS B C 1
ATOM 2867 O O . CYS B 1 146 ? 33.194 0.459 19.035 1.00 21.07 145 CYS B O 1
ATOM 2870 N N . ILE B 1 147 ? 34.676 1.625 20.234 1.00 23.95 146 ILE B N 1
ATOM 2871 C CA . ILE B 1 147 ? 34.551 2.848 19.457 1.00 24.24 146 ILE B CA 1
ATOM 2872 C C . ILE B 1 147 ? 35.071 2.683 18.033 1.00 33.81 146 ILE B C 1
ATOM 2873 O O . ILE B 1 147 ? 34.366 2.958 17.055 1.00 29.22 146 ILE B O 1
ATOM 2878 N N . PHE B 1 148 ? 36.312 2.222 17.937 1.00 34.44 147 PHE B N 1
ATOM 2879 C CA . PHE B 1 148 ? 36.949 1.942 16.651 1.00 33.38 147 PHE B CA 1
ATOM 2880 C C . PHE B 1 148 ? 36.115 0.952 15.851 1.00 27.11 147 PHE B C 1
ATOM 2881 O O . PHE B 1 148 ? 35.749 1.163 14.702 1.00 27.25 147 PHE B O 1
ATOM 2889 N N . ALA B 1 149 ? 35.787 -0.167 16.481 1.00 29.15 148 ALA B N 1
ATOM 2890 C CA . ALA B 1 149 ? 34.939 -1.153 15.830 1.00 31.49 148 ALA B CA 1
ATOM 2891 C C . ALA B 1 149 ? 33.609 -0.546 15.398 1.00 36.92 148 ALA B C 1
ATOM 2892 O O . ALA B 1 149 ? 33.065 -0.888 14.337 1.00 26.97 148 ALA B O 1
ATOM 2894 N N . SER B 1 150 ? 33.078 0.350 16.233 1.00 33.49 149 SER B N 1
ATOM 2895 C CA . SER B 1 150 ? 31.758 0.919 15.974 1.00 37.10 149 SER B CA 1
ATOM 2896 C C . SER B 1 150 ? 31.771 1.989 14.893 1.00 46.38 149 SER B C 1
ATOM 2897 O O . SER B 1 150 ? 30.766 2.220 14.220 1.00 36.77 149 SER B O 1
ATOM 2900 N N . THR B 1 151 ? 32.904 2.660 14.715 1.00 50.13 150 THR B N 1
ATOM 2901 C CA . THR B 1 151 ? 33.000 3.799 13.808 1.00 36.59 150 THR B CA 1
ATOM 2902 C C . THR B 1 151 ? 33.855 3.521 12.581 1.00 50.12 150 THR B C 1
ATOM 2903 O O . THR B 1 151 ? 34.418 4.430 11.966 1.00 41.80 150 THR B O 1
ATOM 2907 N N . ASP B 1 152 ? 33.992 2.259 12.170 1.00 55.35 151 ASP B N 1
ATOM 2908 C CA . ASP B 1 152 ? 34.846 1.948 11.021 1.00 45.59 151 ASP B CA 1
ATOM 2909 C C . ASP B 1 152 ? 33.989 1.728 9.767 1.00 36.68 151 ASP B C 1
ATOM 2910 O O . ASP B 1 152 ? 33.133 0.854 9.722 1.00 23.44 151 ASP B O 1
ATOM 2915 N N . SER B 1 153 ? 34.281 2.563 8.796 1.00 33.96 152 SER B N 1
ATOM 2916 C CA . SER B 1 153 ? 33.853 2.620 7.430 1.00 40.05 152 SER B CA 1
ATOM 2917 C C . SER B 1 153 ? 33.647 1.229 6.831 1.00 38.59 152 SER B C 1
ATOM 2918 O O . SER B 1 153 ? 32.621 0.957 6.207 1.00 35.97 152 SER B O 1
ATOM 2921 N N . ARG B 1 154 ? 34.672 0.417 7.062 1.00 27.14 153 ARG B N 1
ATOM 2922 C CA . ARG B 1 154 ? 34.810 -0.885 6.429 1.00 24.35 153 ARG B CA 1
ATOM 2923 C C . ARG B 1 154 ? 33.750 -1.875 6.884 1.00 30.98 153 ARG B C 1
ATOM 2924 O O . ARG B 1 154 ? 33.026 -2.381 6.015 1.00 54.48 153 ARG B O 1
ATOM 2932 N N . ARG B 1 155 ? 33.646 -2.144 8.167 1.00 49.71 154 ARG B N 1
ATOM 2933 C CA . ARG B 1 155 ? 32.725 -3.040 8.841 1.00 45.21 154 ARG B CA 1
ATOM 2934 C C . ARG B 1 155 ? 31.455 -3.393 8.086 1.00 36.92 154 ARG B C 1
ATOM 2935 O O . ARG B 1 155 ? 30.745 -2.470 7.666 1.00 32.02 154 ARG B O 1
ATOM 2943 N N . THR B 1 156 ? 31.135 -4.672 7.897 1.00 26.61 155 THR B N 1
ATOM 2944 C CA . THR B 1 156 ? 29.983 -5.035 7.062 1.00 24.25 155 THR B CA 1
ATOM 2945 C C . THR B 1 156 ? 28.795 -5.592 7.831 1.00 35.44 155 THR B C 1
ATOM 2946 O O . THR B 1 156 ? 27.690 -5.807 7.328 1.00 25.51 155 THR B O 1
ATOM 2950 N N . SER B 1 157 ? 29.105 -5.846 9.099 1.00 34.12 156 SER B N 1
ATOM 2951 C CA . SER B 1 157 ? 28.143 -6.396 10.039 1.00 36.90 156 SER B CA 1
ATOM 2952 C C . SER B 1 157 ? 27.349 -5.245 10.635 1.00 31.22 156 SER B C 1
ATOM 2953 O O . SER B 1 157 ? 27.919 -4.191 10.877 1.00 28.23 156 SER B O 1
ATOM 2956 N N . PRO B 1 158 ? 26.064 -5.478 10.803 1.00 25.57 157 PRO B N 1
ATOM 2957 C CA . PRO B 1 158 ? 25.146 -4.465 11.337 1.00 25.71 157 PRO B CA 1
ATOM 2958 C C . PRO B 1 158 ? 25.724 -3.783 12.564 1.00 30.73 157 PRO B C 1
ATOM 2959 O O . PRO B 1 158 ? 26.064 -4.440 13.550 1.00 24.97 157 PRO B O 1
ATOM 2963 N N . VAL B 1 159 ? 25.875 -2.454 12.493 1.00 25.40 158 VAL B N 1
ATOM 2964 C CA . VAL B 1 159 ? 26.520 -1.782 13.617 1.00 27.63 158 VAL B CA 1
ATOM 2965 C C . VAL B 1 159 ? 25.536 -1.342 14.711 1.00 28.85 158 VAL B C 1
ATOM 2966 O O . VAL B 1 159 ? 26.008 -0.955 15.784 1.00 22.20 158 VAL B O 1
ATOM 2970 N N . GLY B 1 160 ? 24.248 -1.381 14.410 1.00 23.71 159 GLY B N 1
ATOM 2971 C CA . GLY B 1 160 ? 23.171 -0.920 15.263 1.00 18.03 159 GLY B CA 1
ATOM 2972 C C . GLY B 1 160 ? 23.292 0.563 15.534 1.00 17.52 159 GLY B C 1
ATOM 2973 O O . GLY B 1 160 ? 23.208 1.373 14.625 1.00 21.52 159 GLY B O 1
ATOM 2974 N N . SER B 1 161 ? 23.516 0.948 16.782 1.00 28.50 160 SER B N 1
ATOM 2975 C CA . SER B 1 161 ? 23.746 2.319 17.198 1.00 15.82 160 SER B CA 1
ATOM 2976 C C . SER B 1 161 ? 25.158 2.488 17.734 1.00 25.74 160 SER B C 1
ATOM 2977 O O . SER B 1 161 ? 25.421 2.022 18.844 1.00 28.23 160 SER B O 1
ATOM 2980 N N . PRO B 1 162 ? 26.051 3.130 16.993 1.00 30.69 161 PRO B N 1
ATOM 2981 C CA . PRO B 1 162 ? 27.400 3.380 17.520 1.00 24.65 161 PRO B CA 1
ATOM 2982 C C . PRO B 1 162 ? 27.304 4.217 18.795 1.00 28.15 161 PRO B C 1
ATOM 2983 O O . PRO B 1 162 ? 27.917 3.871 19.802 1.00 21.99 161 PRO B O 1
ATOM 2987 N N . ALA B 1 163 ? 26.530 5.298 18.721 1.00 23.16 162 ALA B N 1
ATOM 2988 C CA . ALA B 1 163 ? 26.382 6.165 19.881 1.00 18.48 162 ALA B CA 1
ATOM 2989 C C . ALA B 1 163 ? 25.832 5.347 21.044 1.00 18.14 162 ALA B C 1
ATOM 2990 O O . ALA B 1 163 ? 26.383 5.380 22.139 1.00 24.01 162 ALA B O 1
ATOM 2992 N N . LEU B 1 164 ? 24.751 4.586 20.864 1.00 20.95 163 LEU B N 1
ATOM 2993 C CA . LEU B 1 164 ? 24.260 3.952 22.101 1.00 17.69 163 LEU B CA 1
ATOM 2994 C C . LEU B 1 164 ? 25.223 2.864 22.534 1.00 25.86 163 LEU B C 1
ATOM 2995 O O . LEU B 1 164 ? 25.603 2.870 23.707 1.00 29.56 163 LEU B O 1
ATOM 3000 N N . SER B 1 165 ? 25.634 1.977 21.640 1.00 20.92 164 SER B N 1
ATOM 3001 C CA . SER B 1 165 ? 26.705 1.032 21.936 1.00 26.77 164 SER B CA 1
ATOM 3002 C C . SER B 1 165 ? 27.885 1.628 22.703 1.00 28.00 164 SER B C 1
ATOM 3003 O O . SER B 1 165 ? 28.354 1.059 23.692 1.00 21.67 164 SER B O 1
ATOM 3006 N N . ILE B 1 166 ? 28.404 2.777 22.282 1.00 19.75 165 ILE B N 1
ATOM 3007 C CA . ILE B 1 166 ? 29.561 3.429 22.871 1.00 16.73 165 ILE B CA 1
ATOM 3008 C C . ILE B 1 166 ? 29.257 3.987 24.263 1.00 29.40 165 ILE B C 1
ATOM 3009 O O . ILE B 1 166 ? 30.085 3.877 25.173 1.00 22.06 165 ILE B O 1
ATOM 3014 N N . GLY B 1 167 ? 28.078 4.589 24.358 1.00 26.48 166 GLY B N 1
ATOM 3015 C CA . GLY B 1 167 ? 27.559 5.152 25.602 1.00 21.15 166 GLY B CA 1
ATOM 3016 C C . GLY B 1 167 ? 27.482 4.057 26.654 1.00 21.92 166 GLY B C 1
ATOM 3017 O O . GLY B 1 167 ? 27.901 4.216 27.801 1.00 31.14 166 GLY B O 1
ATOM 3018 N N . LEU B 1 168 ? 26.940 2.903 26.260 1.00 23.36 167 LEU B N 1
ATOM 3019 C CA . LEU B 1 168 ? 26.770 1.847 27.265 1.00 26.06 167 LEU B CA 1
ATOM 3020 C C . LEU B 1 168 ? 28.094 1.157 27.538 1.00 28.31 167 LEU B C 1
ATOM 3021 O O . LEU B 1 168 ? 28.258 0.447 28.531 1.00 20.64 167 LEU B O 1
ATOM 3026 N N . SER B 1 169 ? 29.053 1.406 26.643 1.00 21.43 168 SER B N 1
ATOM 3027 C CA . SER B 1 169 ? 30.412 0.978 26.925 1.00 20.62 168 SER B CA 1
ATOM 3028 C C . SER B 1 169 ? 30.976 1.720 28.138 1.00 17.54 168 SER B C 1
ATOM 3029 O O . SER B 1 169 ? 31.547 1.076 29.016 1.00 21.16 168 SER B O 1
ATOM 3032 N N . VAL B 1 170 ? 30.839 3.033 28.164 1.00 18.45 169 VAL B N 1
ATOM 3033 C CA . VAL B 1 170 ? 31.125 3.916 29.274 1.00 23.29 169 VAL B CA 1
ATOM 3034 C C . VAL B 1 170 ? 30.423 3.485 30.557 1.00 25.05 169 VAL B C 1
ATOM 3035 O O . VAL B 1 170 ? 30.988 3.364 31.644 1.00 21.69 169 VAL B O 1
ATOM 3039 N N . THR B 1 171 ? 29.109 3.258 30.429 1.00 23.75 170 THR B N 1
ATOM 3040 C CA . THR B 1 171 ? 28.362 2.790 31.600 1.00 30.36 170 THR B CA 1
ATOM 3041 C C . THR B 1 171 ? 28.955 1.549 32.270 1.00 31.06 170 THR B C 1
ATOM 3042 O O . THR B 1 171 ? 29.195 1.596 33.478 1.00 38.41 170 THR B O 1
ATOM 3046 N N . LEU B 1 172 ? 29.184 0.484 31.535 1.00 31.19 171 LEU B N 1
ATOM 3047 C CA . LEU B 1 172 ? 29.845 -0.746 31.878 1.00 33.21 171 LEU B CA 1
ATOM 3048 C C . LEU B 1 172 ? 31.135 -0.537 32.675 1.00 39.69 171 LEU B C 1
ATOM 3049 O O . LEU B 1 172 ? 31.422 -1.188 33.684 1.00 20.97 171 LEU B O 1
ATOM 3054 N N . GLY B 1 173 ? 31.915 0.407 32.156 1.00 40.72 172 GLY B N 1
ATOM 3055 C CA . GLY B 1 173 ? 33.171 0.831 32.747 1.00 38.73 172 GLY B CA 1
ATOM 3056 C C . GLY B 1 173 ? 32.975 1.431 34.122 1.00 36.22 172 GLY B C 1
ATOM 3057 O O . GLY B 1 173 ? 33.843 1.318 34.986 1.00 27.62 172 GLY B O 1
ATOM 3058 N N . HIS B 1 174 ? 31.846 2.084 34.381 1.00 34.10 173 HIS B N 1
ATOM 3059 C CA . HIS B 1 174 ? 31.638 2.670 35.706 1.00 36.95 173 HIS B CA 1
ATOM 3060 C C . HIS B 1 174 ? 31.184 1.607 36.702 1.00 35.63 173 HIS B C 1
ATOM 3061 O O . HIS B 1 174 ? 31.444 1.725 37.895 1.00 32.40 173 HIS B O 1
ATOM 3068 N N . LEU B 1 175 ? 30.497 0.599 36.175 1.00 37.94 174 LEU B N 1
ATOM 3069 C CA . LEU B 1 175 ? 29.953 -0.479 37.000 1.00 31.52 174 LEU B CA 1
ATOM 3070 C C . LEU B 1 175 ? 31.098 -1.189 37.710 1.00 27.32 174 LEU B C 1
ATOM 3071 O O . LEU B 1 175 ? 30.904 -1.761 38.791 1.00 34.81 174 LEU B O 1
ATOM 3076 N N . VAL B 1 176 ? 32.307 -1.139 37.135 1.00 19.98 175 VAL B N 1
ATOM 3077 C CA . VAL B 1 176 ? 33.417 -1.757 37.879 1.00 26.03 175 VAL B CA 1
ATOM 3078 C C . VAL B 1 176 ? 34.334 -0.666 38.429 1.00 40.33 175 VAL B C 1
ATOM 3079 O O . VAL B 1 176 ? 34.693 -0.591 39.613 1.00 35.98 175 VAL B O 1
ATOM 3083 N N . GLY B 1 177 ? 34.695 0.231 37.521 1.00 33.54 176 GLY B N 1
ATOM 3084 C CA . GLY B 1 177 ? 35.550 1.358 37.764 1.00 18.88 176 GLY B CA 1
ATOM 3085 C C . GLY B 1 177 ? 35.216 2.274 38.916 1.00 21.59 176 GLY B C 1
ATOM 3086 O O . GLY B 1 177 ? 36.141 2.804 39.560 1.00 19.84 176 GLY B O 1
ATOM 3087 N N . ILE B 1 178 ? 33.940 2.502 39.198 1.00 22.88 177 ILE B N 1
ATOM 3088 C CA . ILE B 1 178 ? 33.571 3.389 40.308 1.00 28.33 177 ILE B CA 1
ATOM 3089 C C . ILE B 1 178 ? 34.229 2.865 41.580 1.00 31.19 177 ILE B C 1
ATOM 3090 O O . ILE B 1 178 ? 34.709 3.627 42.413 1.00 33.12 177 ILE B O 1
ATOM 3095 N N . TYR B 1 179 ? 34.324 1.545 41.708 1.00 32.65 178 TYR B N 1
ATOM 3096 C CA . TYR B 1 179 ? 34.842 0.927 42.928 1.00 32.14 178 TYR B CA 1
ATOM 3097 C C . TYR B 1 179 ? 36.335 1.060 43.119 1.00 42.10 178 TYR B C 1
ATOM 3098 O O . TYR B 1 179 ? 36.845 0.782 44.214 1.00 43.52 178 TYR B O 1
ATOM 3107 N N . PHE B 1 180 ? 37.100 1.461 42.101 1.00 45.09 179 PHE B N 1
ATOM 3108 C CA . PHE B 1 180 ? 38.537 1.580 42.387 1.00 43.34 179 PHE B CA 1
ATOM 3109 C C . PHE B 1 180 ? 39.009 3.027 42.371 1.00 45.01 179 PHE B C 1
ATOM 3110 O O . PHE B 1 180 ? 39.925 3.478 43.070 1.00 30.71 179 PHE B O 1
ATOM 3118 N N . THR B 1 181 ? 38.372 3.825 41.510 1.00 43.85 180 THR B N 1
ATOM 3119 C CA . THR B 1 181 ? 38.881 5.168 41.275 1.00 42.72 180 THR B CA 1
ATOM 3120 C C . THR B 1 181 ? 37.794 6.216 41.110 1.00 43.08 180 THR B C 1
ATOM 3121 O O . THR B 1 181 ? 38.099 7.407 41.006 1.00 34.40 180 THR B O 1
ATOM 3125 N N . GLY B 1 182 ? 36.545 5.762 41.069 1.00 43.38 181 GLY B N 1
ATOM 3126 C CA . GLY B 1 182 ? 35.454 6.657 40.696 1.00 44.26 181 GLY B CA 1
ATOM 3127 C C . GLY B 1 182 ? 35.393 6.779 39.175 1.00 45.08 181 GLY B C 1
ATOM 3128 O O . GLY B 1 182 ? 34.819 7.722 38.636 1.00 61.44 181 GLY B O 1
ATOM 3129 N N . CYS B 1 183 ? 36.009 5.805 38.514 1.00 37.45 182 CYS B N 1
ATOM 3130 C CA . CYS B 1 183 ? 36.017 5.663 37.076 1.00 28.62 182 CYS B CA 1
ATOM 3131 C C . CYS B 1 183 ? 36.509 6.911 36.349 1.00 30.93 182 CYS B C 1
ATOM 3132 O O . CYS B 1 183 ? 35.792 7.901 36.228 1.00 30.32 182 CYS B O 1
ATOM 3135 N N . SER B 1 184 ? 37.743 6.841 35.849 1.00 26.34 183 SER B N 1
ATOM 3136 C CA . SER B 1 184 ? 38.246 7.936 35.033 1.00 31.47 183 SER B CA 1
ATOM 3137 C C . SER B 1 184 ? 37.989 7.650 33.553 1.00 26.44 183 SER B C 1
ATOM 3138 O O . SER B 1 184 ? 37.031 8.183 32.993 1.00 19.59 183 SER B O 1
ATOM 3141 N N . MET B 1 185 ? 38.821 6.830 32.918 1.00 26.16 184 MET B N 1
ATOM 3142 C CA . MET B 1 185 ? 38.624 6.493 31.509 1.00 36.83 184 MET B CA 1
ATOM 3143 C C . MET B 1 185 ? 38.730 7.714 30.592 1.00 44.92 184 MET B C 1
ATOM 3144 O O . MET B 1 185 ? 38.329 7.642 29.425 1.00 48.06 184 MET B O 1
ATOM 3149 N N . ASN B 1 186 ? 39.233 8.830 31.099 1.00 30.75 185 ASN B N 1
ATOM 3150 C CA . ASN B 1 186 ? 39.192 10.107 30.394 1.00 28.97 185 ASN B CA 1
ATOM 3151 C C . ASN B 1 186 ? 39.940 11.156 31.196 1.00 32.51 185 ASN B C 1
ATOM 3152 O O . ASN B 1 186 ? 39.544 11.572 32.277 1.00 32.88 185 ASN B O 1
ATOM 3157 N N . PRO B 1 187 ? 41.084 11.588 30.688 1.00 38.84 186 PRO B N 1
ATOM 3158 C CA . PRO B 1 187 ? 41.909 12.556 31.411 1.00 37.05 186 PRO B CA 1
ATOM 3159 C C . PRO B 1 187 ? 41.183 13.854 31.737 1.00 41.66 186 PRO B C 1
ATOM 3160 O O . PRO B 1 187 ? 41.438 14.497 32.759 1.00 48.08 186 PRO B O 1
ATOM 3164 N N . ALA B 1 188 ? 40.263 14.298 30.884 1.00 36.42 187 ALA B N 1
ATOM 3165 C CA . ALA B 1 188 ? 39.666 15.611 31.101 1.00 26.18 187 ALA B CA 1
ATOM 3166 C C . ALA B 1 188 ? 38.550 15.568 32.129 1.00 30.19 187 ALA B C 1
ATOM 3167 O O . ALA B 1 188 ? 38.310 16.522 32.870 1.00 39.98 187 ALA B O 1
ATOM 3169 N N . ARG B 1 189 ? 37.831 14.448 32.189 1.00 30.72 188 ARG B N 1
ATOM 3170 C CA . ARG B 1 189 ? 36.759 14.361 33.175 1.00 29.21 188 ARG B CA 1
ATOM 3171 C C . ARG B 1 189 ? 37.386 14.504 34.566 1.00 35.45 188 ARG B C 1
ATOM 3172 O O . ARG B 1 189 ? 36.774 15.044 35.480 1.00 49.56 188 ARG B O 1
ATOM 3180 N N . SER B 1 190 ? 38.613 14.009 34.688 1.00 35.87 189 SER B N 1
ATOM 3181 C CA . SER B 1 190 ? 39.332 14.050 35.958 1.00 36.20 189 SER B CA 1
ATOM 3182 C C . SER B 1 190 ? 39.946 15.432 36.168 1.00 40.97 189 SER B C 1
ATOM 3183 O O . SER B 1 190 ? 39.898 15.973 37.273 1.00 40.13 189 SER B O 1
ATOM 3186 N N . PHE B 1 191 ? 40.509 15.984 35.100 1.00 37.88 190 PHE B N 1
ATOM 3187 C CA . PHE B 1 191 ? 41.299 17.214 35.168 1.00 29.67 190 PHE B CA 1
ATOM 3188 C C . PHE B 1 191 ? 40.377 18.389 35.454 1.00 33.25 190 PHE B C 1
ATOM 3189 O O . PHE B 1 191 ? 40.724 19.324 36.161 1.00 38.37 190 PHE B O 1
ATOM 3197 N N . GLY B 1 192 ? 39.177 18.289 34.890 1.00 42.35 191 GLY B N 1
ATOM 3198 C CA . GLY B 1 192 ? 38.144 19.294 35.004 1.00 37.40 191 GLY B CA 1
ATOM 3199 C C . GLY B 1 192 ? 37.912 19.721 36.443 1.00 44.93 191 GLY B C 1
ATOM 3200 O O . GLY B 1 192 ? 38.311 20.831 36.804 1.00 41.54 191 GLY B O 1
ATOM 3201 N N . PRO B 1 193 ? 37.271 18.846 37.215 1.00 45.72 192 PRO B N 1
ATOM 3202 C CA . PRO B 1 193 ? 36.917 19.136 38.607 1.00 50.36 192 PRO B CA 1
ATOM 3203 C C . PRO B 1 193 ? 38.167 19.413 39.446 1.00 51.60 192 PRO B C 1
ATOM 3204 O O . PRO B 1 193 ? 38.097 20.231 40.366 1.00 37.03 192 PRO B O 1
ATOM 3208 N N . ALA B 1 194 ? 39.254 18.733 39.090 1.00 50.66 193 ALA B N 1
ATOM 3209 C CA . ALA B 1 194 ? 40.539 18.848 39.767 1.00 49.76 193 ALA B CA 1
ATOM 3210 C C . ALA B 1 194 ? 41.058 20.274 39.615 1.00 43.61 193 ALA B C 1
ATOM 3211 O O . ALA B 1 194 ? 41.837 20.753 40.426 1.00 54.92 193 ALA B O 1
ATOM 3213 N N . VAL B 1 195 ? 40.600 20.912 38.541 1.00 39.89 194 VAL B N 1
ATOM 3214 C CA . VAL B 1 195 ? 41.011 22.280 38.295 1.00 40.63 194 VAL B CA 1
ATOM 3215 C C . VAL B 1 195 ? 40.064 23.242 39.004 1.00 40.55 194 VAL B C 1
ATOM 3216 O O . VAL B 1 195 ? 40.542 24.141 39.694 1.00 37.64 194 VAL B O 1
ATOM 3220 N N . VAL B 1 196 ? 38.761 23.054 38.805 1.00 46.09 195 VAL B N 1
ATOM 3221 C CA . VAL B 1 196 ? 37.843 24.029 39.405 1.00 49.58 195 VAL B CA 1
ATOM 3222 C C . VAL B 1 196 ? 38.029 24.055 40.918 1.00 50.76 195 VAL B C 1
ATOM 3223 O O . VAL B 1 196 ? 37.908 25.086 41.573 1.00 53.06 195 VAL B O 1
ATOM 3227 N N . MET B 1 197 ? 38.350 22.875 41.439 1.00 49.62 196 MET B N 1
ATOM 3228 C CA . MET B 1 197 ? 38.793 22.762 42.822 1.00 58.30 196 MET B CA 1
ATOM 3229 C C . MET B 1 197 ? 40.305 22.668 42.809 1.00 67.86 196 MET B C 1
ATOM 3230 O O . MET B 1 197 ? 40.869 21.717 42.259 1.00 83.42 196 MET B O 1
ATOM 3235 N N . ASN B 1 198 ? 41.068 23.600 43.373 1.00 73.46 197 ASN B N 1
ATOM 3236 C CA . ASN B 1 198 ? 42.520 23.407 43.232 1.00 79.35 197 ASN B CA 1
ATOM 3237 C C . ASN B 1 198 ? 43.013 22.341 44.196 1.00 74.26 197 ASN B C 1
ATOM 3238 O O . ASN B 1 198 ? 43.764 22.602 45.133 1.00 85.67 197 ASN B O 1
ATOM 3243 N N . ARG B 1 199 ? 42.577 21.107 43.974 1.00 69.90 198 ARG B N 1
ATOM 3244 C CA . ARG B 1 199 ? 42.854 19.996 44.871 1.00 70.07 198 ARG B CA 1
ATOM 3245 C C . ARG B 1 199 ? 43.007 18.712 44.059 1.00 61.74 198 ARG B C 1
ATOM 3246 O O . ARG B 1 199 ? 42.290 17.738 44.256 1.00 70.02 198 ARG B O 1
ATOM 3254 N N . PHE B 1 200 ? 43.963 18.760 43.145 1.00 53.15 199 PHE B N 1
ATOM 3255 C CA . PHE B 1 200 ? 44.223 17.652 42.242 1.00 48.53 199 PHE B CA 1
ATOM 3256 C C . PHE B 1 200 ? 44.261 16.283 42.910 1.00 60.38 199 PHE B C 1
ATOM 3257 O O . PHE B 1 200 ? 43.640 15.361 42.362 1.00 100.26 199 PHE B O 1
ATOM 3265 N N . SER B 1 201 ? 44.936 16.140 44.035 1.00 65.16 200 SER B N 1
ATOM 3266 C CA . SER B 1 201 ? 45.101 14.873 44.744 1.00 74.40 200 SER B CA 1
ATOM 3267 C C . SER B 1 201 ? 46.171 14.024 44.065 1.00 81.51 200 SER B C 1
ATOM 3268 O O . SER B 1 201 ? 46.533 14.309 42.917 1.00 70.52 200 SER B O 1
ATOM 3271 N N . PRO B 1 202 ? 46.696 13.006 44.742 1.00 91.00 201 PRO B N 1
ATOM 3272 C CA . PRO B 1 202 ? 47.718 12.129 44.158 1.00 86.06 201 PRO B CA 1
ATOM 3273 C C . PRO B 1 202 ? 47.100 11.007 43.328 1.00 81.61 201 PRO B C 1
ATOM 3274 O O . PRO B 1 202 ? 45.882 10.796 43.350 1.00 83.69 201 PRO B O 1
ATOM 3278 N N . ALA B 1 203 ? 47.959 10.309 42.587 1.00 72.58 202 ALA B N 1
ATOM 3279 C CA . ALA B 1 203 ? 47.540 9.246 41.680 1.00 66.74 202 ALA B CA 1
ATOM 3280 C C . ALA B 1 203 ? 46.876 9.797 40.425 1.00 66.02 202 ALA B C 1
ATOM 3281 O O . ALA B 1 203 ? 46.563 9.043 39.497 1.00 78.15 202 ALA B O 1
ATOM 3283 N N . HIS B 1 204 ? 46.660 11.104 40.371 1.00 58.49 203 HIS B N 1
ATOM 3284 C CA . HIS B 1 204 ? 46.042 11.797 39.245 1.00 52.80 203 HIS B CA 1
ATOM 3285 C C . HIS B 1 204 ? 46.683 11.359 37.934 1.00 50.18 203 HIS B C 1
ATOM 3286 O O . HIS B 1 204 ? 46.048 11.232 36.887 1.00 42.58 203 HIS B O 1
ATOM 3293 N N . TRP B 1 205 ? 47.988 11.096 37.976 1.00 43.93 204 TRP B N 1
ATOM 3294 C CA . TRP B 1 205 ? 48.702 10.625 36.801 1.00 52.44 204 TRP B CA 1
ATOM 3295 C C . TRP B 1 205 ? 48.028 9.358 36.284 1.00 47.82 204 TRP B C 1
ATOM 3296 O O . TRP B 1 205 ? 47.988 9.155 35.072 1.00 50.50 204 TRP B O 1
ATOM 3307 N N . VAL B 1 206 ? 47.524 8.574 37.240 1.00 35.93 205 VAL B N 1
ATOM 3308 C CA . VAL B 1 206 ? 46.862 7.313 36.943 1.00 35.83 205 VAL B CA 1
ATOM 3309 C C . VAL B 1 206 ? 45.703 7.586 35.972 1.00 41.80 205 VAL B C 1
ATOM 3310 O O . VAL B 1 206 ? 45.517 6.783 35.059 1.00 31.81 205 VAL B O 1
ATOM 3314 N N . PHE B 1 207 ? 45.045 8.698 36.253 1.00 36.21 206 PHE B N 1
ATOM 3315 C CA . PHE B 1 207 ? 43.927 9.253 35.513 1.00 44.13 206 PHE B CA 1
ATOM 3316 C C . PHE B 1 207 ? 44.377 9.860 34.192 1.00 48.19 206 PHE B C 1
ATOM 3317 O O . PHE B 1 207 ? 43.561 10.307 33.390 1.00 53.30 206 PHE B O 1
ATOM 3325 N N . TRP B 1 208 ? 45.690 9.864 33.966 1.00 43.00 207 TRP B N 1
ATOM 3326 C CA . TRP B 1 208 ? 46.172 10.299 32.659 1.00 44.42 207 TRP B CA 1
ATOM 3327 C C . TRP B 1 208 ? 46.739 9.127 31.878 1.00 44.93 207 TRP B C 1
ATOM 3328 O O . TRP B 1 208 ? 46.302 8.843 30.764 1.00 40.60 207 TRP B O 1
ATOM 3339 N N . VAL B 1 209 ? 47.725 8.471 32.498 1.00 50.27 208 VAL B N 1
ATOM 3340 C CA . VAL B 1 209 ? 48.440 7.407 31.781 1.00 49.18 208 VAL B CA 1
ATOM 3341 C C . VAL B 1 209 ? 47.602 6.143 31.687 1.00 45.22 208 VAL B C 1
ATOM 3342 O O . VAL B 1 209 ? 47.682 5.455 30.669 1.00 33.23 208 VAL B O 1
ATOM 3346 N N . GLY B 1 210 ? 46.796 5.812 32.698 1.00 45.52 209 GLY B N 1
ATOM 3347 C CA . GLY B 1 210 ? 45.952 4.630 32.580 1.00 48.12 209 GLY B CA 1
ATOM 3348 C C . GLY B 1 210 ? 45.080 4.708 31.337 1.00 49.41 209 GLY B C 1
ATOM 3349 O O . GLY B 1 210 ? 45.244 3.915 30.404 1.00 48.55 209 GLY B O 1
ATOM 3350 N N . PRO B 1 211 ? 44.171 5.675 31.303 1.00 40.57 210 PRO B N 1
ATOM 3351 C CA . PRO B 1 211 ? 43.277 5.799 30.146 1.00 34.65 210 PRO B CA 1
ATOM 3352 C C . PRO B 1 211 ? 44.058 5.904 28.841 1.00 39.02 210 PRO B C 1
ATOM 3353 O O . PRO B 1 211 ? 43.770 5.177 27.883 1.00 39.15 210 PRO B O 1
ATOM 3357 N N . ILE B 1 212 ? 45.051 6.794 28.783 1.00 35.18 211 ILE B N 1
ATOM 3358 C CA . ILE B 1 212 ? 45.730 7.017 27.500 1.00 36.35 211 ILE B CA 1
ATOM 3359 C C . ILE B 1 212 ? 46.422 5.757 26.987 1.00 38.43 211 ILE B C 1
ATOM 3360 O O . ILE B 1 212 ? 46.373 5.465 25.784 1.00 35.89 211 ILE B O 1
ATOM 3365 N N . VAL B 1 213 ? 47.040 5.007 27.892 1.00 36.60 212 VAL B N 1
ATOM 3366 C CA . VAL B 1 213 ? 47.722 3.760 27.558 1.00 35.02 212 VAL B CA 1
ATOM 3367 C C . VAL B 1 213 ? 46.712 2.739 27.056 1.00 33.38 212 VAL B C 1
ATOM 3368 O O . VAL B 1 213 ? 46.829 2.256 25.928 1.00 44.37 212 VAL B O 1
ATOM 3372 N N . GLY B 1 214 ? 45.691 2.425 27.848 1.00 28.01 213 GLY B N 1
ATOM 3373 C CA . GLY B 1 214 ? 44.662 1.507 27.366 1.00 32.26 213 GLY B CA 1
ATOM 3374 C C . GLY B 1 214 ? 44.054 1.917 26.037 1.00 27.37 213 GLY B C 1
ATOM 3375 O O . GLY B 1 214 ? 43.907 1.092 25.127 1.00 31.84 213 GLY B O 1
ATOM 3376 N N . ALA B 1 215 ? 43.699 3.187 25.877 1.00 25.12 214 ALA B N 1
ATOM 3377 C CA . ALA B 1 215 ? 43.292 3.714 24.575 1.00 37.82 214 ALA B CA 1
ATOM 3378 C C . ALA B 1 215 ? 44.290 3.385 23.465 1.00 42.23 214 ALA B C 1
ATOM 3379 O O . ALA B 1 215 ? 43.996 2.759 22.440 1.00 33.47 214 ALA B O 1
ATOM 3381 N N . VAL B 1 216 ? 45.523 3.850 23.679 1.00 36.92 215 VAL B N 1
ATOM 3382 C CA . VAL B 1 216 ? 46.572 3.586 22.692 1.00 29.00 215 VAL B CA 1
ATOM 3383 C C . VAL B 1 216 ? 46.715 2.102 22.418 1.00 29.59 215 VAL B C 1
ATOM 3384 O O . VAL B 1 216 ? 46.765 1.704 21.249 1.00 57.49 215 VAL B O 1
ATOM 3388 N N . LEU B 1 217 ? 46.773 1.241 23.427 1.00 34.78 216 LEU B N 1
ATOM 3389 C CA . LEU B 1 217 ? 46.882 -0.198 23.180 1.00 35.32 216 LEU B CA 1
ATOM 3390 C C . LEU B 1 217 ? 45.779 -0.708 22.261 1.00 31.98 216 LEU B C 1
ATOM 3391 O O . LEU B 1 217 ? 45.971 -1.558 21.394 1.00 38.06 216 LEU B O 1
ATOM 3396 N N . ALA B 1 218 ? 44.567 -0.184 22.461 1.00 30.13 217 ALA B N 1
ATOM 3397 C CA . ALA B 1 218 ? 43.457 -0.661 21.638 1.00 39.79 217 ALA B CA 1
ATOM 3398 C C . ALA B 1 218 ? 43.580 -0.168 20.204 1.00 37.80 217 ALA B C 1
ATOM 3399 O O . ALA B 1 218 ? 43.114 -0.779 19.240 1.00 47.43 217 ALA B O 1
ATOM 3401 N N . ALA B 1 219 ? 44.233 0.980 20.041 1.00 42.12 218 ALA B N 1
ATOM 3402 C CA . ALA B 1 219 ? 44.483 1.464 18.682 1.00 32.03 218 ALA B CA 1
ATOM 3403 C C . ALA B 1 219 ? 45.439 0.525 17.957 1.00 33.90 218 ALA B C 1
ATOM 3404 O O . ALA B 1 219 ? 45.190 0.103 16.823 1.00 48.21 218 ALA B O 1
ATOM 3406 N N . ILE B 1 220 ? 46.536 0.224 18.660 1.00 28.63 219 ILE B N 1
ATOM 3407 C CA . ILE B 1 220 ? 47.571 -0.633 18.105 1.00 34.17 219 ILE B CA 1
ATOM 3408 C C . ILE B 1 220 ? 47.003 -1.919 17.495 1.00 30.33 219 ILE B C 1
ATOM 3409 O O . ILE B 1 220 ? 47.332 -2.239 16.357 1.00 31.34 219 ILE B O 1
ATOM 3414 N N . LEU B 1 221 ? 46.198 -2.611 18.286 1.00 31.92 220 LEU B N 1
ATOM 3415 C CA . LEU B 1 221 ? 45.576 -3.895 18.016 1.00 41.25 220 LEU B CA 1
ATOM 3416 C C . LEU B 1 221 ? 44.503 -3.799 16.944 1.00 35.97 220 LEU B C 1
ATOM 3417 O O . LEU B 1 221 ? 44.374 -4.596 16.019 1.00 39.07 220 LEU B O 1
ATOM 3422 N N . TYR B 1 222 ? 43.691 -2.749 17.103 1.00 32.78 221 TYR B N 1
ATOM 3423 C CA . TYR B 1 222 ? 42.631 -2.579 16.124 1.00 31.15 221 TYR B CA 1
ATOM 3424 C C . TYR B 1 222 ? 43.203 -2.140 14.784 1.00 33.16 221 TYR B C 1
ATOM 3425 O O . TYR B 1 222 ? 42.984 -2.715 13.712 1.00 26.23 221 TYR B O 1
ATOM 3434 N N . PHE B 1 223 ? 43.974 -1.052 14.823 1.00 39.73 222 PHE B N 1
ATOM 3435 C CA . PHE B 1 223 ? 44.318 -0.458 13.532 1.00 51.59 222 PHE B CA 1
ATOM 3436 C C . PHE B 1 223 ? 45.530 -1.073 12.842 1.00 51.90 222 PHE B C 1
ATOM 3437 O O . PHE B 1 223 ? 45.533 -0.977 11.608 1.00 36.03 222 PHE B O 1
ATOM 3445 N N . TYR B 1 224 ? 46.471 -1.653 13.572 1.00 46.75 223 TYR B N 1
ATOM 3446 C CA . TYR B 1 224 ? 47.688 -2.224 13.016 1.00 45.92 223 TYR B CA 1
ATOM 3447 C C . TYR B 1 224 ? 47.763 -3.737 13.171 1.00 42.50 223 TYR B C 1
ATOM 3448 O O . TYR B 1 224 ? 48.498 -4.394 12.423 1.00 36.23 223 TYR B O 1
ATOM 3457 N N . LEU B 1 225 ? 47.021 -4.304 14.119 1.00 43.43 224 LEU B N 1
ATOM 3458 C CA . LEU B 1 225 ? 47.094 -5.758 14.286 1.00 47.09 224 LEU B CA 1
ATOM 3459 C C . LEU B 1 225 ? 45.914 -6.458 13.628 1.00 56.77 224 LEU B C 1
ATOM 3460 O O . LEU B 1 225 ? 46.074 -7.408 12.849 1.00 44.59 224 LEU B O 1
ATOM 3465 N N . LEU B 1 226 ? 44.693 -6.001 13.934 1.00 51.82 225 LEU B N 1
ATOM 3466 C CA . LEU B 1 226 ? 43.559 -6.767 13.413 1.00 43.94 225 LEU B CA 1
ATOM 3467 C C . LEU B 1 226 ? 43.050 -6.255 12.075 1.00 38.91 225 LEU B C 1
ATOM 3468 O O . LEU B 1 226 ? 42.793 -7.063 11.174 1.00 34.48 225 LEU B O 1
ATOM 3473 N N . PHE B 1 227 ? 42.884 -4.942 11.918 1.00 39.48 226 PHE B N 1
ATOM 3474 C CA . PHE B 1 227 ? 42.259 -4.461 10.678 1.00 49.35 226 PHE B CA 1
ATOM 3475 C C . PHE B 1 227 ? 43.081 -3.378 9.994 1.00 48.81 226 PHE B C 1
ATOM 3476 O O . PHE B 1 227 ? 42.575 -2.279 9.733 1.00 53.26 226 PHE B O 1
ATOM 3484 N N . PRO B 1 228 ? 44.344 -3.644 9.692 1.00 45.23 227 PRO B N 1
ATOM 3485 C CA . PRO B 1 228 ? 45.185 -2.596 9.093 1.00 37.37 227 PRO B CA 1
ATOM 3486 C C . PRO B 1 228 ? 44.577 -2.072 7.790 1.00 28.39 227 PRO B C 1
ATOM 3487 O O . PRO B 1 228 ? 43.877 -2.820 7.104 1.00 42.30 227 PRO B O 1
ATOM 3491 N N . ASN B 1 229 ? 44.840 -0.813 7.486 1.00 25.39 228 ASN B N 1
ATOM 3492 C CA . ASN B 1 229 ? 44.451 -0.126 6.264 1.00 41.74 228 ASN B CA 1
ATOM 3493 C C . ASN B 1 229 ? 45.529 -0.303 5.196 1.00 60.95 228 ASN B C 1
ATOM 3494 O O . ASN B 1 229 ? 46.596 -0.879 5.440 1.00 63.55 228 ASN B O 1
ATOM 3499 N N . SER B 1 230 ? 45.309 0.169 3.964 1.00 67.54 229 SER B N 1
ATOM 3500 C CA . SER B 1 230 ? 46.363 -0.064 2.973 1.00 75.28 229 SER B CA 1
ATOM 3501 C C . SER B 1 230 ? 47.032 1.232 2.521 1.00 69.04 229 SER B C 1
ATOM 3502 O O . SER B 1 230 ? 47.725 1.221 1.503 1.00 69.49 229 SER B O 1
ATOM 3505 N N . LEU B 1 231 ? 46.808 2.290 3.274 1.00 63.75 230 LEU B N 1
ATOM 3506 C CA . LEU B 1 231 ? 47.355 3.617 3.087 1.00 59.61 230 LEU B CA 1
ATOM 3507 C C . LEU B 1 231 ? 48.836 3.495 2.692 1.00 61.90 230 LEU B C 1
ATOM 3508 O O . LEU B 1 231 ? 49.563 2.599 3.111 1.00 54.81 230 LEU B O 1
ATOM 3513 N N . SER B 1 232 ? 49.271 4.432 1.854 1.00 60.13 231 SER B N 1
ATOM 3514 C CA . SER B 1 232 ? 50.659 4.368 1.421 1.00 63.69 231 SER B CA 1
ATOM 3515 C C . SER B 1 232 ? 51.554 4.768 2.594 1.00 61.15 231 SER B C 1
ATOM 3516 O O . SER B 1 232 ? 51.100 5.500 3.467 1.00 66.84 231 SER B O 1
ATOM 3519 N N . LEU B 1 233 ? 52.769 4.262 2.530 1.00 60.98 232 LEU B N 1
ATOM 3520 C CA . LEU B 1 233 ? 53.810 4.595 3.492 1.00 66.23 232 LEU B CA 1
ATOM 3521 C C . LEU B 1 233 ? 53.815 6.102 3.728 1.00 72.26 232 LEU B C 1
ATOM 3522 O O . LEU B 1 233 ? 53.887 6.575 4.866 1.00 93.40 232 LEU B O 1
ATOM 3527 N N . SER B 1 234 ? 53.701 6.858 2.643 1.00 71.99 233 SER B N 1
ATOM 3528 C CA . SER B 1 234 ? 53.634 8.310 2.664 1.00 69.53 233 SER B CA 1
ATOM 3529 C C . SER B 1 234 ? 52.229 8.809 2.974 1.00 65.39 233 SER B C 1
ATOM 3530 O O . SER B 1 234 ? 52.041 9.865 3.582 1.00 67.48 233 SER B O 1
ATOM 3533 N N . GLU B 1 235 ? 51.227 8.039 2.550 1.00 58.09 234 GLU B N 1
ATOM 3534 C CA . GLU B 1 235 ? 49.837 8.425 2.776 1.00 57.06 234 GLU B CA 1
ATOM 3535 C C . GLU B 1 235 ? 49.616 8.655 4.272 1.00 48.88 234 GLU B C 1
ATOM 3536 O O . GLU B 1 235 ? 48.838 9.525 4.654 1.00 69.20 234 GLU B O 1
ATOM 3542 N N . ARG B 1 236 ? 50.318 7.875 5.080 1.00 42.40 235 ARG B N 1
ATOM 3543 C CA . ARG B 1 236 ? 50.324 7.940 6.527 1.00 35.06 235 ARG B CA 1
ATOM 3544 C C . ARG B 1 236 ? 50.848 9.276 7.022 1.00 44.05 235 ARG B C 1
ATOM 3545 O O . ARG B 1 236 ? 50.311 9.882 7.951 1.00 49.47 235 ARG B O 1
ATOM 3553 N N . VAL B 1 237 ? 51.931 9.750 6.405 1.00 48.98 236 VAL B N 1
ATOM 3554 C CA . VAL B 1 237 ? 52.514 11.013 6.888 1.00 46.09 236 VAL B CA 1
ATOM 3555 C C . VAL B 1 237 ? 51.521 12.148 6.646 1.00 39.78 236 VAL B C 1
ATOM 3556 O O . VAL B 1 237 ? 51.357 13.048 7.476 1.00 37.02 236 VAL B O 1
ATOM 3560 N N . ALA B 1 238 ? 50.857 12.048 5.507 1.00 37.43 237 ALA B N 1
ATOM 3561 C CA . ALA B 1 238 ? 49.827 12.923 4.994 1.00 37.75 237 ALA B CA 1
ATOM 3562 C C . ALA B 1 238 ? 48.638 13.009 5.935 1.00 40.66 237 ALA B C 1
ATOM 3563 O O . ALA B 1 238 ? 48.052 14.084 6.066 1.00 49.05 237 ALA B O 1
ATOM 3565 N N . ILE B 1 239 ? 48.273 11.902 6.587 1.00 48.88 238 ILE B N 1
ATOM 3566 C CA . ILE B 1 239 ? 47.176 12.023 7.558 1.00 54.75 238 ILE B CA 1
ATOM 3567 C C . ILE B 1 239 ? 47.711 12.614 8.863 1.00 42.70 238 ILE B C 1
ATOM 3568 O O . ILE B 1 239 ? 46.952 13.203 9.628 1.00 38.32 238 ILE B O 1
ATOM 3573 N N . ILE B 1 240 ? 49.011 12.471 9.093 1.00 35.58 239 ILE B N 1
ATOM 3574 C CA . ILE B 1 240 ? 49.696 13.074 10.218 1.00 35.60 239 ILE B CA 1
ATOM 3575 C C . ILE B 1 240 ? 49.819 14.589 10.080 1.00 54.60 239 ILE B C 1
ATOM 3576 O O . ILE B 1 240 ? 49.841 15.349 11.050 1.00 54.08 239 ILE B O 1
ATOM 3581 N N . LYS B 1 241 ? 49.941 15.017 8.826 1.00 65.73 240 LYS B N 1
ATOM 3582 C CA . LYS B 1 241 ? 50.154 16.441 8.572 1.00 80.13 240 LYS B CA 1
ATOM 3583 C C . LYS B 1 241 ? 48.841 17.141 8.270 1.00 76.67 240 LYS B C 1
ATOM 3584 O O . LYS B 1 241 ? 48.699 18.329 8.560 1.00 92.12 240 LYS B O 1
ATOM 3590 N N . GLY B 1 242 ? 47.877 16.409 7.728 1.00 72.91 241 GLY B N 1
ATOM 3591 C CA . GLY B 1 242 ? 46.557 16.974 7.490 1.00 67.98 241 GLY B CA 1
ATOM 3592 C C . GLY B 1 242 ? 46.344 17.308 6.027 1.00 63.44 241 GLY B C 1
ATOM 3593 O O . GLY B 1 242 ? 45.410 18.021 5.669 1.00 61.44 241 GLY B O 1
ATOM 3594 N N . THR B 1 243 ? 47.223 16.774 5.183 1.00 60.30 242 THR B N 1
ATOM 3595 C CA . THR B 1 243 ? 47.142 16.977 3.746 1.00 49.73 242 THR B CA 1
ATOM 3596 C C . THR B 1 243 ? 46.618 15.732 3.040 1.00 50.78 242 THR B C 1
ATOM 3597 O O . THR B 1 243 ? 46.328 15.826 1.848 1.00 57.37 242 THR B O 1
ATOM 3601 N N . TYR B 1 244 ? 46.503 14.613 3.756 1.00 54.49 243 TYR B N 1
ATOM 3602 C CA . TYR B 1 244 ? 45.989 13.388 3.151 1.00 55.30 243 TYR B CA 1
ATOM 3603 C C . TYR B 1 244 ? 44.597 13.686 2.566 1.00 58.44 243 TYR B C 1
ATOM 3604 O O . TYR B 1 244 ? 43.847 14.441 3.175 1.00 44.14 243 TYR B O 1
ATOM 3613 N N . GLU B 1 245 ? 44.382 13.052 1.436 1.00 65.28 244 GLU B N 1
ATOM 3614 C CA . GLU B 1 245 ? 43.289 13.110 0.499 1.00 68.43 244 GLU B CA 1
ATOM 3615 C C . GLU B 1 245 ? 43.089 11.748 -0.166 1.00 65.88 244 GLU B C 1
ATOM 3616 O O . GLU B 1 245 ? 43.932 11.237 -0.905 1.00 62.15 244 GLU B O 1
ATOM 3622 N N . PRO B 1 246 ? 41.945 11.164 0.127 1.00 62.05 245 PRO B N 1
ATOM 3623 C CA . PRO B 1 246 ? 41.608 9.817 -0.342 1.00 69.17 245 PRO B CA 1
ATOM 3624 C C . PRO B 1 246 ? 40.692 9.812 -1.557 1.00 74.08 245 PRO B C 1
ATOM 3625 O O . PRO B 1 246 ? 39.734 9.025 -1.622 0.21 71.91 245 PRO B O 1
ATOM 3629 N N . LYS C 1 4 ? 43.849 -25.295 5.040 1.00 63.51 3 LYS C N 1
ATOM 3630 C CA . LYS C 1 4 ? 42.693 -25.337 5.915 1.00 49.36 3 LYS C CA 1
ATOM 3631 C C . LYS C 1 4 ? 42.526 -24.053 6.714 1.00 45.49 3 LYS C C 1
ATOM 3632 O O . LYS C 1 4 ? 42.906 -22.954 6.316 1.00 54.55 3 LYS C O 1
ATOM 3638 N N . GLU C 1 5 ? 41.933 -24.188 7.900 1.00 53.00 4 GLU C N 1
ATOM 3639 C CA . GLU C 1 5 ? 41.807 -23.011 8.754 1.00 52.23 4 GLU C CA 1
ATOM 3640 C C . GLU C 1 5 ? 43.126 -22.813 9.508 1.00 48.71 4 GLU C C 1
ATOM 3641 O O . GLU C 1 5 ? 44.067 -22.397 8.838 1.00 85.68 4 GLU C O 1
ATOM 3647 N N . VAL C 1 6 ? 43.095 -23.127 10.780 1.00 43.16 5 VAL C N 1
ATOM 3648 C CA . VAL C 1 6 ? 44.131 -23.043 11.782 1.00 57.31 5 VAL C CA 1
ATOM 3649 C C . VAL C 1 6 ? 45.313 -22.185 11.33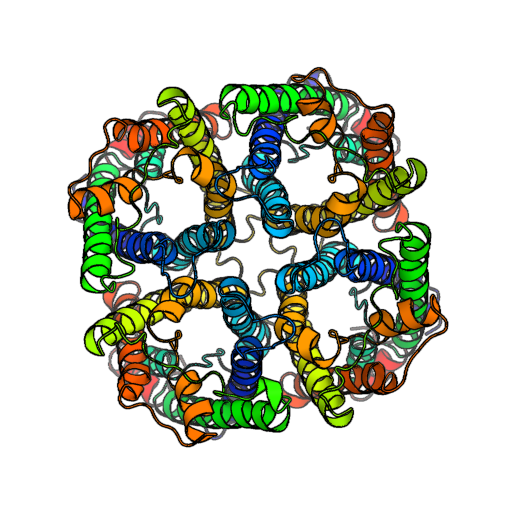3 1.00 62.26 5 VAL C C 1
ATOM 3650 O O . VAL C 1 6 ? 45.552 -21.088 11.829 1.00 50.96 5 VAL C O 1
ATOM 3654 N N . CYS C 1 7 ? 45.997 -22.786 10.374 1.00 71.63 6 CYS C N 1
ATOM 3655 C CA . CYS C 1 7 ? 47.098 -22.242 9.600 1.00 70.62 6 CYS C CA 1
ATOM 3656 C C . CYS C 1 7 ? 46.570 -21.167 8.649 1.00 62.79 6 CYS C C 1
ATOM 3657 O O . CYS C 1 7 ? 46.446 -21.373 7.443 1.00 74.80 6 CYS C O 1
ATOM 3660 N N . SER C 1 8 ? 46.258 -20.053 9.285 1.00 49.37 7 SER C N 1
ATOM 3661 C CA . SER C 1 8 ? 45.713 -18.817 8.774 1.00 50.84 7 SER C CA 1
ATOM 3662 C C . SER C 1 8 ? 45.870 -17.703 9.815 1.00 51.52 7 SER C C 1
ATOM 3663 O O . SER C 1 8 ? 45.816 -17.904 11.030 1.00 59.47 7 SER C O 1
ATOM 3666 N N . VAL C 1 9 ? 46.091 -16.496 9.300 1.00 44.44 8 VAL C N 1
ATOM 3667 C CA . VAL C 1 9 ? 46.213 -15.348 10.196 1.00 51.22 8 VAL C CA 1
ATOM 3668 C C . VAL C 1 9 ? 44.809 -14.916 10.626 1.00 46.37 8 VAL C C 1
ATOM 3669 O O . VAL C 1 9 ? 44.650 -14.231 11.627 1.00 41.42 8 VAL C O 1
ATOM 3673 N N . ALA C 1 10 ? 43.845 -15.352 9.830 1.00 39.71 9 ALA C N 1
ATOM 3674 C CA . ALA C 1 10 ? 42.422 -15.173 10.008 1.00 39.60 9 ALA C CA 1
ATOM 3675 C C . ALA C 1 10 ? 41.917 -15.990 11.197 1.00 44.50 9 ALA C C 1
ATOM 3676 O O . ALA C 1 10 ? 41.324 -15.464 12.138 1.00 35.31 9 ALA C O 1
ATOM 3678 N N . PHE C 1 11 ? 42.162 -17.294 11.121 1.00 40.92 10 PHE C N 1
ATOM 3679 C CA . PHE C 1 11 ? 41.743 -18.191 12.202 1.00 42.96 10 PHE C CA 1
ATOM 3680 C C . PHE C 1 11 ? 42.565 -17.914 13.452 1.00 50.98 10 PHE C C 1
ATOM 3681 O O . PHE C 1 11 ? 42.089 -18.009 14.585 1.00 56.53 10 PHE C O 1
ATOM 3689 N N . LEU C 1 12 ? 43.837 -17.538 13.286 1.00 44.93 11 LEU C N 1
ATOM 3690 C CA . LEU C 1 12 ? 44.614 -17.222 14.475 1.00 43.92 11 LEU C CA 1
ATOM 3691 C C . LEU C 1 12 ? 44.150 -15.927 15.135 1.00 50.41 11 LEU C C 1
ATOM 3692 O O . LEU C 1 12 ? 44.264 -15.790 16.360 1.00 30.79 11 LEU C O 1
ATOM 3697 N N . LYS C 1 13 ? 43.647 -14.972 14.352 1.00 47.83 12 LYS C N 1
ATOM 3698 C CA . LYS C 1 13 ? 43.166 -13.708 14.915 1.00 38.78 12 LYS C CA 1
ATOM 3699 C C . LYS C 1 13 ? 41.860 -13.944 15.672 1.00 28.67 12 LYS C C 1
ATOM 3700 O O . LYS C 1 13 ? 41.527 -13.349 16.682 1.00 24.21 12 LYS C O 1
ATOM 3706 N N . ALA C 1 14 ? 41.067 -14.855 15.132 1.00 30.52 13 ALA C N 1
ATOM 3707 C CA . ALA C 1 14 ? 39.751 -15.165 15.679 1.00 40.26 13 ALA C CA 1
ATOM 3708 C C . ALA C 1 14 ? 39.908 -15.669 17.105 1.00 45.29 13 ALA C C 1
ATOM 3709 O O . ALA C 1 14 ? 39.410 -15.101 18.070 1.00 52.41 13 ALA C O 1
ATOM 3711 N N . VAL C 1 15 ? 40.654 -16.772 17.177 1.00 43.57 14 VAL C N 1
ATOM 3712 C CA . VAL C 1 15 ? 40.915 -17.428 18.448 1.00 32.56 14 VAL C CA 1
ATOM 3713 C C . VAL C 1 15 ? 41.482 -16.439 19.450 1.00 33.41 14 VAL C C 1
ATOM 3714 O O . VAL C 1 15 ? 41.107 -16.488 20.625 1.00 35.92 14 VAL C O 1
ATOM 3718 N N . PHE C 1 16 ? 42.374 -15.545 19.019 1.00 25.54 15 PHE C N 1
ATOM 3719 C CA . PHE C 1 16 ? 42.877 -14.582 20.008 1.00 34.54 15 PHE C CA 1
ATOM 3720 C C . PHE C 1 16 ? 41.744 -13.626 20.377 1.00 35.47 15 PHE C C 1
ATOM 3721 O O . PHE C 1 16 ? 41.643 -13.115 21.496 1.00 38.11 15 PHE C O 1
ATOM 3729 N N . ALA C 1 17 ? 40.846 -13.403 19.413 1.00 24.43 16 ALA C N 1
ATOM 3730 C CA . ALA C 1 17 ? 39.678 -12.593 19.762 1.00 31.67 16 ALA C CA 1
ATOM 3731 C C . ALA C 1 17 ? 38.877 -13.220 20.903 1.00 28.88 16 ALA C C 1
ATOM 3732 O O . ALA C 1 17 ? 38.456 -12.537 21.841 1.00 26.52 16 ALA C O 1
ATOM 3734 N N . GLU C 1 18 ? 38.640 -14.521 20.838 1.00 35.39 17 GLU C N 1
ATOM 3735 C CA . GLU C 1 18 ? 37.822 -15.247 21.805 1.00 36.81 17 GLU C CA 1
ATOM 3736 C C . GLU C 1 18 ? 38.498 -15.316 23.162 1.00 33.98 17 GLU C C 1
ATOM 3737 O O . GLU C 1 18 ? 37.903 -15.089 24.220 1.00 35.71 17 GLU C O 1
ATOM 3743 N N . PHE C 1 19 ? 39.791 -15.629 23.132 1.00 34.59 18 PHE C N 1
ATOM 3744 C CA . PHE C 1 19 ? 40.577 -15.468 24.349 1.00 27.12 18 PHE C CA 1
ATOM 3745 C C . PHE C 1 19 ? 40.411 -14.051 24.888 1.00 33.30 18 PHE C C 1
ATOM 3746 O O . PHE C 1 19 ? 39.966 -13.865 26.021 1.00 35.88 18 PHE C O 1
ATOM 3754 N N . LEU C 1 20 ? 40.745 -13.040 24.084 1.00 37.66 19 LEU C N 1
ATOM 3755 C CA . LEU C 1 20 ? 40.745 -11.658 24.555 1.00 33.85 19 LEU C CA 1
ATOM 3756 C C . LEU C 1 20 ? 39.383 -11.220 25.085 1.00 42.14 19 LEU C C 1
ATOM 3757 O O . LEU C 1 20 ? 39.264 -10.609 26.154 1.00 28.81 19 LEU C O 1
ATOM 3762 N N . ALA C 1 21 ? 38.315 -11.514 24.351 1.00 35.59 20 ALA C N 1
ATOM 3763 C CA . ALA C 1 21 ? 36.969 -11.119 24.731 1.00 26.90 20 ALA C CA 1
ATOM 3764 C C . ALA C 1 21 ? 36.490 -11.715 26.053 1.00 31.14 20 ALA C C 1
ATOM 3765 O O . ALA C 1 21 ? 35.904 -11.028 26.891 1.00 25.27 20 ALA C O 1
ATOM 3767 N N . THR C 1 22 ? 36.724 -13.009 26.212 1.00 32.90 21 THR C N 1
ATOM 3768 C CA . THR C 1 22 ? 36.379 -13.742 27.424 1.00 29.57 21 THR C CA 1
ATOM 3769 C C . THR C 1 22 ? 37.084 -13.182 28.656 1.00 32.13 21 THR C C 1
ATOM 3770 O O . THR C 1 22 ? 36.442 -13.033 29.710 1.00 28.47 21 THR C O 1
ATOM 3774 N N . LEU C 1 23 ? 38.370 -12.886 28.524 1.00 38.82 22 LEU C N 1
ATOM 3775 C CA . LEU C 1 23 ? 39.158 -12.175 29.523 1.00 40.00 22 LEU C CA 1
ATOM 3776 C C . LEU C 1 23 ? 38.385 -10.987 30.095 1.00 32.00 22 LEU C C 1
ATOM 3777 O O . LEU C 1 23 ? 37.937 -10.931 31.236 1.00 34.77 22 LEU C O 1
ATOM 3782 N N . ILE C 1 24 ? 38.283 -9.988 29.217 1.00 29.98 23 ILE C N 1
ATOM 3783 C CA . ILE C 1 24 ? 37.598 -8.752 29.547 1.00 17.86 23 ILE C CA 1
ATOM 3784 C C . ILE C 1 24 ? 36.208 -9.068 30.069 1.00 19.19 23 ILE C C 1
ATOM 3785 O O . ILE C 1 24 ? 35.781 -8.483 31.061 1.00 29.02 23 ILE C O 1
ATOM 3790 N N . PHE C 1 25 ? 35.513 -9.992 29.396 1.00 19.06 24 PHE C N 1
ATOM 3791 C CA . PHE C 1 25 ? 34.152 -10.299 29.832 1.00 23.96 24 PHE C CA 1
ATOM 3792 C C . PHE C 1 25 ? 34.238 -10.804 31.268 1.00 36.79 24 PHE C C 1
ATOM 3793 O O . PHE C 1 25 ? 33.481 -10.363 32.142 1.00 51.82 24 PHE C O 1
ATOM 3801 N N . VAL C 1 26 ? 35.193 -11.717 31.504 1.00 40.56 25 VAL C N 1
ATOM 3802 C CA . VAL C 1 26 ? 35.196 -12.265 32.870 1.00 44.56 25 VAL C CA 1
ATOM 3803 C C . VAL C 1 26 ? 35.636 -11.215 33.881 1.00 35.43 25 VAL C C 1
ATOM 3804 O O . VAL C 1 26 ? 35.062 -11.197 34.979 1.00 25.71 25 VAL C O 1
ATOM 3808 N N . PHE C 1 27 ? 36.602 -10.380 33.511 1.00 30.77 26 PHE C N 1
ATOM 3809 C CA . PHE C 1 27 ? 37.044 -9.337 34.436 1.00 31.45 26 PHE C CA 1
ATOM 3810 C C . PHE C 1 27 ? 35.828 -8.516 34.863 1.00 30.22 26 PHE C C 1
ATOM 3811 O O . PHE C 1 27 ? 35.659 -8.225 36.040 1.00 29.30 26 PHE C O 1
ATOM 3819 N N . PHE C 1 28 ? 35.036 -8.126 33.869 1.00 25.52 27 PHE C N 1
ATOM 3820 C CA . PHE C 1 28 ? 33.970 -7.171 34.152 1.00 28.89 27 PHE C CA 1
ATOM 3821 C C . PHE C 1 28 ? 32.835 -7.812 34.928 1.00 29.62 27 PHE C C 1
ATOM 3822 O O . PHE C 1 28 ? 32.296 -7.263 35.887 1.00 39.78 27 PHE C O 1
ATOM 3830 N N . GLY C 1 29 ? 32.468 -9.012 34.495 1.00 35.66 28 GLY C N 1
ATOM 3831 C CA . GLY C 1 29 ? 31.424 -9.746 35.183 1.00 30.33 28 GLY C CA 1
ATOM 3832 C C . GLY C 1 29 ? 31.742 -9.923 36.652 1.00 23.84 28 GLY C C 1
ATOM 3833 O O . GLY C 1 29 ? 30.912 -9.604 37.493 1.00 24.61 28 GLY C O 1
ATOM 3834 N N . LEU C 1 30 ? 32.926 -10.422 36.974 1.00 29.02 29 LEU C N 1
ATOM 3835 C CA . LEU C 1 30 ? 33.246 -10.778 38.350 1.00 36.77 29 LEU C CA 1
ATOM 3836 C C . LEU C 1 30 ? 33.468 -9.579 39.257 1.00 35.91 29 LEU C C 1
ATOM 3837 O O . LEU C 1 30 ? 32.953 -9.511 40.372 1.00 28.43 29 LEU C O 1
ATOM 3842 N N . GLY C 1 31 ? 34.271 -8.620 38.786 1.00 36.25 30 GLY C N 1
ATOM 3843 C CA . GLY C 1 31 ? 34.489 -7.440 39.626 1.00 28.62 30 GLY C CA 1
ATOM 3844 C C . GLY C 1 31 ? 33.189 -6.690 39.841 1.00 31.31 30 GLY C C 1
ATOM 3845 O O . GLY C 1 31 ? 33.021 -5.957 40.816 1.00 33.18 30 GLY C O 1
ATOM 3846 N N . SER C 1 32 ? 32.212 -6.840 38.934 1.00 37.06 31 SER C N 1
ATOM 3847 C CA . SER C 1 32 ? 30.968 -6.076 39.114 1.00 29.62 31 SER C CA 1
ATOM 3848 C C . SER C 1 32 ? 30.053 -6.744 40.140 1.00 27.59 31 SER C C 1
ATOM 3849 O O . SER C 1 32 ? 29.182 -6.052 40.665 1.00 26.23 31 SER C O 1
ATOM 3852 N N . ALA C 1 33 ? 30.267 -8.022 40.399 1.00 23.42 32 ALA C N 1
ATOM 3853 C CA . ALA C 1 33 ? 29.585 -8.905 41.316 1.00 23.31 32 ALA C CA 1
ATOM 3854 C C . ALA C 1 33 ? 30.270 -9.030 42.669 1.00 28.38 32 ALA C C 1
ATOM 3855 O O . ALA C 1 33 ? 29.716 -9.612 43.611 1.00 38.64 32 ALA C O 1
ATOM 3857 N N . LEU C 1 34 ? 31.485 -8.495 42.815 1.00 32.21 33 LEU C N 1
ATOM 3858 C CA . LEU C 1 34 ? 32.085 -8.602 44.146 1.00 27.69 33 LEU C CA 1
ATOM 3859 C C . LEU C 1 34 ? 31.334 -7.710 45.131 1.00 33.65 33 LEU C C 1
ATOM 3860 O O . LEU C 1 34 ? 30.686 -6.714 44.817 1.00 27.35 33 LEU C O 1
ATOM 3865 N N . LYS C 1 35 ? 31.497 -8.154 46.371 1.00 32.41 34 LYS C N 1
ATOM 3866 C CA . LYS C 1 35 ? 30.826 -7.531 47.495 1.00 39.28 34 LYS C CA 1
ATOM 3867 C C . LYS C 1 35 ? 31.481 -6.220 47.888 1.00 39.85 34 LYS C C 1
ATOM 3868 O O . LYS C 1 35 ? 32.034 -6.062 48.981 1.00 62.22 34 LYS C O 1
ATOM 3874 N N . TRP C 1 36 ? 31.425 -5.211 47.016 1.00 27.73 35 TRP C N 1
ATOM 3875 C CA . TRP C 1 36 ? 31.958 -3.936 47.511 1.00 28.65 35 TRP C CA 1
ATOM 3876 C C . TRP C 1 36 ? 31.176 -3.412 48.711 1.00 29.89 35 TRP C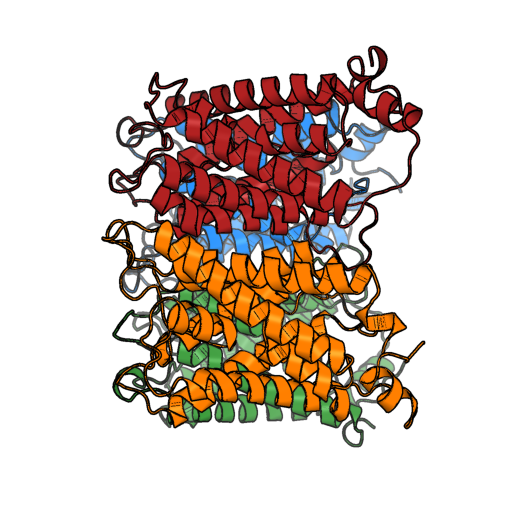 C 1
ATOM 3877 O O . TRP C 1 36 ? 29.968 -3.235 48.792 1.00 32.31 35 TRP C O 1
ATOM 3888 N N . PRO C 1 37 ? 31.957 -3.128 49.749 1.00 42.88 36 PRO C N 1
ATOM 3889 C CA . PRO C 1 37 ? 31.444 -2.801 51.074 1.00 40.02 36 PRO C CA 1
ATOM 3890 C C . PRO C 1 37 ? 30.885 -1.391 51.125 1.00 27.46 36 PRO C C 1
ATOM 3891 O O . PRO C 1 37 ? 29.933 -1.103 51.850 1.00 41.45 36 PRO C O 1
ATOM 3895 N N . SER C 1 38 ? 31.491 -0.512 50.337 1.00 27.97 37 SER C N 1
ATOM 3896 C CA . SER C 1 38 ? 30.958 0.843 50.175 1.00 33.05 37 SER C CA 1
ATOM 3897 C C . SER C 1 38 ? 29.542 0.834 49.622 1.00 35.31 37 SER C C 1
ATOM 3898 O O . SER C 1 38 ? 28.702 1.702 49.856 1.00 37.49 37 SER C O 1
ATOM 3901 N N . ALA C 1 39 ? 29.251 -0.208 48.837 1.00 37.31 38 ALA C N 1
ATOM 3902 C CA . ALA C 1 39 ? 27.980 -0.279 48.130 1.00 46.06 38 ALA C CA 1
ATOM 3903 C C . ALA C 1 39 ? 27.763 -1.660 47.532 1.00 36.95 38 ALA C C 1
ATOM 3904 O O . ALA C 1 39 ? 28.229 -1.875 46.408 1.00 35.03 38 ALA C O 1
ATOM 3906 N N . LEU C 1 40 ? 27.116 -2.577 48.243 1.00 28.00 39 LEU C N 1
ATOM 3907 C CA . LEU C 1 40 ? 26.994 -3.928 47.688 1.00 37.86 39 LEU C CA 1
ATOM 3908 C C . LEU C 1 40 ? 26.289 -3.882 46.328 1.00 39.67 39 LEU C C 1
ATOM 3909 O O . LEU C 1 40 ? 25.147 -3.422 46.268 1.00 28.16 39 LEU C O 1
ATOM 3914 N N . PRO C 1 41 ? 26.976 -4.359 45.301 1.00 34.76 40 PRO C N 1
ATOM 3915 C CA . PRO C 1 41 ? 26.380 -4.438 43.961 1.00 33.22 40 PRO C CA 1
ATOM 3916 C C . PRO C 1 41 ? 24.986 -5.060 44.019 1.00 33.38 40 PRO C C 1
ATOM 3917 O O . PRO C 1 41 ? 24.834 -6.136 44.601 1.00 29.11 40 PRO C O 1
ATOM 3921 N N . THR C 1 42 ? 23.990 -4.362 43.475 1.00 30.60 41 THR C N 1
ATOM 3922 C CA . THR C 1 42 ? 22.596 -4.801 43.519 1.00 27.61 41 THR C CA 1
ATOM 3923 C C . THR C 1 42 ? 22.353 -5.827 42.407 1.00 31.50 41 THR C C 1
ATOM 3924 O O . THR C 1 42 ? 23.233 -6.061 41.572 1.00 29.43 41 THR C O 1
ATOM 3928 N N . ILE C 1 43 ? 21.175 -6.451 42.373 1.00 28.39 42 ILE C N 1
ATOM 3929 C CA . ILE C 1 43 ? 20.882 -7.438 41.337 1.00 22.95 42 ILE C CA 1
ATOM 3930 C C . ILE C 1 43 ? 20.833 -6.814 39.946 1.00 22.98 42 ILE C C 1
ATOM 3931 O O . ILE C 1 43 ? 21.393 -7.362 38.991 1.00 19.86 42 ILE C O 1
ATOM 3936 N N . LEU C 1 44 ? 20.161 -5.675 39.798 1.00 25.22 43 LEU C N 1
ATOM 3937 C CA . LEU C 1 44 ? 19.967 -5.111 38.455 1.00 29.91 43 LEU C CA 1
ATOM 3938 C C . LEU C 1 44 ? 21.299 -4.560 37.954 1.00 28.63 43 LEU C C 1
ATOM 3939 O O . LEU C 1 44 ? 21.621 -4.670 36.776 1.00 24.09 43 LEU C O 1
ATOM 3944 N N . GLN C 1 45 ? 22.010 -3.980 38.927 1.00 24.59 44 GLN C N 1
ATOM 3945 C CA . GLN C 1 45 ? 23.338 -3.442 38.646 1.00 18.48 44 GLN C CA 1
ATOM 3946 C C . GLN C 1 45 ? 24.197 -4.556 38.067 1.00 30.30 44 GLN C C 1
ATOM 3947 O O . GLN C 1 45 ? 24.853 -4.419 37.044 1.00 21.53 44 GLN C O 1
ATOM 3953 N N . ILE C 1 46 ? 24.189 -5.691 38.764 1.00 29.38 45 ILE C N 1
ATOM 3954 C CA . ILE C 1 46 ? 25.005 -6.823 38.378 1.00 16.91 45 ILE C CA 1
ATOM 3955 C C . ILE C 1 46 ? 24.585 -7.400 37.032 1.00 26.51 45 ILE C C 1
ATOM 3956 O O . ILE C 1 46 ? 25.430 -7.752 36.216 1.00 25.51 45 ILE C O 1
ATOM 3961 N N . ALA C 1 47 ? 23.274 -7.483 36.840 1.00 24.06 46 ALA C N 1
ATOM 3962 C CA . ALA C 1 47 ? 22.754 -8.030 35.587 1.00 30.38 46 ALA C CA 1
ATOM 3963 C C . ALA C 1 47 ? 23.154 -7.164 34.401 1.00 30.09 46 ALA C C 1
ATOM 3964 O O . ALA C 1 47 ? 23.360 -7.683 33.295 1.00 27.05 46 ALA C O 1
ATOM 3966 N N . LEU C 1 48 ? 23.270 -5.853 34.623 1.00 23.63 47 LEU C N 1
ATOM 3967 C CA . LEU C 1 48 ? 23.599 -4.961 33.509 1.00 28.46 47 LEU C CA 1
ATOM 3968 C C . LEU C 1 48 ? 25.089 -4.936 33.227 1.00 33.33 47 LEU C C 1
ATOM 3969 O O . LEU C 1 48 ? 25.498 -4.685 32.092 1.00 35.23 47 LEU C O 1
ATOM 3974 N N . ALA C 1 49 ? 25.893 -5.204 34.254 1.00 33.40 48 ALA C N 1
ATOM 3975 C CA . ALA C 1 49 ? 27.331 -5.293 34.015 1.00 30.12 48 ALA C CA 1
ATOM 3976 C C . ALA C 1 49 ? 27.640 -6.521 33.166 1.00 31.59 48 ALA C C 1
ATOM 3977 O O . ALA C 1 49 ? 28.522 -6.483 32.310 1.00 27.74 48 ALA C O 1
ATOM 3979 N N . PHE C 1 50 ? 26.926 -7.628 33.410 1.00 24.43 49 PHE C N 1
ATOM 3980 C CA . PHE C 1 50 ? 27.248 -8.827 32.635 1.00 23.91 49 PHE C CA 1
ATOM 3981 C C . PHE C 1 50 ? 26.752 -8.697 31.193 1.00 25.61 49 PHE C C 1
ATOM 3982 O O . PHE C 1 50 ? 27.446 -9.118 30.264 1.00 23.97 49 PHE C O 1
ATOM 3990 N N . GLY C 1 51 ? 25.565 -8.127 31.034 1.00 19.30 50 GLY C N 1
ATOM 3991 C CA . GLY C 1 51 ? 24.817 -7.898 29.823 1.00 18.52 50 GLY C CA 1
ATOM 3992 C C . GLY C 1 51 ? 25.504 -6.927 28.868 1.00 30.96 50 GLY C C 1
ATOM 3993 O O . GLY C 1 51 ? 25.644 -7.172 27.660 1.00 18.88 50 GLY C O 1
ATOM 3994 N N . LEU C 1 52 ? 25.928 -5.825 29.475 1.00 23.37 51 LEU C N 1
ATOM 3995 C CA . LEU C 1 52 ? 26.631 -4.766 28.774 1.00 23.76 51 LEU C CA 1
ATOM 3996 C C . LEU C 1 52 ? 28.030 -5.216 28.374 1.00 26.05 51 LEU C C 1
ATOM 3997 O O . LEU C 1 52 ? 28.530 -4.821 27.308 1.00 39.16 51 LEU C O 1
ATOM 4002 N N . ALA C 1 53 ? 28.693 -6.039 29.179 1.00 25.68 52 ALA C N 1
ATOM 4003 C CA . ALA C 1 53 ? 30.021 -6.507 28.798 1.00 26.35 52 ALA C CA 1
ATOM 4004 C C . ALA C 1 53 ? 29.933 -7.307 27.506 1.00 27.63 52 ALA C C 1
ATOM 4005 O O . ALA C 1 53 ? 30.706 -7.196 26.563 1.00 24.13 52 ALA C O 1
ATOM 4007 N N . ILE C 1 54 ? 28.935 -8.181 27.452 1.00 16.83 53 ILE C N 1
ATOM 4008 C CA . ILE C 1 54 ? 28.805 -9.004 26.256 1.00 18.31 53 ILE C CA 1
ATOM 4009 C C . ILE C 1 54 ? 28.361 -8.147 25.064 1.00 24.05 53 ILE C C 1
ATOM 4010 O O . ILE C 1 54 ? 28.824 -8.364 23.935 1.00 19.87 53 ILE C O 1
ATOM 4015 N N . GLY C 1 55 ? 27.496 -7.176 25.300 1.00 29.40 54 GLY C N 1
ATOM 4016 C CA . GLY C 1 55 ? 26.996 -6.266 24.285 1.00 23.46 54 GLY C CA 1
ATOM 4017 C C . GLY C 1 55 ? 28.157 -5.550 23.606 1.00 26.14 54 GLY C C 1
ATOM 4018 O O . GLY C 1 55 ? 28.238 -5.526 22.383 1.00 35.84 54 GLY C O 1
ATOM 4019 N N . THR C 1 56 ? 29.047 -4.987 24.406 1.00 29.89 55 THR C N 1
ATOM 4020 C CA . THR C 1 56 ? 30.250 -4.296 23.983 1.00 29.93 55 THR C CA 1
ATOM 4021 C C . THR C 1 56 ? 31.269 -5.218 23.315 1.00 32.51 55 THR C C 1
ATOM 4022 O O . THR C 1 56 ? 31.778 -4.915 22.232 1.00 42.44 55 THR C O 1
ATOM 4026 N N . LEU C 1 57 ? 31.593 -6.343 23.947 1.00 23.23 56 LEU C N 1
ATOM 4027 C CA . LEU C 1 57 ? 32.627 -7.221 23.412 1.00 33.93 56 LEU C CA 1
ATOM 4028 C C . LEU C 1 57 ? 32.226 -7.806 22.067 1.00 34.65 56 LEU C C 1
ATOM 4029 O O . LEU C 1 57 ? 33.055 -8.013 21.189 1.00 30.66 56 LEU C O 1
ATOM 4034 N N . ALA C 1 58 ? 30.930 -8.073 21.928 1.00 31.25 57 ALA C N 1
ATOM 4035 C CA . ALA C 1 58 ? 30.452 -8.586 20.647 1.00 34.39 57 ALA C CA 1
ATOM 4036 C C . ALA C 1 58 ? 30.450 -7.474 19.597 1.00 32.96 57 ALA C C 1
ATOM 4037 O O . ALA C 1 58 ? 30.714 -7.744 18.417 1.00 35.56 57 ALA C O 1
ATOM 4039 N N . GLN C 1 59 ? 30.169 -6.233 19.998 1.00 26.57 58 GLN C N 1
ATOM 4040 C CA . GLN C 1 59 ? 30.174 -5.129 19.035 1.00 30.74 58 GLN C CA 1
ATOM 4041 C C . GLN C 1 59 ? 31.595 -4.925 18.493 1.00 28.48 58 GLN C C 1
ATOM 4042 O O . GLN C 1 59 ? 31.757 -4.718 17.286 1.00 26.95 58 GLN C O 1
ATOM 4048 N N . ALA C 1 60 ? 32.522 -5.007 19.434 1.00 30.48 59 ALA C N 1
ATOM 4049 C CA . ALA C 1 60 ? 33.930 -4.692 19.303 1.00 36.86 59 ALA C CA 1
ATOM 4050 C C . ALA C 1 60 ? 34.785 -5.829 18.747 1.00 35.83 59 ALA C C 1
ATOM 4051 O O . ALA C 1 60 ? 35.647 -5.509 17.926 1.00 26.43 59 ALA C O 1
ATOM 4053 N N . LEU C 1 61 ? 34.559 -7.063 19.178 1.00 29.87 60 LEU C N 1
ATOM 4054 C CA . LEU C 1 61 ? 35.356 -8.209 18.754 1.00 29.98 60 LEU C CA 1
ATOM 4055 C C . LEU C 1 61 ? 34.558 -9.176 17.881 1.00 33.45 60 LEU C C 1
ATOM 4056 O O . LEU C 1 61 ? 35.134 -10.004 17.166 1.00 39.19 60 LEU C O 1
ATOM 4061 N N . GLY C 1 62 ? 33.232 -9.062 17.919 1.00 23.29 61 GLY C N 1
ATOM 4062 C CA . GLY C 1 62 ? 32.363 -9.870 17.092 1.00 30.71 61 GLY C CA 1
ATOM 4063 C C . GLY C 1 62 ? 32.789 -10.005 15.649 1.00 40.23 61 GLY C C 1
ATOM 4064 O O . GLY C 1 62 ? 32.731 -11.114 15.096 1.00 43.03 61 GLY C O 1
ATOM 4065 N N . PRO C 1 63 ? 33.210 -8.959 14.951 1.00 35.67 62 PRO C N 1
ATOM 4066 C CA . PRO C 1 63 ? 33.655 -9.140 13.559 1.00 39.62 62 PRO C CA 1
ATOM 4067 C C . PRO C 1 63 ? 34.942 -9.936 13.394 1.00 38.10 62 PRO C C 1
ATOM 4068 O O . PRO C 1 63 ? 35.188 -10.430 12.288 1.00 43.04 62 PRO C O 1
ATOM 4072 N N . VAL C 1 64 ? 35.771 -10.089 14.425 1.00 32.84 63 VAL C N 1
ATOM 4073 C CA . VAL C 1 64 ? 36.987 -10.881 14.263 1.00 27.48 63 VAL C CA 1
ATOM 4074 C C . VAL C 1 64 ? 36.732 -12.383 14.395 1.00 38.91 63 VAL C C 1
ATOM 4075 O O . VAL C 1 64 ? 37.340 -13.187 13.675 1.00 41.42 63 VAL C O 1
ATOM 4079 N N . SER C 1 65 ? 35.852 -12.779 15.309 1.00 38.11 64 SER C N 1
ATOM 4080 C CA . SER C 1 65 ? 35.633 -14.169 15.676 1.00 39.89 64 SER C CA 1
ATOM 4081 C C . SER C 1 65 ? 34.200 -14.659 15.542 1.00 33.56 64 SER C C 1
ATOM 4082 O O . SER C 1 65 ? 33.930 -15.856 15.363 1.00 25.60 64 SER C O 1
ATOM 4085 N N . GLY C 1 66 ? 33.266 -13.725 15.659 1.00 32.25 65 GLY C N 1
ATOM 4086 C CA . GLY C 1 66 ? 31.845 -14.054 15.737 1.00 34.42 65 GLY C CA 1
ATOM 4087 C C . GLY C 1 66 ? 31.397 -13.823 17.185 1.00 29.11 65 GLY C C 1
ATOM 4088 O O . GLY C 1 66 ? 30.222 -13.959 17.507 1.00 32.11 65 GLY C O 1
ATOM 4089 N N . GLY C 1 67 ? 32.406 -13.473 17.975 1.00 19.15 66 GLY C N 1
ATOM 4090 C CA . GLY C 1 67 ? 32.317 -13.243 19.389 1.00 26.76 66 GLY C CA 1
ATOM 4091 C C . GLY C 1 67 ? 31.476 -14.276 20.107 1.00 30.64 66 GLY C C 1
ATOM 4092 O O . GLY C 1 67 ? 30.365 -13.954 20.537 1.00 38.13 66 GLY C O 1
ATOM 4093 N N . HIS C 1 68 ? 31.959 -15.510 20.264 1.00 22.56 67 HIS C N 1
ATOM 4094 C CA . HIS C 1 68 ? 31.129 -16.470 21.010 1.00 35.64 67 HIS C CA 1
ATOM 4095 C C . HIS C 1 68 ? 31.151 -16.158 22.504 1.00 35.26 67 HIS C C 1
ATOM 4096 O O . HIS C 1 68 ? 30.143 -16.007 23.192 1.00 26.28 67 HIS C O 1
ATOM 4103 N N . ILE C 1 69 ? 32.378 -16.041 23.013 1.00 31.87 68 ILE C N 1
ATOM 4104 C CA . ILE C 1 69 ? 32.639 -15.730 24.407 1.00 30.26 68 ILE C CA 1
ATOM 4105 C C . ILE C 1 69 ? 31.885 -16.711 25.320 1.00 38.93 68 ILE C C 1
ATOM 4106 O O . ILE C 1 69 ? 31.519 -16.397 26.453 1.00 29.61 68 ILE C O 1
ATOM 4111 N N . ASN C 1 70 ? 31.649 -17.939 24.862 1.00 31.59 69 ASN C N 1
ATOM 4112 C CA . ASN C 1 70 ? 30.800 -18.924 25.491 1.00 30.20 69 ASN C CA 1
ATOM 4113 C C . ASN C 1 70 ? 30.879 -20.330 24.905 1.00 39.02 69 ASN C C 1
ATOM 4114 O O . ASN C 1 70 ? 30.302 -20.570 23.827 1.00 24.66 69 ASN C O 1
ATOM 4119 N N . PRO C 1 71 ? 31.564 -21.266 25.565 1.00 36.55 70 PRO C N 1
ATOM 4120 C CA . PRO C 1 71 ? 31.696 -22.646 25.061 1.00 28.54 70 PRO C CA 1
ATOM 4121 C C . PRO C 1 71 ? 30.365 -23.303 24.741 1.00 34.55 70 PRO C C 1
ATOM 4122 O O . PRO C 1 71 ? 30.284 -24.001 23.724 1.00 66.37 70 PRO C O 1
ATOM 4126 N N . ALA C 1 72 ? 29.322 -23.114 25.533 1.00 30.43 71 ALA C N 1
ATOM 4127 C CA . ALA C 1 72 ? 27.971 -23.567 25.229 1.00 23.69 71 ALA C CA 1
ATOM 4128 C C . ALA C 1 72 ? 27.409 -23.069 23.898 1.00 17.75 71 ALA C C 1
ATOM 4129 O O . ALA C 1 72 ? 26.706 -23.793 23.179 1.00 24.24 71 ALA C O 1
ATOM 4131 N N . ILE C 1 73 ? 27.687 -21.820 23.535 1.00 19.96 72 ILE C N 1
ATOM 4132 C CA . ILE C 1 73 ? 27.244 -21.319 22.233 1.00 31.07 72 ILE C CA 1
ATOM 4133 C C . ILE C 1 73 ? 28.030 -21.960 21.091 1.00 40.28 72 ILE C C 1
ATOM 4134 O O . ILE C 1 73 ? 27.477 -22.483 20.116 1.00 33.41 72 ILE C O 1
ATOM 4139 N N . THR C 1 74 ? 29.350 -21.894 21.228 1.00 33.02 73 THR C N 1
ATOM 4140 C CA . THR C 1 74 ? 30.284 -22.438 20.249 1.00 37.72 73 THR C CA 1
ATOM 4141 C C . THR C 1 74 ? 29.943 -23.880 19.901 1.00 40.60 73 THR C C 1
ATOM 4142 O O . THR C 1 74 ? 29.890 -24.292 18.744 1.00 46.20 73 THR C O 1
ATOM 4146 N N . LEU C 1 75 ? 29.692 -24.682 20.933 1.00 31.01 74 LEU C N 1
ATOM 4147 C CA . LEU C 1 75 ? 29.372 -26.088 20.709 1.00 39.94 74 LEU C CA 1
ATOM 4148 C C . LEU C 1 75 ? 28.036 -26.231 20.001 1.00 37.85 74 LEU C C 1
ATOM 4149 O O . LEU C 1 75 ? 27.793 -27.140 19.208 1.00 41.95 74 LEU C O 1
ATOM 4154 N N . ALA C 1 76 ? 27.164 -25.282 20.347 1.00 30.98 75 ALA C N 1
ATOM 4155 C CA . ALA C 1 76 ? 25.826 -25.298 19.765 1.00 31.42 75 ALA C CA 1
ATOM 4156 C C . ALA C 1 76 ? 25.925 -25.041 18.265 1.00 29.76 75 ALA C C 1
ATOM 4157 O O . ALA C 1 76 ? 25.299 -25.683 17.427 1.00 35.82 75 ALA C O 1
ATOM 4159 N N . LEU C 1 77 ? 26.754 -24.050 17.933 1.00 28.64 76 LEU C N 1
ATOM 4160 C CA . LEU C 1 77 ? 26.938 -23.682 16.533 1.00 28.52 76 LEU C CA 1
ATOM 4161 C C . LEU C 1 77 ? 27.476 -24.863 15.739 1.00 27.86 76 LEU C C 1
ATOM 4162 O O . LEU C 1 77 ? 27.109 -25.146 14.608 1.00 37.26 76 LEU C O 1
ATOM 4167 N N . LEU C 1 78 ? 28.389 -25.550 16.408 1.00 30.31 77 LEU C N 1
ATOM 4168 C CA . LEU C 1 78 ? 28.962 -26.757 15.818 1.00 30.34 77 LEU C CA 1
ATOM 4169 C C . LEU C 1 78 ? 27.814 -27.700 15.500 1.00 35.23 77 LEU C C 1
ATOM 4170 O O . LEU C 1 78 ? 27.634 -28.113 14.359 1.00 40.57 77 LEU C O 1
ATOM 4175 N N . VAL C 1 79 ? 27.044 -27.987 16.552 1.00 27.50 78 VAL C N 1
ATOM 4176 C CA . VAL C 1 79 ? 25.956 -28.950 16.443 1.00 28.45 78 VAL C CA 1
ATOM 4177 C C . VAL C 1 79 ? 24.961 -28.508 15.385 1.00 33.70 78 VAL C C 1
ATOM 4178 O O . VAL C 1 79 ? 24.350 -29.290 14.659 1.00 30.79 78 VAL C O 1
ATOM 4182 N N . GLY C 1 80 ? 24.806 -27.186 15.311 1.00 33.32 79 GLY C N 1
ATOM 4183 C CA . GLY C 1 80 ? 23.885 -26.648 14.319 1.00 36.85 79 GLY C CA 1
ATOM 4184 C C . GLY C 1 80 ? 24.543 -26.583 12.947 1.00 33.01 79 GLY C C 1
ATOM 4185 O O . GLY C 1 80 ? 23.922 -26.019 12.049 1.00 39.57 79 GLY C O 1
ATOM 4186 N N . ASN C 1 81 ? 25.752 -27.126 12.811 1.00 31.70 80 ASN C N 1
ATOM 4187 C CA . ASN C 1 81 ? 26.488 -27.095 11.551 1.00 35.55 80 ASN C CA 1
ATOM 4188 C C . ASN C 1 81 ? 26.764 -25.676 11.060 1.00 48.74 80 ASN C C 1
ATOM 4189 O O . ASN C 1 81 ? 26.572 -25.427 9.859 1.00 62.03 80 ASN C O 1
ATOM 4194 N N . GLN C 1 82 ? 27.190 -24.776 11.942 1.00 56.23 81 GLN C N 1
ATOM 4195 C CA . GLN C 1 82 ? 27.469 -23.383 11.602 1.00 44.76 81 GLN C CA 1
ATOM 4196 C C . GLN C 1 82 ? 28.959 -23.080 11.644 1.00 41.64 81 GLN C C 1
ATOM 4197 O O . GLN C 1 82 ? 29.415 -22.038 11.170 1.00 52.51 81 GLN C O 1
ATOM 4203 N N . ILE C 1 83 ? 29.713 -23.999 12.234 1.00 30.50 82 ILE C N 1
ATOM 4204 C CA . ILE C 1 83 ? 31.151 -23.857 12.371 1.00 34.33 82 ILE C CA 1
ATOM 4205 C C . ILE C 1 83 ? 31.807 -25.245 12.345 1.00 44.08 82 ILE C C 1
ATOM 4206 O O . ILE C 1 83 ? 31.167 -26.292 12.457 1.00 43.84 82 ILE C O 1
ATOM 4211 N N . SER C 1 84 ? 33.129 -25.199 12.189 1.00 44.74 83 SER C N 1
ATOM 4212 C CA . SER C 1 84 ? 33.884 -26.435 12.090 1.00 49.38 83 SER C CA 1
ATOM 4213 C C . SER C 1 84 ? 34.312 -26.935 13.471 1.00 45.79 83 SER C C 1
ATOM 4214 O O . SER C 1 84 ? 34.198 -26.166 14.427 1.00 51.69 83 SER C O 1
ATOM 4217 N N . LEU C 1 85 ? 34.784 -28.164 13.495 1.00 45.30 84 LEU C N 1
ATOM 4218 C CA . LEU C 1 85 ? 35.183 -28.962 14.645 1.00 42.22 84 LEU C CA 1
ATOM 4219 C C . LEU C 1 85 ? 36.401 -28.398 15.370 1.00 44.21 84 LEU C C 1
ATOM 4220 O O . LEU C 1 85 ? 36.452 -28.344 16.602 1.00 38.40 84 LEU C O 1
ATOM 4225 N N . LEU C 1 86 ? 37.373 -27.989 14.565 1.00 40.62 85 LEU C N 1
ATOM 4226 C CA . LEU C 1 86 ? 38.599 -27.332 14.963 1.00 37.29 85 LEU C CA 1
ATOM 4227 C C . LEU C 1 86 ? 38.350 -25.880 15.355 1.00 38.89 85 LEU C C 1
ATOM 4228 O O . LEU C 1 86 ? 38.976 -25.302 16.245 1.00 40.03 85 LEU C O 1
ATOM 4233 N N . ARG C 1 87 ? 37.398 -25.280 14.625 1.00 30.08 86 ARG C N 1
ATOM 4234 C CA . ARG C 1 87 ? 36.971 -23.939 15.000 1.00 33.24 86 ARG C CA 1
ATOM 4235 C C . ARG C 1 87 ? 36.474 -24.003 16.444 1.00 31.52 86 ARG C C 1
ATOM 4236 O O . ARG C 1 87 ? 36.971 -23.289 17.310 1.00 63.83 86 ARG C O 1
ATOM 4244 N N . ALA C 1 88 ? 35.509 -24.889 16.664 1.00 29.21 87 ALA C N 1
ATOM 4245 C CA . ALA C 1 88 ? 34.922 -25.083 17.985 1.00 29.41 87 ALA C CA 1
ATOM 4246 C C . ALA C 1 88 ? 35.971 -25.509 19.009 1.00 36.86 87 ALA C C 1
ATOM 4247 O O . ALA C 1 88 ? 36.020 -24.922 20.098 1.00 31.88 87 ALA C O 1
ATOM 4249 N N . PHE C 1 89 ? 36.805 -26.496 18.684 1.00 44.97 88 PHE C N 1
ATOM 4250 C CA . PHE C 1 89 ? 37.845 -26.962 19.594 1.00 38.13 88 PHE C CA 1
ATOM 4251 C C . PHE C 1 89 ? 38.671 -25.795 20.137 1.00 43.66 88 PHE C C 1
ATOM 4252 O O . PHE C 1 89 ? 38.642 -25.468 21.325 1.00 42.12 88 PHE C O 1
ATOM 4260 N N . PHE C 1 90 ? 39.401 -25.157 19.230 1.00 43.63 89 PHE C N 1
ATOM 4261 C CA . PHE C 1 90 ? 40.298 -24.064 19.557 1.00 29.91 89 PHE C CA 1
ATOM 4262 C C . PHE C 1 90 ? 39.606 -22.902 20.258 1.00 24.94 89 PHE C C 1
ATOM 4263 O O . PHE C 1 90 ? 40.243 -22.317 21.143 1.00 33.58 89 PHE C O 1
ATOM 4271 N N . TYR C 1 91 ? 38.376 -22.525 19.930 1.00 33.69 90 TYR C N 1
ATOM 4272 C CA . TYR C 1 91 ? 37.691 -21.407 20.582 1.00 37.59 90 TYR C CA 1
ATOM 4273 C C . TYR C 1 91 ? 37.361 -21.694 22.054 1.00 46.33 90 TYR C C 1
ATOM 4274 O O . TYR C 1 91 ? 37.698 -20.957 22.978 1.00 41.57 90 TYR C O 1
ATOM 4283 N N . VAL C 1 92 ? 36.661 -22.810 22.264 1.00 45.22 91 VAL C N 1
ATOM 4284 C CA . VAL C 1 92 ? 36.277 -23.243 23.604 1.00 37.33 91 VAL C CA 1
ATOM 4285 C C . VAL C 1 92 ? 37.541 -23.336 24.444 1.00 23.04 91 VAL C C 1
ATOM 4286 O O . VAL C 1 92 ? 37.593 -22.983 25.616 1.00 33.06 91 VAL C O 1
ATOM 4290 N N . ALA C 1 93 ? 38.577 -23.821 23.769 1.00 26.37 92 ALA C N 1
ATOM 4291 C CA . ALA C 1 93 ? 39.919 -23.850 24.322 1.00 42.01 92 ALA C CA 1
ATOM 4292 C C . ALA C 1 93 ? 40.298 -22.477 24.887 1.00 45.91 92 ALA C C 1
ATOM 4293 O O . ALA C 1 93 ? 40.590 -22.380 26.080 1.00 39.45 92 ALA C O 1
ATOM 4295 N N . ALA C 1 94 ? 40.276 -21.502 23.993 1.00 41.22 93 ALA C N 1
ATOM 4296 C CA . ALA C 1 94 ? 40.619 -20.107 24.187 1.00 38.18 93 ALA C CA 1
ATOM 4297 C C . ALA C 1 94 ? 39.744 -19.397 25.214 1.00 34.98 93 ALA C C 1
ATOM 4298 O O . ALA C 1 94 ? 40.209 -18.688 26.116 1.00 27.68 93 ALA C O 1
ATOM 4300 N N . GLN C 1 95 ? 38.429 -19.585 25.066 1.00 35.08 94 GLN C N 1
ATOM 4301 C CA . GLN C 1 95 ? 37.485 -19.004 26.017 1.00 36.72 94 GLN C CA 1
ATOM 4302 C C . GLN C 1 95 ? 37.861 -19.416 27.444 1.00 38.56 94 GLN C C 1
ATOM 4303 O O . GLN C 1 95 ? 38.009 -18.521 28.277 1.00 38.75 94 GLN C O 1
ATOM 4309 N N . LEU C 1 96 ? 38.021 -20.717 27.674 1.00 48.91 95 LEU C N 1
ATOM 4310 C CA . LEU C 1 96 ? 38.336 -21.263 28.997 1.00 54.63 95 LEU C CA 1
ATOM 4311 C C . LEU C 1 96 ? 39.598 -20.630 29.568 1.00 49.32 95 LEU C C 1
ATOM 4312 O O . LEU C 1 96 ? 39.653 -20.117 30.678 1.00 34.87 95 LEU C O 1
ATOM 4317 N N . VAL C 1 97 ? 40.664 -20.656 28.767 1.00 42.53 96 VAL C N 1
ATOM 4318 C CA . VAL C 1 97 ? 41.887 -20.055 29.275 1.00 29.88 96 VAL C CA 1
ATOM 4319 C C . VAL C 1 97 ? 41.731 -18.552 29.399 1.00 26.09 96 VAL C C 1
ATOM 4320 O O . VAL C 1 97 ? 42.359 -17.935 30.244 1.00 30.47 96 VAL C O 1
ATOM 4324 N N . GLY C 1 98 ? 40.896 -17.979 28.527 1.00 38.78 97 GLY C N 1
ATOM 4325 C CA . GLY C 1 98 ? 40.714 -16.527 28.562 1.00 29.39 97 GLY C CA 1
ATOM 4326 C C . GLY C 1 98 ? 39.992 -16.139 29.836 1.00 23.32 97 GLY C C 1
ATOM 4327 O O . GLY C 1 98 ? 40.332 -15.142 30.461 1.00 29.55 97 GLY C O 1
ATOM 4328 N N . ALA C 1 99 ? 39.001 -16.952 30.213 1.00 26.55 98 ALA C N 1
ATOM 4329 C CA . ALA C 1 99 ? 38.269 -16.700 31.455 1.00 30.52 98 ALA C CA 1
ATOM 4330 C C . ALA C 1 99 ? 39.169 -16.823 32.684 1.00 28.16 98 ALA C C 1
ATOM 4331 O O . ALA C 1 99 ? 39.098 -15.970 33.568 1.00 32.81 98 ALA C O 1
ATOM 4333 N N . ILE C 1 100 ? 39.984 -17.874 32.722 1.00 36.45 99 ILE C N 1
ATOM 4334 C CA . ILE C 1 100 ? 40.942 -18.067 33.817 1.00 43.97 99 ILE C CA 1
ATOM 4335 C C . ILE C 1 100 ? 41.733 -16.769 33.982 1.00 38.36 99 ILE C C 1
ATOM 4336 O O . ILE C 1 100 ? 41.750 -16.160 35.051 1.00 52.30 99 ILE C O 1
ATOM 4341 N N . ALA C 1 101 ? 42.336 -16.367 32.871 1.00 33.07 100 ALA C N 1
ATOM 4342 C CA . ALA C 1 101 ? 43.091 -15.127 32.766 1.00 30.89 100 ALA C CA 1
ATOM 4343 C C . ALA C 1 101 ? 42.356 -13.934 33.364 1.00 37.32 100 ALA C C 1
ATOM 4344 O O . ALA C 1 101 ? 42.936 -13.127 34.103 1.00 39.68 100 ALA C O 1
ATOM 4346 N N . GLY C 1 102 ? 41.068 -13.800 33.038 1.00 32.40 101 GLY C N 1
ATOM 4347 C CA . GLY C 1 102 ? 40.320 -12.626 33.473 1.00 30.31 101 GLY C CA 1
ATOM 4348 C C . GLY C 1 102 ? 40.059 -12.667 34.969 1.00 34.74 101 GLY C C 1
ATOM 4349 O O . GLY C 1 102 ? 40.138 -11.656 35.678 1.00 34.91 101 GLY C O 1
ATOM 4350 N N . ALA C 1 103 ? 39.743 -13.870 35.466 1.00 25.46 102 ALA C N 1
ATOM 4351 C CA . ALA C 1 103 ? 39.557 -13.979 36.912 1.00 27.46 102 ALA C CA 1
ATOM 4352 C C . ALA C 1 103 ? 40.850 -13.626 37.643 1.00 23.46 102 ALA C C 1
ATOM 4353 O O . ALA C 1 103 ? 40.848 -12.964 38.680 1.00 35.86 102 ALA C O 1
ATOM 4355 N N . GLY C 1 104 ? 41.953 -14.089 37.071 1.00 26.24 103 GLY C N 1
ATOM 4356 C CA . GLY C 1 104 ? 43.259 -13.832 37.645 1.00 22.81 103 GLY C CA 1
ATOM 4357 C C . GLY C 1 104 ? 43.596 -12.360 37.677 1.00 29.14 103 GLY C C 1
ATOM 4358 O O . GLY C 1 104 ? 44.059 -11.846 38.696 1.00 63.55 103 GLY C O 1
ATOM 4359 N N . ILE C 1 105 ? 43.378 -11.654 36.565 1.00 36.66 104 ILE C N 1
ATOM 4360 C CA . ILE C 1 105 ? 43.733 -10.229 36.568 1.00 37.01 104 ILE C CA 1
ATOM 4361 C C . ILE C 1 105 ? 42.943 -9.510 37.644 1.00 32.59 104 ILE C C 1
ATOM 4362 O O . ILE C 1 105 ? 43.413 -8.676 38.414 1.00 34.69 104 ILE C O 1
ATOM 4367 N N . LEU C 1 106 ? 41.665 -9.881 37.727 1.00 39.61 105 LEU C N 1
ATOM 4368 C CA . LEU C 1 106 ? 40.818 -9.304 38.760 1.00 38.59 105 LEU C CA 1
ATOM 4369 C C . LEU C 1 106 ? 41.263 -9.704 40.161 1.00 48.61 105 LEU C C 1
ATOM 4370 O O . LEU C 1 106 ? 41.297 -8.884 41.082 1.00 43.58 105 LEU C O 1
ATOM 4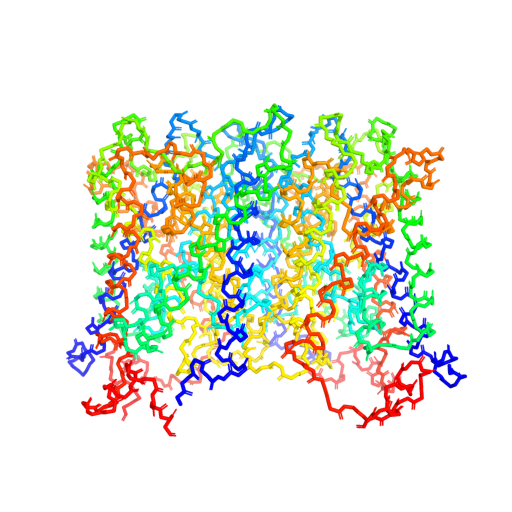375 N N . TYR C 1 107 ? 41.588 -10.984 40.334 1.00 53.08 106 TYR C N 1
ATOM 4376 C CA . TYR C 1 107 ? 42.001 -11.440 41.669 1.00 60.52 106 TYR C CA 1
ATOM 4377 C C . TYR C 1 107 ? 43.224 -10.643 42.097 1.00 54.94 106 TYR C C 1
ATOM 4378 O O . TYR C 1 107 ? 43.392 -10.194 43.231 1.00 40.24 106 TYR C O 1
ATOM 4387 N N . GLY C 1 108 ? 44.125 -10.435 41.130 1.00 52.26 107 GLY C N 1
ATOM 4388 C CA . GLY C 1 108 ? 45.331 -9.706 41.498 1.00 51.36 107 GLY C CA 1
ATOM 4389 C C . GLY C 1 108 ? 45.066 -8.228 41.622 1.00 45.31 107 GLY C C 1
ATOM 4390 O O . GLY C 1 108 ? 45.969 -7.447 41.909 1.00 35.04 107 GLY C O 1
ATOM 4391 N N . VAL C 1 109 ? 43.823 -7.797 41.394 1.00 47.59 108 VAL C N 1
ATOM 4392 C CA . VAL C 1 109 ? 43.607 -6.347 41.374 1.00 34.73 108 VAL C CA 1
ATOM 4393 C C . VAL C 1 109 ? 42.551 -5.901 42.367 1.00 34.08 108 VAL C C 1
ATOM 4394 O O . VAL C 1 109 ? 42.514 -4.717 42.732 1.00 40.75 108 VAL C O 1
ATOM 4398 N N . ALA C 1 110 ? 41.688 -6.788 42.846 1.00 29.66 109 ALA C N 1
ATOM 4399 C CA . ALA C 1 110 ? 40.624 -6.422 43.779 1.00 31.68 109 ALA C CA 1
ATOM 4400 C C . ALA C 1 110 ? 41.129 -6.255 45.208 1.00 38.01 109 ALA C C 1
ATOM 4401 O O . ALA C 1 110 ? 41.958 -7.075 45.628 1.00 33.16 109 ALA C O 1
ATOM 4403 N N . PRO C 1 111 ? 40.647 -5.249 45.930 1.00 42.57 110 PRO C N 1
ATOM 4404 C CA . PRO C 1 111 ? 41.095 -5.017 47.312 1.00 45.19 110 PRO C CA 1
ATOM 4405 C C . PRO C 1 111 ? 40.637 -6.189 48.183 1.00 47.00 110 PRO C C 1
ATOM 4406 O O . PRO C 1 111 ? 39.501 -6.615 47.971 1.00 45.55 110 PRO C O 1
ATOM 4410 N N . LEU C 1 112 ? 41.504 -6.636 49.064 1.00 45.84 111 LEU C N 1
ATOM 4411 C CA . LEU C 1 112 ? 41.313 -7.702 50.028 1.00 48.95 111 LEU C CA 1
ATOM 4412 C C . LEU C 1 112 ? 39.884 -7.743 50.569 1.00 44.22 111 LEU C C 1
ATOM 4413 O O . LEU C 1 112 ? 39.252 -8.803 50.558 1.00 41.92 111 LEU C O 1
ATOM 4418 N N . ASN C 1 113 ? 39.411 -6.591 51.037 1.00 38.98 112 ASN C N 1
ATOM 4419 C CA . ASN C 1 113 ? 38.071 -6.406 51.572 1.00 43.86 112 ASN C CA 1
ATOM 4420 C C . ASN C 1 113 ? 36.988 -6.614 50.517 1.00 50.00 112 ASN C C 1
ATOM 4421 O O . ASN C 1 113 ? 35.791 -6.656 50.814 1.00 34.88 112 ASN C O 1
ATOM 4426 N N . ALA C 1 114 ? 37.378 -6.743 49.254 1.00 53.76 113 ALA C N 1
ATOM 4427 C CA . ALA C 1 114 ? 36.421 -6.934 48.174 1.00 49.06 113 ALA C CA 1
ATOM 4428 C C . ALA C 1 114 ? 36.462 -8.366 47.649 1.00 40.54 113 ALA C C 1
ATOM 4429 O O . ALA C 1 114 ? 35.447 -8.872 47.171 1.00 42.13 113 ALA C O 1
ATOM 4431 N N . ARG C 1 115 ? 37.636 -8.977 47.748 1.00 34.44 114 ARG C N 1
ATOM 4432 C CA . ARG C 1 115 ? 37.936 -10.198 47.022 1.00 40.06 114 ARG C CA 1
ATOM 4433 C C . ARG C 1 115 ? 36.963 -11.341 47.313 1.00 46.26 114 ARG C C 1
ATOM 4434 O O . ARG C 1 115 ? 36.457 -11.923 46.343 1.00 31.01 114 ARG C O 1
ATOM 4442 N N . GLY C 1 116 ? 36.732 -11.639 48.580 1.00 39.05 115 GLY C N 1
ATOM 4443 C CA . GLY C 1 116 ? 35.956 -12.753 49.065 1.00 35.36 115 GLY C CA 1
ATOM 4444 C C . GLY C 1 116 ? 36.024 -13.985 48.161 1.00 30.21 115 GLY C C 1
ATOM 4445 O O . GLY C 1 116 ? 37.098 -14.547 47.979 1.00 28.47 115 GLY C O 1
ATOM 4446 N N . ASN C 1 117 ? 34.889 -14.313 47.620 1.00 34.80 116 ASN C N 1
ATOM 4447 C CA . ASN C 1 117 ? 34.291 -15.323 46.807 1.00 51.33 116 ASN C CA 1
ATOM 4448 C C . ASN C 1 117 ? 35.250 -16.013 45.836 1.00 54.05 116 ASN C C 1
ATOM 4449 O O . ASN C 1 117 ? 35.726 -17.092 46.247 1.00 88.64 116 ASN C O 1
ATOM 4454 N N . LEU C 1 118 ? 35.539 -15.575 44.656 1.00 33.77 117 LEU C N 1
ATOM 4455 C CA . LEU C 1 118 ? 35.603 -14.450 43.777 1.00 32.75 117 LEU C CA 1
ATOM 4456 C C . LEU C 1 118 ? 34.508 -14.397 42.713 1.00 36.42 117 LEU C C 1
ATOM 4457 O O . LEU C 1 118 ? 34.766 -14.642 41.529 1.00 31.52 117 LEU C O 1
ATOM 4462 N N . ALA C 1 119 ? 33.270 -14.092 43.079 1.00 27.43 118 ALA C N 1
ATOM 4463 C CA . ALA C 1 119 ? 32.119 -14.082 42.195 1.00 28.36 118 ALA C CA 1
ATOM 4464 C C . ALA C 1 119 ? 31.889 -15.426 41.509 1.00 34.68 118 ALA C C 1
ATOM 4465 O O . ALA C 1 119 ? 31.336 -15.458 40.403 1.00 44.58 118 ALA C O 1
ATOM 4467 N N . VAL C 1 120 ? 32.283 -16.523 42.142 1.00 34.34 119 VAL C N 1
ATOM 4468 C CA . VAL C 1 120 ? 32.062 -17.878 41.646 1.00 19.64 119 VAL C CA 1
ATOM 4469 C C . VAL C 1 120 ? 30.585 -18.207 41.593 1.00 17.58 119 VAL C C 1
ATOM 4470 O O . VAL C 1 120 ? 29.817 -17.671 42.391 1.00 34.06 119 VAL C O 1
ATOM 4474 N N . ASN C 1 121 ? 30.176 -19.075 40.673 1.00 24.13 120 ASN C N 1
ATOM 4475 C CA . ASN C 1 121 ? 28.758 -19.431 40.631 1.00 37.17 120 ASN C CA 1
ATOM 4476 C C . ASN C 1 121 ? 28.407 -20.336 41.806 1.00 50.21 120 ASN C C 1
ATOM 4477 O O . ASN C 1 121 ? 29.225 -21.153 42.245 1.00 69.93 120 ASN C O 1
ATOM 4482 N N . ALA C 1 122 ? 27.191 -20.219 42.345 1.00 44.62 121 ALA C N 1
ATOM 4483 C CA . ALA C 1 122 ? 26.877 -20.989 43.552 1.00 36.23 121 ALA C CA 1
ATOM 4484 C C . ALA C 1 122 ? 25.382 -21.115 43.803 1.00 31.07 121 ALA C C 1
ATOM 4485 O O . ALA C 1 122 ? 24.661 -20.111 43.767 1.00 46.92 121 ALA C O 1
ATOM 4487 N N . LEU C 1 123 ? 24.939 -22.337 44.067 1.00 30.76 122 LEU C N 1
ATOM 4488 C CA . LEU C 1 123 ? 23.542 -22.725 44.205 1.00 32.30 122 LEU C CA 1
ATOM 4489 C C . LEU C 1 123 ? 22.790 -22.142 45.393 1.00 35.68 122 LEU C C 1
ATOM 4490 O O . LEU C 1 123 ? 23.357 -21.997 46.474 1.00 62.12 122 LEU C O 1
ATOM 4495 N N . ASN C 1 124 ? 21.517 -21.829 45.170 1.00 37.50 123 ASN C N 1
ATOM 4496 C CA . ASN C 1 124 ? 20.587 -21.134 46.033 1.00 50.18 123 ASN C CA 1
ATOM 4497 C C . ASN C 1 124 ? 20.385 -21.773 47.395 1.00 64.40 123 ASN C C 1
ATOM 4498 O O . ASN C 1 124 ? 19.493 -21.315 48.135 1.00 67.25 123 ASN C O 1
ATOM 4503 N N . ASN C 1 125 ? 21.100 -22.806 47.803 1.00 61.23 124 ASN C N 1
ATOM 4504 C CA . ASN C 1 125 ? 20.872 -23.410 49.112 1.00 63.75 124 ASN C CA 1
ATOM 4505 C C . ASN C 1 125 ? 19.514 -24.091 49.219 1.00 57.64 124 ASN C C 1
ATOM 4506 O O . ASN C 1 125 ? 19.436 -25.254 49.632 1.00 71.00 124 ASN C O 1
ATOM 4511 N N . ASN C 1 126 ? 18.414 -23.438 48.883 1.00 51.08 125 ASN C N 1
ATOM 4512 C CA . ASN C 1 126 ? 17.099 -24.066 48.842 1.00 47.87 125 ASN C CA 1
ATOM 4513 C C . ASN C 1 126 ? 16.837 -24.564 47.428 1.00 43.80 125 ASN C C 1
ATOM 4514 O O . ASN C 1 126 ? 15.713 -24.877 47.047 1.00 44.10 125 ASN C O 1
ATOM 4519 N N . THR C 1 127 ? 17.931 -24.634 46.647 1.00 46.39 126 THR C N 1
ATOM 4520 C CA . THR C 1 127 ? 17.787 -25.128 45.284 1.00 45.48 126 THR C CA 1
ATOM 4521 C C . THR C 1 127 ? 18.622 -26.385 45.041 1.00 42.78 126 THR C C 1
ATOM 4522 O O . THR C 1 127 ? 19.816 -26.376 45.324 1.00 50.04 126 THR C O 1
ATOM 4526 N N . THR C 1 128 ? 17.950 -27.401 44.513 1.00 44.40 127 THR C N 1
ATOM 4527 C CA . THR C 1 128 ? 18.558 -28.673 44.140 1.00 34.27 127 THR C CA 1
ATOM 4528 C C . THR C 1 128 ? 19.187 -28.569 42.747 1.00 38.26 127 THR C C 1
ATOM 4529 O O . THR C 1 128 ? 18.887 -27.686 41.935 1.00 27.66 127 THR C O 1
ATOM 4533 N N . GLN C 1 129 ? 20.100 -29.492 42.481 1.00 35.69 128 GLN C N 1
ATOM 4534 C CA . GLN C 1 129 ? 20.915 -29.454 41.271 1.00 38.12 128 GLN C CA 1
ATOM 4535 C C . GLN C 1 129 ? 20.063 -29.694 40.041 1.00 42.15 128 GLN C C 1
ATOM 4536 O O . GLN C 1 129 ? 20.342 -29.284 38.914 1.00 35.66 128 GLN C O 1
ATOM 4542 N N . GLY C 1 130 ? 18.947 -30.394 40.242 1.00 41.41 129 GLY C N 1
ATOM 4543 C CA . GLY C 1 130 ? 18.130 -30.684 39.066 1.00 46.25 129 GLY C CA 1
ATOM 4544 C C . GLY C 1 130 ? 17.280 -29.472 38.719 1.00 43.31 129 GLY C C 1
ATOM 4545 O O . GLY C 1 130 ? 17.066 -29.112 37.566 1.00 39.43 129 GLY C O 1
ATOM 4546 N N . GLN C 1 131 ? 16.798 -28.849 39.789 1.00 36.54 130 GLN C N 1
ATOM 4547 C CA . GLN C 1 131 ? 16.071 -27.602 39.656 1.00 37.65 130 GLN C CA 1
ATOM 4548 C C . GLN C 1 131 ? 16.886 -26.562 38.878 1.00 38.19 130 GLN C C 1
ATOM 4549 O O . GLN C 1 131 ? 16.365 -26.010 37.907 1.00 25.35 130 GLN C O 1
ATOM 4555 N N . ALA C 1 132 ? 18.099 -26.356 39.355 1.00 31.56 131 ALA C N 1
ATOM 4556 C CA . ALA C 1 132 ? 19.175 -25.518 38.874 1.00 40.49 131 ALA C CA 1
ATOM 4557 C C . ALA C 1 132 ? 19.605 -25.835 37.440 1.00 37.90 131 ALA C C 1
ATOM 4558 O O . ALA C 1 132 ? 19.876 -24.944 36.633 1.00 34.96 131 ALA C O 1
ATOM 4560 N N . MET C 1 133 ? 19.661 -27.125 37.146 1.00 31.01 132 MET C N 1
ATOM 4561 C CA . MET C 1 133 ? 19.924 -27.645 35.820 1.00 25.84 132 MET C CA 1
ATOM 4562 C C . MET C 1 133 ? 18.891 -27.199 34.799 1.00 25.95 132 MET C C 1
ATOM 4563 O O . MET C 1 133 ? 19.226 -26.794 33.691 1.00 39.94 132 MET C O 1
ATOM 4568 N N . VAL C 1 134 ? 17.623 -27.289 35.176 1.00 27.98 133 VAL C N 1
ATOM 4569 C CA . VAL C 1 134 ? 16.555 -26.825 34.297 1.00 27.51 133 VAL C CA 1
ATOM 4570 C C . VAL C 1 134 ? 16.626 -25.316 34.097 1.00 30.15 133 VAL C C 1
ATOM 4571 O O . VAL C 1 134 ? 16.521 -24.822 32.963 1.00 37.56 133 VAL C O 1
ATOM 4575 N N . VAL C 1 135 ? 16.797 -24.533 35.159 1.00 19.70 134 VAL C N 1
ATOM 4576 C CA . VAL C 1 135 ? 16.854 -23.082 35.047 1.00 20.76 134 VAL C CA 1
ATOM 4577 C C . VAL C 1 135 ? 17.988 -22.672 34.111 1.00 26.84 134 VAL C C 1
ATOM 4578 O O . VAL C 1 135 ? 17.764 -21.898 33.184 1.00 59.34 134 VAL C O 1
ATOM 4582 N N . GLU C 1 136 ? 19.183 -23.190 34.359 1.00 27.00 135 GLU C N 1
ATOM 4583 C CA . GLU C 1 136 ? 20.365 -22.919 33.548 1.00 29.01 135 GLU C CA 1
ATOM 4584 C C . GLU C 1 136 ? 20.137 -23.284 32.085 1.00 26.16 135 GLU C C 1
ATOM 4585 O O . GLU C 1 136 ? 20.469 -22.474 31.223 1.00 27.82 135 GLU C O 1
ATOM 4591 N N . LEU C 1 137 ? 19.587 -24.466 31.863 1.00 24.95 136 LEU C N 1
ATOM 4592 C CA . LEU C 1 137 ? 19.118 -24.880 30.546 1.00 38.47 136 LEU C CA 1
ATOM 4593 C C . LEU C 1 137 ? 18.378 -23.726 29.857 1.00 38.13 136 LEU C C 1
ATOM 4594 O O . LEU C 1 137 ? 18.761 -23.280 28.778 1.00 28.12 136 LEU C O 1
ATOM 4599 N N . ILE C 1 138 ? 17.319 -23.298 30.538 1.00 29.19 137 ILE C N 1
ATOM 4600 C CA . ILE C 1 138 ? 16.372 -22.316 30.049 1.00 28.32 137 ILE C CA 1
ATOM 4601 C C . ILE C 1 138 ? 17.038 -20.963 29.814 1.00 34.54 137 ILE C C 1
ATOM 4602 O O . ILE C 1 138 ? 16.883 -20.335 28.752 1.00 33.29 137 ILE C O 1
ATOM 4607 N N . LEU C 1 139 ? 17.779 -20.540 30.832 1.00 19.99 138 LEU C N 1
ATOM 4608 C CA . LEU C 1 139 ? 18.525 -19.296 30.721 1.00 27.27 138 LEU C CA 1
ATOM 4609 C C . LEU C 1 139 ? 19.376 -19.279 29.452 1.00 35.63 138 LEU C C 1
ATOM 4610 O O . LEU C 1 139 ? 19.439 -18.277 28.737 1.00 32.58 138 LEU C O 1
ATOM 4615 N N . THR C 1 140 ? 20.048 -20.401 29.178 1.00 29.07 139 THR C N 1
ATOM 4616 C CA . THR C 1 140 ? 20.982 -20.417 28.050 1.00 25.20 139 THR C CA 1
ATOM 4617 C C . THR C 1 140 ? 20.245 -20.672 26.746 1.00 31.24 139 THR C C 1
ATOM 4618 O O . THR C 1 140 ? 20.701 -20.388 25.634 1.00 24.95 139 THR C O 1
ATOM 4622 N N . PHE C 1 141 ? 19.031 -21.215 26.852 1.00 22.77 140 PHE C N 1
ATOM 4623 C CA . PHE C 1 141 ? 18.249 -21.478 25.647 1.00 22.46 140 PHE C CA 1
ATOM 4624 C C . PHE C 1 141 ? 17.745 -20.219 24.962 1.00 25.08 140 PHE C C 1
ATOM 4625 O O . PHE C 1 141 ? 17.889 -20.091 23.744 1.00 19.83 140 PHE C O 1
ATOM 4633 N N . GLN C 1 142 ? 17.158 -19.319 25.748 1.00 26.20 141 GLN C N 1
ATOM 4634 C CA . GLN C 1 142 ? 16.642 -18.065 25.198 1.00 24.76 141 GLN C CA 1
ATOM 4635 C C . GLN C 1 142 ? 17.790 -17.237 24.623 1.00 22.28 141 GLN C C 1
ATOM 4636 O O . GLN C 1 142 ? 17.723 -16.702 23.513 1.00 31.09 141 GLN C O 1
ATOM 4642 N N . LEU C 1 143 ? 18.878 -17.119 25.388 1.00 21.18 142 LEU C N 1
ATOM 4643 C CA . LEU C 1 143 ? 20.053 -16.378 24.940 1.00 14.78 142 LEU C CA 1
ATOM 4644 C C . LEU C 1 143 ? 20.534 -16.869 23.571 1.00 23.01 142 LEU C C 1
ATOM 4645 O O . LEU C 1 143 ? 20.613 -16.091 22.633 1.00 27.93 142 LEU C O 1
ATOM 4650 N N . ALA C 1 144 ? 20.866 -18.142 23.442 1.00 23.99 143 ALA C N 1
ATOM 4651 C CA . ALA C 1 144 ? 21.326 -18.715 22.185 1.00 30.54 143 ALA C CA 1
ATOM 4652 C C . ALA C 1 144 ? 20.393 -18.457 21.008 1.00 34.82 143 ALA C C 1
ATOM 4653 O O . ALA C 1 144 ? 20.857 -18.112 19.910 1.00 25.85 143 ALA C O 1
ATOM 4655 N N . LEU C 1 145 ? 19.074 -18.629 21.194 1.00 34.19 144 LEU C N 1
ATOM 4656 C CA . LEU C 1 145 ? 18.242 -18.404 19.994 1.00 33.10 144 LEU C CA 1
ATOM 4657 C C . LEU C 1 145 ? 18.168 -16.894 19.768 1.00 36.08 144 LEU C C 1
ATOM 4658 O O . LEU C 1 145 ? 17.868 -16.427 18.666 1.00 27.36 144 LEU C O 1
ATOM 4663 N N . CYS C 1 146 ? 18.496 -16.093 20.792 1.00 25.08 145 CYS C N 1
ATOM 4664 C CA . CYS C 1 146 ? 18.599 -14.671 20.506 1.00 18.53 145 CYS C CA 1
ATOM 4665 C C . CYS C 1 146 ? 19.770 -14.428 19.542 1.00 32.64 145 CYS C C 1
ATOM 4666 O O . CYS C 1 146 ? 19.613 -13.700 18.551 1.00 31.28 145 CYS C O 1
ATOM 4669 N N . ILE C 1 147 ? 20.891 -15.061 19.879 1.00 20.16 146 ILE C N 1
ATOM 4670 C CA . ILE C 1 147 ? 22.109 -15.039 19.080 1.00 24.10 146 ILE C CA 1
ATOM 4671 C C . ILE C 1 147 ? 21.829 -15.527 17.662 1.00 21.30 146 ILE C C 1
ATOM 4672 O O . ILE C 1 147 ? 22.041 -14.810 16.690 1.00 31.26 146 ILE C O 1
ATOM 4677 N N . PHE C 1 148 ? 21.326 -16.750 17.545 1.00 23.68 147 PHE C N 1
ATOM 4678 C CA . PHE C 1 148 ? 21.125 -17.381 16.241 1.00 22.70 147 PHE C CA 1
ATOM 4679 C C . PHE C 1 148 ? 20.203 -16.581 15.335 1.00 31.43 147 PHE C C 1
ATOM 4680 O O . PHE C 1 148 ? 20.477 -16.472 14.129 1.00 30.54 147 PHE C O 1
ATOM 4688 N N . ALA C 1 149 ? 19.124 -16.022 15.890 1.00 27.80 148 ALA C N 1
ATOM 4689 C CA . ALA C 1 149 ? 18.231 -15.185 15.089 1.00 28.59 148 ALA C CA 1
ATOM 4690 C C . ALA C 1 149 ? 18.859 -13.840 14.718 1.00 31.66 148 ALA C C 1
ATOM 4691 O O . ALA C 1 149 ? 18.556 -13.306 13.642 1.00 28.74 148 ALA C O 1
ATOM 4693 N N . SER C 1 150 ? 19.708 -13.301 15.584 1.00 33.49 149 SER C N 1
ATOM 4694 C CA . SER C 1 150 ? 20.318 -11.992 15.420 1.00 32.20 149 SER C CA 1
ATOM 4695 C C . SER C 1 150 ? 21.572 -12.032 14.555 1.00 32.63 149 SER C C 1
ATOM 4696 O O . SER C 1 150 ? 22.072 -10.998 14.103 1.00 21.40 149 SER C O 1
ATOM 4699 N N . THR C 1 151 ? 22.111 -13.220 14.297 1.00 32.45 150 THR C N 1
ATOM 4700 C CA . THR C 1 151 ? 23.241 -13.307 13.374 1.00 32.58 150 THR C CA 1
ATOM 4701 C C . THR C 1 151 ? 22.913 -14.116 12.122 1.00 29.87 150 THR C C 1
ATOM 4702 O O . THR C 1 151 ? 23.810 -14.554 11.399 1.00 28.32 150 THR C O 1
ATOM 4706 N N . ASP C 1 152 ? 21.640 -14.344 11.824 1.00 22.68 151 ASP C N 1
ATOM 4707 C CA . ASP C 1 152 ? 21.265 -15.050 10.606 1.00 30.97 151 ASP C CA 1
ATOM 4708 C C . ASP C 1 152 ? 21.275 -14.156 9.371 1.00 30.97 151 ASP C C 1
ATOM 4709 O O . ASP C 1 152 ? 20.428 -13.280 9.185 1.00 30.65 151 ASP C O 1
ATOM 4714 N N . SER C 1 153 ? 22.234 -14.377 8.469 1.00 29.65 152 SER C N 1
ATOM 4715 C CA . SER C 1 153 ? 22.351 -13.524 7.293 1.00 35.58 152 SER C CA 1
ATOM 4716 C C . SER C 1 153 ? 21.101 -13.604 6.427 1.00 33.79 152 SER C C 1
ATOM 4717 O O . SER C 1 153 ? 20.897 -12.699 5.619 1.00 39.53 152 SER C O 1
ATOM 4720 N N . ARG C 1 154 ? 20.293 -14.647 6.593 1.00 30.86 153 ARG C N 1
ATOM 4721 C CA . ARG C 1 154 ? 19.071 -14.711 5.799 1.00 35.10 153 ARG C CA 1
ATOM 4722 C C . ARG C 1 154 ? 17.998 -13.813 6.390 1.00 41.78 153 ARG C C 1
ATOM 4723 O O . ARG C 1 154 ? 16.903 -13.704 5.834 1.00 53.80 153 ARG C O 1
ATOM 4731 N N . ARG C 1 155 ? 18.268 -13.164 7.524 1.00 43.35 154 ARG C N 1
ATOM 4732 C CA . ARG C 1 155 ? 17.180 -12.386 8.123 1.00 39.71 154 ARG C CA 1
ATOM 4733 C C . ARG C 1 155 ? 16.815 -11.142 7.314 1.00 28.36 154 ARG C C 1
ATOM 4734 O O . ARG C 1 155 ? 17.650 -10.299 7.005 1.00 43.18 154 ARG C O 1
ATOM 4742 N N . THR C 1 156 ? 15.530 -10.996 6.983 1.00 18.60 155 THR C N 1
ATOM 4743 C CA . THR C 1 156 ? 15.017 -9.811 6.322 1.00 31.43 155 THR C CA 1
ATOM 4744 C C . THR C 1 156 ? 14.364 -8.827 7.284 1.00 33.69 155 THR C C 1
ATOM 4745 O O . THR C 1 156 ? 14.320 -7.630 7.001 1.00 48.72 155 THR C O 1
ATOM 4749 N N . SER C 1 157 ? 13.840 -9.313 8.409 1.00 35.15 156 SER C N 1
ATOM 4750 C CA . SER C 1 157 ? 13.311 -8.381 9.410 1.00 36.13 156 SER C CA 1
ATOM 4751 C C . SER C 1 157 ? 14.455 -7.568 10.006 1.00 30.52 156 SER C C 1
ATOM 4752 O O . SER C 1 157 ? 15.466 -8.169 10.364 1.00 48.60 156 SER C O 1
ATOM 4755 N N . PRO C 1 158 ? 14.298 -6.257 10.081 1.00 39.89 157 PRO C N 1
ATOM 4756 C CA . PRO C 1 158 ? 15.311 -5.374 10.692 1.00 27.68 157 PRO C CA 1
ATOM 4757 C C . PRO C 1 158 ? 15.821 -5.935 12.008 1.00 16.52 157 PRO C C 1
ATOM 4758 O O . PRO C 1 158 ? 15.023 -6.271 12.890 1.00 27.97 157 PRO C O 1
ATOM 4762 N N . VAL C 1 159 ? 17.127 -6.093 12.162 1.00 23.02 158 VAL C N 1
ATOM 4763 C CA . VAL C 1 159 ? 17.722 -6.742 13.318 1.00 27.45 158 VAL C CA 1
ATOM 4764 C C . VAL C 1 159 ? 18.129 -5.775 14.422 1.00 28.79 158 VAL C C 1
ATOM 4765 O O . VAL C 1 159 ? 18.735 -6.232 15.400 1.00 24.36 158 VAL C O 1
ATOM 4769 N N . GLY C 1 160 ? 17.822 -4.502 14.229 1.00 30.92 159 GLY C N 1
ATOM 4770 C CA . GLY C 1 160 ? 18.233 -3.425 15.139 1.00 19.98 159 GLY C CA 1
ATOM 4771 C C . GLY C 1 160 ? 19.728 -3.546 15.382 1.00 28.62 159 GLY C C 1
ATOM 4772 O O . GLY C 1 160 ? 20.527 -3.430 14.444 1.00 19.39 159 GLY C O 1
ATOM 4773 N N . SER C 1 161 ? 20.058 -3.804 16.649 1.00 31.98 160 SER C N 1
ATOM 4774 C CA . SER C 1 161 ? 21.444 -4.018 17.052 1.00 21.54 160 SER C CA 1
ATOM 4775 C C . SER C 1 161 ? 21.666 -5.438 17.531 1.00 23.89 160 SER C C 1
ATOM 4776 O O . SER C 1 161 ? 21.218 -5.765 18.631 1.00 31.32 160 SER C O 1
ATOM 4779 N N . PRO C 1 162 ? 22.332 -6.306 16.792 1.00 20.29 161 PRO C N 1
ATOM 4780 C CA . PRO C 1 162 ? 22.456 -7.681 17.285 1.00 25.54 161 PRO C CA 1
ATOM 4781 C C . PRO C 1 162 ? 23.249 -7.686 18.596 1.00 31.15 161 PRO C C 1
ATOM 4782 O O . PRO C 1 162 ? 22.910 -8.457 19.498 1.00 34.34 161 PRO C O 1
ATOM 4786 N N . ALA C 1 163 ? 24.255 -6.823 18.681 1.00 21.35 162 ALA C N 1
ATOM 4787 C CA . ALA C 1 163 ? 25.106 -6.747 19.859 1.00 26.69 162 ALA C CA 1
ATOM 4788 C C . ALA C 1 163 ? 24.311 -6.410 21.119 1.00 23.59 162 ALA C C 1
ATOM 4789 O O . ALA C 1 163 ? 24.387 -7.125 22.127 1.00 28.11 162 ALA C O 1
ATOM 4791 N N . LEU C 1 164 ? 23.562 -5.321 21.058 1.00 19.43 163 LEU C N 1
ATOM 4792 C CA . LEU C 1 164 ? 22.792 -4.900 22.230 1.00 24.46 163 LEU C CA 1
ATOM 4793 C C . LEU C 1 164 ? 21.618 -5.825 22.501 1.00 33.98 163 LEU C C 1
ATOM 4794 O O . LEU C 1 164 ? 21.221 -6.058 23.648 1.00 31.25 163 LEU C O 1
ATOM 4799 N N . SER C 1 165 ? 21.037 -6.366 21.422 1.00 25.94 164 SER C N 1
ATOM 4800 C CA . SER C 1 165 ? 19.944 -7.298 21.677 1.00 25.91 164 SER C CA 1
ATOM 4801 C C . SER C 1 165 ? 20.489 -8.483 22.472 1.00 28.85 164 SER C C 1
ATOM 4802 O O . SER C 1 165 ? 19.832 -8.966 23.388 1.00 34.67 164 SER C O 1
ATOM 4805 N N . ILE C 1 166 ? 21.689 -8.899 22.085 1.00 25.94 165 ILE C N 1
ATOM 4806 C CA . ILE C 1 166 ? 22.303 -10.112 22.644 1.00 22.28 165 ILE C CA 1
ATOM 4807 C C . ILE C 1 166 ? 22.798 -9.806 24.045 1.00 20.58 165 ILE C C 1
ATOM 4808 O O . ILE C 1 166 ? 22.666 -10.568 24.997 1.00 14.96 165 ILE C O 1
ATOM 4813 N N . GLY C 1 167 ? 23.392 -8.629 24.247 1.00 23.51 166 GLY C N 1
ATOM 4814 C CA . GLY C 1 167 ? 23.782 -8.248 25.597 1.00 32.31 166 GLY C CA 1
ATOM 4815 C C . GLY C 1 167 ? 22.574 -8.169 26.505 1.00 27.32 166 GLY C C 1
ATOM 4816 O O . GLY C 1 167 ? 22.536 -8.678 27.627 1.00 34.47 166 GLY C O 1
ATOM 4817 N N . LEU C 1 168 ? 21.494 -7.525 26.061 1.00 19.30 167 LEU C N 1
ATOM 4818 C CA . LEU C 1 168 ? 20.365 -7.464 27.000 1.00 18.07 167 LEU C CA 1
ATOM 4819 C C . LEU C 1 168 ? 19.766 -8.830 27.256 1.00 18.86 167 LEU C C 1
ATOM 4820 O O . LEU C 1 168 ? 19.084 -9.022 28.270 1.00 22.73 167 LEU C O 1
ATOM 4825 N N . SER C 1 169 ? 20.040 -9.762 26.349 1.00 17.32 168 SER C N 1
ATOM 4826 C CA . SER C 1 169 ? 19.588 -11.134 26.500 1.00 20.16 168 SER C CA 1
ATOM 4827 C C . SER C 1 169 ? 20.267 -11.755 27.724 1.00 23.01 168 SER C C 1
ATOM 4828 O O . SER C 1 169 ? 19.590 -12.355 28.544 1.00 21.06 168 SER C O 1
ATOM 4831 N N . VAL C 1 170 ? 21.573 -11.592 27.812 1.00 18.70 169 VAL C N 1
ATOM 4832 C CA . VAL C 1 170 ? 22.375 -11.949 28.968 1.00 17.04 169 VAL C CA 1
ATOM 4833 C C . VAL C 1 170 ? 21.819 -11.343 30.256 1.00 27.52 169 VAL C C 1
ATOM 4834 O O . VAL C 1 170 ? 21.565 -12.010 31.269 1.00 20.65 169 VAL C O 1
ATOM 4838 N N . THR C 1 171 ? 21.606 -10.031 30.227 1.00 14.26 170 THR C N 1
ATOM 4839 C CA . THR C 1 171 ? 21.022 -9.295 31.340 1.00 20.87 170 THR C CA 1
ATOM 4840 C C . THR C 1 171 ? 19.744 -9.963 31.837 1.00 29.26 170 THR C C 1
ATOM 4841 O O . THR C 1 171 ? 19.628 -10.262 33.025 1.00 24.53 170 THR C O 1
ATOM 4845 N N . LEU C 1 172 ? 18.818 -10.220 30.927 1.00 22.44 171 LEU C N 1
ATOM 4846 C CA . LEU C 1 172 ? 17.589 -10.927 31.232 1.00 17.88 171 LEU C CA 1
ATOM 4847 C C . LEU C 1 172 ? 17.837 -12.233 31.978 1.00 27.10 171 LEU C C 1
ATOM 4848 O O . LEU C 1 172 ? 17.127 -12.586 32.934 1.00 17.67 171 LEU C O 1
ATOM 4853 N N . GLY C 1 173 ? 18.844 -12.987 31.531 1.00 24.29 172 GLY C N 1
ATOM 4854 C CA . GLY C 1 173 ? 19.120 -14.271 32.164 1.00 29.86 172 GLY C CA 1
ATOM 4855 C C . GLY C 1 173 ? 19.547 -14.101 33.616 1.00 28.72 172 GLY C C 1
ATOM 4856 O O . GLY C 1 173 ? 19.252 -14.902 34.505 1.00 21.06 172 GLY C O 1
ATOM 4857 N N . HIS C 1 174 ? 20.272 -13.019 33.874 1.00 24.62 173 HIS C N 1
ATOM 4858 C CA . HIS C 1 174 ? 20.774 -12.743 35.219 1.00 27.68 173 HIS C CA 1
ATOM 4859 C C . HIS C 1 174 ? 19.642 -12.362 36.158 1.00 24.66 173 HIS C C 1
ATOM 4860 O O . HIS C 1 174 ? 19.579 -12.789 37.311 1.00 27.40 173 HIS C O 1
ATOM 4867 N N . LEU C 1 175 ? 18.698 -11.565 35.678 1.00 26.73 174 LEU C N 1
ATOM 4868 C CA . LEU C 1 175 ? 17.593 -11.058 36.475 1.00 28.99 174 LEU C CA 1
ATOM 4869 C C . LEU C 1 175 ? 16.768 -12.206 37.055 1.00 36.09 174 LEU C C 1
ATOM 4870 O O . LEU C 1 175 ? 16.058 -11.984 38.040 1.00 27.47 174 LEU C O 1
ATOM 4875 N N . VAL C 1 176 ? 16.847 -13.389 36.449 1.00 29.19 175 VAL C N 1
ATOM 4876 C CA . VAL C 1 176 ? 16.141 -14.534 37.024 1.00 19.97 175 VAL C CA 1
ATOM 4877 C C . VAL C 1 176 ? 17.182 -15.468 37.655 1.00 31.46 175 VAL C C 1
ATOM 4878 O O . VAL C 1 176 ? 17.037 -15.828 38.827 1.00 28.11 175 VAL C O 1
ATOM 4882 N N . GLY C 1 177 ? 18.189 -15.797 36.864 1.00 24.51 176 GLY C N 1
ATOM 4883 C CA . GLY C 1 177 ? 19.246 -16.738 37.089 1.00 23.28 176 GLY C CA 1
ATOM 4884 C C . GLY C 1 177 ? 20.122 -16.541 38.301 1.00 33.56 176 GLY C C 1
ATOM 4885 O O . GLY C 1 177 ? 20.518 -17.490 38.992 1.00 19.23 176 GLY C O 1
ATOM 4886 N N . ILE C 1 178 ? 20.470 -15.289 38.579 1.00 24.63 177 ILE C N 1
ATOM 4887 C CA . ILE C 1 178 ? 21.285 -14.995 39.749 1.00 30.04 177 ILE C CA 1
ATOM 4888 C C . ILE C 1 178 ? 20.661 -15.572 41.020 1.00 30.57 177 ILE C C 1
ATOM 4889 O O . ILE C 1 178 ? 21.366 -16.017 41.925 1.00 28.23 177 ILE C O 1
ATOM 4894 N N . TYR C 1 179 ? 19.342 -15.611 41.126 1.00 25.04 178 TYR C N 1
ATOM 4895 C CA . TYR C 1 179 ? 18.675 -16.049 42.343 1.00 26.31 178 TYR C CA 1
ATOM 4896 C C . TYR C 1 179 ? 18.778 -17.550 42.576 1.00 35.93 178 TYR C C 1
ATOM 4897 O O . TYR C 1 179 ? 18.679 -18.012 43.725 1.00 34.43 178 TYR C O 1
ATOM 4906 N N . PHE C 1 180 ? 18.966 -18.325 41.515 1.00 26.17 179 PHE C N 1
ATOM 4907 C CA . PHE C 1 180 ? 19.077 -19.773 41.607 1.00 15.89 179 PHE C CA 1
ATOM 4908 C C . PHE C 1 180 ? 20.498 -20.291 41.737 1.00 30.34 179 PHE C C 1
ATOM 4909 O O . PHE C 1 180 ? 20.745 -21.224 42.493 1.00 52.20 179 PHE C O 1
ATOM 4917 N N . THR C 1 181 ? 21.414 -19.716 40.978 1.00 35.39 180 THR C N 1
ATOM 4918 C CA . THR C 1 181 ? 22.732 -20.287 40.711 1.00 25.41 180 THR C CA 1
ATOM 4919 C C . THR C 1 181 ? 23.813 -19.232 40.658 1.00 31.30 180 THR C C 1
ATOM 4920 O O . THR C 1 181 ? 25.026 -19.437 40.591 1.00 31.12 180 THR C O 1
ATOM 4924 N N . GLY C 1 182 ? 23.357 -17.977 40.708 1.00 34.12 181 GLY C N 1
ATOM 4925 C CA . GLY C 1 182 ? 24.280 -16.850 40.616 1.00 31.25 181 GLY C CA 1
ATOM 4926 C C . GLY C 1 182 ? 24.360 -16.477 39.128 1.00 29.95 181 GLY C C 1
ATOM 4927 O O . GLY C 1 182 ? 24.995 -15.485 38.791 1.00 25.90 181 GLY C O 1
ATOM 4928 N N . CYS C 1 183 ? 23.695 -17.310 38.344 1.00 30.54 182 CYS C N 1
ATOM 4929 C CA . CYS C 1 183 ? 23.607 -17.235 36.900 1.00 42.04 182 CYS C CA 1
ATOM 4930 C C . CYS C 1 183 ? 24.931 -17.502 36.191 1.00 39.34 182 CYS C C 1
ATOM 4931 O O . CYS C 1 183 ? 25.801 -16.641 36.059 1.00 50.78 182 CYS C O 1
ATOM 4934 N N . SER C 1 184 ? 25.105 -18.718 35.673 1.00 30.85 183 SER C N 1
ATOM 4935 C CA . SER C 1 184 ? 26.297 -18.911 34.850 1.00 31.10 183 SER C CA 1
ATOM 4936 C C . SER C 1 184 ? 26.025 -18.679 33.367 1.00 27.41 183 SER C C 1
ATOM 4937 O O . SER C 1 184 ? 26.570 -17.790 32.708 1.00 32.07 183 SER C O 1
ATOM 4940 N N . MET C 1 185 ? 25.185 -19.513 32.762 1.00 25.72 184 MET C N 1
ATOM 4941 C CA . MET C 1 185 ? 24.869 -19.451 31.345 1.00 28.55 184 MET C CA 1
ATOM 4942 C C . MET C 1 185 ? 26.037 -19.772 30.416 1.00 33.13 184 MET C C 1
ATOM 4943 O O . MET C 1 185 ? 25.856 -19.802 29.196 1.00 41.66 184 MET C O 1
ATOM 4948 N N . ASN C 1 186 ? 27.206 -20.006 30.970 1.00 25.06 185 ASN C N 1
ATOM 4949 C CA . ASN C 1 186 ? 28.538 -19.960 30.440 1.00 20.14 185 ASN C CA 1
ATOM 4950 C C . ASN C 1 186 ? 29.516 -20.747 31.300 1.00 25.62 185 ASN C C 1
ATOM 4951 O O . ASN C 1 186 ? 29.938 -20.241 32.346 1.00 30.34 185 ASN C O 1
ATOM 4956 N N . PRO C 1 187 ? 29.867 -21.956 30.877 1.00 27.60 186 PRO C N 1
ATOM 4957 C CA . PRO C 1 187 ? 30.813 -22.791 31.627 1.00 34.91 186 PRO C CA 1
ATOM 4958 C C . PRO C 1 187 ? 32.157 -22.122 31.892 1.00 42.38 186 PRO C C 1
ATOM 4959 O O . PRO C 1 187 ? 32.778 -22.286 32.948 1.00 24.52 186 PRO C O 1
ATOM 4963 N N . ALA C 1 188 ? 32.645 -21.366 30.902 1.00 44.95 187 ALA C N 1
ATOM 4964 C CA . ALA C 1 188 ? 33.901 -20.642 31.036 1.00 26.70 187 ALA C CA 1
ATOM 4965 C C . ALA C 1 188 ? 33.813 -19.621 32.169 1.00 34.25 187 ALA C C 1
ATOM 4966 O O . ALA C 1 188 ? 34.701 -19.512 33.011 1.00 45.49 187 ALA C O 1
ATOM 4968 N N . ARG C 1 189 ? 32.718 -18.867 32.178 1.00 37.21 188 ARG C N 1
ATOM 4969 C CA . ARG C 1 189 ? 32.436 -17.909 33.241 1.00 37.05 188 ARG C CA 1
ATOM 4970 C C . ARG C 1 189 ? 32.535 -18.578 34.611 1.00 37.89 188 ARG C C 1
ATOM 4971 O O . ARG C 1 189 ? 33.142 -18.070 35.555 1.00 30.54 188 ARG C O 1
ATOM 4979 N N . SER C 1 190 ? 31.911 -19.747 34.719 1.00 31.09 189 SER C N 1
ATOM 4980 C CA . SER C 1 190 ? 31.899 -20.468 35.982 1.00 32.58 189 SER C CA 1
ATOM 4981 C C . SER C 1 190 ? 33.188 -21.240 36.225 1.00 40.74 189 SER C C 1
ATOM 4982 O O . SER C 1 190 ? 33.551 -21.473 37.376 1.00 46.84 189 SER C O 1
ATOM 4985 N N . PHE C 1 191 ? 33.878 -21.624 35.163 1.00 50.15 190 PHE C N 1
ATOM 4986 C CA . PHE C 1 191 ? 35.110 -22.400 35.237 1.00 42.97 190 PHE C CA 1
ATOM 4987 C C . PHE C 1 191 ? 36.302 -21.595 35.738 1.00 29.92 190 PHE C C 1
ATOM 4988 O O . PHE C 1 191 ? 37.115 -22.049 36.549 1.00 38.82 190 PHE C O 1
ATOM 4996 N N . GLY C 1 192 ? 36.402 -20.376 35.234 1.00 29.78 191 GLY C N 1
ATOM 4997 C CA . GLY C 1 192 ? 37.444 -19.422 35.456 1.00 28.76 191 GLY C CA 1
ATOM 4998 C C . GLY C 1 192 ? 37.706 -19.092 36.910 1.00 41.16 191 GLY C C 1
ATOM 4999 O O . GLY C 1 192 ? 38.796 -19.371 37.422 1.00 44.20 191 GLY C O 1
ATOM 5000 N N . PRO C 1 193 ? 36.760 -18.472 37.608 1.00 35.61 192 PRO C N 1
ATOM 5001 C CA . PRO C 1 193 ? 36.978 -18.154 39.021 1.00 35.95 192 PRO C CA 1
ATOM 5002 C C . PRO C 1 193 ? 37.253 -19.410 39.846 1.00 43.87 192 PRO C C 1
ATOM 5003 O O . PRO C 1 193 ? 37.961 -19.301 40.851 1.00 64.73 192 PRO C O 1
ATOM 5007 N N . ALA C 1 194 ? 36.698 -20.536 39.417 1.00 38.01 193 ALA C N 1
ATOM 5008 C CA . ALA C 1 194 ? 36.793 -21.804 40.134 1.00 30.33 193 ALA C CA 1
ATOM 5009 C C . ALA C 1 194 ? 38.218 -22.329 40.065 1.00 34.05 193 ALA C C 1
ATOM 5010 O O . ALA C 1 194 ? 38.775 -22.857 41.026 1.00 33.10 193 ALA C O 1
ATOM 5012 N N . VAL C 1 195 ? 38.786 -22.155 38.875 1.00 33.10 194 VAL C N 1
ATOM 5013 C CA . VAL C 1 195 ? 40.180 -22.581 38.736 1.00 41.30 194 VAL C CA 1
ATOM 5014 C C . VAL C 1 195 ? 41.072 -21.679 39.583 1.00 32.95 194 VAL C C 1
ATOM 5015 O O . VAL C 1 195 ? 41.924 -22.122 40.346 1.00 44.33 194 VAL C O 1
ATOM 5019 N N . VAL C 1 196 ? 40.840 -20.388 39.416 1.00 28.65 195 VAL C N 1
ATOM 5020 C CA . VAL C 1 196 ? 41.583 -19.333 40.082 1.00 42.29 195 VAL C CA 1
ATOM 5021 C C . VAL C 1 196 ? 41.545 -19.474 41.587 1.00 54.57 195 VAL C C 1
ATOM 5022 O O . VAL C 1 196 ? 42.460 -19.177 42.366 1.00 57.36 195 VAL C O 1
ATOM 5026 N N . MET C 1 197 ? 40.403 -19.963 42.086 1.00 56.96 196 MET C N 1
ATOM 5027 C CA . MET C 1 197 ? 40.347 -20.042 43.551 1.00 59.55 196 MET C CA 1
ATOM 5028 C C . MET C 1 197 ? 40.039 -21.462 43.993 1.00 61.99 196 MET C C 1
ATOM 5029 O O . MET C 1 197 ? 39.265 -21.670 44.924 1.00 71.65 196 MET C O 1
ATOM 5034 N N . ASN C 1 198 ? 40.662 -22.417 43.310 1.00 63.10 197 ASN C N 1
ATOM 5035 C CA . ASN C 1 198 ? 40.468 -23.834 43.580 1.00 78.51 197 ASN C CA 1
ATOM 5036 C C . ASN C 1 198 ? 38.976 -24.185 43.635 1.00 77.92 197 ASN C C 1
ATOM 5037 O O . ASN C 1 198 ? 38.408 -24.487 42.592 1.00 88.59 197 ASN C O 1
ATOM 5042 N N . ARG C 1 199 ? 38.415 -24.133 44.818 1.00 77.36 198 ARG C N 1
ATOM 5043 C CA . ARG C 1 199 ? 37.042 -24.266 45.241 1.00 81.52 198 ARG C CA 1
ATOM 5044 C C . ARG C 1 199 ? 36.073 -24.579 44.113 1.00 65.23 198 ARG C C 1
ATOM 5045 O O . ARG C 1 199 ? 35.343 -23.734 43.602 1.00 61.40 198 ARG C O 1
ATOM 5053 N N . PHE C 1 200 ? 36.068 -25.841 43.695 1.00 58.59 199 PHE C N 1
ATOM 5054 C CA . PHE C 1 200 ? 35.073 -26.276 42.714 1.00 49.00 199 PHE C CA 1
ATOM 5055 C C . PHE C 1 200 ? 33.838 -26.738 43.484 1.00 56.08 199 PHE C C 1
ATOM 5056 O O . PHE C 1 200 ? 33.977 -27.488 44.452 1.00 75.36 199 PHE C O 1
ATOM 5064 N N . SER C 1 201 ? 32.657 -26.299 43.085 1.00 66.92 200 SER C N 1
ATOM 5065 C CA . SER C 1 201 ? 31.413 -26.632 43.790 1.00 70.16 200 SER C CA 1
ATOM 5066 C C . SER C 1 201 ? 30.974 -28.058 43.501 1.00 63.99 200 SER C C 1
ATOM 5067 O O . SER C 1 201 ? 31.310 -28.646 42.462 1.00 58.17 200 SER C O 1
ATOM 5070 N N . PRO C 1 202 ? 30.214 -28.688 44.394 1.00 59.30 201 PRO C N 1
ATOM 5071 C CA . PRO C 1 202 ? 29.689 -30.025 44.077 1.00 52.04 201 PRO C CA 1
ATOM 5072 C C . PRO C 1 202 ? 28.577 -29.944 43.037 1.00 44.22 201 PRO C C 1
ATOM 5073 O O . PRO C 1 202 ? 28.105 -30.943 42.496 1.00 50.52 201 PRO C O 1
ATOM 5077 N N . ALA C 1 203 ? 28.154 -28.721 42.741 1.00 35.37 202 ALA C N 1
ATOM 5078 C CA . ALA C 1 203 ? 27.160 -28.474 41.715 1.00 40.59 202 ALA C CA 1
ATOM 5079 C C . ALA C 1 203 ? 27.769 -28.004 40.396 1.00 38.03 202 ALA C C 1
ATOM 5080 O O . ALA C 1 203 ? 27.020 -27.750 39.445 1.00 53.54 202 ALA C O 1
ATOM 5082 N N . HIS C 1 204 ? 29.086 -27.889 40.314 1.00 31.90 203 HIS C N 1
ATOM 5083 C CA . HIS C 1 204 ? 29.761 -27.322 39.152 1.00 37.49 203 HIS C CA 1
ATOM 5084 C C . HIS C 1 204 ? 29.285 -27.873 37.814 1.00 35.24 203 HIS C C 1
ATOM 5085 O O . HIS C 1 204 ? 29.132 -27.104 36.852 1.00 40.12 203 HIS C O 1
ATOM 5092 N N . TRP C 1 205 ? 29.045 -29.177 37.717 1.00 25.34 204 TRP C N 1
ATOM 5093 C CA . TRP C 1 205 ? 28.594 -29.762 36.464 1.00 32.66 204 TRP C CA 1
ATOM 5094 C C . TRP C 1 205 ? 27.361 -29.051 35.909 1.00 37.10 204 TRP C C 1
ATOM 5095 O O . TRP C 1 205 ? 27.276 -28.925 34.690 1.00 31.87 204 TRP C O 1
ATOM 5106 N N . VAL C 1 206 ? 26.465 -28.631 36.788 1.00 20.00 205 VAL C N 1
ATOM 5107 C CA . VAL C 1 206 ? 25.297 -27.854 36.391 1.00 20.00 205 VAL C CA 1
ATOM 5108 C C . VAL C 1 206 ? 25.677 -26.751 35.409 1.00 20.00 205 VAL C C 1
ATOM 5109 O O . VAL C 1 206 ? 24.992 -26.519 34.417 1.00 40.73 205 VAL C O 1
ATOM 5113 N N . PHE C 1 207 ? 26.780 -26.112 35.779 1.00 31.62 206 PHE C N 1
ATOM 5114 C CA . PHE C 1 207 ? 27.285 -24.919 35.106 1.00 34.47 206 PHE C CA 1
ATOM 5115 C C . PHE C 1 207 ? 27.970 -25.262 33.793 1.00 38.50 206 PHE C C 1
ATOM 5116 O O . PHE C 1 207 ? 28.516 -24.429 33.065 1.00 43.30 206 PHE C O 1
ATOM 5124 N N . TRP C 1 208 ? 27.955 -26.542 33.417 1.00 33.67 207 TRP C N 1
ATOM 5125 C CA . TRP C 1 208 ? 28.452 -26.902 32.097 1.00 33.99 207 TRP C CA 1
ATOM 5126 C C . TRP C 1 208 ? 27.300 -27.469 31.269 1.00 36.48 207 TRP C C 1
ATOM 5127 O O . TRP C 1 208 ? 27.005 -27.116 30.130 1.00 32.33 207 TRP C O 1
ATOM 5138 N N . VAL C 1 209 ? 26.638 -28.407 31.940 1.00 33.46 208 VAL C N 1
ATOM 5139 C CA . VAL C 1 209 ? 25.625 -29.254 31.331 1.00 34.10 208 VAL C CA 1
ATOM 5140 C C . VAL C 1 209 ? 24.347 -28.493 31.045 1.00 33.65 208 VAL C C 1
ATOM 5141 O O . VAL C 1 209 ? 23.695 -28.686 30.018 1.00 35.29 208 VAL C O 1
ATOM 5145 N N . GLY C 1 210 ? 23.992 -27.621 31.981 1.00 33.24 209 GLY C N 1
ATOM 5146 C CA . GLY C 1 210 ? 22.799 -26.808 31.861 1.00 30.15 209 GLY C CA 1
ATOM 5147 C C . GLY C 1 210 ? 22.846 -25.832 30.707 1.00 34.54 209 GLY C C 1
ATOM 5148 O O . GLY C 1 210 ? 21.972 -25.833 29.842 1.00 23.69 209 GLY C O 1
ATOM 5149 N N . PRO C 1 211 ? 23.852 -24.967 30.701 1.00 33.64 210 PRO C N 1
ATOM 5150 C CA . PRO C 1 211 ? 24.075 -24.068 29.570 1.00 31.90 210 PRO C CA 1
ATOM 5151 C C . PRO C 1 211 ? 24.335 -24.782 28.250 1.00 29.88 210 PRO C C 1
ATOM 5152 O O . PRO C 1 211 ? 23.999 -24.263 27.178 1.00 30.31 210 PRO C O 1
ATOM 5156 N N . ILE C 1 212 ? 24.960 -25.963 28.256 1.00 33.04 211 ILE C N 1
ATOM 5157 C CA . ILE C 1 212 ? 25.288 -26.546 26.941 1.00 33.14 211 ILE C CA 1
ATOM 5158 C C . ILE C 1 212 ? 24.063 -27.185 26.296 1.00 39.86 211 ILE C C 1
ATOM 5159 O O . ILE C 1 212 ? 23.695 -26.906 25.153 1.00 61.35 211 ILE C O 1
ATOM 5164 N N . VAL C 1 213 ? 23.402 -28.059 27.033 1.00 31.53 212 VAL C N 1
ATOM 5165 C CA . VAL C 1 213 ? 22.146 -28.664 26.646 1.00 28.41 212 VAL C CA 1
ATOM 5166 C C . VAL C 1 213 ? 21.130 -27.653 26.157 1.00 25.10 212 VAL C C 1
ATOM 5167 O O . VAL C 1 213 ? 20.399 -27.883 25.192 1.00 35.56 212 VAL C O 1
ATOM 5171 N N . GLY C 1 214 ? 21.058 -26.508 26.837 1.00 18.68 213 GLY C N 1
ATOM 5172 C CA . GLY C 1 214 ? 20.027 -25.532 26.512 1.00 16.10 213 GLY C CA 1
ATOM 5173 C C . GLY C 1 214 ? 20.302 -24.806 25.208 1.00 22.71 213 GLY C C 1
ATOM 5174 O O . GLY C 1 214 ? 19.418 -24.524 24.395 1.00 33.51 213 GLY C O 1
ATOM 5175 N N . ALA C 1 215 ? 21.578 -24.509 25.010 1.00 21.68 214 ALA C N 1
ATOM 5176 C CA . ALA C 1 215 ? 22.068 -23.891 23.790 1.00 22.32 214 ALA C CA 1
ATOM 5177 C C . ALA C 1 215 ? 21.910 -24.864 22.621 1.00 36.32 214 ALA C C 1
ATOM 5178 O O . ALA C 1 215 ? 21.410 -24.538 21.538 1.00 27.62 214 ALA C O 1
ATOM 5180 N N . VAL C 1 216 ? 22.341 -26.104 22.866 1.00 22.09 215 VAL C N 1
ATOM 5181 C CA . VAL C 1 216 ? 22.286 -27.106 21.797 1.00 18.02 215 VAL C CA 1
ATOM 5182 C C . VAL C 1 216 ? 20.852 -27.345 21.373 1.00 27.24 215 VAL C C 1
ATOM 5183 O O . VAL C 1 216 ? 20.535 -27.431 20.188 1.00 39.31 215 VAL C O 1
ATOM 5187 N N . LEU C 1 217 ? 19.954 -27.431 22.348 1.00 29.58 216 LEU C N 1
ATOM 5188 C CA . LEU C 1 217 ? 18.531 -27.549 22.049 1.00 28.48 216 LEU C CA 1
ATOM 5189 C C . LEU C 1 217 ? 18.089 -26.434 21.105 1.00 29.38 216 LEU C C 1
ATOM 5190 O O . LEU C 1 217 ? 17.321 -26.656 20.171 1.00 31.41 216 LEU C O 1
ATOM 5195 N N . ALA C 1 218 ? 18.588 -25.225 21.348 1.00 33.21 217 ALA C N 1
ATOM 5196 C CA . ALA C 1 218 ? 18.202 -24.038 20.589 1.00 38.25 217 ALA C CA 1
ATOM 5197 C C . ALA C 1 218 ? 18.779 -24.079 19.171 1.00 34.91 217 ALA C C 1
ATOM 5198 O O . ALA C 1 218 ? 18.098 -23.690 18.213 1.00 29.43 217 ALA C O 1
ATOM 5200 N N . ALA C 1 219 ? 20.020 -24.551 19.114 1.00 25.84 218 ALA C N 1
ATOM 5201 C CA . ALA C 1 219 ? 20.694 -24.792 17.834 1.00 26.63 218 ALA C CA 1
ATOM 5202 C C . ALA C 1 219 ? 19.873 -25.760 17.001 1.00 26.60 218 ALA C C 1
ATOM 5203 O O . ALA C 1 219 ? 19.529 -25.567 15.835 1.00 35.93 218 ALA C O 1
ATOM 5205 N N . ILE C 1 220 ? 19.477 -26.893 17.584 1.00 24.05 219 ILE C N 1
ATOM 5206 C CA . ILE C 1 220 ? 18.732 -27.846 16.776 1.00 28.40 219 ILE C CA 1
ATOM 5207 C C . ILE C 1 220 ? 17.365 -27.282 16.425 1.00 30.71 219 ILE C C 1
ATOM 5208 O O . ILE C 1 220 ? 16.862 -27.534 15.332 1.00 36.67 219 ILE C O 1
ATOM 5213 N N . LEU C 1 221 ? 16.769 -26.534 17.358 1.00 38.71 220 LEU C N 1
ATOM 5214 C CA . LEU C 1 221 ? 15.460 -25.962 17.075 1.00 33.85 220 LEU C CA 1
ATOM 5215 C C . LEU C 1 221 ? 15.517 -25.025 15.864 1.00 34.04 220 LEU C C 1
ATOM 5216 O O . LEU C 1 221 ? 14.689 -25.112 14.957 1.00 53.46 220 LEU C O 1
ATOM 5221 N N . TYR C 1 222 ? 16.495 -24.122 15.913 1.00 26.68 221 TYR C N 1
ATOM 5222 C CA . TYR C 1 222 ? 16.542 -23.025 14.959 1.00 29.29 221 TYR C CA 1
ATOM 5223 C C . TYR C 1 222 ? 17.154 -23.441 13.628 1.00 28.66 221 TYR C C 1
ATOM 5224 O O . TYR C 1 222 ? 16.590 -23.110 12.587 1.00 27.74 221 TYR C O 1
ATOM 5233 N N . PHE C 1 223 ? 18.295 -24.109 13.656 1.00 31.10 222 PHE C N 1
ATOM 5234 C CA . PHE C 1 223 ? 18.982 -24.480 12.419 1.00 37.95 222 PHE C CA 1
ATOM 5235 C C . PHE C 1 223 ? 18.368 -25.690 11.735 1.00 43.59 222 PHE C C 1
ATOM 5236 O O . PHE C 1 223 ? 18.447 -25.851 10.516 1.00 44.57 222 PHE C O 1
ATOM 5244 N N . TYR C 1 224 ? 17.727 -26.593 12.481 1.00 37.70 223 TYR C N 1
ATOM 5245 C CA . TYR C 1 224 ? 17.222 -27.792 11.825 1.00 37.54 223 TYR C CA 1
ATOM 5246 C C . TYR C 1 224 ? 15.719 -27.776 11.605 1.00 42.49 223 TYR C C 1
ATOM 5247 O O . TYR C 1 224 ? 15.240 -28.146 10.531 1.00 44.36 223 TYR C O 1
ATOM 5256 N N . LEU C 1 225 ? 15.002 -27.346 12.625 1.00 37.74 224 LEU C N 1
ATOM 5257 C CA . LEU C 1 225 ? 13.556 -27.339 12.686 1.00 29.74 224 LEU C CA 1
ATOM 5258 C C . LEU C 1 225 ? 12.951 -26.026 12.217 1.00 26.96 224 LEU C C 1
ATOM 5259 O O . LEU C 1 225 ? 11.954 -26.053 11.497 1.00 45.35 224 LEU C O 1
ATOM 5264 N N . LEU C 1 226 ? 13.533 -24.909 12.640 1.00 27.83 225 LEU C N 1
ATOM 5265 C CA . LEU C 1 226 ? 12.998 -23.580 12.355 1.00 33.11 225 LEU C CA 1
ATOM 5266 C C . LEU C 1 226 ? 13.465 -23.001 11.028 1.00 31.29 225 LEU C C 1
ATOM 5267 O O . LEU C 1 226 ? 12.724 -22.738 10.075 1.00 27.07 225 LEU C O 1
ATOM 5272 N N . PHE C 1 227 ? 14.769 -22.773 10.924 1.00 32.68 226 PHE C N 1
ATOM 5273 C CA . PHE C 1 227 ? 15.341 -22.171 9.728 1.00 34.45 226 PHE C CA 1
ATOM 5274 C C . PHE C 1 227 ? 16.510 -22.953 9.150 1.00 37.38 226 PHE C C 1
ATOM 5275 O O . PHE C 1 227 ? 17.661 -22.506 9.152 1.00 32.22 226 PHE C O 1
ATOM 5283 N N . PRO C 1 228 ? 16.201 -24.141 8.634 1.00 42.15 227 PRO C N 1
ATOM 5284 C CA . PRO C 1 228 ? 17.212 -24.962 7.962 1.00 46.52 227 PRO C CA 1
ATOM 5285 C C . PRO C 1 228 ? 17.594 -24.396 6.587 1.00 42.95 227 PRO C C 1
ATOM 5286 O O . PRO C 1 228 ? 16.813 -23.641 6.008 1.00 29.89 227 PRO C O 1
ATOM 5290 N N . ASN C 1 229 ? 18.777 -24.788 6.147 1.00 50.24 228 ASN C N 1
ATOM 5291 C CA . ASN C 1 229 ? 19.370 -24.541 4.845 1.00 55.55 228 ASN C CA 1
ATOM 5292 C C . ASN C 1 229 ? 19.356 -25.846 4.040 1.00 58.31 228 ASN C C 1
ATOM 5293 O O . ASN C 1 229 ? 18.934 -26.861 4.605 1.00 53.73 228 ASN C O 1
ATOM 5298 N N . SER C 1 230 ? 19.808 -25.800 2.796 1.00 61.94 229 SER C N 1
ATOM 5299 C CA . SER C 1 230 ? 19.728 -26.924 1.878 1.00 58.42 229 SER C CA 1
ATOM 5300 C C . SER C 1 230 ? 20.957 -27.835 1.888 1.00 53.94 229 SER C C 1
ATOM 5301 O O . SER C 1 230 ? 20.818 -28.994 1.491 1.00 74.05 229 SER C O 1
ATOM 5304 N N . LEU C 1 231 ? 22.057 -27.295 2.324 1.00 46.07 230 LEU C N 1
ATOM 5305 C CA . LEU C 1 231 ? 23.451 -27.575 2.426 1.00 54.55 230 LEU C CA 1
ATOM 5306 C C . LEU C 1 231 ? 23.947 -28.964 2.046 1.00 64.67 230 LEU C C 1
ATOM 5307 O O . LEU C 1 231 ? 25.170 -29.165 2.123 1.00 77.66 230 LEU C O 1
ATOM 5312 N N . SER C 1 232 ? 23.134 -29.918 1.642 1.00 60.11 231 SER C N 1
ATOM 5313 C CA . SER C 1 232 ? 23.619 -31.180 1.094 1.00 57.97 231 SER C CA 1
ATOM 5314 C C . SER C 1 232 ? 24.567 -31.947 2.011 1.00 51.93 231 SER C C 1
ATOM 5315 O O . SER C 1 232 ? 25.481 -31.387 2.621 1.00 28.61 231 SER C O 1
ATOM 5318 N N . LEU C 1 233 ? 24.331 -33.256 2.084 1.00 38.82 232 LEU C N 1
ATOM 5319 C CA . LEU C 1 233 ? 25.031 -34.148 3.000 1.00 40.44 232 LEU C CA 1
ATOM 5320 C C . LEU C 1 233 ? 26.540 -33.938 3.005 1.00 49.91 232 LEU C C 1
ATOM 5321 O O . LEU C 1 233 ? 27.146 -33.581 4.018 1.00 45.94 232 LEU C O 1
ATOM 5326 N N . SER C 1 234 ? 27.153 -34.147 1.844 1.00 56.90 233 SER C N 1
ATOM 5327 C CA . SER C 1 234 ? 28.579 -33.931 1.664 1.00 47.37 233 SER C CA 1
ATOM 5328 C C . SER C 1 234 ? 28.970 -32.494 1.963 1.00 39.07 233 SER C C 1
ATOM 5329 O O . SER C 1 234 ? 30.105 -32.293 2.402 1.00 40.96 233 SER C O 1
ATOM 5332 N N . GLU C 1 235 ? 28.087 -31.520 1.718 1.00 39.53 234 GLU C N 1
ATOM 5333 C CA . GLU C 1 235 ? 28.523 -30.143 1.962 1.00 50.57 234 GLU C CA 1
ATOM 5334 C C . GLU C 1 235 ? 28.349 -29.829 3.450 1.00 46.18 234 GLU C C 1
ATOM 5335 O O . GLU C 1 235 ? 28.833 -28.832 3.970 1.00 42.49 234 GLU C O 1
ATOM 5341 N N . ARG C 1 236 ? 27.621 -30.706 4.145 1.00 48.04 235 ARG C N 1
ATOM 5342 C CA . ARG C 1 236 ? 27.475 -30.362 5.571 1.00 42.30 235 ARG C CA 1
ATOM 5343 C C . ARG C 1 236 ? 28.736 -30.829 6.272 1.00 36.62 235 ARG C C 1
ATOM 5344 O O . ARG C 1 236 ? 29.275 -30.146 7.143 1.00 40.77 235 ARG C O 1
ATOM 5352 N N . VAL C 1 237 ? 29.222 -31.983 5.844 1.00 35.60 236 VAL C N 1
ATOM 5353 C CA . VAL C 1 237 ? 30.454 -32.572 6.357 1.00 43.64 236 VAL C CA 1
ATOM 5354 C C . VAL C 1 237 ? 31.669 -31.702 6.087 1.00 45.33 236 VAL C C 1
ATOM 5355 O O . VAL C 1 237 ? 32.648 -31.692 6.839 1.00 42.88 236 VAL C O 1
ATOM 5359 N N . ALA C 1 238 ? 31.634 -30.933 5.000 1.00 43.24 237 ALA C N 1
ATOM 5360 C CA . ALA C 1 238 ? 32.732 -29.999 4.739 1.00 41.76 237 ALA C CA 1
ATOM 5361 C C . ALA C 1 238 ? 32.676 -28.805 5.688 1.00 42.22 237 ALA C C 1
ATOM 5362 O O . ALA C 1 238 ? 33.676 -28.128 5.937 1.00 36.32 237 ALA C O 1
ATOM 5364 N N . ILE C 1 239 ? 31.487 -28.551 6.230 1.00 42.40 238 ILE C N 1
ATOM 5365 C CA . ILE C 1 239 ? 31.333 -27.587 7.305 1.00 40.89 238 ILE C CA 1
ATOM 5366 C C . ILE C 1 239 ? 32.207 -27.970 8.499 1.00 32.43 238 ILE C C 1
ATOM 5367 O O . ILE C 1 239 ? 32.903 -27.127 9.064 1.00 48.56 238 ILE C O 1
ATOM 5372 N N . ILE C 1 240 ? 32.165 -29.234 8.893 1.00 39.44 239 ILE C N 1
ATOM 5373 C CA . ILE C 1 240 ? 32.865 -29.794 10.041 1.00 33.98 239 ILE C CA 1
ATOM 5374 C C . ILE C 1 240 ? 34.366 -29.971 9.861 1.00 38.34 239 ILE C C 1
ATOM 5375 O O . ILE C 1 240 ? 35.157 -29.878 10.801 1.00 33.02 239 ILE C O 1
ATOM 5380 N N . LYS C 1 241 ? 34.749 -30.248 8.617 1.00 36.79 240 LYS C N 1
ATOM 5381 C CA . LYS C 1 241 ? 36.148 -30.406 8.257 1.00 50.74 240 LYS C CA 1
ATOM 5382 C C . LYS C 1 241 ? 36.805 -29.068 7.948 1.00 42.73 240 LYS C C 1
ATOM 5383 O O . LYS C 1 241 ? 37.978 -29.015 7.581 1.00 56.72 240 LYS C O 1
ATOM 5389 N N . GLY C 1 242 ? 36.072 -27.972 8.094 1.00 35.60 241 GLY C N 1
ATOM 5390 C CA . GLY C 1 242 ? 36.657 -26.656 7.905 1.00 38.00 241 GLY C CA 1
ATOM 5391 C C . GLY C 1 242 ? 37.204 -26.426 6.507 1.00 46.20 241 GLY C C 1
ATOM 5392 O O . GLY C 1 242 ? 38.307 -25.889 6.370 1.00 43.84 241 GLY C O 1
ATOM 5393 N N . THR C 1 243 ? 36.451 -26.831 5.488 1.00 49.85 242 THR C N 1
ATOM 5394 C CA . THR C 1 243 ? 36.809 -26.683 4.088 1.00 46.12 242 THR C CA 1
ATOM 5395 C C . THR C 1 243 ? 35.602 -26.273 3.239 1.00 57.29 242 THR C C 1
ATOM 5396 O O . THR C 1 243 ? 35.711 -26.209 2.011 1.00 64.36 242 THR C O 1
ATOM 5400 N N . TYR C 1 244 ? 34.455 -26.013 3.866 1.00 50.98 243 TYR C N 1
ATOM 5401 C CA . TYR C 1 244 ? 33.295 -25.586 3.076 1.00 32.18 243 TYR C CA 1
ATOM 5402 C C . TYR C 1 244 ? 33.542 -24.189 2.544 1.00 36.68 243 TYR C C 1
ATOM 5403 O O . TYR C 1 244 ? 33.900 -23.264 3.284 1.00 45.18 243 TYR C O 1
ATOM 5412 N N . GLU C 1 245 ? 33.354 -23.952 1.240 1.00 48.37 244 GLU C N 1
ATOM 5413 C CA . GLU C 1 245 ? 33.686 -22.557 0.867 1.00 61.46 244 GLU C CA 1
ATOM 5414 C C . GLU C 1 245 ? 32.498 -21.656 1.125 1.00 64.75 244 GLU C C 1
ATOM 5415 O O . GLU C 1 245 ? 32.547 -20.947 2.164 1.00 76.07 244 GLU C O 1
ATOM 5421 N N . PRO C 1 246 ? 31.401 -21.542 0.400 1.00 64.35 245 PRO C N 1
ATOM 5422 C CA . PRO C 1 246 ? 31.012 -22.207 -0.839 1.00 79.35 245 PRO C CA 1
ATOM 5423 C C . PRO C 1 246 ? 31.374 -21.395 -2.085 1.00 89.83 245 PRO C C 1
ATOM 5424 O O . PRO C 1 246 ? 30.799 -20.314 -2.309 1.00 100.81 245 PRO C O 1
ATOM 5428 N N . SER D 1 2 ? -0.953 27.286 3.501 1.00 48.22 1 SER D N 1
ATOM 5429 C CA . SER D 1 2 ? -1.272 27.575 4.896 1.00 55.25 1 SER D CA 1
ATOM 5430 C C . SER D 1 2 ? -2.726 27.248 5.197 1.00 52.68 1 SER D C 1
ATOM 5431 O O . SER D 1 2 ? -3.023 26.475 6.111 0.35 41.65 1 SER D O 1
ATOM 5434 N N . LYS D 1 3 ? -3.642 27.836 4.423 1.00 60.30 2 LYS D N 1
ATOM 5435 C CA . LYS D 1 3 ? -5.037 27.414 4.579 1.00 56.64 2 LYS D CA 1
ATOM 5436 C C . LYS D 1 3 ? -5.098 25.961 4.113 1.00 47.31 2 LYS D C 1
ATOM 5437 O O . LYS D 1 3 ? -5.847 25.125 4.600 1.00 52.35 2 LYS D O 1
ATOM 5443 N N . LYS D 1 4 ? -4.238 25.690 3.136 1.00 40.38 3 LYS D N 1
ATOM 5444 C CA . LYS D 1 4 ? -4.139 24.324 2.648 1.00 49.59 3 LYS D CA 1
ATOM 5445 C C . LYS D 1 4 ? -3.427 23.473 3.691 1.00 51.95 3 LYS D C 1
ATOM 5446 O O . LYS D 1 4 ? -3.822 22.330 3.915 0.16 49.08 3 LYS D O 1
ATOM 5452 N N . GLU D 1 5 ? -2.380 24.039 4.311 1.00 48.96 4 GLU D N 1
ATOM 5453 C CA . GLU D 1 5 ? -1.647 23.243 5.296 1.00 35.82 4 GLU D CA 1
ATOM 5454 C C . GLU D 1 5 ? -2.619 22.803 6.393 1.00 32.54 4 GLU D C 1
ATOM 5455 O O . GLU D 1 5 ? -2.861 21.615 6.549 1.00 44.85 4 GLU D O 1
ATOM 5461 N N . VAL D 1 6 ? -3.140 23.785 7.102 1.00 38.20 5 VAL D N 1
ATOM 5462 C CA . VAL D 1 6 ? -3.932 23.644 8.309 1.00 38.06 5 VAL D CA 1
ATOM 5463 C C . VAL D 1 6 ? -5.219 22.875 8.066 1.00 38.46 5 VAL D C 1
ATOM 5464 O O . VAL D 1 6 ? -5.841 22.324 8.969 1.00 44.50 5 VAL D O 1
ATOM 5468 N N . CYS D 1 7 ? -5.591 22.869 6.793 1.00 42.51 6 CYS D N 1
ATOM 5469 C CA . CYS D 1 7 ? -6.834 22.237 6.386 1.00 55.38 6 CYS D CA 1
ATOM 5470 C C . CYS D 1 7 ? -6.557 20.931 5.653 1.00 64.03 6 CYS D C 1
ATOM 5471 O O . CYS D 1 7 ? -7.203 20.639 4.647 1.00 74.83 6 CYS D O 1
ATOM 5474 N N . SER D 1 8 ? -5.597 20.187 6.194 1.00 70.06 7 SER D N 1
ATOM 5475 C CA . SER D 1 8 ? -5.303 18.822 5.782 1.00 59.92 7 SER D CA 1
ATOM 5476 C C . SER D 1 8 ? -5.864 17.851 6.831 1.00 33.59 7 SER D C 1
ATOM 5477 O O . SER D 1 8 ? -6.016 18.211 7.994 1.00 29.12 7 SER D O 1
ATOM 5480 N N . VAL D 1 9 ? -6.161 16.639 6.395 1.00 30.31 8 VAL D N 1
ATOM 5481 C CA . VAL D 1 9 ? -6.439 15.553 7.321 1.00 32.36 8 VAL D CA 1
ATOM 5482 C C . VAL D 1 9 ? -5.090 15.187 7.931 1.00 32.39 8 VAL D C 1
ATOM 5483 O O . VAL D 1 9 ? -4.930 14.731 9.048 1.00 51.97 8 VAL D O 1
ATOM 5487 N N . ALA D 1 10 ? -4.084 15.437 7.081 1.00 31.09 9 ALA D N 1
ATOM 5488 C CA . ALA D 1 10 ? -2.734 15.127 7.525 1.00 31.29 9 ALA D CA 1
ATOM 5489 C C . ALA D 1 10 ? -2.411 15.981 8.751 1.00 28.89 9 ALA D C 1
ATOM 5490 O O . ALA D 1 10 ? -1.848 15.455 9.708 1.00 34.95 9 ALA D O 1
ATOM 5492 N N . PHE D 1 11 ? -2.774 17.251 8.669 1.00 27.97 10 PHE D N 1
ATOM 5493 C CA . PHE D 1 11 ? -2.527 18.252 9.698 1.00 39.31 10 PHE D CA 1
ATOM 5494 C C . PHE D 1 11 ? -3.405 17.961 10.915 1.00 42.10 10 PHE D C 1
ATOM 5495 O O . PHE D 1 11 ? -2.938 17.898 12.050 1.00 50.34 10 PHE D O 1
ATOM 5503 N N . LEU D 1 12 ? -4.688 17.774 10.630 1.00 31.12 11 LEU D N 1
ATOM 5504 C CA . LEU D 1 12 ? -5.635 17.411 11.682 1.00 39.23 11 LEU D CA 1
ATOM 5505 C C . LEU D 1 12 ? -5.149 16.182 12.438 1.00 37.10 11 LEU D C 1
ATOM 5506 O O . LEU D 1 12 ? -5.358 16.044 13.637 1.00 29.91 11 LEU D O 1
ATOM 5511 N N . LYS D 1 13 ? -4.486 15.260 11.752 1.00 32.40 12 LYS D N 1
ATOM 5512 C CA . LYS D 1 13 ? -3.953 14.044 12.333 1.00 27.69 12 LYS D CA 1
ATOM 5513 C C . LYS D 1 13 ? -2.715 14.317 13.193 1.00 31.03 12 LYS D C 1
ATOM 5514 O O . LYS D 1 13 ? -2.577 13.769 14.285 1.00 37.34 12 LYS D O 1
ATOM 5520 N N . ALA D 1 14 ? -1.857 15.161 12.648 1.00 26.18 13 ALA D N 1
ATOM 5521 C CA . ALA D 1 14 ? -0.604 15.622 13.195 1.00 27.25 13 ALA D CA 1
ATOM 5522 C C . ALA D 1 14 ? -0.853 16.420 14.476 1.00 34.29 13 ALA D C 1
ATOM 5523 O O . ALA D 1 14 ? -0.073 16.332 15.419 1.00 42.00 13 ALA D O 1
ATOM 5525 N N . VAL D 1 15 ? -1.955 17.168 14.428 1.00 30.56 14 VAL D N 1
ATOM 5526 C CA . VAL D 1 15 ? -2.331 17.946 15.614 1.00 33.87 14 VAL D CA 1
ATOM 5527 C C . VAL D 1 15 ? -2.874 16.971 16.646 1.00 34.21 14 VAL D C 1
ATOM 5528 O O . VAL D 1 15 ? -2.579 17.055 17.831 1.00 23.16 14 VAL D O 1
ATOM 5532 N N . PHE D 1 16 ? -3.670 15.998 16.203 1.00 33.59 15 PHE D N 1
ATOM 5533 C CA . PHE D 1 16 ? -4.206 15.026 17.145 1.00 34.69 15 PHE D CA 1
ATOM 5534 C C . PHE D 1 16 ? -3.097 14.161 17.740 1.00 32.65 15 PHE D C 1
ATOM 5535 O O . PHE D 1 16 ? -3.148 13.848 18.936 1.00 47.26 15 PHE D O 1
ATOM 5543 N N . ALA D 1 17 ? -2.123 13.765 16.928 1.00 33.06 16 ALA D N 1
ATOM 5544 C CA . ALA D 1 17 ? -1.022 12.939 17.433 1.00 28.64 16 ALA D CA 1
ATOM 5545 C C . ALA D 1 17 ? -0.305 13.621 18.596 1.00 25.31 16 ALA D C 1
ATOM 5546 O O . ALA D 1 17 ? 0.095 12.975 19.558 1.00 32.86 16 ALA D O 1
ATOM 5548 N N . GLU D 1 18 ? -0.107 14.935 18.521 1.00 29.95 17 GLU D N 1
ATOM 5549 C CA . GLU D 1 18 ? 0.641 15.633 19.572 1.00 25.90 17 GLU D CA 1
ATOM 5550 C C . GLU D 1 18 ? -0.160 15.702 20.861 1.00 20.18 17 GLU D C 1
ATOM 5551 O O . GLU D 1 18 ? 0.347 15.517 21.957 1.00 33.89 17 GLU D O 1
ATOM 5557 N N . PHE D 1 19 ? -1.450 15.985 20.742 1.00 22.40 18 PHE D N 1
ATOM 5558 C CA . PHE D 1 19 ? -2.327 16.015 21.905 1.00 27.08 18 PHE D CA 1
ATOM 5559 C C . PHE D 1 19 ? -2.264 14.699 22.671 1.00 29.81 18 PHE D C 1
ATOM 5560 O O . PHE D 1 19 ? -1.975 14.697 23.860 1.00 26.52 18 PHE D O 1
ATOM 5568 N N . LEU D 1 20 ? -2.543 13.601 21.981 1.00 27.80 19 LEU D N 1
ATOM 5569 C CA . LEU D 1 20 ? -2.535 12.246 22.500 1.00 24.64 19 LEU D CA 1
ATOM 5570 C C . LEU D 1 20 ? -1.154 11.815 22.966 1.00 23.81 19 LEU D C 1
ATOM 5571 O O . LEU D 1 20 ? -1.000 11.005 23.881 1.00 36.70 19 LEU D O 1
ATOM 5576 N N . ALA D 1 21 ? -0.111 12.338 22.327 1.00 20.93 20 ALA D N 1
ATOM 5577 C CA . ALA D 1 21 ? 1.235 11.945 22.745 1.00 29.24 20 ALA D CA 1
ATOM 5578 C C . ALA D 1 21 ? 1.558 12.620 24.073 1.00 24.31 20 ALA D C 1
ATOM 5579 O O . ALA D 1 21 ? 2.025 12.010 25.027 1.00 20.70 20 ALA D O 1
ATOM 5581 N N . THR D 1 22 ? 1.280 13.928 24.110 1.00 22.53 21 THR D N 1
ATOM 5582 C CA . THR D 1 22 ? 1.554 14.650 25.361 1.00 23.61 21 THR D CA 1
ATOM 5583 C C . THR D 1 22 ? 0.649 14.173 26.488 1.00 19.08 21 THR D C 1
ATOM 5584 O O . THR D 1 22 ? 1.125 14.133 27.626 1.00 26.03 21 THR D O 1
ATOM 5588 N N . LEU D 1 23 ? -0.585 13.805 26.162 1.00 23.01 22 LEU D N 1
ATOM 5589 C CA . LEU D 1 23 ? -1.474 13.154 27.137 1.00 24.14 22 LEU D CA 1
ATOM 5590 C C . LEU D 1 23 ? -0.803 11.932 27.743 1.00 34.81 22 LEU D C 1
ATOM 5591 O O . LEU D 1 23 ? -0.622 11.749 28.954 1.00 23.43 22 LEU D O 1
ATOM 5596 N N . ILE D 1 24 ? -0.444 11.019 26.825 1.00 29.32 23 ILE D N 1
ATOM 5597 C CA . ILE D 1 24 ? 0.085 9.751 27.325 1.00 21.15 23 ILE D CA 1
ATOM 5598 C C . ILE D 1 24 ? 1.382 10.000 28.085 1.00 24.44 23 ILE D C 1
ATOM 5599 O O . ILE D 1 24 ? 1.591 9.375 29.134 1.00 22.12 23 ILE D O 1
ATOM 5604 N N . PHE D 1 25 ? 2.216 10.901 27.566 1.00 21.30 24 PHE D N 1
ATOM 5605 C CA . PHE D 1 25 ? 3.529 11.185 28.135 1.00 16.50 24 PHE D CA 1
ATOM 5606 C C . PHE D 1 25 ? 3.400 11.690 29.572 1.00 26.09 24 PHE D C 1
ATOM 5607 O O . PHE D 1 25 ? 4.172 11.289 30.444 1.00 28.37 24 PHE D O 1
ATOM 5615 N N . VAL D 1 26 ? 2.447 12.574 29.816 1.00 26.10 25 VAL D N 1
ATOM 5616 C CA . VAL D 1 26 ? 2.307 13.199 31.137 1.00 28.15 25 VAL D CA 1
ATOM 5617 C C . VAL D 1 26 ? 1.751 12.206 32.149 1.00 12.85 25 VAL D C 1
ATOM 5618 O O . VAL D 1 26 ? 2.184 12.119 33.292 1.00 28.46 25 VAL D O 1
ATOM 5622 N N . PHE D 1 27 ? 0.786 11.406 31.723 1.00 30.93 26 PHE D N 1
ATOM 5623 C CA . PHE D 1 27 ? 0.219 10.315 32.496 1.00 33.60 26 PHE D CA 1
ATOM 5624 C C . PHE D 1 27 ? 1.338 9.458 33.078 1.00 33.74 26 PHE D C 1
ATOM 5625 O O . PHE D 1 27 ? 1.414 9.220 34.281 1.00 26.13 26 PHE D O 1
ATOM 5633 N N . PHE D 1 28 ? 2.189 9.002 32.157 1.00 19.74 27 PHE D N 1
ATOM 5634 C CA . PHE D 1 28 ? 3.210 8.020 32.493 1.00 20.68 27 PHE D CA 1
ATOM 5635 C C . PHE D 1 28 ? 4.313 8.653 33.330 1.00 19.39 27 PHE D C 1
ATOM 5636 O O . PHE D 1 28 ? 4.782 8.040 34.280 1.00 27.42 27 PHE D O 1
ATOM 5644 N N . GLY D 1 29 ? 4.704 9.865 32.956 1.00 17.71 28 GLY D N 1
ATOM 5645 C CA . GLY D 1 29 ? 5.810 10.534 33.620 1.00 17.78 28 GLY D CA 1
ATOM 5646 C C . GLY D 1 29 ? 5.384 10.880 35.041 1.00 24.03 28 GLY D C 1
ATOM 5647 O O . GLY D 1 29 ? 6.078 10.560 36.013 1.00 23.00 28 GLY D O 1
ATOM 5648 N N . LEU D 1 30 ? 4.214 11.523 35.157 1.00 19.02 29 LEU D N 1
ATOM 5649 C CA . LEU D 1 30 ? 3.765 11.847 36.519 1.00 25.42 29 LEU D CA 1
ATOM 5650 C C . LEU D 1 30 ? 3.479 10.577 37.313 1.00 24.86 29 LEU D C 1
ATOM 5651 O O . LEU D 1 30 ? 3.885 10.426 38.462 1.00 16.25 29 LEU D O 1
ATOM 5656 N N . GLY D 1 31 ? 2.749 9.650 36.686 1.00 21.29 30 GLY D N 1
ATOM 5657 C CA . GLY D 1 31 ? 2.422 8.424 37.393 1.00 37.29 30 GLY D CA 1
ATOM 5658 C C . GLY D 1 31 ? 3.598 7.691 38.010 1.00 29.90 30 GLY D C 1
ATOM 5659 O O . GLY D 1 31 ? 3.452 7.066 39.060 1.00 27.34 30 GLY D O 1
ATOM 5660 N N . SER D 1 32 ? 4.756 7.752 37.370 1.00 27.40 31 SER D N 1
ATOM 5661 C CA . SER D 1 32 ? 5.944 7.019 37.750 1.00 18.75 31 SER D CA 1
ATOM 5662 C C . SER D 1 32 ? 6.673 7.685 38.905 1.00 15.53 31 SER D C 1
ATOM 5663 O O . SER D 1 32 ? 7.532 7.027 39.480 1.00 26.71 31 SER D O 1
ATOM 5666 N N . ALA D 1 33 ? 6.350 8.939 39.184 1.00 23.10 32 ALA D N 1
ATOM 5667 C CA . ALA D 1 33 ? 7.016 9.763 40.180 1.00 22.36 32 ALA D CA 1
ATOM 5668 C C . ALA D 1 33 ? 6.204 10.001 41.444 1.00 28.22 32 ALA D C 1
ATOM 5669 O O . ALA D 1 33 ? 6.683 10.577 42.431 1.00 27.44 32 ALA D O 1
ATOM 5671 N N . LEU D 1 34 ? 4.938 9.601 41.481 1.00 24.90 33 LEU D N 1
ATOM 5672 C CA . LEU D 1 34 ? 4.163 9.719 42.712 1.00 25.14 33 LEU D CA 1
ATOM 5673 C C . LEU D 1 34 ? 4.862 8.981 43.844 1.00 31.27 33 LEU D C 1
ATOM 5674 O O . LEU D 1 34 ? 5.601 8.015 43.651 1.00 28.15 33 LEU D O 1
ATOM 5679 N N . LYS D 1 35 ? 4.637 9.438 45.074 1.00 31.64 34 LYS D N 1
ATOM 5680 C CA . LYS D 1 35 ? 5.275 8.727 46.180 1.00 33.36 34 LYS D CA 1
ATOM 5681 C C . LYS D 1 35 ? 4.480 7.493 46.585 1.00 32.53 34 LYS D C 1
ATOM 5682 O O . LYS D 1 35 ? 3.949 7.410 47.686 1.00 30.70 34 LYS D O 1
ATOM 5688 N N . TRP D 1 36 ? 4.395 6.519 45.695 1.00 26.84 35 TRP D N 1
ATOM 5689 C CA . TRP D 1 36 ? 3.848 5.224 46.042 1.00 26.68 35 TRP D CA 1
ATOM 5690 C C . TRP D 1 36 ? 4.450 4.684 47.338 1.00 14.17 35 TRP D C 1
ATOM 5691 O O . TRP D 1 36 ? 5.639 4.382 47.423 1.00 26.82 35 TRP D O 1
ATOM 5702 N N . PRO D 1 37 ? 3.561 4.554 48.313 1.00 18.82 36 PRO D N 1
ATOM 5703 C CA . PRO D 1 37 ? 3.973 4.180 49.676 1.00 26.72 36 PRO D CA 1
ATOM 5704 C C . PRO D 1 37 ? 4.570 2.773 49.629 1.00 27.54 36 PRO D C 1
ATOM 5705 O O . PRO D 1 37 ? 5.674 2.524 50.097 1.00 47.42 36 PRO D O 1
ATOM 5709 N N . SER D 1 38 ? 3.790 1.916 49.013 1.00 29.03 37 SER D N 1
ATOM 5710 C CA . SER D 1 38 ? 4.094 0.646 48.392 1.00 40.03 37 SER D CA 1
ATOM 5711 C C . SER D 1 38 ? 5.596 0.501 48.164 1.00 41.12 37 SER D C 1
ATOM 5712 O O . SER D 1 38 ? 6.319 -0.220 48.855 1.00 29.49 37 SER D O 1
ATOM 5715 N N . ALA D 1 39 ? 6.105 1.215 47.164 1.00 35.75 38 ALA D N 1
ATOM 5716 C CA . ALA D 1 39 ? 7.525 1.284 46.848 1.00 25.10 38 ALA D CA 1
ATOM 5717 C C . ALA D 1 39 ? 7.816 2.698 46.372 1.00 29.93 38 ALA D C 1
ATOM 5718 O O . ALA D 1 39 ? 7.157 3.186 45.457 1.00 29.36 38 ALA D O 1
ATOM 5720 N N . LEU D 1 40 ? 8.757 3.406 46.998 1.00 31.74 39 LEU D N 1
ATOM 5721 C CA . LEU D 1 40 ? 8.845 4.815 46.598 1.00 32.14 39 LEU D CA 1
ATOM 5722 C C . LEU D 1 40 ? 9.815 4.965 45.437 1.00 27.81 39 LEU D C 1
ATOM 5723 O O . LEU D 1 40 ? 10.963 4.540 45.555 1.00 22.05 39 LEU D O 1
ATOM 5728 N N . PRO D 1 41 ? 9.338 5.560 44.355 1.00 24.57 40 PRO D N 1
ATOM 5729 C CA . PRO D 1 41 ? 10.163 5.577 43.133 1.00 32.78 40 PRO D CA 1
ATOM 5730 C C . PRO D 1 41 ? 11.502 6.251 43.415 1.00 29.04 40 PRO D C 1
ATOM 5731 O O . PRO D 1 41 ? 11.592 7.217 44.174 1.00 29.54 40 PRO D O 1
ATOM 5735 N N . THR D 1 42 ? 12.494 5.648 42.777 1.00 25.00 41 THR D N 1
ATOM 5736 C CA . THR D 1 42 ? 13.881 6.085 42.851 1.00 23.80 41 THR D CA 1
ATOM 5737 C C . THR D 1 42 ? 14.223 7.007 41.682 1.00 25.08 41 THR D C 1
ATOM 5738 O O . THR D 1 42 ? 13.448 7.077 40.732 1.00 31.62 41 THR D O 1
ATOM 5742 N N . ILE D 1 43 ? 15.355 7.697 41.759 1.00 26.07 42 ILE D N 1
ATOM 5743 C CA . ILE D 1 43 ? 15.772 8.643 40.738 1.00 30.86 42 ILE D CA 1
ATOM 5744 C C . ILE D 1 43 ? 15.835 7.965 39.370 1.00 22.38 42 ILE D C 1
ATOM 5745 O O . ILE D 1 43 ? 15.283 8.491 38.415 1.00 24.86 42 ILE D O 1
ATOM 5750 N N . LEU D 1 44 ? 16.512 6.827 39.346 1.00 20.71 43 LEU D N 1
ATOM 5751 C CA . LEU D 1 44 ? 16.729 6.084 38.110 1.00 27.87 43 LEU D CA 1
ATOM 5752 C C . LEU D 1 44 ? 15.412 5.565 37.547 1.00 36.00 43 LEU D C 1
ATOM 5753 O O . LEU D 1 44 ? 15.161 5.542 36.340 1.00 26.63 43 LEU D O 1
ATOM 5758 N N . GLN D 1 45 ? 14.560 5.144 38.488 1.00 27.58 44 GLN D N 1
ATOM 5759 C CA . GLN D 1 45 ? 13.281 4.573 38.053 1.00 28.02 44 GLN D CA 1
ATOM 5760 C C . GLN D 1 45 ? 12.454 5.596 37.278 1.00 24.17 44 GLN D C 1
ATOM 5761 O O . GLN D 1 45 ? 11.982 5.308 36.175 1.00 18.67 44 GLN D O 1
ATOM 5767 N N . ILE D 1 46 ? 12.305 6.755 37.897 1.00 15.61 45 ILE D N 1
ATOM 5768 C CA . ILE D 1 46 ? 11.641 7.937 37.410 1.00 15.71 45 ILE D CA 1
ATOM 5769 C C . ILE D 1 46 ? 12.270 8.467 36.110 1.00 18.69 45 ILE D C 1
ATOM 5770 O O . ILE D 1 46 ? 11.505 8.684 35.174 1.00 21.41 45 ILE D O 1
ATOM 5775 N N . ALA D 1 47 ? 13.586 8.650 36.074 1.00 14.95 46 ALA D N 1
ATOM 5776 C CA . ALA D 1 47 ? 14.310 9.078 34.874 1.00 18.72 46 ALA D CA 1
ATOM 5777 C C . ALA D 1 47 ? 14.131 8.129 33.690 1.00 16.72 46 ALA D C 1
ATOM 5778 O O . ALA D 1 47 ? 13.993 8.564 32.548 1.00 22.86 46 ALA D O 1
ATOM 5780 N N . LEU D 1 48 ? 14.093 6.804 33.871 1.00 14.61 47 LEU D N 1
ATOM 5781 C CA . LEU D 1 48 ? 13.864 5.894 32.754 1.00 15.65 47 LEU D CA 1
ATOM 5782 C C . LEU D 1 48 ? 12.393 5.861 32.385 1.00 22.14 47 LEU D C 1
ATOM 5783 O O . LEU D 1 48 ? 11.988 5.621 31.256 1.00 19.89 47 LEU D O 1
ATOM 5788 N N . ALA D 1 49 ? 11.535 6.104 33.381 1.00 29.09 48 ALA D N 1
ATOM 5789 C CA . ALA D 1 49 ? 10.114 6.207 33.064 1.00 25.52 48 ALA D CA 1
ATOM 5790 C C . ALA D 1 49 ? 9.858 7.396 32.142 1.00 25.46 48 ALA D C 1
ATOM 5791 O O . ALA D 1 49 ? 9.150 7.293 31.137 1.00 21.06 48 ALA D O 1
ATOM 5793 N N . PHE D 1 50 ? 10.398 8.577 32.472 1.00 19.81 49 PHE D N 1
ATOM 5794 C CA . PHE D 1 50 ? 10.073 9.692 31.573 1.00 20.52 49 PHE D CA 1
ATOM 5795 C C . PHE D 1 50 ? 10.655 9.450 30.185 1.00 16.97 49 PHE D C 1
ATOM 5796 O O . PHE D 1 50 ? 9.963 9.716 29.203 1.00 20.90 49 PHE D O 1
ATOM 5804 N N . GLY D 1 51 ? 11.887 8.960 30.115 1.00 16.58 50 GLY D N 1
ATOM 5805 C CA . GLY D 1 51 ? 12.612 8.721 28.887 1.00 21.30 50 GLY D CA 1
ATOM 5806 C C . GLY D 1 51 ? 12.017 7.677 27.960 1.00 28.78 50 GLY D C 1
ATOM 5807 O O . GLY D 1 51 ? 12.057 7.858 26.735 1.00 18.27 50 GLY D O 1
ATOM 5808 N N . LEU D 1 52 ? 11.490 6.592 28.532 1.00 26.32 51 LEU D N 1
ATOM 5809 C CA . LEU D 1 52 ? 10.926 5.476 27.778 1.00 21.02 51 LEU D CA 1
ATOM 5810 C C . LEU D 1 52 ? 9.566 5.885 27.233 1.00 16.70 51 LEU D C 1
ATOM 5811 O O . LEU D 1 52 ? 9.052 5.437 26.210 1.00 21.36 51 LEU D O 1
ATOM 5816 N N . ALA D 1 53 ? 8.975 6.806 27.985 1.00 13.80 52 ALA D N 1
ATOM 5817 C CA . ALA D 1 53 ? 7.741 7.450 27.561 1.00 20.08 52 ALA D CA 1
ATOM 5818 C C . ALA D 1 53 ? 8.030 8.181 26.253 1.00 20.27 52 ALA D C 1
ATOM 5819 O O . ALA D 1 53 ? 7.367 8.021 25.240 1.00 29.58 52 ALA D O 1
ATOM 5821 N N . ILE D 1 54 ? 9.065 9.026 26.276 1.00 26.47 53 ILE D N 1
ATOM 5822 C CA . ILE D 1 54 ? 9.383 9.807 25.087 1.00 31.19 53 ILE D CA 1
ATOM 5823 C C . ILE D 1 54 ? 9.916 8.895 23.977 1.00 27.79 53 ILE D C 1
ATOM 5824 O O . ILE D 1 54 ? 9.478 9.082 22.850 1.00 21.45 53 ILE D O 1
ATOM 5829 N N . GLY D 1 55 ? 10.807 7.955 24.268 1.00 17.87 54 GLY D N 1
ATOM 5830 C CA . GLY D 1 55 ? 11.277 7.012 23.262 1.00 23.75 54 GLY D CA 1
ATOM 5831 C C . GLY D 1 55 ? 10.109 6.265 22.650 1.00 25.03 54 GLY D C 1
ATOM 5832 O O . GLY D 1 55 ? 9.930 6.188 21.438 1.00 28.57 54 GLY D O 1
ATOM 5833 N N . THR D 1 56 ? 9.237 5.681 23.460 1.00 27.24 55 THR D N 1
ATOM 5834 C CA . THR D 1 56 ? 8.066 4.982 22.953 1.00 15.90 55 THR D CA 1
ATOM 5835 C C . THR D 1 56 ? 7.098 5.844 22.160 1.00 19.43 55 THR D C 1
ATOM 5836 O O . THR D 1 56 ? 6.465 5.387 21.203 1.00 21.71 55 THR D O 1
ATOM 5840 N N . LEU D 1 57 ? 6.884 7.117 22.457 1.00 26.55 56 LEU D N 1
ATOM 5841 C CA . LEU D 1 57 ? 5.883 7.895 21.718 1.00 28.38 56 LEU D CA 1
ATOM 5842 C C . LEU D 1 57 ? 6.469 8.524 20.461 1.00 23.12 56 LEU D C 1
ATOM 5843 O O . LEU D 1 57 ? 5.797 8.726 19.444 1.00 21.40 56 LEU D O 1
ATOM 5848 N N . ALA D 1 58 ? 7.761 8.846 20.526 1.00 18.69 57 ALA D N 1
ATOM 5849 C CA . ALA D 1 58 ? 8.511 9.270 19.353 1.00 19.39 57 ALA D CA 1
ATOM 5850 C C . ALA D 1 58 ? 8.458 8.169 18.294 1.00 25.62 57 ALA D C 1
ATOM 5851 O O . ALA D 1 58 ? 8.172 8.404 17.127 1.00 22.34 57 ALA D O 1
ATOM 5853 N N . GLN D 1 59 ? 8.740 6.950 18.769 1.00 20.26 58 GLN D N 1
ATOM 5854 C CA . GLN D 1 59 ? 8.635 5.792 17.883 1.00 13.21 58 GLN D CA 1
ATOM 5855 C C . GLN D 1 59 ? 7.231 5.622 17.340 1.00 13.73 58 GLN D C 1
ATOM 5856 O O . GLN D 1 59 ? 7.101 5.425 16.141 1.00 21.01 58 GLN D O 1
ATOM 5862 N N . ALA D 1 60 ? 6.192 5.643 18.158 1.00 18.68 59 ALA D N 1
ATOM 5863 C CA . ALA D 1 60 ? 4.858 5.229 17.767 1.00 17.56 59 ALA D CA 1
ATOM 5864 C C . ALA D 1 60 ? 4.124 6.297 16.971 1.00 26.16 59 ALA D C 1
ATOM 5865 O O . ALA D 1 60 ? 3.333 5.973 16.092 1.00 23.25 59 ALA D O 1
ATOM 5867 N N . LEU D 1 61 ? 4.371 7.563 17.283 1.00 23.81 60 LEU D N 1
ATOM 5868 C CA . LEU D 1 61 ? 3.602 8.657 16.729 1.00 21.77 60 LEU D CA 1
ATOM 5869 C C . LEU D 1 61 ? 4.454 9.688 16.007 1.00 19.27 60 LEU D C 1
ATOM 5870 O O . LEU D 1 61 ? 3.891 10.528 15.305 1.00 21.44 60 LEU D O 1
ATOM 5875 N N . GLY D 1 62 ? 5.757 9.635 16.230 1.00 20.28 61 GLY D N 1
ATOM 5876 C CA . GLY D 1 62 ? 6.727 10.424 15.501 1.00 18.65 61 GLY D CA 1
ATOM 5877 C C . GLY D 1 62 ? 6.364 10.458 14.016 1.00 31.88 61 GLY D C 1
ATOM 5878 O O . GLY D 1 62 ? 6.252 11.514 13.395 1.00 24.08 61 GLY D O 1
ATOM 5879 N N . PRO D 1 63 ? 6.169 9.318 13.370 1.00 23.80 62 PRO D N 1
ATOM 5880 C CA . PRO D 1 63 ? 5.653 9.282 12.002 1.00 35.59 62 PRO D CA 1
ATOM 5881 C C . PRO D 1 63 ? 4.479 10.193 11.682 1.00 43.46 62 PRO D C 1
ATOM 5882 O O . PRO D 1 63 ? 4.256 10.567 10.514 1.00 48.84 62 PRO D O 1
ATOM 5886 N N . VAL D 1 64 ? 3.680 10.569 12.684 1.00 29.39 63 VAL D N 1
ATOM 5887 C CA . VAL D 1 64 ? 2.484 11.330 12.345 1.00 31.14 63 VAL D CA 1
ATOM 5888 C C . VAL D 1 64 ? 2.640 12.841 12.453 1.00 40.70 63 VAL D C 1
ATOM 5889 O O . VAL D 1 64 ? 1.858 13.537 11.785 1.00 42.83 63 VAL D O 1
ATOM 5893 N N . SER D 1 65 ? 3.566 13.355 13.251 1.00 27.60 64 SER D N 1
ATOM 5894 C CA . SER D 1 65 ? 3.616 14.773 13.598 1.00 27.50 64 SER D CA 1
ATOM 5895 C C . SER D 1 65 ? 4.997 15.382 13.701 1.00 28.71 64 SER D C 1
ATOM 5896 O O . SER D 1 65 ? 5.242 16.594 13.639 1.00 27.71 64 SER D O 1
ATOM 5899 N N . GLY D 1 66 ? 6.037 14.572 13.901 1.00 28.24 65 GLY D N 1
ATOM 5900 C CA . GLY D 1 66 ? 7.305 15.176 14.315 1.00 30.33 65 GLY D CA 1
ATOM 5901 C C . GLY D 1 66 ? 7.678 14.613 15.692 1.00 21.24 65 GLY D C 1
ATOM 5902 O O . GLY D 1 66 ? 8.866 14.527 15.965 1.00 22.28 65 GLY D O 1
ATOM 5903 N N . GLY D 1 67 ? 6.641 14.242 16.432 1.00 19.66 66 GLY D N 1
ATOM 5904 C CA . GLY D 1 67 ? 6.731 13.635 17.753 1.00 22.64 66 GLY D CA 1
ATOM 5905 C C . GLY D 1 67 ? 7.420 14.632 18.666 1.00 16.22 66 GLY D C 1
ATOM 5906 O O . GLY D 1 67 ? 8.461 14.362 19.252 1.00 26.90 66 GLY D O 1
ATOM 5907 N N . HIS D 1 68 ? 6.823 15.827 18.713 1.00 19.72 67 HIS D N 1
ATOM 5908 C CA . HIS D 1 68 ? 7.511 16.903 19.432 1.00 26.91 67 HIS D CA 1
ATOM 5909 C C . HIS D 1 68 ? 7.177 16.812 20.918 1.00 28.95 67 HIS D C 1
ATOM 5910 O O . HIS D 1 68 ? 8.080 16.911 21.751 1.00 33.23 67 HIS D O 1
ATOM 5917 N N . ILE D 1 69 ? 5.903 16.633 21.259 1.00 31.04 68 ILE D N 1
ATOM 5918 C CA . ILE D 1 69 ? 5.505 16.364 22.649 1.00 26.60 68 ILE D CA 1
ATOM 5919 C C . ILE D 1 69 ? 6.087 17.329 23.667 1.00 26.29 68 ILE D C 1
ATOM 5920 O O . ILE D 1 69 ? 6.212 16.974 24.839 1.00 35.95 68 ILE D O 1
ATOM 5925 N N . ASN D 1 70 ? 6.455 18.536 23.250 1.00 27.93 69 ASN D N 1
ATOM 5926 C CA . ASN D 1 70 ? 7.191 19.525 24.012 1.00 26.49 69 ASN D CA 1
ATOM 5927 C C . ASN D 1 70 ? 7.170 20.904 23.350 1.00 36.26 69 ASN D C 1
ATOM 5928 O O . ASN D 1 70 ? 7.806 21.065 22.296 1.00 23.14 69 ASN D O 1
ATOM 5933 N N . PRO D 1 71 ? 6.462 21.841 23.981 1.00 40.33 70 PRO D N 1
ATOM 5934 C CA . PRO D 1 71 ? 6.353 23.210 23.469 1.00 36.45 70 PRO D CA 1
ATOM 5935 C C . PRO D 1 71 ? 7.712 23.853 23.230 1.00 35.29 70 PRO D C 1
ATOM 5936 O O . PRO D 1 71 ? 7.861 24.684 22.326 1.00 44.54 70 PRO D O 1
ATOM 5940 N N . ALA D 1 72 ? 8.720 23.488 24.020 1.00 27.76 71 ALA D N 1
ATOM 5941 C CA . ALA D 1 72 ? 10.013 24.142 23.805 1.00 26.08 71 ALA D CA 1
ATOM 5942 C C . ALA D 1 72 ? 10.638 23.651 22.509 1.00 27.75 71 ALA D C 1
ATOM 5943 O O . ALA D 1 72 ? 11.326 24.379 21.787 1.00 23.06 71 ALA D O 1
ATOM 5945 N N . ILE D 1 73 ? 10.402 22.376 22.172 1.00 27.18 72 ILE D N 1
ATOM 5946 C CA . ILE D 1 73 ? 11.081 21.891 20.968 1.00 26.26 72 ILE D CA 1
ATOM 5947 C C . ILE D 1 73 ? 10.341 22.344 19.714 1.00 34.12 72 ILE D C 1
ATOM 5948 O O . ILE D 1 73 ? 10.941 22.629 18.671 1.00 37.80 72 ILE D O 1
ATOM 5953 N N . THR D 1 74 ? 9.022 22.440 19.812 1.00 23.23 73 THR D N 1
ATOM 5954 C CA . THR D 1 74 ? 8.189 23.016 18.781 1.00 19.83 73 THR D CA 1
ATOM 5955 C C . THR D 1 74 ? 8.564 24.484 18.556 1.00 37.01 73 THR D C 1
ATOM 5956 O O . THR D 1 74 ? 8.722 24.901 17.402 1.00 41.10 73 THR D O 1
ATOM 5960 N N . LEU D 1 75 ? 8.723 25.306 19.601 1.00 27.41 74 LEU D N 1
ATOM 5961 C CA . LEU D 1 75 ? 9.045 26.714 19.330 1.00 15.15 74 LEU D CA 1
ATOM 5962 C C . LEU D 1 75 ? 10.430 26.807 18.696 1.00 27.83 74 LEU D C 1
ATOM 5963 O O . LEU D 1 75 ? 10.707 27.604 17.791 1.00 31.34 74 LEU D O 1
ATOM 5968 N N . ALA D 1 76 ? 11.327 25.951 19.186 1.00 20.49 75 ALA D N 1
ATOM 5969 C CA . ALA D 1 76 ? 12.668 25.869 18.636 1.00 20.73 75 ALA D CA 1
ATOM 5970 C C . ALA D 1 76 ? 12.640 25.536 17.147 1.00 27.05 75 ALA D C 1
ATOM 5971 O O . ALA D 1 76 ? 13.330 26.150 16.349 1.00 33.50 75 ALA D O 1
ATOM 5973 N N . LEU D 1 77 ? 11.841 24.531 16.803 1.00 22.04 76 LEU D N 1
ATOM 5974 C CA . LEU D 1 77 ? 11.827 24.088 15.416 1.00 27.16 76 LEU D CA 1
ATOM 5975 C C . LEU D 1 77 ? 11.222 25.220 14.588 1.00 36.48 76 LEU D C 1
ATOM 5976 O O . LEU D 1 77 ? 11.522 25.360 13.406 1.00 28.62 76 LEU D O 1
ATOM 5981 N N . LEU D 1 78 ? 10.382 26.025 15.238 1.00 33.08 77 LEU D N 1
ATOM 5982 C CA . LEU D 1 78 ? 9.866 27.195 14.523 1.00 27.21 77 LEU D CA 1
ATOM 5983 C C . LEU D 1 78 ? 11.039 28.130 14.256 1.00 33.42 77 LEU D C 1
ATOM 5984 O O . LEU D 1 78 ? 11.276 28.564 13.125 1.00 31.46 77 LEU D O 1
ATOM 5989 N N . VAL D 1 79 ? 11.789 28.420 15.321 1.00 33.18 78 VAL D N 1
ATOM 5990 C CA . VAL D 1 79 ? 12.922 29.328 15.122 1.00 29.33 78 VAL D CA 1
ATOM 5991 C C . VAL D 1 79 ? 13.892 28.806 14.081 1.00 39.58 78 VAL D C 1
ATOM 5992 O O . VAL D 1 79 ? 14.428 29.565 13.257 1.00 30.25 78 VAL D O 1
ATOM 5996 N N . GLY D 1 80 ? 14.139 27.498 14.052 1.00 38.81 79 GLY D N 1
ATOM 5997 C CA . GLY D 1 80 ? 15.077 26.967 13.077 1.00 33.91 79 GLY D CA 1
ATOM 5998 C C . GLY D 1 80 ? 14.553 26.870 11.662 1.00 33.95 79 GLY D C 1
ATOM 5999 O O . GLY D 1 80 ? 15.196 26.229 10.817 1.00 33.61 79 GLY D O 1
ATOM 6000 N N . ASN D 1 81 ? 13.401 27.472 11.372 1.00 31.99 80 ASN D N 1
ATOM 6001 C CA . ASN D 1 81 ? 12.822 27.415 10.025 1.00 35.61 80 ASN D CA 1
ATOM 6002 C C . ASN D 1 81 ? 12.503 26.005 9.570 1.00 32.97 80 ASN D C 1
ATOM 6003 O O . ASN D 1 81 ? 12.806 25.609 8.442 1.00 37.03 80 ASN D O 1
ATOM 6008 N N . GLN D 1 82 ? 11.886 25.182 10.418 1.00 34.16 81 GLN D N 1
ATOM 6009 C CA . GLN D 1 82 ? 11.574 23.808 10.047 1.00 24.45 81 GLN D CA 1
ATOM 6010 C C . GLN D 1 82 ? 10.068 23.590 9.901 1.00 24.41 81 GLN D C 1
ATOM 6011 O O . GLN D 1 82 ? 9.686 22.596 9.280 1.00 41.85 81 GLN D O 1
ATOM 6017 N N . ILE D 1 83 ? 9.263 24.474 10.461 1.00 31.08 82 ILE D N 1
ATOM 6018 C CA . ILE D 1 83 ? 7.810 24.334 10.503 1.00 38.88 82 ILE D CA 1
ATOM 6019 C C . ILE D 1 83 ? 7.089 25.660 10.315 1.00 29.86 82 ILE D C 1
ATOM 6020 O O . ILE D 1 83 ? 7.654 26.743 10.481 1.00 26.19 82 ILE D O 1
ATOM 6025 N N . SER D 1 84 ? 5.798 25.608 9.977 1.00 32.69 83 SER D N 1
ATOM 6026 C CA . SER D 1 84 ? 5.086 26.866 9.746 1.00 28.37 83 SER D CA 1
ATOM 6027 C C . SER D 1 84 ? 4.612 27.479 11.053 1.00 33.57 83 SER D C 1
ATOM 6028 O O . SER D 1 84 ? 4.493 26.815 12.084 1.00 37.02 83 SER D O 1
ATOM 6031 N N . LEU D 1 85 ? 4.333 28.783 11.024 1.00 27.80 84 LEU D N 1
ATOM 6032 C CA . LEU D 1 85 ? 3.791 29.435 12.212 1.00 28.44 84 LEU D CA 1
ATOM 6033 C C . LEU D 1 85 ? 2.557 28.721 12.741 1.00 39.65 84 LEU D C 1
ATOM 6034 O O . LEU D 1 85 ? 2.431 28.467 13.944 1.00 42.86 84 LEU D O 1
ATOM 6039 N N . LEU D 1 86 ? 1.628 28.389 11.840 1.00 42.55 85 LEU D N 1
ATOM 6040 C CA . LEU D 1 86 ? 0.396 27.746 12.304 1.00 41.04 85 LEU D CA 1
ATOM 6041 C C . LEU D 1 86 ? 0.648 26.346 12.850 1.00 37.61 85 LEU D C 1
ATOM 6042 O O . LEU D 1 86 ? -0.051 25.920 13.773 1.00 40.55 85 LEU D O 1
ATOM 6047 N N . ARG D 1 87 ? 1.621 25.606 12.316 1.00 30.43 86 ARG D N 1
ATOM 6048 C CA . ARG D 1 87 ? 1.909 24.301 12.900 1.00 32.84 86 ARG D CA 1
ATOM 6049 C C . ARG D 1 87 ? 2.396 24.471 14.342 1.00 30.53 86 ARG D C 1
ATOM 6050 O O . ARG D 1 87 ? 1.935 23.760 15.233 1.00 38.72 86 ARG D O 1
ATOM 6058 N N . ALA D 1 88 ? 3.326 25.399 14.551 1.00 25.02 87 ALA D N 1
ATOM 6059 C CA . ALA D 1 88 ? 3.866 25.636 15.884 1.00 26.96 87 ALA D CA 1
ATOM 6060 C C . ALA D 1 88 ? 2.728 25.924 16.852 1.00 35.13 87 ALA D C 1
ATOM 6061 O O . ALA D 1 88 ? 2.551 25.280 17.886 1.00 48.45 87 ALA D O 1
ATOM 6063 N N . PHE D 1 89 ? 1.920 26.916 16.497 1.00 39.20 88 PHE D N 1
ATOM 6064 C CA . PHE D 1 89 ? 0.819 27.349 17.364 1.00 29.47 88 PHE D CA 1
ATOM 6065 C C . PHE D 1 89 ? -0.130 26.223 17.696 1.00 26.76 88 PHE D C 1
ATOM 6066 O O . PHE D 1 89 ? -0.496 25.959 18.836 1.00 25.74 88 PHE D O 1
ATOM 6074 N N . PHE D 1 90 ? -0.609 25.503 16.674 1.00 32.35 89 PHE D N 1
ATOM 6075 C CA . PHE D 1 90 ? -1.583 24.469 17.037 1.00 27.92 89 PHE D CA 1
ATOM 6076 C C . PHE D 1 90 ? -0.899 23.376 17.834 1.00 25.05 89 PHE D C 1
ATOM 6077 O O . PHE D 1 90 ? -1.515 22.716 18.659 1.00 26.39 89 PHE D O 1
ATOM 6085 N N . TYR D 1 91 ? 0.397 23.189 17.573 1.00 29.04 90 TYR D N 1
ATOM 6086 C CA . TYR D 1 91 ? 1.059 22.085 18.265 1.00 28.32 90 TYR D CA 1
ATOM 6087 C C . TYR D 1 91 ? 1.158 22.419 19.748 1.00 25.19 90 TYR D C 1
ATOM 6088 O O . TYR D 1 91 ? 0.946 21.585 20.627 1.00 29.18 90 TYR D O 1
ATOM 6097 N N . VAL D 1 92 ? 1.500 23.680 20.007 1.00 25.27 91 VAL D N 1
ATOM 6098 C CA . VAL D 1 92 ? 1.697 24.043 21.409 1.00 22.52 91 VAL D CA 1
ATOM 6099 C C . VAL D 1 92 ? 0.383 23.912 22.161 1.00 31.85 91 VAL D C 1
ATOM 6100 O O . VAL D 1 92 ? 0.378 23.349 23.258 1.00 27.14 91 VAL D O 1
ATOM 6104 N N . ALA D 1 93 ? -0.675 24.413 21.522 1.00 27.47 92 ALA D N 1
ATOM 6105 C CA . ALA D 1 93 ? -1.999 24.277 22.131 1.00 34.97 92 ALA D CA 1
ATOM 6106 C C . ALA D 1 93 ? -2.260 22.817 22.505 1.00 33.58 92 ALA D C 1
ATOM 6107 O O . ALA D 1 93 ? -2.524 22.467 23.647 1.00 41.28 92 ALA D O 1
ATOM 6109 N N . ALA D 1 94 ? -2.168 21.983 21.482 1.00 30.71 93 ALA D N 1
ATOM 6110 C CA . ALA D 1 94 ? -2.327 20.547 21.576 1.00 35.63 93 ALA D CA 1
ATOM 6111 C C . ALA D 1 94 ? -1.510 19.969 22.720 1.00 28.60 93 ALA D C 1
ATOM 6112 O O . ALA D 1 94 ? -1.992 19.183 23.538 1.00 22.15 93 ALA D O 1
ATOM 6114 N N . GLN D 1 95 ? -0.235 20.348 22.785 1.00 28.02 94 GLN D N 1
ATOM 6115 C CA . GLN D 1 95 ? 0.620 19.812 23.832 1.00 26.44 94 GLN D CA 1
ATOM 6116 C C . GLN D 1 95 ? 0.185 20.244 25.228 1.00 30.09 94 GLN D C 1
ATOM 6117 O O . GLN D 1 95 ? 0.287 19.444 26.162 1.00 30.61 94 GLN D O 1
ATOM 6123 N N . LEU D 1 96 ? -0.266 21.490 25.333 1.00 30.35 95 LEU D N 1
ATOM 6124 C CA . LEU D 1 96 ? -0.768 22.028 26.593 1.00 25.54 95 LEU D CA 1
ATOM 6125 C C . LEU D 1 96 ? -2.101 21.360 26.925 1.00 22.46 95 LEU D C 1
ATOM 6126 O O . LEU D 1 96 ? -2.251 20.805 28.012 1.00 36.07 95 LEU D O 1
ATOM 6131 N N . VAL D 1 97 ? -3.081 21.349 26.039 1.00 22.10 96 VAL D N 1
ATOM 6132 C CA . VAL D 1 97 ? -4.339 20.646 26.278 1.00 21.94 96 VAL D CA 1
ATOM 6133 C C . VAL D 1 97 ? -4.081 19.174 26.591 1.00 40.74 96 VAL D C 1
ATOM 6134 O O . VAL D 1 97 ? -4.749 18.559 27.429 1.00 31.06 96 VAL D O 1
ATOM 6138 N N . GLY D 1 98 ? -3.091 18.623 25.882 1.00 48.14 97 GLY D N 1
ATOM 6139 C CA . GLY D 1 98 ? -2.696 17.234 26.067 1.00 38.85 97 GLY D CA 1
ATOM 6140 C C . GLY D 1 98 ? -2.196 17.020 27.489 1.00 24.27 97 GLY D C 1
ATOM 6141 O O . GLY D 1 98 ? -2.704 16.177 28.215 1.00 19.56 97 GLY D O 1
ATOM 6142 N N . ALA D 1 99 ? -1.193 17.805 27.854 1.00 27.84 98 ALA D N 1
ATOM 6143 C CA . ALA D 1 99 ? -0.611 17.756 29.193 1.00 20.92 98 ALA D CA 1
ATOM 6144 C C . ALA D 1 99 ? -1.694 17.810 30.260 1.00 24.54 98 ALA D C 1
ATOM 6145 O O . ALA D 1 99 ? -1.648 17.052 31.231 1.00 31.44 98 ALA D O 1
ATOM 6147 N N . ILE D 1 100 ? -2.684 18.685 30.111 1.00 27.43 99 ILE D N 1
ATOM 6148 C CA . ILE D 1 100 ? -3.732 18.804 31.130 1.00 25.46 99 ILE D CA 1
ATOM 6149 C C . ILE D 1 100 ? -4.616 17.576 31.121 1.00 25.66 99 ILE D C 1
ATOM 6150 O O . ILE D 1 100 ? -4.935 17.063 32.197 1.00 25.52 99 ILE D O 1
ATOM 6155 N N . ALA D 1 101 ? -5.021 17.083 29.932 1.00 21.54 100 ALA D N 1
ATOM 6156 C CA . ALA D 1 101 ? -5.883 15.895 30.007 1.00 25.00 100 ALA D CA 1
ATOM 6157 C C . ALA D 1 101 ? -5.135 14.729 30.644 1.00 29.29 100 ALA D C 1
ATOM 6158 O O . ALA D 1 101 ? -5.749 13.972 31.391 1.00 29.83 100 ALA D O 1
ATOM 6160 N N . GLY D 1 102 ? -3.842 14.571 30.348 1.00 25.33 101 GLY D N 1
ATOM 6161 C CA . GLY D 1 102 ? -3.150 13.397 30.871 1.00 29.81 101 GLY D CA 1
ATOM 6162 C C . GLY D 1 102 ? -3.055 13.433 32.385 1.00 31.09 101 GLY D C 1
ATOM 6163 O O . GLY D 1 102 ? -3.198 12.441 33.101 1.00 25.32 101 GLY D O 1
ATOM 6164 N N . ALA D 1 103 ? -2.789 14.635 32.884 1.00 34.26 102 ALA D N 1
ATOM 6165 C CA . ALA D 1 103 ? -2.653 14.837 34.328 1.00 33.41 102 ALA D CA 1
ATOM 6166 C C . ALA D 1 103 ? -4.012 14.574 34.989 1.00 37.31 102 ALA D C 1
ATOM 6167 O O . ALA D 1 103 ? -4.103 14.115 36.130 1.00 21.72 102 ALA D O 1
ATOM 6169 N N . GLY D 1 104 ? -5.007 14.897 34.165 1.00 33.06 103 GLY D N 1
ATOM 6170 C CA . GLY D 1 104 ? -6.415 14.787 34.453 1.00 26.74 103 GLY D CA 1
ATOM 6171 C C . GLY D 1 104 ? -6.801 13.344 34.713 1.00 35.93 103 GLY D C 1
ATOM 6172 O O . GLY D 1 104 ? -7.477 12.996 35.674 1.00 42.06 103 GLY D O 1
ATOM 6173 N N . ILE D 1 105 ? -6.338 12.477 33.818 1.00 31.96 104 ILE D N 1
ATOM 6174 C CA . ILE D 1 105 ? -6.677 11.067 33.942 1.00 28.26 104 ILE D CA 1
ATOM 6175 C C . ILE D 1 105 ? -5.938 10.430 35.099 1.00 20.48 104 ILE D C 1
ATOM 6176 O O . ILE D 1 105 ? -6.505 9.586 35.792 1.00 31.51 104 ILE D O 1
ATOM 6181 N N . LEU D 1 106 ? -4.684 10.839 35.297 1.00 15.03 105 LEU D N 1
ATOM 6182 C CA . LEU D 1 106 ? -3.934 10.284 36.420 1.00 21.73 105 LEU D CA 1
ATOM 6183 C C . LEU D 1 106 ? -4.601 10.648 37.752 1.00 35.40 105 LEU D C 1
ATOM 6184 O O . LEU D 1 106 ? -4.814 9.739 38.562 1.00 34.12 105 LEU D O 1
ATOM 6189 N N . TYR D 1 107 ? -4.897 11.936 37.925 1.00 30.81 106 TYR D N 1
ATOM 6190 C CA . TYR D 1 107 ? -5.606 12.421 39.107 1.00 35.10 106 TYR D CA 1
ATOM 6191 C C . TYR D 1 107 ? -6.811 11.512 39.352 1.00 33.87 106 TYR D C 1
ATOM 6192 O O . TYR D 1 107 ? -7.074 11.087 40.465 1.00 45.74 106 TYR D O 1
ATOM 6201 N N . GLY D 1 108 ? -7.495 11.265 38.239 1.00 30.50 107 GLY D N 1
ATOM 6202 C CA . GLY D 1 108 ? -8.653 10.409 38.223 1.00 39.04 107 GLY D CA 1
ATOM 6203 C C . GLY D 1 108 ? -8.374 8.985 38.630 1.00 44.81 107 GLY D C 1
ATOM 6204 O O . GLY D 1 108 ? -9.280 8.300 39.117 1.00 42.69 107 GLY D O 1
ATOM 6205 N N . VAL D 1 109 ? -7.156 8.452 38.459 1.00 38.00 108 VAL D N 1
ATOM 6206 C CA . VAL D 1 109 ? -7.072 7.015 38.719 1.00 28.96 108 VAL D CA 1
ATOM 6207 C C . VAL D 1 109 ? -6.148 6.659 39.870 1.00 20.51 108 VAL D C 1
ATOM 6208 O O . VAL D 1 109 ? -6.245 5.501 40.294 1.00 37.21 108 VAL D O 1
ATOM 6212 N N . ALA D 1 110 ? -5.302 7.547 40.350 1.00 22.90 109 ALA D N 1
ATOM 6213 C CA . ALA D 1 110 ? -4.368 7.239 41.434 1.00 23.19 109 ALA D CA 1
ATOM 6214 C C . ALA D 1 110 ? -5.069 7.210 42.782 1.00 18.00 109 ALA D C 1
ATOM 6215 O O . ALA D 1 110 ? -5.956 8.060 42.960 1.00 35.01 109 ALA D O 1
ATOM 6217 N N . PRO D 1 111 ? -4.709 6.313 43.685 1.00 24.55 110 PRO D N 1
ATOM 6218 C CA . PRO D 1 111 ? -5.336 6.304 45.017 1.00 32.04 110 PRO D CA 1
ATOM 6219 C C . PRO D 1 111 ? -5.018 7.577 45.802 1.00 45.20 110 PRO D C 1
ATOM 6220 O O . PRO D 1 111 ? -3.942 8.139 45.548 1.00 45.43 110 PRO D O 1
ATOM 6224 N N . LEU D 1 112 ? -5.898 7.984 46.706 1.00 46.72 111 LEU D N 1
ATOM 6225 C CA . LEU D 1 112 ? -5.762 9.120 47.617 1.00 46.11 111 LEU D CA 1
ATOM 6226 C C . LEU D 1 112 ? -4.336 9.226 48.182 1.00 28.51 111 LEU D C 1
ATOM 6227 O O . LEU D 1 112 ? -3.714 10.280 48.178 1.00 39.56 111 LEU D O 1
ATOM 6232 N N . ASN D 1 113 ? -3.909 8.096 48.662 1.00 21.81 112 ASN D N 1
ATOM 6233 C CA . ASN D 1 113 ? -2.659 7.552 49.099 1.00 42.01 112 ASN D CA 1
ATOM 6234 C C . ASN D 1 113 ? -1.456 8.049 48.303 1.00 50.00 112 ASN D C 1
ATOM 6235 O O . ASN D 1 113 ? -0.407 8.386 48.855 1.00 48.95 112 ASN D O 1
ATOM 6240 N N . ALA D 1 114 ? -1.597 8.074 46.976 1.00 42.84 113 ALA D N 1
ATOM 6241 C CA . ALA D 1 114 ? -0.469 8.307 46.090 1.00 41.50 113 ALA D CA 1
ATOM 6242 C C . ALA D 1 114 ? -0.598 9.588 45.290 1.00 32.29 113 ALA D C 1
ATOM 6243 O O . ALA D 1 114 ? 0.343 9.964 44.586 1.00 42.56 113 ALA D O 1
ATOM 6245 N N . ARG D 1 115 ? -1.752 10.244 45.384 1.00 26.26 114 ARG D N 1
ATOM 6246 C CA . ARG D 1 115 ? -1.967 11.414 44.528 1.00 32.00 114 ARG D CA 1
ATOM 6247 C C . ARG D 1 115 ? -0.981 12.538 44.817 1.00 29.20 114 ARG D C 1
ATOM 6248 O O . ARG D 1 115 ? -0.484 13.198 43.902 1.00 35.93 114 ARG D O 1
ATOM 6256 N N . GLY D 1 116 ? -0.648 12.792 46.072 1.00 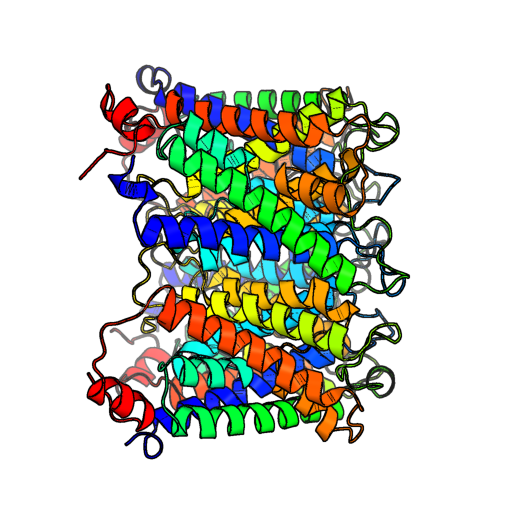28.83 115 GLY D N 1
ATOM 6257 C CA . GLY D 1 116 ? 0.307 13.817 46.466 1.00 26.20 115 GLY D CA 1
ATOM 6258 C C . GLY D 1 116 ? 0.028 15.158 45.827 1.00 22.08 115 GLY D C 1
ATOM 6259 O O . GLY D 1 116 ? -1.117 15.605 45.794 1.00 23.18 115 GLY D O 1
ATOM 6260 N N . ASN D 1 117 ? 1.046 15.834 45.278 1.00 28.62 116 ASN D N 1
ATOM 6261 C CA . ASN D 1 117 ? 0.697 17.049 44.533 1.00 34.24 116 ASN D CA 1
ATOM 6262 C C . ASN D 1 117 ? 0.765 16.766 43.032 1.00 25.93 116 ASN D C 1
ATOM 6263 O O . ASN D 1 117 ? 0.923 17.706 42.266 1.00 24.91 116 ASN D O 1
ATOM 6268 N N . LEU D 1 118 ? 0.653 15.494 42.691 1.00 20.93 117 LEU D N 1
ATOM 6269 C CA . LEU D 1 118 ? 0.612 15.057 41.312 1.00 26.23 117 LEU D CA 1
ATOM 6270 C C . LEU D 1 118 ? 1.916 15.342 40.571 1.00 23.95 117 LEU D C 1
ATOM 6271 O O . LEU D 1 118 ? 1.840 15.703 39.395 1.00 28.85 117 LEU D O 1
ATOM 6276 N N . ALA D 1 119 ? 3.064 15.173 41.204 1.00 28.33 118 ALA D N 1
ATOM 6277 C CA . ALA D 1 119 ? 4.378 15.308 40.592 1.00 35.98 118 ALA D CA 1
ATOM 6278 C C . ALA D 1 119 ? 4.599 16.644 39.879 1.00 38.67 118 ALA D C 1
ATOM 6279 O O . ALA D 1 119 ? 5.361 16.704 38.901 1.00 24.12 118 ALA D O 1
ATOM 6281 N N . VAL D 1 120 ? 3.991 17.724 40.355 1.00 26.16 119 VAL D N 1
ATOM 6282 C CA . VAL D 1 120 ? 4.300 19.071 39.863 1.00 17.65 119 VAL D CA 1
ATOM 6283 C C . VAL D 1 120 ? 5.802 19.299 39.921 1.00 23.65 119 VAL D C 1
ATOM 6284 O O . VAL D 1 120 ? 6.428 18.747 40.820 1.00 24.87 119 VAL D O 1
ATOM 6288 N N . ASN D 1 121 ? 6.419 20.061 39.008 1.00 19.82 120 ASN D N 1
ATOM 6289 C CA . ASN D 1 121 ? 7.836 20.385 39.184 1.00 18.61 120 ASN D CA 1
ATOM 6290 C C . ASN D 1 121 ? 8.027 21.270 40.411 1.00 28.79 120 ASN D C 1
ATOM 6291 O O . ASN D 1 121 ? 7.124 21.923 40.938 1.00 29.53 120 ASN D O 1
ATOM 6296 N N . ALA D 1 122 ? 9.250 21.338 40.939 1.00 20.46 121 ALA D N 1
ATOM 6297 C CA . ALA D 1 122 ? 9.386 22.183 42.120 1.00 25.20 121 ALA D CA 1
ATOM 6298 C C . ALA D 1 122 ? 10.866 22.344 42.427 1.00 22.48 121 ALA D C 1
ATOM 6299 O O . ALA D 1 122 ? 11.623 21.414 42.155 1.00 30.64 121 ALA D O 1
ATOM 6301 N N . LEU D 1 123 ? 11.237 23.493 42.976 1.00 26.86 122 LEU D N 1
ATOM 6302 C CA . LEU D 1 123 ? 12.645 23.716 43.272 1.00 31.22 122 LEU D CA 1
ATOM 6303 C C . LEU D 1 123 ? 13.130 22.939 44.486 1.00 38.08 122 LEU D C 1
ATOM 6304 O O . LEU D 1 123 ? 12.369 22.616 45.393 1.00 53.63 122 LEU D O 1
ATOM 6309 N N . ASN D 1 124 ? 14.428 22.695 44.475 1.00 45.31 123 ASN D N 1
ATOM 6310 C CA . ASN D 1 124 ? 15.225 22.186 45.570 1.00 49.76 123 ASN D CA 1
ATOM 6311 C C . ASN D 1 124 ? 15.133 23.061 46.816 1.00 55.21 123 ASN D C 1
ATOM 6312 O O . ASN D 1 124 ? 15.586 22.608 47.871 1.00 65.64 123 ASN D O 1
ATOM 6317 N N . ASN D 1 125 ? 14.604 24.271 46.726 1.00 57.83 124 ASN D N 1
ATOM 6318 C CA . ASN D 1 125 ? 14.470 25.159 47.877 1.00 64.33 124 ASN D CA 1
ATOM 6319 C C . ASN D 1 125 ? 15.826 25.751 48.238 1.00 65.72 124 ASN D C 1
ATOM 6320 O O . ASN D 1 125 ? 15.977 26.973 48.315 1.00 88.78 124 ASN D O 1
ATOM 6325 N N . ASN D 1 126 ? 16.844 24.914 48.441 1.00 56.99 125 ASN D N 1
ATOM 6326 C CA . ASN D 1 126 ? 18.181 25.499 48.616 1.00 59.15 125 ASN D CA 1
ATOM 6327 C C . ASN D 1 126 ? 18.816 25.759 47.245 1.00 59.07 125 ASN D C 1
ATOM 6328 O O . ASN D 1 126 ? 20.009 26.053 47.135 1.00 60.10 125 ASN D O 1
ATOM 6333 N N . THR D 1 127 ? 18.012 25.656 46.191 1.00 48.40 126 THR D N 1
ATOM 6334 C CA . THR D 1 127 ? 18.407 25.966 44.825 1.00 43.17 126 THR D CA 1
ATOM 6335 C C . THR D 1 127 ? 17.740 27.266 44.409 1.00 41.71 126 THR D C 1
ATOM 6336 O O . THR D 1 127 ? 16.529 27.399 44.596 1.00 47.49 126 THR D O 1
ATOM 6340 N N . THR D 1 128 ? 18.460 28.235 43.863 1.00 50.69 127 THR D N 1
ATOM 6341 C CA . THR D 1 128 ? 17.817 29.480 43.460 1.00 51.53 127 THR D CA 1
ATOM 6342 C C . THR D 1 128 ? 17.168 29.394 42.077 1.00 49.70 127 THR D C 1
ATOM 6343 O O . THR D 1 128 ? 17.538 28.536 41.278 1.00 38.85 127 THR D O 1
ATOM 6347 N N . GLN D 1 129 ? 16.237 30.311 41.853 1.00 47.77 128 GLN D N 1
ATOM 6348 C CA . GLN D 1 129 ? 15.482 30.494 40.627 1.00 48.12 128 GLN D CA 1
ATOM 6349 C C . GLN D 1 129 ? 16.393 30.611 39.403 1.00 46.00 128 GLN D C 1
ATOM 6350 O O . GLN D 1 129 ? 16.185 29.938 38.392 1.00 32.07 128 GLN D O 1
ATOM 6356 N N . GLY D 1 130 ? 17.400 31.465 39.525 1.00 36.54 129 GLY D N 1
ATOM 6357 C CA . GLY D 1 130 ? 18.393 31.667 38.484 1.00 35.27 129 GLY D CA 1
ATOM 6358 C C . GLY D 1 130 ? 19.108 30.363 38.172 1.00 35.54 129 GLY D C 1
ATOM 6359 O O . GLY D 1 130 ? 19.231 29.960 37.016 1.00 50.84 129 GLY D O 1
ATOM 6360 N N . GLN D 1 131 ? 19.567 29.721 39.239 1.00 28.19 130 GLN D N 1
ATOM 6361 C CA . GLN D 1 131 ? 20.188 28.409 39.115 1.00 36.46 130 GLN D CA 1
ATOM 6362 C C . GLN D 1 131 ? 19.258 27.493 38.323 1.00 27.81 130 GLN D C 1
ATOM 6363 O O . GLN D 1 131 ? 19.662 26.979 37.293 1.00 26.88 130 GLN D O 1
ATOM 6369 N N . ALA D 1 132 ? 18.044 27.351 38.843 1.00 26.12 131 ALA D N 1
ATOM 6370 C CA . ALA D 1 132 ? 17.000 26.526 38.261 1.00 28.32 131 ALA D CA 1
ATOM 6371 C C . ALA D 1 132 ? 16.926 26.810 36.755 1.00 28.95 131 ALA D C 1
ATOM 6372 O O . ALA D 1 132 ? 16.995 25.884 35.952 1.00 34.43 131 ALA D O 1
ATOM 6374 N N . MET D 1 133 ? 16.811 28.087 36.467 1.00 26.45 132 MET D N 1
ATOM 6375 C CA . MET D 1 133 ? 16.822 28.704 35.162 1.00 28.20 132 MET D CA 1
ATOM 6376 C C . MET D 1 133 ? 17.973 28.239 34.289 1.00 31.91 132 MET D C 1
ATOM 6377 O O . MET D 1 133 ? 17.822 27.866 33.121 1.00 57.29 132 MET D O 1
ATOM 6382 N N . VAL D 1 134 ? 19.185 28.253 34.835 1.00 27.37 133 VAL D N 1
ATOM 6383 C CA . VAL D 1 134 ? 20.299 27.838 33.976 1.00 23.22 133 VAL D CA 1
ATOM 6384 C C . VAL D 1 134 ? 20.425 26.332 33.837 1.00 23.74 133 VAL D C 1
ATOM 6385 O O . VAL D 1 134 ? 20.792 25.805 32.777 1.00 32.65 133 VAL D O 1
ATOM 6389 N N . VAL D 1 135 ? 20.128 25.591 34.899 1.00 20.54 134 VAL D N 1
ATOM 6390 C CA . VAL D 1 135 ? 20.125 24.124 34.811 1.00 21.58 134 VAL D CA 1
ATOM 6391 C C . VAL D 1 135 ? 19.170 23.694 33.700 1.00 25.07 134 VAL D C 1
ATOM 6392 O O . VAL D 1 135 ? 19.510 22.915 32.819 1.00 38.61 134 VAL D O 1
ATOM 6396 N N . GLU D 1 136 ? 17.943 24.222 33.732 1.00 30.40 135 GLU D N 1
ATOM 6397 C CA . GLU D 1 136 ? 16.924 23.878 32.749 1.00 28.84 135 GLU D CA 1
ATOM 6398 C C . GLU D 1 136 ? 17.357 24.263 31.338 1.00 27.47 135 GLU D C 1
ATOM 6399 O O . GLU D 1 136 ? 17.052 23.504 30.415 1.00 37.90 135 GLU D O 1
ATOM 6405 N N . LEU D 1 137 ? 18.047 25.386 31.177 1.00 33.00 136 LEU D N 1
ATOM 6406 C CA . LEU D 1 137 ? 18.563 25.770 29.856 1.00 28.85 136 LEU D CA 1
ATOM 6407 C C . LEU D 1 137 ? 19.409 24.625 29.311 1.00 25.88 136 LEU D C 1
ATOM 6408 O O . LEU D 1 137 ? 19.228 24.159 28.188 1.00 27.31 136 LEU D O 1
ATOM 6413 N N . ILE D 1 138 ? 20.345 24.182 30.140 1.00 22.94 137 ILE D N 1
ATOM 6414 C CA . ILE D 1 138 ? 21.268 23.130 29.764 1.00 20.06 137 ILE D CA 1
ATOM 6415 C C . ILE D 1 138 ? 20.621 21.770 29.576 1.00 23.59 137 ILE D C 1
ATOM 6416 O O . ILE D 1 138 ? 20.988 20.983 28.691 1.00 23.65 137 ILE D O 1
ATOM 6421 N N . LEU D 1 139 ? 19.638 21.422 30.406 1.00 23.77 138 LEU D N 1
ATOM 6422 C CA . LEU D 1 139 ? 18.976 20.136 30.259 1.00 20.58 138 LEU D CA 1
ATOM 6423 C C . LEU D 1 139 ? 18.296 20.004 28.893 1.00 30.73 138 LEU D C 1
ATOM 6424 O O . LEU D 1 139 ? 18.235 18.925 28.306 1.00 29.64 138 LEU D O 1
ATOM 6429 N N . THR D 1 140 ? 17.741 21.136 28.473 1.00 28.06 139 THR D N 1
ATOM 6430 C CA . THR D 1 140 ? 16.904 21.205 27.276 1.00 35.20 139 THR D CA 1
ATOM 6431 C C . THR D 1 140 ? 17.792 21.388 26.055 1.00 30.84 139 THR D C 1
ATOM 6432 O O . THR D 1 140 ? 17.573 20.756 25.023 1.00 49.04 139 THR D O 1
ATOM 6436 N N . PHE D 1 141 ? 18.816 22.217 26.170 1.00 29.13 140 PHE D N 1
ATOM 6437 C CA . PHE D 1 141 ? 19.814 22.357 25.125 1.00 26.96 140 PHE D CA 1
ATOM 6438 C C . PHE D 1 141 ? 20.336 21.006 24.645 1.00 22.56 140 PHE D C 1
ATOM 6439 O O . PHE D 1 141 ? 20.408 20.771 23.437 1.00 17.86 140 PHE D O 1
ATOM 6447 N N . GLN D 1 142 ? 20.735 20.121 25.556 1.00 25.85 141 GLN D N 1
ATOM 6448 C CA . GLN D 1 142 ? 21.349 18.876 25.069 1.00 25.65 141 GLN D CA 1
ATOM 6449 C C . GLN D 1 142 ? 20.277 18.017 24.412 1.00 22.98 141 GLN D C 1
ATOM 6450 O O . GLN D 1 142 ? 20.485 17.273 23.457 1.00 24.16 141 GLN D O 1
ATOM 6456 N N . LEU D 1 143 ? 19.048 18.103 24.933 1.00 22.08 142 LEU D N 1
ATOM 6457 C CA . LEU D 1 143 ? 17.995 17.282 24.333 1.00 21.25 142 LEU D CA 1
ATOM 6458 C C . LEU D 1 143 ? 17.738 17.753 22.910 1.00 25.77 142 LEU D C 1
ATOM 6459 O O . LEU D 1 143 ? 17.695 16.937 21.980 1.00 33.86 142 LEU D O 1
ATOM 6464 N N . ALA D 1 144 ? 17.555 19.060 22.714 1.00 20.23 143 ALA D N 1
ATOM 6465 C CA . ALA D 1 144 ? 17.209 19.559 21.372 1.00 25.98 143 ALA D CA 1
ATOM 6466 C C . ALA D 1 144 ? 18.240 19.170 20.315 1.00 22.57 143 ALA D C 1
ATOM 6467 O O . ALA D 1 144 ? 17.951 18.656 19.233 1.00 17.35 143 ALA D O 1
ATOM 6469 N N . LEU D 1 145 ? 19.499 19.423 20.652 1.00 21.57 144 LEU D N 1
ATOM 6470 C CA . LEU D 1 145 ? 20.655 19.067 19.853 1.00 19.74 144 LEU D CA 1
ATOM 6471 C C . LEU D 1 145 ? 20.586 17.613 19.409 1.00 26.59 144 LEU D C 1
ATOM 6472 O O . LEU D 1 145 ? 20.612 17.308 18.219 1.00 34.65 144 LEU D O 1
ATOM 6477 N N . CYS D 1 146 ? 20.476 16.697 20.368 1.00 21.52 145 CYS D N 1
ATOM 6478 C CA . CYS D 1 146 ? 20.277 15.286 20.086 1.00 25.78 145 CYS D CA 1
ATOM 6479 C C . CYS D 1 146 ? 19.087 15.123 19.146 1.00 35.85 145 CYS D C 1
ATOM 6480 O O . CYS D 1 146 ? 19.122 14.305 18.224 1.00 38.93 145 CYS D O 1
ATOM 6483 N N . ILE D 1 147 ? 18.048 15.928 19.402 1.00 30.83 146 ILE D N 1
ATOM 6484 C CA . ILE D 1 147 ? 16.855 15.765 18.579 1.00 25.32 146 ILE D CA 1
ATOM 6485 C C . ILE D 1 147 ? 17.126 16.161 17.127 1.00 27.60 146 ILE D C 1
ATOM 6486 O O . ILE D 1 147 ? 16.740 15.434 16.208 1.00 27.67 146 ILE D O 1
ATOM 6491 N N . PHE D 1 148 ? 17.769 17.302 16.940 1.00 22.03 147 PHE D N 1
ATOM 6492 C CA . PHE D 1 148 ? 17.927 17.861 15.586 1.00 18.72 147 PHE D CA 1
ATOM 6493 C C . PHE D 1 148 ? 18.855 16.940 14.830 1.00 24.27 147 PHE D C 1
ATOM 6494 O O . PHE D 1 148 ? 18.694 16.630 13.656 1.00 19.29 147 PHE D O 1
ATOM 6502 N N . ALA D 1 149 ? 19.850 16.466 15.601 1.00 27.37 148 ALA D N 1
ATOM 6503 C CA . ALA D 1 149 ? 20.827 15.593 14.953 1.00 25.69 148 ALA D CA 1
ATOM 6504 C C . ALA D 1 149 ? 20.203 14.252 14.591 1.00 37.48 148 ALA D C 1
ATOM 6505 O O . ALA D 1 149 ? 20.489 13.645 13.548 1.00 28.81 148 ALA D O 1
ATOM 6507 N N . SER D 1 150 ? 19.306 13.739 15.435 1.00 36.50 149 SER D N 1
ATOM 6508 C CA . SER D 1 150 ? 18.762 12.404 15.213 1.00 22.84 149 SER D CA 1
ATOM 6509 C C . SER D 1 150 ? 17.709 12.365 14.124 1.00 26.58 149 SER D C 1
ATOM 6510 O O . SER D 1 150 ? 17.381 11.269 13.676 1.00 30.30 149 SER D O 1
ATOM 6513 N N . THR D 1 151 ? 17.169 13.516 13.722 1.00 22.03 150 THR D N 1
ATOM 6514 C CA . THR D 1 151 ? 16.128 13.495 12.691 1.00 25.86 150 THR D CA 1
ATOM 6515 C C . THR D 1 151 ? 16.528 14.241 11.424 1.00 21.66 150 THR D C 1
ATOM 6516 O O . THR D 1 151 ? 15.749 14.394 10.473 1.00 31.34 150 THR D O 1
ATOM 6520 N N . ASP D 1 152 ? 17.761 14.733 11.343 1.00 33.25 151 ASP D N 1
ATOM 6521 C CA . ASP D 1 152 ? 18.198 15.453 10.140 1.00 28.90 151 ASP D CA 1
ATOM 6522 C C . ASP D 1 152 ? 18.206 14.501 8.949 1.00 33.78 151 ASP D C 1
ATOM 6523 O O . ASP D 1 152 ? 18.949 13.511 8.914 1.00 24.81 151 ASP D O 1
ATOM 6528 N N . SER D 1 153 ? 17.372 14.798 7.943 1.00 21.96 152 SER D N 1
ATOM 6529 C CA . SER D 1 153 ? 17.369 13.981 6.739 1.00 24.89 152 SER D CA 1
ATOM 6530 C C . SER D 1 153 ? 18.723 13.928 6.051 1.00 25.62 152 SER D C 1
ATOM 6531 O O . SER D 1 153 ? 18.946 13.038 5.228 1.00 43.27 152 SER D O 1
ATOM 6534 N N . ARG D 1 154 ? 19.638 14.850 6.347 1.00 22.91 153 ARG D N 1
ATOM 6535 C CA . ARG D 1 154 ? 20.913 14.829 5.643 1.00 21.99 153 ARG D CA 1
ATOM 6536 C C . ARG D 1 154 ? 21.951 13.988 6.366 1.00 32.06 153 ARG D C 1
ATOM 6537 O O . ARG D 1 154 ? 23.049 13.786 5.852 1.00 41.50 153 ARG D O 1
ATOM 6545 N N . ARG D 1 155 ? 21.637 13.507 7.564 1.00 40.18 154 ARG D N 1
ATOM 6546 C CA . ARG D 1 155 ? 22.680 12.869 8.366 1.00 33.87 154 ARG D CA 1
ATOM 6547 C C . ARG D 1 155 ? 23.303 11.673 7.664 1.00 28.68 154 ARG D C 1
ATOM 6548 O O . ARG D 1 155 ? 22.581 10.872 7.072 1.00 29.72 154 ARG D O 1
ATOM 6556 N N . THR D 1 156 ? 24.626 11.549 7.721 1.00 35.61 155 THR D N 1
ATOM 6557 C CA . THR D 1 156 ? 25.295 10.528 6.910 1.00 40.90 155 THR D CA 1
ATOM 6558 C C . THR D 1 156 ? 25.713 9.317 7.723 1.00 42.85 155 THR D C 1
ATOM 6559 O O . THR D 1 156 ? 25.623 8.159 7.308 1.00 32.31 155 THR D O 1
ATOM 6563 N N . SER D 1 157 ? 26.177 9.578 8.935 1.00 49.46 156 SER D N 1
ATOM 6564 C CA . SER D 1 157 ? 26.498 8.522 9.877 1.00 51.83 156 SER D CA 1
ATOM 6565 C C . SER D 1 157 ? 25.255 7.759 10.318 1.00 39.22 156 SER D C 1
ATOM 6566 O O . SER D 1 157 ? 24.176 8.338 10.401 1.00 36.13 156 SER D O 1
ATOM 6569 N N . PRO D 1 158 ? 25.435 6.476 10.605 1.00 35.72 157 PRO D N 1
ATOM 6570 C CA . PRO D 1 158 ? 24.377 5.635 11.164 1.00 25.69 157 PRO D CA 1
ATOM 6571 C C . PRO D 1 158 ? 23.713 6.334 12.346 1.00 22.76 157 PRO D C 1
ATOM 6572 O O . PRO D 1 158 ? 24.404 6.728 13.280 1.00 26.18 157 PRO D O 1
ATOM 6576 N N . VAL D 1 159 ? 22.405 6.477 12.230 1.00 28.14 158 VAL D N 1
ATOM 6577 C CA . VAL D 1 159 ? 21.567 7.200 13.153 1.00 29.58 158 VAL D CA 1
ATOM 6578 C C . VAL D 1 159 ? 21.187 6.334 14.359 1.00 42.66 158 VAL D C 1
ATOM 6579 O O . VAL D 1 159 ? 20.951 6.906 15.428 1.00 38.03 158 VAL D O 1
ATOM 6583 N N . GLY D 1 160 ? 21.144 5.029 14.126 1.00 39.22 159 GLY D N 1
ATOM 6584 C CA . GLY D 1 160 ? 20.744 4.059 15.148 1.00 27.32 159 GLY D CA 1
ATOM 6585 C C . GLY D 1 160 ? 19.243 4.100 15.340 1.00 20.23 159 GLY D C 1
ATOM 6586 O O . GLY D 1 160 ? 18.440 3.929 14.425 1.00 25.22 159 GLY D O 1
ATOM 6587 N N . SER D 1 161 ? 18.804 4.372 16.564 1.00 17.31 160 SER D N 1
ATOM 6588 C CA . SER D 1 161 ? 17.366 4.543 16.767 1.00 19.14 160 SER D CA 1
ATOM 6589 C C . SER D 1 161 ? 17.109 5.990 17.140 1.00 28.34 160 SER D C 1
ATOM 6590 O O . SER D 1 161 ? 17.519 6.388 18.238 1.00 36.36 160 SER D O 1
ATOM 6593 N N . PRO D 1 162 ? 16.519 6.835 16.309 1.00 27.67 161 PRO D N 1
ATOM 6594 C CA . PRO D 1 162 ? 16.300 8.221 16.752 1.00 20.00 161 PRO D CA 1
ATOM 6595 C C . PRO D 1 162 ? 15.451 8.260 18.025 1.00 19.06 161 PRO D C 1
ATOM 6596 O O . PRO D 1 162 ? 15.767 8.983 18.967 1.00 22.85 161 PRO D O 1
ATOM 6600 N N . ALA D 1 163 ? 14.391 7.472 18.062 1.00 23.02 162 ALA D N 1
ATOM 6601 C CA . ALA D 1 163 ? 13.477 7.341 19.183 1.00 30.36 162 ALA D CA 1
ATOM 6602 C C . ALA D 1 163 ? 14.176 7.038 20.506 1.00 24.01 162 ALA D C 1
ATOM 6603 O O . ALA D 1 163 ? 13.966 7.761 21.477 1.00 24.94 162 ALA D O 1
ATOM 6605 N N . LEU D 1 164 ? 14.993 5.991 20.575 1.00 18.79 163 LEU D N 1
ATOM 6606 C CA . LEU D 1 164 ? 15.627 5.600 21.826 1.00 25.89 163 LEU D CA 1
ATOM 6607 C C . LEU D 1 164 ? 16.765 6.542 22.180 1.00 35.06 163 LEU D C 1
ATOM 6608 O O . LEU D 1 164 ? 16.970 6.810 23.376 1.00 23.79 163 LEU D O 1
ATOM 6613 N N . SER D 1 165 ? 17.502 7.035 21.168 1.00 15.10 164 SER D N 1
ATOM 6614 C CA . SER D 1 165 ? 18.547 7.987 21.565 1.00 16.29 164 SER D CA 1
ATOM 6615 C C . SER D 1 165 ? 17.935 9.214 22.244 1.00 10.24 164 SER D C 1
ATOM 6616 O O . SER D 1 165 ? 18.484 9.779 23.180 1.00 16.86 164 SER D O 1
ATOM 6619 N N . ILE D 1 166 ? 16.801 9.654 21.716 1.00 17.54 165 ILE D N 1
ATOM 6620 C CA . ILE D 1 166 ? 16.065 10.849 22.087 1.00 22.15 165 ILE D CA 1
ATOM 6621 C C . ILE D 1 166 ? 15.412 10.621 23.448 1.00 32.45 165 ILE D C 1
ATOM 6622 O O . ILE D 1 166 ? 15.563 11.404 24.396 1.00 22.16 165 ILE D O 1
ATOM 6627 N N . GLY D 1 167 ? 14.677 9.508 23.570 1.00 16.29 166 GLY D N 1
ATOM 6628 C CA . GLY D 1 167 ? 14.148 9.208 24.904 1.00 34.34 166 GLY D CA 1
ATOM 6629 C C . GLY D 1 167 ? 15.250 9.091 25.941 1.00 31.65 166 GLY D C 1
ATOM 6630 O O . GLY D 1 167 ? 15.243 9.751 26.991 1.00 20.87 166 GLY D O 1
ATOM 6631 N N . LEU D 1 168 ? 16.275 8.261 25.696 1.00 23.95 167 LEU D N 1
ATOM 6632 C CA . LEU D 1 168 ? 17.350 8.145 26.692 1.00 18.10 167 LEU D CA 1
ATOM 6633 C C . LEU D 1 168 ? 18.028 9.492 26.905 1.00 26.24 167 LEU D C 1
ATOM 6634 O O . LEU D 1 168 ? 18.643 9.772 27.940 1.00 27.57 167 LEU D O 1
ATOM 6639 N N . SER D 1 169 ? 17.941 10.387 25.912 1.00 23.58 168 SER D N 1
ATOM 6640 C CA . SER D 1 169 ? 18.474 11.718 26.208 1.00 16.04 168 SER D CA 1
ATOM 6641 C C . SER D 1 169 ? 17.595 12.347 27.276 1.00 24.78 168 SER D C 1
ATOM 6642 O O . SER D 1 169 ? 18.017 13.036 28.199 1.00 14.24 168 SER D O 1
ATOM 6645 N N . VAL D 1 170 ? 16.269 12.112 27.207 1.00 21.54 169 VAL D N 1
ATOM 6646 C CA . VAL D 1 170 ? 15.548 12.772 28.298 1.00 27.71 169 VAL D CA 1
ATOM 6647 C C . VAL D 1 170 ? 15.798 12.065 29.628 1.00 25.63 169 VAL D C 1
ATOM 6648 O O . VAL D 1 170 ? 15.848 12.748 30.663 1.00 15.02 169 VAL D O 1
ATOM 6652 N N . THR D 1 171 ? 15.987 10.744 29.706 1.00 19.26 170 THR D N 1
ATOM 6653 C CA . THR D 1 171 ? 16.353 10.163 30.991 1.00 17.00 170 THR D CA 1
ATOM 6654 C C . THR D 1 171 ? 17.645 10.790 31.531 1.00 25.27 170 THR D C 1
ATOM 6655 O O . THR D 1 171 ? 17.732 11.043 32.732 1.00 30.27 170 THR D O 1
ATOM 6659 N N . LEU D 1 172 ? 18.631 11.049 30.694 1.00 27.65 171 LEU D N 1
ATOM 6660 C CA . LEU D 1 172 ? 19.852 11.715 31.128 1.00 23.84 171 LEU D CA 1
ATOM 6661 C C . LEU D 1 172 ? 19.540 13.065 31.771 1.00 28.58 171 LEU D C 1
ATOM 6662 O O . LEU D 1 172 ? 20.171 13.495 32.741 1.00 18.21 171 LEU D O 1
ATOM 6667 N N . GLY D 1 173 ? 18.548 13.754 31.213 1.00 30.73 172 GLY D N 1
ATOM 6668 C CA . GLY D 1 173 ? 18.165 15.074 31.704 1.00 25.32 172 GLY D CA 1
ATOM 6669 C C . GLY D 1 173 ? 17.618 14.975 33.119 1.00 23.78 172 GLY D C 1
ATOM 6670 O O . GLY D 1 173 ? 17.951 15.764 33.999 1.00 28.05 172 GLY D O 1
ATOM 6671 N N . HIS D 1 174 ? 16.767 13.984 33.340 1.00 19.08 173 HIS D N 1
ATOM 6672 C CA . HIS D 1 174 ? 16.232 13.744 34.669 1.00 25.26 173 HIS D CA 1
ATOM 6673 C C . HIS D 1 174 ? 17.258 13.370 35.729 1.00 26.76 173 HIS D C 1
ATOM 6674 O O . HIS D 1 174 ? 17.001 13.674 36.893 1.00 34.40 173 HIS D O 1
ATOM 6681 N N . LEU D 1 175 ? 18.338 12.721 35.341 1.00 18.19 174 LEU D N 1
ATOM 6682 C CA . LEU D 1 175 ? 19.352 12.175 36.232 1.00 26.65 174 LEU D CA 1
ATOM 6683 C C . LEU D 1 175 ? 20.138 13.262 36.953 1.00 19.39 174 LEU D C 1
ATOM 6684 O O . LEU D 1 175 ? 20.829 13.059 37.950 1.00 26.77 174 LEU D O 1
ATOM 6689 N N . VAL D 1 176 ? 20.033 14.467 36.413 1.00 19.90 175 VAL D N 1
ATOM 6690 C CA . VAL D 1 176 ? 20.530 15.687 37.035 1.00 33.36 175 VAL D CA 1
ATOM 6691 C C . VAL D 1 176 ? 19.339 16.605 37.321 1.00 31.38 175 VAL D C 1
ATOM 6692 O O . VAL D 1 176 ? 19.210 17.084 38.452 1.00 38.67 175 VAL D O 1
ATOM 6696 N N . GLY D 1 177 ? 18.449 16.863 36.368 1.00 18.73 176 GLY D N 1
ATOM 6697 C CA . GLY D 1 177 ? 17.374 17.822 36.521 1.00 13.42 176 GLY D CA 1
ATOM 6698 C C . GLY D 1 177 ? 16.545 17.595 37.771 1.00 30.14 176 GLY D C 1
ATOM 6699 O O . GLY D 1 177 ? 16.159 18.565 38.438 1.00 21.60 176 GLY D O 1
ATOM 6700 N N . ILE D 1 178 ? 16.258 16.325 38.077 1.00 25.64 177 ILE D N 1
ATOM 6701 C CA . ILE D 1 178 ? 15.372 16.012 39.203 1.00 31.19 177 ILE D CA 1
ATOM 6702 C C . ILE D 1 178 ? 15.900 16.675 40.480 1.00 28.90 177 ILE D C 1
ATOM 6703 O O . ILE D 1 178 ? 15.147 17.253 41.255 1.00 24.07 177 ILE D O 1
ATOM 6708 N N . TYR D 1 179 ? 17.201 16.655 40.715 1.00 18.43 178 TYR D N 1
ATOM 6709 C CA . TYR D 1 179 ? 17.731 17.259 41.927 1.00 20.20 178 TYR D CA 1
ATOM 6710 C C . TYR D 1 179 ? 17.572 18.768 41.974 1.00 31.16 178 TYR D C 1
ATOM 6711 O O . TYR D 1 179 ? 17.541 19.362 43.068 1.00 47.95 178 TYR D O 1
ATOM 6720 N N . PHE D 1 180 ? 17.461 19.452 40.835 1.00 20.77 179 PHE D N 1
ATOM 6721 C CA . PHE D 1 180 ? 17.305 20.910 40.874 1.00 23.29 179 PHE D CA 1
ATOM 6722 C C . PHE D 1 180 ? 15.847 21.355 40.898 1.00 31.65 179 PHE D C 1
ATOM 6723 O O . PHE D 1 180 ? 15.412 22.206 41.687 1.00 25.28 179 PHE D O 1
ATOM 6731 N N . THR D 1 181 ? 15.021 20.800 40.014 1.00 39.33 180 THR D N 1
ATOM 6732 C CA . THR D 1 181 ? 13.676 21.271 39.730 1.00 24.45 180 THR D CA 1
ATOM 6733 C C . THR D 1 181 ? 12.594 20.214 39.662 1.00 19.47 180 THR D C 1
ATOM 6734 O O . THR D 1 181 ? 11.419 20.529 39.431 1.00 31.05 180 THR D O 1
ATOM 6738 N N . GLY D 1 182 ? 12.950 18.940 39.806 1.00 27.76 181 GLY D N 1
ATOM 6739 C CA . GLY D 1 182 ? 12.008 17.860 39.502 1.00 18.20 181 GLY D CA 1
ATOM 6740 C C . GLY D 1 182 ? 12.166 17.425 38.045 1.00 22.69 181 GLY D C 1
ATOM 6741 O O . GLY D 1 182 ? 11.736 16.342 37.661 1.00 18.89 181 GLY D O 1
ATOM 6742 N N . CYS D 1 183 ? 12.796 18.293 37.276 1.00 30.76 182 CYS D N 1
ATOM 6743 C CA . CYS D 1 183 ? 13.106 18.195 35.866 1.00 35.75 182 CYS D CA 1
ATOM 6744 C C . CYS D 1 183 ? 11.870 18.467 35.008 1.00 26.68 182 CYS D C 1
ATOM 6745 O O . CYS D 1 183 ? 10.902 17.717 34.982 1.00 24.88 182 CYS D O 1
ATOM 6748 N N . SER D 1 184 ? 11.908 19.599 34.315 1.00 33.60 183 SER D N 1
ATOM 6749 C CA . SER D 1 184 ? 10.855 19.988 33.384 1.00 31.32 183 SER D CA 1
ATOM 6750 C C . SER D 1 184 ? 11.335 19.692 31.964 1.00 31.59 183 SER D C 1
ATOM 6751 O O . SER D 1 184 ? 10.896 18.703 31.373 1.00 21.15 183 SER D O 1
ATOM 6754 N N . MET D 1 185 ? 12.208 20.517 31.395 1.00 23.98 184 MET D N 1
ATOM 6755 C CA . MET D 1 185 ? 12.630 20.290 30.010 1.00 31.05 184 MET D CA 1
ATOM 6756 C C . MET D 1 185 ? 11.477 20.423 29.017 1.00 32.30 184 MET D C 1
ATOM 6757 O O . MET D 1 185 ? 11.612 20.046 27.847 1.00 30.61 184 MET D O 1
ATOM 6762 N N . ASN D 1 186 ? 10.344 20.958 29.453 1.00 22.00 185 ASN D N 1
ATOM 6763 C CA . ASN D 1 186 ? 9.066 20.841 28.784 1.00 20.51 185 ASN D CA 1
ATOM 6764 C C . ASN D 1 186 ? 7.990 21.594 29.552 1.00 23.73 185 ASN D C 1
ATOM 6765 O O . ASN D 1 186 ? 7.512 21.074 30.554 1.00 16.81 185 ASN D O 1
ATOM 6770 N N . PRO D 1 187 ? 7.673 22.785 29.066 1.00 25.35 186 PRO D N 1
ATOM 6771 C CA . PRO D 1 187 ? 6.564 23.624 29.519 1.00 22.28 186 PRO D CA 1
ATOM 6772 C C . PRO D 1 187 ? 5.220 22.932 29.671 1.00 24.14 186 PRO D C 1
ATOM 6773 O O . PRO D 1 187 ? 4.371 23.301 30.492 1.00 31.56 186 PRO D O 1
ATOM 6777 N N . ALA D 1 188 ? 4.944 21.895 28.879 1.00 24.62 187 ALA D N 1
ATOM 6778 C CA . ALA D 1 188 ? 3.632 21.265 28.982 1.00 24.73 187 ALA D CA 1
ATOM 6779 C C . ALA D 1 188 ? 3.607 20.278 30.147 1.00 27.24 187 ALA D C 1
ATOM 6780 O O . ALA D 1 188 ? 2.593 20.145 30.844 1.00 23.63 187 ALA D O 1
ATOM 6782 N N . ARG D 1 189 ? 4.721 19.589 30.363 1.00 22.07 188 ARG D N 1
ATOM 6783 C CA . ARG D 1 189 ? 4.896 18.673 31.491 1.00 25.95 188 ARG D CA 1
ATOM 6784 C C . ARG D 1 189 ? 4.694 19.388 32.829 1.00 29.21 188 ARG D C 1
ATOM 6785 O O . ARG D 1 189 ? 4.228 18.792 33.807 1.00 22.90 188 ARG D O 1
ATOM 6793 N N . SER D 1 190 ? 5.087 20.660 32.819 1.00 24.34 189 SER D N 1
ATOM 6794 C CA . SER D 1 190 ? 4.979 21.549 33.976 1.00 23.79 189 SER D CA 1
ATOM 6795 C C . SER D 1 190 ? 3.571 22.109 34.122 1.00 23.89 189 SER D C 1
ATOM 6796 O O . SER D 1 190 ? 2.936 22.052 35.178 1.00 33.38 189 SER D O 1
ATOM 6799 N N . PHE D 1 191 ? 3.037 22.668 33.040 1.00 26.86 190 PHE D N 1
ATOM 6800 C CA . PHE D 1 191 ? 1.712 23.239 33.004 1.00 25.90 190 PHE D CA 1
ATOM 6801 C C . PHE D 1 191 ? 0.581 22.308 33.448 1.00 37.40 190 PHE D C 1
ATOM 6802 O O . PHE D 1 191 ? -0.298 22.757 34.188 1.00 31.92 190 PHE D O 1
ATOM 6810 N N . GLY D 1 192 ? 0.600 21.070 32.974 1.00 41.83 191 GLY D N 1
ATOM 6811 C CA . GLY D 1 192 ? -0.365 20.022 33.181 1.00 43.63 191 GLY D CA 1
ATOM 6812 C C . GLY D 1 192 ? -0.778 19.731 34.613 1.00 42.33 191 GLY D C 1
ATOM 6813 O O . GLY D 1 192 ? -1.978 19.860 34.921 1.00 33.67 191 GLY D O 1
ATOM 6814 N N . PRO D 1 193 ? 0.162 19.331 35.467 1.00 22.86 192 PRO D N 1
ATOM 6815 C CA . PRO D 1 193 ? -0.110 19.077 36.880 1.00 29.78 192 PRO D CA 1
ATOM 6816 C C . PRO D 1 193 ? -0.555 20.343 37.621 1.00 44.69 192 PRO D C 1
ATOM 6817 O O . PRO D 1 193 ? -1.449 20.251 38.468 1.00 32.60 192 PRO D O 1
ATOM 6821 N N . ALA D 1 194 ? 0.080 21.457 37.295 1.00 41.14 193 ALA D N 1
ATOM 6822 C CA . ALA D 1 194 ? -0.126 22.791 37.833 1.00 33.97 193 ALA D CA 1
ATOM 6823 C C . ALA D 1 194 ? -1.566 23.234 37.599 1.00 30.95 193 ALA D C 1
ATOM 6824 O O . ALA D 1 194 ? -2.214 23.645 38.554 1.00 35.15 193 ALA D O 1
ATOM 6826 N N . VAL D 1 195 ? -2.060 23.134 36.373 1.00 26.83 194 VAL D N 1
ATOM 6827 C CA . VAL D 1 195 ? -3.492 23.052 36.088 1.00 35.72 194 VAL D CA 1
ATOM 6828 C C . VAL D 1 195 ? -4.013 21.726 36.627 1.00 47.16 194 VAL D C 1
ATOM 6829 O O . VAL D 1 195 ? -3.248 21.023 37.301 1.00 71.63 194 VAL D O 1
ATOM 6833 N N . VAL D 1 196 ? -5.224 21.221 36.480 1.00 51.16 195 VAL D N 1
ATOM 6834 C CA . VAL D 1 196 ? -5.618 19.999 37.206 1.00 42.53 195 VAL D CA 1
ATOM 6835 C C . VAL D 1 196 ? -5.541 20.256 38.710 1.00 35.55 195 VAL D C 1
ATOM 6836 O O . VAL D 1 196 ? -6.559 20.617 39.298 1.00 32.87 195 VAL D O 1
ATOM 6840 N N . MET D 1 197 ? -4.376 20.095 39.327 1.00 26.87 196 MET D N 1
ATOM 6841 C CA . MET D 1 197 ? -4.195 20.644 40.662 1.00 37.36 196 MET D CA 1
ATOM 6842 C C . MET D 1 197 ? -4.271 22.151 40.419 1.00 51.00 196 MET D C 1
ATOM 6843 O O . MET D 1 197 ? -4.131 22.601 39.274 1.00 69.53 196 MET D O 1
ATOM 6848 N N . ASN D 1 198 ? -4.489 22.991 41.418 1.00 46.03 197 ASN D N 1
ATOM 6849 C CA . ASN D 1 198 ? -4.444 24.409 40.958 1.00 40.96 197 ASN D CA 1
ATOM 6850 C C . ASN D 1 198 ? -3.307 25.046 41.758 1.00 45.20 197 ASN D C 1
ATOM 6851 O O . ASN D 1 198 ? -3.463 25.932 42.594 1.00 33.76 197 ASN D O 1
ATOM 6856 N N . ARG D 1 199 ? -2.136 24.499 41.452 1.00 33.89 198 ARG D N 1
ATOM 6857 C CA . ARG D 1 199 ? -0.833 24.688 42.050 1.00 33.92 198 ARG D CA 1
ATOM 6858 C C . ARG D 1 199 ? 0.144 25.324 41.065 1.00 42.44 198 ARG D C 1
ATOM 6859 O O . ARG D 1 199 ? 0.564 24.699 40.091 1.00 72.02 198 ARG D O 1
ATOM 6867 N N . PHE D 1 200 ? 0.491 26.576 41.329 1.00 35.37 199 PHE D N 1
ATOM 6868 C CA . PHE D 1 200 ? 1.475 27.312 40.554 1.00 29.10 199 PHE D CA 1
ATOM 6869 C C . PHE D 1 200 ? 2.429 28.014 41.516 1.00 34.25 199 PHE D C 1
ATOM 6870 O O . PHE D 1 200 ? 2.026 28.882 42.291 1.00 61.09 199 PHE D O 1
ATOM 6878 N N . SER D 1 201 ? 3.695 27.640 41.480 1.00 27.51 200 SER D N 1
ATOM 6879 C CA . SER D 1 201 ? 4.703 28.264 42.314 1.00 30.50 200 SER D CA 1
ATOM 6880 C C . SER D 1 201 ? 5.265 29.520 41.658 1.00 45.79 200 SER D C 1
ATOM 6881 O O . SER D 1 201 ? 5.184 29.731 40.449 1.00 46.00 200 SER D O 1
ATOM 6884 N N . PRO D 1 202 ? 5.859 30.390 42.471 1.00 58.85 201 PRO D N 1
ATOM 6885 C CA . PRO D 1 202 ? 6.472 31.607 41.939 1.00 55.54 201 PRO D CA 1
ATOM 6886 C C . PRO D 1 202 ? 7.557 31.301 40.913 1.00 42.81 201 PRO D C 1
ATOM 6887 O O . PRO D 1 202 ? 7.874 32.125 40.056 1.00 55.47 201 PRO D O 1
ATOM 6891 N N . ALA D 1 203 ? 8.134 30.108 41.021 1.00 30.84 202 ALA D N 1
ATOM 6892 C CA . ALA D 1 203 ? 9.235 29.735 40.144 1.00 32.20 202 ALA D CA 1
ATOM 6893 C C . ALA D 1 203 ? 8.739 29.137 38.831 1.00 28.13 202 ALA D C 1
ATOM 6894 O O . ALA D 1 203 ? 9.560 29.009 37.924 1.00 30.17 202 ALA D O 1
ATOM 6896 N N . HIS D 1 204 ? 7.457 28.814 38.730 1.00 23.80 203 HIS D N 1
ATOM 6897 C CA . HIS D 1 204 ? 6.840 28.145 37.596 1.00 29.70 203 HIS D CA 1
ATOM 6898 C C . HIS D 1 204 ? 7.310 28.735 36.269 1.00 41.30 203 HIS D C 1
ATOM 6899 O O . HIS D 1 204 ? 7.468 28.052 35.262 1.00 24.14 203 HIS D O 1
ATOM 6906 N N . TRP D 1 205 ? 7.548 30.040 36.225 1.00 38.74 204 TRP D N 1
ATOM 6907 C CA . TRP D 1 205 ? 8.018 30.676 35.010 1.00 26.69 204 TRP D CA 1
ATOM 6908 C C . TRP D 1 205 ? 9.307 30.029 34.528 1.00 34.34 204 TRP D C 1
ATOM 6909 O O . TRP D 1 205 ? 9.628 29.969 33.344 1.00 38.34 204 TRP D O 1
ATOM 6920 N N . VAL D 1 206 ? 10.110 29.552 35.485 1.00 26.13 205 VAL D N 1
ATOM 6921 C CA . VAL D 1 206 ? 11.395 29.022 35.049 1.00 20.17 205 VAL D CA 1
ATOM 6922 C C . VAL D 1 206 ? 11.190 27.798 34.160 1.00 39.48 205 VAL D C 1
ATOM 6923 O O . VAL D 1 206 ? 12.015 27.481 33.300 1.00 52.15 205 VAL D O 1
ATOM 6927 N N . PHE D 1 207 ? 10.079 27.098 34.388 1.00 43.24 206 PHE D N 1
ATOM 6928 C CA . PHE D 1 207 ? 9.856 25.831 33.683 1.00 40.27 206 PHE D CA 1
ATOM 6929 C C . PHE D 1 207 ? 9.424 26.057 32.235 1.00 35.64 206 PHE D C 1
ATOM 6930 O O . PHE D 1 207 ? 9.395 25.106 31.445 1.00 24.45 206 PHE D O 1
ATOM 6938 N N . TRP D 1 208 ? 9.103 27.303 31.906 1.00 28.92 207 TRP D N 1
ATOM 6939 C CA . TRP D 1 208 ? 8.770 27.751 30.566 1.00 31.19 207 TRP D CA 1
ATOM 6940 C C . TRP D 1 208 ? 9.997 28.381 29.900 1.00 33.13 207 TRP D C 1
ATOM 6941 O O . TRP D 1 208 ? 10.210 28.113 28.719 1.00 28.98 207 TRP D O 1
ATOM 6952 N N . VAL D 1 209 ? 10.736 29.172 30.660 1.00 27.89 208 VAL D N 1
ATOM 6953 C CA . VAL D 1 209 ? 11.808 30.007 30.151 1.00 29.49 208 VAL D CA 1
ATOM 6954 C C . VAL D 1 209 ? 13.070 29.224 29.832 1.00 31.99 208 VAL D C 1
ATOM 6955 O O . VAL D 1 209 ? 13.576 29.305 28.713 1.00 32.48 208 VAL D O 1
ATOM 6959 N N . GLY D 1 210 ? 13.559 28.507 30.837 1.00 36.22 209 GLY D N 1
ATOM 6960 C CA . GLY D 1 210 ? 14.740 27.672 30.715 1.00 39.89 209 GLY D CA 1
ATOM 6961 C C . GLY D 1 210 ? 14.630 26.648 29.600 1.00 45.93 209 GLY D C 1
ATOM 6962 O O . GLY D 1 210 ? 15.501 26.545 28.737 1.00 30.45 209 GLY D O 1
ATOM 6963 N N . PRO D 1 211 ? 13.579 25.836 29.568 1.00 51.67 210 PRO D N 1
ATOM 6964 C CA . PRO D 1 211 ? 13.381 24.923 28.430 1.00 48.89 210 PRO D CA 1
ATOM 6965 C C . PRO D 1 211 ? 13.367 25.637 27.079 1.00 44.70 210 PRO D C 1
ATOM 6966 O O . PRO D 1 211 ? 14.174 25.346 26.191 1.00 26.17 210 PRO D O 1
ATOM 6970 N N . ILE D 1 212 ? 12.465 26.590 26.853 1.00 32.54 211 ILE D N 1
ATOM 6971 C CA . ILE D 1 212 ? 12.384 27.251 25.557 1.00 28.69 211 ILE D CA 1
ATOM 6972 C C . ILE D 1 212 ? 13.675 27.935 25.148 1.00 32.52 211 ILE D C 1
ATOM 6973 O O . ILE D 1 212 ? 14.132 27.853 24.011 1.00 28.03 211 ILE D O 1
ATOM 6978 N N . VAL D 1 213 ? 14.303 28.655 26.076 1.00 24.98 212 VAL D N 1
ATOM 6979 C CA . VAL D 1 213 ? 15.525 29.348 25.676 1.00 27.58 212 VAL D CA 1
ATOM 6980 C C . VAL D 1 213 ? 16.617 28.372 25.260 1.00 32.33 212 VAL D C 1
ATOM 6981 O O . VAL D 1 213 ? 17.364 28.670 24.318 1.00 30.98 212 VAL D O 1
ATOM 6985 N N . GLY D 1 214 ? 16.689 27.243 25.954 1.00 32.59 213 GLY D N 1
ATOM 6986 C CA . GLY D 1 214 ? 17.634 26.156 25.790 1.00 32.20 213 GLY D CA 1
ATOM 6987 C C . GLY D 1 214 ? 17.495 25.436 24.458 1.00 27.87 213 GLY D C 1
ATOM 6988 O O . GLY D 1 214 ? 18.463 25.287 23.709 1.00 21.36 213 GLY D O 1
ATOM 6989 N N . ALA D 1 215 ? 16.275 25.006 24.168 1.00 24.77 214 ALA D N 1
ATOM 6990 C CA . ALA D 1 215 ? 15.881 24.510 22.858 1.00 30.30 214 ALA D CA 1
ATOM 6991 C C . ALA D 1 215 ? 16.195 25.499 21.740 1.00 26.72 214 ALA D C 1
ATOM 6992 O O . ALA D 1 215 ? 16.817 25.185 20.730 1.00 29.64 214 ALA D O 1
ATOM 6994 N N . VAL D 1 216 ? 15.769 26.745 21.874 1.00 24.81 215 VAL D N 1
ATOM 6995 C CA . VAL D 1 216 ? 15.954 27.705 20.796 1.00 24.44 215 VAL D CA 1
ATOM 6996 C C . VAL D 1 216 ? 17.427 28.019 20.578 1.00 32.42 215 VAL D C 1
ATOM 6997 O O . VAL D 1 216 ? 17.883 28.204 19.437 1.00 32.26 215 VAL D O 1
ATOM 7001 N N . LEU D 1 217 ? 18.179 28.064 21.683 1.00 28.17 216 LEU D N 1
ATOM 7002 C CA . LEU D 1 217 ? 19.620 28.214 21.488 1.00 29.03 216 LEU D CA 1
ATOM 7003 C C . LEU D 1 217 ? 20.107 27.022 20.657 1.00 35.58 216 LEU D C 1
ATOM 7004 O O . LEU D 1 217 ? 20.920 27.234 19.755 1.00 44.71 216 LEU D O 1
ATOM 7009 N N . ALA D 1 218 ? 19.605 25.815 20.946 1.00 23.72 217 ALA D N 1
ATOM 7010 C CA . ALA D 1 218 ? 20.066 24.638 20.203 1.00 19.64 217 ALA D CA 1
ATOM 7011 C C . ALA D 1 218 ? 19.686 24.745 18.727 1.00 17.66 217 ALA D C 1
ATOM 7012 O O . ALA D 1 218 ? 20.501 24.426 17.858 1.00 26.61 217 ALA D O 1
ATOM 7014 N N . ALA D 1 219 ? 18.485 25.208 18.448 1.00 22.83 218 ALA D N 1
ATOM 7015 C CA . ALA D 1 219 ? 17.957 25.392 17.103 1.00 29.25 218 ALA D CA 1
ATOM 7016 C C . ALA D 1 219 ? 18.759 26.409 16.308 1.00 25.58 218 ALA D C 1
ATOM 7017 O O . ALA D 1 219 ? 19.019 26.306 15.114 1.00 34.98 218 ALA D O 1
ATOM 7019 N N . ILE D 1 220 ? 19.184 27.466 16.992 1.00 25.21 219 ILE D N 1
ATOM 7020 C CA . ILE D 1 220 ? 19.991 28.461 16.304 1.00 38.13 219 ILE D CA 1
ATOM 7021 C C . ILE D 1 220 ? 21.394 27.934 16.061 1.00 38.40 219 ILE D C 1
ATOM 7022 O O . ILE D 1 220 ? 22.025 28.264 15.057 1.00 32.30 219 ILE D O 1
ATOM 7027 N N . LEU D 1 221 ? 21.897 27.115 16.989 1.00 32.38 220 LEU D N 1
ATOM 7028 C CA . LEU D 1 221 ? 23.276 26.662 16.830 1.00 26.97 220 LEU D CA 1
ATOM 7029 C C . LEU D 1 221 ? 23.363 25.682 15.666 1.00 23.86 220 LEU D C 1
ATOM 7030 O O . LEU D 1 221 ? 24.077 25.911 14.695 1.00 28.45 220 LEU D O 1
ATOM 7035 N N . TYR D 1 222 ? 22.618 24.602 15.791 1.00 24.72 221 TYR D N 1
ATOM 7036 C CA . TYR D 1 222 ? 22.529 23.561 14.792 1.00 29.67 221 TYR D CA 1
ATOM 7037 C C . TYR D 1 222 ? 22.138 24.028 13.393 1.00 26.11 221 TYR D C 1
ATOM 7038 O O . TYR D 1 222 ? 22.891 23.861 12.434 1.00 37.41 221 TYR D O 1
ATOM 7047 N N . PHE D 1 223 ? 20.932 24.560 13.278 1.00 24.03 222 PHE D N 1
ATOM 7048 C CA . PHE D 1 223 ? 20.353 24.879 11.986 1.00 32.78 222 PHE D CA 1
ATOM 7049 C C . PHE D 1 223 ? 20.989 26.094 11.313 1.00 37.38 222 PHE D C 1
ATOM 7050 O O . PHE D 1 223 ? 20.799 26.286 10.106 1.00 41.30 222 PHE D O 1
ATOM 7058 N N . TYR D 1 224 ? 21.746 26.934 12.006 1.00 25.60 223 TYR D N 1
ATOM 7059 C CA . TYR D 1 224 ? 22.269 28.147 11.405 1.00 29.11 223 TYR D CA 1
ATOM 7060 C C . TYR D 1 224 ? 23.762 28.329 11.656 1.00 37.93 223 TYR D C 1
ATOM 7061 O O . TYR D 1 224 ? 24.355 29.268 11.117 1.00 37.75 223 TYR D O 1
ATOM 7070 N N . LEU D 1 225 ? 24.366 27.470 12.458 1.00 44.70 224 LEU D N 1
ATOM 7071 C CA . LEU D 1 225 ? 25.794 27.572 12.751 1.00 49.96 224 LEU D CA 1
ATOM 7072 C C . LEU D 1 225 ? 26.534 26.294 12.358 1.00 53.81 224 LEU D C 1
ATOM 7073 O O . LEU D 1 225 ? 27.594 26.338 11.730 1.00 67.24 224 LEU D O 1
ATOM 7078 N N . LEU D 1 226 ? 26.001 25.129 12.727 1.00 46.21 225 LEU D N 1
ATOM 7079 C CA . LEU D 1 226 ? 26.669 23.877 12.373 1.00 39.92 225 LEU D CA 1
ATOM 7080 C C . LEU D 1 226 ? 26.193 23.389 11.009 1.00 39.58 225 LEU D C 1
ATOM 7081 O O . LEU D 1 226 ? 27.014 23.138 10.118 1.00 35.32 225 LEU D O 1
ATOM 7086 N N . PHE D 1 227 ? 24.875 23.208 10.828 1.00 27.67 226 PHE D N 1
ATOM 7087 C CA . PHE D 1 227 ? 24.371 22.616 9.592 1.00 38.35 226 PHE D CA 1
ATOM 7088 C C . PHE D 1 227 ? 23.282 23.434 8.924 1.00 39.53 226 PHE D C 1
ATOM 7089 O O . PHE D 1 227 ? 22.132 23.024 8.771 1.00 32.81 226 PHE D O 1
ATOM 7097 N N . PRO D 1 228 ? 23.654 24.628 8.469 1.00 40.38 227 PRO D N 1
ATOM 7098 C CA . PRO D 1 228 ? 22.667 25.461 7.767 1.00 30.16 227 PRO D CA 1
ATOM 7099 C C . PRO D 1 228 ? 22.445 24.859 6.381 1.00 27.77 227 PRO D C 1
ATOM 7100 O O . PRO D 1 228 ? 23.329 24.161 5.880 1.00 30.25 227 PRO D O 1
ATOM 7104 N N . ASN D 1 229 ? 21.300 25.100 5.786 1.00 25.25 228 ASN D N 1
ATOM 7105 C CA . ASN D 1 229 ? 21.002 24.695 4.427 1.00 38.09 228 ASN D CA 1
ATOM 7106 C C . ASN D 1 229 ? 20.910 25.970 3.582 1.00 41.89 228 ASN D C 1
ATOM 7107 O O . ASN D 1 229 ? 21.008 27.054 4.164 1.00 40.83 228 ASN D O 1
ATOM 7112 N N . SER D 1 230 ? 20.713 25.795 2.292 1.00 39.10 229 SER D N 1
ATOM 7113 C CA . SER D 1 230 ? 20.629 26.902 1.354 1.00 45.44 229 SER D CA 1
ATOM 7114 C C . SER D 1 230 ? 19.258 26.953 0.687 1.00 52.73 229 SER D C 1
ATOM 7115 O O . SER D 1 230 ? 18.955 26.142 -0.184 1.00 69.17 229 SER D O 1
ATOM 7118 N N . LEU D 1 231 ? 18.485 27.927 1.131 1.00 55.63 230 LEU D N 1
ATOM 7119 C CA . LEU D 1 231 ? 17.175 28.248 0.609 1.00 63.50 230 LEU D CA 1
ATOM 7120 C C . LEU D 1 231 ? 17.039 29.764 0.438 1.00 63.95 230 LEU D C 1
ATOM 7121 O O . LEU D 1 231 ? 17.807 30.540 1.001 1.00 70.57 230 LEU D O 1
ATOM 7126 N N . SER D 1 232 ? 16.047 30.173 -0.343 1.00 65.08 231 SER D N 1
ATOM 7127 C CA . SER D 1 232 ? 15.713 31.569 -0.565 1.00 57.81 231 SER D CA 1
ATOM 7128 C C . SER D 1 232 ? 14.870 32.130 0.574 1.00 59.76 231 SER D C 1
ATOM 7129 O O . SER D 1 232 ? 14.147 31.424 1.269 1.00 56.49 231 SER D O 1
ATOM 7132 N N . LEU D 1 233 ? 14.932 33.442 0.768 1.00 58.96 232 LEU D N 1
ATOM 7133 C CA . LEU D 1 233 ? 14.049 34.098 1.720 1.00 53.38 232 LEU D CA 1
ATOM 7134 C C . LEU D 1 233 ? 12.590 33.809 1.392 1.00 49.07 232 LEU D C 1
ATOM 7135 O O . LEU D 1 233 ? 11.764 33.764 2.300 1.00 46.52 232 LEU D O 1
ATOM 7140 N N . SER D 1 234 ? 12.320 33.633 0.107 1.00 51.46 233 SER D N 1
ATOM 7141 C CA . SER D 1 234 ? 11.007 33.258 -0.392 1.00 56.64 233 SER D CA 1
ATOM 7142 C C . SER D 1 234 ? 10.648 31.870 0.140 1.00 50.45 233 SER D C 1
ATOM 7143 O O . SER D 1 234 ? 9.555 31.663 0.659 1.00 40.02 233 SER D O 1
ATOM 7146 N N . GLU D 1 235 ? 11.606 30.959 -0.014 1.00 49.97 234 GLU D N 1
ATOM 7147 C CA . GLU D 1 235 ? 11.449 29.603 0.512 1.00 54.56 234 GLU D CA 1
ATOM 7148 C C . GLU D 1 235 ? 11.440 29.607 2.032 1.00 52.91 234 GLU D C 1
ATOM 7149 O O . GLU D 1 235 ? 10.687 28.888 2.690 1.00 57.89 234 GLU D O 1
ATOM 7155 N N . ARG D 1 236 ? 12.289 30.447 2.622 1.00 47.39 235 ARG D N 1
ATOM 7156 C CA . ARG D 1 236 ? 12.261 30.603 4.072 1.00 46.18 235 ARG D CA 1
ATOM 7157 C C . ARG D 1 236 ? 10.907 31.170 4.481 1.00 53.68 235 ARG D C 1
ATOM 7158 O O . ARG D 1 236 ? 10.251 30.747 5.438 1.00 57.13 235 ARG D O 1
ATOM 7166 N N . VAL D 1 237 ? 10.465 32.156 3.696 1.00 39.92 236 VAL D N 1
ATOM 7167 C CA . VAL D 1 237 ? 9.183 32.776 4.020 1.00 36.42 236 VAL D CA 1
ATOM 7168 C C . VAL D 1 237 ? 8.072 31.739 3.920 1.00 29.85 236 VAL D C 1
ATOM 7169 O O . VAL D 1 237 ? 7.224 31.660 4.808 1.00 42.83 236 VAL D O 1
ATOM 7173 N N . ALA D 1 238 ? 8.123 30.960 2.850 1.00 31.18 237 ALA D N 1
ATOM 7174 C CA . ALA D 1 238 ? 7.182 29.889 2.555 1.00 39.87 237 ALA D CA 1
ATOM 7175 C C . ALA D 1 238 ? 7.064 28.882 3.696 1.00 33.98 237 ALA D C 1
ATOM 7176 O O . ALA D 1 238 ? 5.954 28.462 4.042 1.00 29.61 237 ALA D O 1
ATOM 7178 N N . ILE D 1 239 ? 8.194 28.499 4.286 1.00 31.04 238 ILE D N 1
ATOM 7179 C CA . ILE D 1 239 ? 8.140 27.638 5.461 1.00 29.49 238 ILE D CA 1
ATOM 7180 C C . ILE D 1 239 ? 7.224 28.235 6.534 1.00 32.98 238 ILE D C 1
ATOM 7181 O O . ILE D 1 239 ? 6.294 27.553 6.963 1.00 34.13 238 ILE D O 1
ATOM 7186 N N . ILE D 1 240 ? 7.525 29.471 6.938 1.00 27.43 239 ILE D N 1
ATOM 7187 C CA . ILE D 1 240 ? 6.820 30.152 8.011 1.00 38.89 239 ILE D CA 1
ATOM 7188 C C . ILE D 1 240 ? 5.345 30.382 7.683 1.00 42.79 239 ILE D C 1
ATOM 7189 O O . ILE D 1 240 ? 4.508 30.338 8.587 1.00 35.37 239 ILE D O 1
ATOM 7194 N N . LYS D 1 241 ? 5.063 30.627 6.406 1.00 39.23 240 LYS D N 1
ATOM 7195 C CA . LYS D 1 241 ? 3.669 30.877 6.029 1.00 48.98 240 LYS D CA 1
ATOM 7196 C C . LYS D 1 241 ? 3.011 29.556 5.633 1.00 43.22 240 LYS D C 1
ATOM 7197 O O . LYS D 1 241 ? 1.814 29.484 5.348 1.00 36.89 240 LYS D O 1
ATOM 7203 N N . GLY D 1 242 ? 3.856 28.529 5.645 1.00 36.03 241 GLY D N 1
ATOM 7204 C CA . GLY D 1 242 ? 3.449 27.150 5.466 1.00 33.42 241 GLY D CA 1
ATOM 7205 C C . GLY D 1 242 ? 3.047 26.869 4.036 1.00 35.12 241 GLY D C 1
ATOM 7206 O O . GLY D 1 242 ? 2.210 26.035 3.711 1.00 43.54 241 GLY D O 1
ATOM 7207 N N . THR D 1 243 ? 3.684 27.616 3.150 1.00 32.56 242 THR D N 1
ATOM 7208 C CA . THR D 1 243 ? 3.336 27.558 1.735 1.00 47.10 242 THR D CA 1
ATOM 7209 C C . THR D 1 243 ? 4.336 26.721 0.947 1.00 59.08 242 THR D C 1
ATOM 7210 O O . THR D 1 243 ? 3.968 26.113 -0.064 1.00 77.39 242 THR D O 1
ATOM 7214 N N . TYR D 1 244 ? 5.566 26.701 1.438 1.00 63.76 243 TYR D N 1
ATOM 7215 C CA . TYR D 1 244 ? 6.714 26.036 0.856 1.00 68.38 243 TYR D CA 1
ATOM 7216 C C . TYR D 1 244 ? 6.341 24.677 0.263 1.00 80.70 243 TYR D C 1
ATOM 7217 O O . TYR D 1 244 ? 6.824 24.363 -0.831 1.00 109.53 243 TYR D O 1
ATOM 7226 N N . GLU D 1 245 ? 5.497 23.942 0.963 1.00 86.29 244 GLU D N 1
ATOM 7227 C CA . GLU D 1 245 ? 4.958 22.652 0.554 1.00 99.68 244 GLU D CA 1
ATOM 7228 C C . GLU D 1 245 ? 4.408 21.928 1.782 1.00 105.26 244 GLU D C 1
ATOM 7229 O O . GLU D 1 245 ? 4.787 22.269 2.906 1.00 96.70 244 GLU D O 1
ATOM 7235 N N . PRO D 1 246 ? 3.526 20.961 1.543 1.00 111.50 245 PRO D N 1
ATOM 7236 C CA . PRO D 1 246 ? 3.029 20.049 2.571 1.00 112.00 245 PRO D CA 1
ATOM 7237 C C . PRO D 1 246 ? 4.100 19.162 3.180 1.00 100.56 245 PRO D C 1
ATOM 7238 O O . PRO D 1 246 ? 5.308 19.303 2.975 0.71 61.54 245 PRO D O 1
#

CATH classification: 1.20.1080.10

Sequence (978 aa):
SKKEVCSVAFLKAVFAEFLATLIFVFFGLGSALKWPSALPTILQIALAFGLAIGTLAQALGPVSGGHINPAITLALLVGNQISLLRAFFYVAAQLVGAIAGAGILYGVAPLNARGNLAVNALNNNTTQGQAMVVELILTFQLALCIFASTDSRRTSPVGSPALSIGLSVTLGHLVGIYFTGCSMNPARSFGPAVVMNRFSPAHWVFWVGPIVGAVLAAILYFYLLFPNSLSLSERVAIIKGTYEPSKKEVCSVAFLKAVFAEFLATLIFVFFGLGSALKWPSALPTILQIALAFGLAIGTLAQALGPVSGGHINPAITLALLVGNQISLLRAFFYVAAQLVGAIAGAGILYGVAPLNARGNLAVNALNNNTTQGQAMVVELILTFQLALCIFASTDSRRTSPVGSPALSIGLSVTLGHLVGIYFTGCSMNPARSFGPAVVMNRFSPAHWVFWVGPIVGAVLAAILYFYLLFPNSLSLSERVAIIKGTYEPKEVCSVAFLKAVFAEFLATLIFVFFGLGSALKWPSALPTILQIALAFGLAIGTLAQALGPVSGGHINPAITLALLVGNQISLLRAFFYVAAQLVGAIAGAGILYGVAPLNARGNLAVNALNNNTTQGQAMVVELILTFQLALCIFASTDSRRTSPVGSPALSIGLSVTLGHLVGIYFTGCSMNPARSFGPAVVMNRFSPAHWVFWVGPIVGAVLAAILYFYLLFPNSLSLSERVAIIKGTYEPSKKEVCSVAFLKAVFAEFLATLIFVFFGLGSALKWPSALPTILQIALAFGLAIGTLAQALGPVSGGHINPAITLALLVGNQISLLRAFFYVAAQLVGAIAGAGILYGVAPLNARGNLAVNALNNNTTQGQAMVVELILTFQLALCIFASTDSRRTSPVGSPALSIGLSVTLGHLVGIYFTGCSMNPARSFGPAVVMNRFSPAHWVFWVGPIVGAVLAAILYFYLLFPNSLSLSERVAIIKGTYEP

Secondary structure (DSSP, 8-state):
-HHHHTSHHHHHHHHHHHHHHHHHHHHHHHHHS--SSSPPPHHHHHHHHHHHHHHHHHHHHHHH-----HHHHHHHHHTSSS-HHHHHHHHHHHHHHHHHHHHHHHHHS-HHHHTTTT-----TTS-HHHHHHHHHHHHHHHHHHHHHHH-TT--S----HHHHHHHHHHHHHHHHHHHHS--S-HHHHHHHHHHHT---TTHHHHHHHHHHHHHHHHIIIIIIIS--S--STTTHHHHTT----/-HHHHSSHHHHHHHHHHHHHHHHHHHHHHHTTS--TTS---HHHHHHHHHHHHHHHHHHHHHHH-----HHHHHHHHHTT-S-HHHHHHHHHHHHHHHHHHHHHHHHHS-HHHHTTTT-----TTS-HHHHHHHHHHHHHHHHHHHHHHT-SS--S----HHHHHHHHHHHHHHHHHHHHS--SSHHHHHHHHHHTT---TTTTHHHHHHHHHHHHHHIIIIIIIS-----HHHHHHHHHT----/--SSSHHHHHHHHHHHHHHHHHHHHHHHHHS--SSSPPPHHHHHHHHHHHHHHHHHHHHHHH-----HHHHHHHHHTTSS-HHHHHHHHHHHHHHHHHHHHHHHTTS-HHHHSS-S-----SS--HHHHHHHHHHHHHHHHHHHHHHT-TT--S----HHHHHHHHHHHHHHHHTTTTS--S-HHHHHHHHHHT----TTTTHHHHHHHHHHHHHHIIIIIIIS-----HHHHHHHHTT----/-HHHHT-HHHHHHHHHHHHHHHHHHHHHHHHHS--SSSPPPHHHHHHHHHHHHHHHHHHHHHHH-----HHHHHHHHHTT-S-HHHHHHHHHHHHHHHHHHHHHHHHHS-HHHHTTTT-----SSS-HHHHHHHHHHHHHHHHHHHHHHH-TT--S----HHHHHHHHHHHHHHHHHHHHS--SSHHHHHHHHTTTT---TTTTHHHHHHHHHHHHHHHHIIIIIS-----HHHHHHHHHT-S--

B-factor: mean 37.61, std 17.7, range [4.82, 157.91]

Organism: Homo sapiens (NCBI:txid9606)

GO terms:
  GO:0005886 plasma membrane (C, IDA)
  GO:0030659 cytoplasmic vesicle membrane (C, IDA)
  GO:0015250 water channel activity (F, IDA)
  GO:0051289 protein homotetramerization (P, IDA)
  GO:0071476 cellular hypotonic response (P, IDA)
  GO:0006833 water transport (P, IDA)
  GO:0005886 plasma membrane (C, EXP)
  GO:0016324 apical plasma membrane (C, EXP)
  GO:0005886 plasma membrane (C, TAS)
  GO:0042802 identical protein binding (F, IPI)
  GO:0005515 protein binding (F, IPI)
  GO:0016324 apical plasma membrane (C, IDA)
  GO:0042476 odontogenesis (P, IEP)
  GO:0015670 carbon dioxide transport (P, IDA)
  GO:0030157 pancreatic juice secretion (P, IEP)
  GO:0070062 extracellular exosome (C, HDA)

Solvent-accessible surface area: 32868 Å² total; per-residue (Å²): 25,154,116,20,37,86,40,98,59,8,109,56,3,28,77,1,0,55,23,1,0,26,6,7,0,1,0,0,0,0,0,20,1,120,1,82,80,34,112,13,81,18,13,6,19,0,16,0,3,1,9,0,20,0,5,1,20,1,0,1,18,58,22,15,49,15,20,1,7,1,0,2,0,52,0,12,40,54,2,14,102,14,4,94,66,53,2,116,57,0,25,38,11,0,32,85,0,0,54,27,0,0,27,56,0,88,48,7,1,6,145,81,6,46,60,59,0,7,24,0,60,38,32,154,86,11,75,74,34,42,0,26,55,0,0,41,20,0,0,24,3,12,0,0,0,24,3,1,7,92,27,116,110,50,132,46,70,27,17,7,19,8,14,2,15,2,34,0,7,0,0,0,3,0,0,0,32,10,1,0,26,0,4,4,7,0,0,8,0,45,0,0,0,58,40,31,128,132,97,34,128,6,18,102,0,0,62,66,0,0,42,50,0,0,28,80,0,0,66,21,7,22,87,94,9,55,75,50,106,77,40,150,78,56,56,54,20,30,72,130,11,69,82,124,144,31,150,156,27,34,90,42,102,61,7,120,48,3,27,74,1,1,57,18,1,0,21,6,8,0,0,0,0,0,0,0,15,4,145,1,89,78,40,108,16,81,18,11,6,24,0,18,0,3,0,4,0,18,2,7,4,22,0,2,2,17,56,23,11,58,13,19,1,5,0,0,5,0,48,0,19,38,64,0,11,66,23,5,99,61,58,4,134,64,1,25,42,11,0,33,81,0,0,56,34,0,0,28,56,0,83,51,5,4,8,137,108,2,60,50,108,0,23,38,7,63,42,42,148,62,8,77,72,40,29,0,42,56,0,0,41,16,0,0,25,2,7,0,1,0,23,2,2,6,88,23,116,108,43,136,44,73,30,21,6,19,5,14,4,11,1,28,0,10,1,0,0,5,0,0,0,35,13,0,0,24,0,5,6,6,0,0,10,3,46,0,0,2,39,38,33,144,143,79,34,102,6,26,110,0,4,62,48,0,0,40,47,0,0,31,67,0,0,60,21,7,12,78,92,20,58,75,37,115,33,48,155,58,67,71,65,16,22,76,105,20,75,65,154,144,159,28,47,118,39,113,70,7,92,43,2,26,63,0,0,60,16,0,0,23,2,7,1,0,0,0,0,0,0,19,0,127,4,82,99,36,106,17,76,25,12,5,22,0,20,0,4,0,6,0,17,1,6,1,19,0,2,0,15,53,25,14,48,12,22,1,8,1,0,2,0,53,0,20,36,62,2,12,86,18,4,94,66,54,1,129,73,0,23,37,11,0,32,87,0,0,54,29,0,0,26,54,0,84,55,11,4,1,146,75,1,74,60,46,0,6,30,7,59,41,25,135,78,10,84,65,43,40,0,34,53,0,0,37,24,0,0,23,0,7,0,0,0,24,2,2,7,89,24,116,111,53,132,48,78,26,18,6,16,7,17,3,15,1,25,0,10,0,1,0,4,0,0,0,29,13,1,0,25,0,4,5,7,0,0,8,2,42,0,0,4,54,33,41,121,166,101,35,121,3,21,106,0,0,61,60,0,0,40,53,0,0,26,79,0,0,62,19,7,17,74,97,5,58,62,61,107,18,50,156,83,65,58,74,21,23,62,142,14,84,70,161,131,38,146,145,21,42,103,37,94,63,9,114,46,4,32,70,1,0,57,23,1,0,22,4,10,0,0,0,0,0,0,0,18,5,140,2,63,78,38,102,19,76,21,10,6,21,0,17,0,3,0,3,0,19,1,5,3,14,0,1,1,18,57,20,15,48,16,16,0,5,1,0,5,0,55,0,22,39,62,2,15,82,17,3,94,53,46,2,119,78,0,25,40,10,0,33,85,0,0,54,32,0,0,31,53,0,82,45,9,3,5,151,78,2,53,58,51,0,16,22,11,52,37,39,138,108,4,72,64,38,41,0,32,61,0,0,40,22,0,0,27,3,7,0,1,0,21,3,2,5,81,28,119,116,50,135,38,75,30,16,6,16,5,16,4,14,0,25,0,5,0,2,0,2,0,0,0,31,12,0,0,26,0,3,7,5,0,0,8,3,49,0,0,4,44,51,36,151,129,98,49,122,9,25,105,0,4,64,51,0,0,38,55,0,0,26,83,0,0,67,17,8,18,76,109,6,61,67,68,109,57,44,139,80,60,57,70,11,26,58,98,9,90,92,126,158